Protein AF-M5RJX6-F1 (afdb_monomer_lite)

Sequence (1045 aa):
MLFFSKRRKKQLRNRLITKRSRRRLLSTEPLEDRRLLTANLNLLGSGLMIYGGSGVNNDLNISFDGVEYTFADPAEPINAIGGLAGLDTNPDPNIVTFDPSAIVGPFTQIVVNHNAGDDVTTIDSFRDGLAGGEGLDIRDDAGEGNDTVDINGDIGSALNPVNNTVLIRGEEINLGADIYTNNLDVVFANDVDLTADVFVDAGNGTAEFDADIDGTFALEIDAESIQIAGDVGGTTPLTSVDLNAGDQIQISGSTSATGNIVLTAATETLLGGDVLAGSGGAGSVELNGPTVTFNNPGAVQVSSSGAPTDSVSFGGIISSGVGTDLTIAAGLGTASSGGAAGLGNFNITSADTVDLNGVIGAEDIEINATTSLNAQGFQASAGDVDISTPATIFDGPTSTLVRATGTIDFSGTITGNLDDLLFRNATSLSIAGVVTDVELFDARRGGGLRFTDISVNSVDASDIIIEADNSTILLFGDLISAGDVTLIGRVEVFADIVIASGGAIGDNINIFGSVHDPANGARTLIIDAGAGAAQNLPLPPDVGIGVGGMQFLNVQVTGGIVSVSDIVVANDIIIEGGATNLHGPLSGSGDMIFRPRVVGGTLNIFNGATAPSVPDMTLTGDDLAFVVPGFANVVFGGPTAGAVFLFPDNNPNPITGAFNTIANTRFEAPLVVINEVINQGADPVLFVVDQLDLNMGGTFVGTADVNIEDFGAIGTITVNGALNQPVASLAAGTINVNVNAPASTVMFTGSIGHRVNDLVVDVALATFPAPTAIDVTGNVTATGDVAINGGIFSSTGSVNVDGNLDLLGNTTLRIPAGQDFAVGGDVIGNGNNLVIRGRGGAINLVDVLGDVIGVGQFKVDSSGANTATTIALENVMADDILLRGNDILIEGILNATAGNLHLIGAVSIFGNTDLLNTSGVATNFVRVDGTIDDASIGGADLNIDSGSGVTVLTGAVGSLSPVNNMSVASEQINFLTTSVTVLNDFSWIVGTLGNGINDRLFVVGGGSITAGNDILLEADQLVGDNVGVNLLAPTITLIERGIGD

Structure (mmCIF, N/CA/C/O backbone):
data_AF-M5RJX6-F1
#
_entry.id   AF-M5RJX6-F1
#
loop_
_atom_site.group_PDB
_atom_site.id
_atom_site.type_symbol
_atom_site.label_atom_id
_atom_site.label_alt_id
_atom_site.label_comp_id
_atom_site.label_asym_id
_atom_site.label_entity_id
_atom_site.label_seq_id
_atom_site.pdbx_PDB_ins_code
_atom_site.Cartn_x
_atom_site.Cartn_y
_atom_site.Cartn_z
_atom_site.occupancy
_atom_site.B_iso_or_equiv
_atom_site.auth_seq_id
_atom_site.auth_comp_id
_atom_site.auth_asym_id
_atom_site.auth_atom_id
_atom_site.pdbx_PDB_model_num
ATOM 1 N N . MET A 1 1 ? 19.989 -13.710 47.568 1.00 33.44 1 MET A N 1
ATOM 2 C CA . MET A 1 1 ? 21.297 -14.283 47.981 1.00 33.44 1 MET A CA 1
ATOM 3 C C . MET A 1 1 ? 22.218 -13.114 48.335 1.00 33.44 1 MET A C 1
ATOM 5 O O . MET A 1 1 ? 22.217 -12.165 47.570 1.00 33.44 1 MET A O 1
ATOM 9 N N . LEU A 1 2 ? 22.969 -13.158 49.449 1.00 32.84 2 LEU A N 1
ATOM 10 C CA . LEU A 1 2 ? 23.769 -12.032 50.004 1.00 32.84 2 LEU A CA 1
ATOM 11 C C . LEU A 1 2 ? 22.977 -10.729 50.332 1.00 32.84 2 LEU A C 1
ATOM 13 O O . LEU A 1 2 ? 21.774 -10.673 50.115 1.00 32.84 2 LEU A O 1
ATOM 17 N N . PHE A 1 3 ? 23.620 -9.656 50.826 1.00 40.97 3 PHE A N 1
ATOM 18 C CA . PHE A 1 3 ? 24.050 -9.413 52.227 1.00 40.97 3 PHE A CA 1
ATOM 19 C C . PHE A 1 3 ? 24.481 -7.927 52.415 1.00 40.97 3 PHE A C 1
ATOM 21 O O . PHE A 1 3 ? 24.784 -7.264 51.432 1.00 40.97 3 PHE A O 1
ATOM 28 N N . PHE A 1 4 ? 24.658 -7.472 53.673 1.00 41.44 4 PHE A N 1
ATOM 29 C CA . PHE A 1 4 ? 25.220 -6.162 54.117 1.00 41.44 4 PHE A CA 1
ATOM 30 C C . PHE A 1 4 ? 24.287 -4.920 54.042 1.00 41.44 4 PHE A C 1
ATOM 32 O O . PHE A 1 4 ? 23.415 -4.856 53.197 1.00 41.44 4 PHE A O 1
ATOM 39 N N . SER A 1 5 ? 24.395 -3.899 54.919 1.00 35.25 5 SER A N 1
ATOM 40 C CA . SER A 1 5 ? 25.361 -3.645 56.017 1.00 35.25 5 SER A CA 1
ATOM 41 C C . SER A 1 5 ? 24.766 -2.872 57.228 1.00 35.25 5 SER A C 1
ATOM 43 O O . SER A 1 5 ? 23.748 -2.201 57.141 1.00 35.25 5 SER A O 1
ATOM 45 N N . LYS A 1 6 ? 25.445 -2.957 58.386 1.00 41.97 6 LYS A N 1
ATOM 46 C CA . LYS A 1 6 ? 25.091 -2.341 59.689 1.00 41.97 6 LYS A CA 1
ATOM 47 C C . LYS A 1 6 ? 25.753 -0.964 59.883 1.00 41.97 6 LYS A C 1
ATOM 49 O O . LYS A 1 6 ? 26.946 -0.874 59.595 1.00 41.97 6 LYS A O 1
ATOM 54 N N . ARG A 1 7 ? 25.117 -0.030 60.627 1.00 34.88 7 ARG A N 1
ATOM 55 C CA . ARG A 1 7 ? 25.631 0.641 61.875 1.00 34.88 7 ARG A CA 1
ATOM 56 C C . ARG A 1 7 ? 24.816 1.907 62.271 1.00 34.88 7 ARG A C 1
ATOM 58 O O . ARG A 1 7 ? 24.192 2.473 61.396 1.00 34.88 7 ARG A O 1
ATOM 65 N N . ARG A 1 8 ? 24.895 2.516 63.481 1.00 39.66 8 ARG A N 1
ATOM 66 C CA . ARG A 1 8 ? 25.044 2.088 64.915 1.00 39.66 8 ARG A CA 1
ATOM 67 C C . ARG A 1 8 ? 25.223 3.340 65.832 1.00 39.66 8 ARG A C 1
ATOM 69 O O . ARG A 1 8 ? 25.988 4.219 65.451 1.00 39.66 8 ARG A O 1
ATOM 76 N N . LYS A 1 9 ? 24.776 3.288 67.111 1.00 39.59 9 LYS A N 1
ATOM 77 C CA . LYS A 1 9 ? 24.972 4.295 68.222 1.00 39.59 9 LYS A CA 1
ATOM 78 C C . LYS A 1 9 ? 24.035 5.529 68.109 1.00 39.59 9 LYS A C 1
ATOM 80 O O . LYS A 1 9 ? 23.501 5.720 67.033 1.00 39.59 9 LYS A O 1
ATOM 85 N N . LYS A 1 10 ? 23.749 6.385 69.118 1.00 36.38 10 LYS A N 1
ATOM 86 C CA . LYS A 1 10 ? 24.290 6.774 70.468 1.00 36.38 10 LYS A CA 1
ATOM 87 C C . LYS A 1 10 ? 23.106 7.429 71.286 1.00 36.38 10 LYS A C 1
ATOM 89 O O . LYS A 1 10 ? 22.185 7.879 70.630 1.00 36.38 10 LYS A O 1
ATOM 94 N N . GLN A 1 11 ? 23.032 7.643 72.622 1.00 36.06 11 GLN A N 1
ATOM 95 C CA . GLN A 1 11 ? 23.743 7.140 73.823 1.00 36.06 11 GLN A CA 1
ATOM 96 C C . GLN A 1 11 ? 23.045 7.517 75.185 1.00 36.06 11 GLN A C 1
ATOM 98 O O . GLN A 1 11 ? 23.073 8.679 75.555 1.00 36.06 11 GLN A O 1
ATOM 103 N N . LEU A 1 12 ? 22.626 6.528 76.003 1.00 37.00 12 LEU A N 1
ATOM 104 C CA . LEU A 1 12 ? 22.534 6.521 77.501 1.00 37.00 12 LEU A CA 1
ATOM 105 C C . LEU A 1 12 ? 21.678 7.525 78.342 1.00 37.00 12 LEU A C 1
ATOM 107 O O . LEU A 1 12 ? 21.893 8.728 78.296 1.00 37.00 12 LEU A O 1
ATOM 111 N N . ARG A 1 13 ? 21.050 6.943 79.396 1.00 36.44 13 ARG A N 1
ATOM 112 C CA . ARG A 1 13 ? 20.750 7.496 80.758 1.00 36.44 13 ARG A CA 1
ATOM 113 C C . ARG A 1 13 ? 19.577 8.503 80.860 1.00 36.44 13 ARG A C 1
ATOM 115 O O . ARG A 1 13 ? 19.280 9.198 79.910 1.00 36.44 13 ARG A O 1
ATOM 122 N N . ASN A 1 14 ? 18.859 8.604 81.992 1.00 36.78 14 ASN A N 1
ATOM 123 C CA . ASN A 1 14 ? 19.257 8.308 83.383 1.00 36.78 14 ASN A CA 1
ATOM 124 C C . ASN A 1 14 ? 18.159 7.650 84.259 1.00 36.78 14 ASN A C 1
ATOM 126 O O . ASN A 1 14 ? 16.991 7.619 83.896 1.00 36.78 14 ASN A O 1
ATOM 130 N N . ARG A 1 15 ? 18.542 7.148 85.446 1.00 40.38 15 ARG A N 1
ATOM 131 C CA . ARG A 1 15 ? 17.605 6.680 86.494 1.00 40.38 15 ARG A CA 1
ATOM 132 C C . ARG A 1 15 ? 16.900 7.854 87.183 1.00 40.38 15 ARG A C 1
ATOM 134 O O . ARG A 1 15 ? 17.578 8.819 87.528 1.00 40.38 15 ARG A O 1
ATOM 141 N N . LEU A 1 16 ? 15.654 7.654 87.620 1.00 40.69 16 LEU A N 1
ATOM 142 C CA . LEU A 1 16 ? 15.174 8.209 88.893 1.00 40.69 16 LEU A CA 1
ATOM 143 C C . LEU A 1 16 ? 14.062 7.331 89.492 1.00 40.69 16 LEU A C 1
ATOM 145 O O . LEU A 1 16 ? 13.093 7.003 88.821 1.00 40.69 16 LEU A O 1
ATOM 149 N N . ILE A 1 17 ? 14.236 6.911 90.750 1.00 47.12 17 ILE A N 1
ATOM 150 C CA . ILE A 1 17 ? 13.251 6.123 91.505 1.00 47.12 17 ILE A CA 1
ATOM 151 C C . ILE A 1 17 ? 12.596 7.051 92.525 1.00 47.12 17 ILE A C 1
ATOM 153 O O . ILE A 1 17 ? 13.249 7.478 93.476 1.00 47.12 17 ILE A O 1
ATOM 157 N N . THR A 1 18 ? 11.300 7.305 92.374 1.00 42.34 18 THR A N 1
ATOM 158 C CA . THR A 1 18 ? 10.507 8.113 93.311 1.00 42.34 18 THR A CA 1
ATOM 159 C C . THR A 1 18 ? 9.220 7.388 93.690 1.00 42.34 18 THR A C 1
ATOM 161 O O . THR A 1 18 ? 8.169 7.569 93.086 1.00 42.34 18 THR A O 1
ATOM 164 N N . LYS A 1 19 ? 9.287 6.578 94.758 1.00 45.38 19 LYS A N 1
ATOM 165 C CA . LYS A 1 19 ? 8.088 6.064 95.439 1.00 45.38 19 LYS A CA 1
ATOM 166 C C . LYS A 1 19 ? 7.198 7.240 95.859 1.00 45.38 19 LYS A C 1
ATOM 168 O O . LYS A 1 19 ? 7.623 8.023 96.709 1.00 45.38 19 LYS A O 1
ATOM 173 N N . ARG A 1 20 ? 5.948 7.311 95.392 1.00 36.41 20 ARG A N 1
ATOM 174 C CA . ARG A 1 20 ? 4.905 8.096 96.070 1.00 36.41 20 ARG A CA 1
ATOM 175 C C . ARG A 1 20 ? 3.507 7.529 95.849 1.00 36.41 20 ARG A C 1
ATOM 177 O O . ARG A 1 20 ? 3.161 7.144 94.748 1.00 36.41 20 ARG A O 1
ATOM 184 N N . SER A 1 21 ? 2.743 7.533 96.940 1.00 37.34 21 SER A N 1
ATOM 185 C CA . SER A 1 21 ? 1.298 7.306 97.037 1.00 37.34 21 SER A CA 1
ATOM 186 C C . SER A 1 21 ? 0.716 6.084 96.309 1.00 37.34 21 SER A C 1
ATOM 188 O O . SER A 1 21 ? 0.345 6.147 95.141 1.00 37.34 21 SER A O 1
ATOM 190 N N . ARG A 1 22 ? 0.451 5.014 97.072 1.00 44.38 22 ARG A N 1
ATOM 191 C CA . ARG A 1 22 ? -0.735 4.196 96.789 1.00 44.38 22 ARG A CA 1
ATOM 192 C C . ARG A 1 22 ? -1.959 5.095 97.009 1.00 44.38 22 ARG A C 1
ATOM 194 O O . ARG A 1 22 ? -2.386 5.249 98.154 1.00 44.38 22 ARG A O 1
ATOM 201 N N . ARG A 1 23 ? -2.540 5.668 95.946 1.00 39.97 23 ARG A N 1
ATOM 202 C CA . ARG A 1 23 ? -3.986 5.936 95.990 1.00 39.97 23 ARG A CA 1
ATOM 203 C C . ARG A 1 23 ? -4.655 4.591 96.273 1.00 39.97 23 ARG A C 1
ATOM 205 O O . ARG A 1 23 ? -4.207 3.561 95.767 1.00 39.97 23 ARG A O 1
ATOM 212 N N . ARG A 1 24 ? -5.676 4.588 97.129 1.00 39.44 24 ARG A N 1
ATOM 213 C CA . ARG A 1 24 ? -6.563 3.429 97.213 1.00 39.44 24 ARG A CA 1
ATOM 214 C C . ARG A 1 24 ? -7.129 3.217 95.811 1.00 39.44 24 ARG A C 1
ATOM 216 O O . ARG A 1 24 ? -7.632 4.177 95.231 1.00 39.44 24 ARG A O 1
ATOM 223 N N . LEU A 1 25 ? -7.079 1.982 95.322 1.00 43.38 25 LEU A N 1
ATOM 224 C CA . LEU A 1 25 ? -8.201 1.498 94.535 1.00 43.38 25 LEU A CA 1
ATOM 225 C C . LEU A 1 25 ? -9.418 1.711 95.439 1.00 43.38 25 LEU A C 1
ATOM 227 O O . LEU A 1 25 ? -9.506 1.107 96.513 1.00 43.38 25 LEU A O 1
ATOM 231 N N . LEU A 1 26 ? -10.282 2.652 95.066 1.00 41.97 26 LEU A N 1
ATOM 232 C CA . LEU A 1 26 ? -11.687 2.455 95.373 1.00 41.97 26 LEU A CA 1
ATOM 233 C C . LEU A 1 26 ? -12.029 1.115 94.729 1.00 41.97 26 LEU A C 1
ATOM 235 O O . LEU A 1 26 ? -11.642 0.880 93.583 1.00 41.97 26 LEU A O 1
ATOM 239 N N . SER A 1 27 ? -12.691 0.236 95.477 1.00 42.50 27 SER A N 1
ATOM 240 C CA . SER A 1 27 ? -13.485 -0.768 94.786 1.00 42.50 27 SER A CA 1
ATOM 241 C C . SER A 1 27 ? -14.441 0.038 93.924 1.00 42.50 27 SER A C 1
ATOM 243 O O . SER A 1 27 ? -15.154 0.888 94.458 1.00 42.50 27 SER A O 1
ATOM 245 N N . THR A 1 28 ? -14.426 -0.187 92.616 1.00 45.94 28 THR A N 1
ATOM 246 C CA . THR A 1 28 ? -15.674 -0.061 91.880 1.00 45.94 28 THR A CA 1
ATOM 247 C C . THR A 1 28 ? -16.657 -0.958 92.621 1.00 45.94 28 THR A C 1
ATOM 249 O O . THR A 1 28 ? -16.376 -2.137 92.865 1.00 45.94 28 THR A O 1
ATOM 252 N N . GLU A 1 29 ? -17.735 -0.365 93.118 1.00 41.75 29 GLU A N 1
ATOM 253 C CA . GLU A 1 29 ? -18.915 -1.142 93.479 1.00 41.75 29 GLU A CA 1
ATOM 254 C C . GLU A 1 29 ? -19.388 -1.825 92.181 1.00 41.75 29 GLU A C 1
ATOM 256 O O . GLU A 1 29 ? -19.115 -1.297 91.094 1.00 41.75 29 GLU A O 1
ATOM 261 N N . PRO A 1 30 ? -19.919 -3.056 92.250 1.00 46.09 30 PRO A N 1
ATOM 262 C CA . PRO A 1 30 ? -20.074 -3.883 91.062 1.00 46.09 30 PRO A CA 1
ATOM 263 C C . PRO A 1 30 ? -20.947 -3.186 90.015 1.00 46.09 30 PRO A C 1
ATOM 265 O O . PRO A 1 30 ? -22.073 -2.790 90.298 1.00 46.09 30 PRO A O 1
ATOM 268 N N . LEU A 1 31 ? -20.435 -3.096 88.783 1.00 49.12 31 LEU A N 1
ATOM 269 C CA . LEU A 1 31 ? -21.185 -2.619 87.610 1.00 49.12 31 LEU A CA 1
ATOM 270 C C . LEU A 1 31 ? -22.317 -3.586 87.202 1.00 49.12 31 LEU A C 1
ATOM 272 O O . LEU A 1 31 ? -23.056 -3.309 86.265 1.00 49.12 31 LEU A O 1
ATOM 276 N N . GLU A 1 32 ? -22.469 -4.693 87.934 1.00 48.09 32 GLU A N 1
ATOM 277 C CA . GLU A 1 32 ? -23.504 -5.721 87.791 1.00 48.09 32 GLU A CA 1
ATOM 278 C C . GLU A 1 32 ? -24.933 -5.142 87.871 1.00 48.09 32 GLU A C 1
ATOM 280 O O . GLU A 1 32 ? -25.836 -5.708 87.267 1.00 48.09 32 GLU A O 1
ATOM 285 N N . ASP A 1 33 ? -25.132 -3.993 88.531 1.00 47.97 33 ASP A N 1
ATOM 286 C CA . ASP A 1 33 ? -26.436 -3.309 88.648 1.00 47.97 33 ASP A CA 1
ATOM 287 C C . ASP A 1 33 ? -26.792 -2.436 87.418 1.00 47.97 33 ASP A C 1
ATOM 289 O O . ASP A 1 33 ? -27.876 -1.863 87.363 1.00 47.97 33 ASP A O 1
ATOM 293 N N . ARG A 1 34 ? -25.917 -2.337 86.395 1.00 50.06 34 ARG A N 1
ATOM 294 C CA . ARG A 1 34 ? -26.306 -1.777 85.078 1.00 50.06 34 ARG A CA 1
ATOM 295 C C . ARG A 1 34 ? -27.164 -2.744 84.253 1.00 50.06 34 ARG A C 1
ATOM 297 O O . ARG A 1 34 ? -27.872 -2.281 83.374 1.00 50.06 34 ARG A O 1
ATOM 304 N N . ARG A 1 35 ? -27.171 -4.043 84.584 1.00 52.69 35 ARG A N 1
ATOM 305 C CA . ARG A 1 35 ? -27.986 -5.100 83.940 1.00 52.69 35 ARG A CA 1
ATOM 306 C C . ARG A 1 35 ? -29.461 -5.121 84.377 1.00 52.69 35 ARG A C 1
ATOM 308 O O . ARG A 1 35 ? -30.130 -6.141 84.266 1.00 52.69 35 ARG A O 1
ATOM 315 N N . LEU A 1 36 ? -29.930 -4.028 84.972 1.00 57.84 36 LEU A N 1
ATOM 316 C CA . LEU A 1 36 ? -31.327 -3.788 85.353 1.00 57.84 36 LEU A CA 1
ATOM 317 C C . LEU A 1 36 ? -31.783 -2.393 84.898 1.00 57.84 36 LEU A C 1
ATOM 319 O O . LEU A 1 36 ? -32.736 -1.828 85.439 1.00 57.84 36 LEU A O 1
ATOM 323 N N . LEU A 1 37 ? -31.073 -1.828 83.918 1.00 72.75 37 LEU A N 1
ATOM 324 C CA . LEU A 1 37 ? -31.616 -0.773 83.077 1.00 72.75 37 LEU A CA 1
ATOM 325 C C . LEU A 1 37 ? -32.635 -1.413 82.116 1.00 72.75 37 LEU A C 1
ATOM 327 O O . LEU A 1 37 ? -32.943 -2.603 82.220 1.00 72.75 37 LEU A O 1
ATOM 331 N N . THR A 1 38 ? -33.347 -0.582 81.369 1.00 79.56 38 THR A N 1
ATOM 332 C CA . THR A 1 38 ? -34.556 -1.015 80.668 1.00 79.56 38 THR A CA 1
ATOM 333 C C . THR A 1 38 ? -34.644 -0.251 79.363 1.00 79.56 38 THR A C 1
ATOM 335 O O . THR A 1 38 ? -34.832 0.975 79.377 1.00 79.56 38 THR A O 1
ATOM 338 N N . ALA A 1 39 ? -34.503 -0.968 78.255 1.00 87.38 39 ALA A N 1
ATOM 339 C CA . ALA A 1 39 ? -34.722 -0.456 76.920 1.00 87.38 39 ALA A CA 1
ATOM 340 C C . ALA A 1 39 ? -36.155 0.071 76.786 1.00 87.38 39 ALA A C 1
ATOM 342 O O . ALA A 1 39 ? -37.075 -0.366 77.482 1.00 87.38 39 ALA A O 1
ATOM 343 N N . ASN A 1 40 ? -36.361 1.065 75.926 1.00 89.75 40 ASN A N 1
ATOM 344 C CA . ASN A 1 40 ? -37.660 1.707 75.765 1.00 89.75 40 ASN A CA 1
ATOM 345 C C . ASN A 1 40 ? -38.109 1.562 74.319 1.00 89.75 40 ASN A C 1
ATOM 347 O O . ASN A 1 40 ? -37.455 2.080 73.418 1.00 89.75 40 ASN A O 1
ATOM 351 N N . LEU A 1 41 ? -39.257 0.914 74.116 1.00 90.56 41 LEU A N 1
ATOM 352 C CA . LEU A 1 41 ? -39.945 0.900 72.831 1.00 90.56 41 LEU A CA 1
ATOM 353 C C . LEU A 1 41 ? -41.003 2.006 72.858 1.00 90.56 41 LEU A C 1
ATOM 355 O O . LEU A 1 41 ? -42.045 1.876 73.501 1.00 90.56 41 LEU A O 1
ATOM 359 N N . ASN A 1 42 ? -40.695 3.136 72.226 1.00 89.62 42 ASN A N 1
ATOM 360 C CA . ASN A 1 42 ? -41.470 4.369 72.307 1.00 89.62 42 ASN A CA 1
ATOM 361 C C . ASN A 1 42 ? -42.194 4.657 70.987 1.00 89.62 42 ASN A C 1
ATOM 363 O O . ASN A 1 42 ? -41.574 5.075 70.009 1.00 89.62 42 ASN A O 1
ATOM 367 N N . LEU A 1 43 ? -43.514 4.467 70.968 1.00 86.50 43 LEU A N 1
ATOM 368 C CA . LEU A 1 43 ? -44.363 4.748 69.812 1.00 86.50 43 LEU A CA 1
ATOM 369 C C . LEU A 1 43 ? -44.882 6.191 69.862 1.00 86.50 43 LEU A C 1
ATOM 371 O O . LEU A 1 43 ? -45.774 6.538 70.642 1.00 86.50 43 LEU A O 1
ATOM 375 N N . LEU A 1 44 ? -44.328 7.043 69.000 1.00 86.25 44 LEU A N 1
ATOM 376 C CA . LEU A 1 44 ? -44.730 8.438 68.863 1.00 86.25 44 LEU A CA 1
ATOM 377 C C . LEU A 1 44 ? -46.018 8.572 68.042 1.00 86.25 44 LEU A C 1
ATOM 379 O O . LEU A 1 44 ? -46.238 7.874 67.054 1.00 86.25 44 LEU A O 1
ATOM 383 N N . GLY A 1 45 ? -46.830 9.581 68.373 1.00 79.12 45 GLY A N 1
ATOM 384 C CA . GLY A 1 45 ? -48.068 9.917 67.651 1.00 79.12 45 GLY A CA 1
ATOM 385 C C . GLY A 1 45 ? -47.890 10.412 66.204 1.00 79.12 45 GLY A C 1
ATOM 386 O O . GLY A 1 45 ? -48.850 10.908 65.620 1.00 79.12 45 GLY A O 1
ATOM 387 N N . SER A 1 46 ? -46.680 10.322 65.647 1.00 78.88 46 SER A N 1
ATOM 388 C CA . SER A 1 46 ? -46.366 10.519 64.228 1.00 78.88 46 SER A CA 1
ATOM 389 C C . SER A 1 46 ? -46.366 9.221 63.410 1.00 78.88 46 SER A C 1
ATOM 391 O O . SER A 1 46 ? -46.272 9.315 62.193 1.00 78.88 46 SER A O 1
ATOM 393 N N . GLY A 1 47 ? -46.442 8.048 64.055 1.00 80.75 47 GLY A N 1
ATOM 394 C CA . GLY A 1 47 ? -46.226 6.741 63.413 1.00 80.75 47 GLY A CA 1
ATOM 395 C C . GLY A 1 47 ? -44.799 6.201 63.545 1.00 80.75 47 GLY A C 1
ATOM 396 O O . GLY A 1 47 ? -44.514 5.107 63.065 1.00 80.75 47 GLY A O 1
ATOM 397 N N . LEU A 1 48 ? -43.917 6.953 64.208 1.00 87.81 48 LEU A N 1
ATOM 398 C CA . LEU A 1 48 ? -42.519 6.601 64.442 1.00 87.81 48 LEU A CA 1
ATOM 399 C C . LEU A 1 48 ? -42.398 5.775 65.728 1.00 87.81 48 LEU A C 1
ATOM 401 O O . LEU A 1 48 ? -42.690 6.289 66.810 1.00 87.81 48 LEU A O 1
ATOM 405 N N . MET A 1 49 ? -41.961 4.523 65.621 1.00 89.44 49 MET A N 1
ATOM 406 C CA . MET A 1 49 ? -41.576 3.696 66.763 1.00 89.44 49 MET A CA 1
ATOM 407 C C . MET A 1 49 ? -40.062 3.753 66.931 1.00 89.44 49 MET A C 1
ATOM 409 O O . MET A 1 49 ? -39.332 3.621 65.956 1.00 89.44 49 MET A O 1
ATOM 413 N N . ILE A 1 50 ? -39.596 3.985 68.155 1.00 91.44 50 ILE A N 1
ATOM 414 C CA . ILE A 1 50 ? -38.172 4.124 68.465 1.00 91.44 50 ILE A CA 1
ATOM 415 C C . ILE A 1 50 ? -37.803 3.117 69.552 1.00 91.44 50 ILE A C 1
ATOM 417 O O . ILE A 1 50 ? -38.349 3.203 70.653 1.00 91.44 50 ILE A O 1
ATOM 421 N N . TYR A 1 51 ? -36.874 2.210 69.256 1.00 91.62 51 TYR A N 1
ATOM 422 C CA . TYR A 1 51 ? -36.150 1.424 70.250 1.00 91.62 51 TYR A CA 1
ATOM 423 C C . TYR A 1 51 ? -34.877 2.153 70.689 1.00 91.62 51 TYR A C 1
ATOM 425 O O . TYR A 1 51 ? -34.207 2.805 69.882 1.00 91.62 51 TYR A O 1
ATOM 433 N N . GLY A 1 52 ? -34.543 2.052 71.971 1.00 85.81 52 GLY A N 1
ATOM 434 C CA . GLY A 1 52 ? -33.294 2.569 72.520 1.00 85.81 52 GLY A CA 1
ATOM 435 C C . GLY A 1 52 ? -33.272 2.533 74.045 1.00 85.81 52 GLY A C 1
ATOM 436 O O . GLY A 1 52 ? -34.302 2.694 74.715 1.00 85.81 52 GLY A O 1
ATOM 437 N N . GLY A 1 53 ? -32.088 2.319 74.609 1.00 75.75 53 GLY A N 1
ATOM 438 C CA . GLY A 1 53 ? -31.891 2.105 76.036 1.00 75.75 53 GLY A CA 1
ATOM 439 C C . GLY A 1 53 ? -30.736 2.917 76.609 1.00 75.75 53 GLY A C 1
ATOM 440 O O . GLY A 1 53 ? -29.977 3.580 75.912 1.00 75.75 53 GLY A O 1
ATOM 441 N N . SER A 1 54 ? -30.592 2.849 77.931 1.00 69.00 54 SER A N 1
ATOM 442 C CA . SER A 1 54 ? -29.311 3.142 78.591 1.00 69.00 54 SER A CA 1
ATOM 443 C C . SER A 1 54 ? -28.632 1.854 79.066 1.00 69.00 54 SER A C 1
ATOM 445 O O . SER A 1 54 ? -27.859 1.891 80.035 1.00 69.00 54 SER A O 1
ATOM 447 N N . GLY A 1 55 ? -29.001 0.736 78.433 1.00 64.88 55 GLY A N 1
ATOM 448 C CA . GLY A 1 55 ? -28.511 -0.607 78.684 1.00 64.88 55 GLY A CA 1
ATOM 449 C C . GLY A 1 55 ? -27.018 -0.753 78.415 1.00 64.88 55 GLY A C 1
ATOM 450 O O . GLY A 1 55 ? -26.255 0.220 78.419 1.00 64.88 55 GLY A O 1
ATOM 451 N N . VAL A 1 56 ? -26.589 -2.000 78.277 1.00 68.94 56 VAL A N 1
ATOM 452 C CA . VAL A 1 56 ? -25.201 -2.374 77.936 1.00 68.94 56 VAL A CA 1
ATOM 453 C C . VAL A 1 56 ? -25.132 -3.563 76.963 1.00 68.94 56 VAL A C 1
ATOM 455 O O . VAL A 1 56 ? -24.052 -4.114 76.781 1.00 68.94 56 VAL A O 1
ATOM 458 N N . ASN A 1 57 ? -26.299 -3.980 76.470 1.00 75.31 57 ASN A N 1
ATOM 459 C CA . ASN A 1 57 ? -26.601 -5.105 75.586 1.00 75.31 57 ASN A CA 1
ATOM 460 C C . ASN A 1 57 ? -28.054 -4.875 75.124 1.00 75.31 57 ASN A C 1
ATOM 462 O O . ASN A 1 57 ? -28.979 -5.367 75.768 1.00 75.31 57 ASN A O 1
ATOM 466 N N . ASN A 1 58 ? -28.274 -4.006 74.138 1.00 81.62 58 ASN A N 1
ATOM 467 C CA . ASN A 1 58 ? -29.599 -3.674 73.594 1.00 81.62 58 ASN A CA 1
ATOM 468 C C . ASN A 1 58 ? -29.971 -4.673 72.472 1.00 81.62 58 ASN A C 1
ATOM 470 O O . ASN A 1 58 ? -30.250 -4.264 71.344 1.00 81.62 58 ASN A O 1
ATOM 474 N N . ASP A 1 59 ? -29.915 -5.972 72.788 1.00 89.19 59 ASP A N 1
ATOM 475 C CA . ASP A 1 59 ? -29.849 -7.107 71.851 1.00 89.19 59 ASP A CA 1
ATOM 476 C C . ASP A 1 59 ? -31.212 -7.412 71.163 1.00 89.19 59 ASP A C 1
ATOM 478 O O . ASP A 1 59 ? -31.829 -8.458 71.375 1.00 89.19 59 ASP A O 1
ATOM 482 N N . LEU A 1 60 ? -31.753 -6.476 70.380 1.00 94.00 60 LEU A N 1
ATOM 483 C CA . LEU A 1 60 ? -33.117 -6.527 69.846 1.00 94.00 60 LEU A CA 1
ATOM 484 C C . LEU A 1 60 ? -33.317 -7.519 68.685 1.00 94.00 60 LEU A C 1
ATOM 486 O O . LEU A 1 60 ? -32.853 -7.291 67.574 1.00 94.00 60 LEU A O 1
ATOM 490 N N . ASN A 1 61 ? -34.193 -8.507 68.863 1.00 95.50 61 ASN A N 1
ATOM 491 C CA . ASN A 1 61 ? -34.838 -9.232 67.763 1.00 95.50 61 ASN A CA 1
ATOM 492 C C . ASN A 1 61 ? -36.187 -8.582 67.379 1.00 95.50 61 ASN A C 1
ATOM 494 O O . ASN A 1 61 ? -37.019 -8.291 68.248 1.00 95.50 61 ASN A O 1
ATOM 498 N N . ILE A 1 62 ? -36.407 -8.387 66.075 1.00 95.12 62 ILE A N 1
ATOM 499 C CA . ILE A 1 62 ? -37.663 -7.972 65.443 1.00 95.12 62 ILE A CA 1
ATOM 500 C C . ILE A 1 62 ? -38.156 -9.085 64.504 1.00 95.12 62 ILE A C 1
ATOM 502 O O . ILE A 1 62 ? -37.455 -9.492 63.581 1.00 95.12 62 ILE A O 1
ATOM 506 N N . SER A 1 63 ? -39.404 -9.517 64.684 1.00 94.00 63 SER A N 1
ATOM 507 C CA . SER A 1 63 ? -40.105 -10.438 63.772 1.00 94.00 63 SER A CA 1
ATOM 508 C C . SER A 1 63 ? -41.541 -9.983 63.499 1.00 94.00 63 SER A C 1
ATOM 510 O O . SER A 1 63 ? -42.111 -9.222 64.286 1.00 94.00 63 SER A O 1
ATOM 512 N N . PHE A 1 64 ? -42.148 -10.456 62.406 1.00 90.88 64 PHE A N 1
ATOM 513 C CA . PHE A 1 64 ? -43.532 -10.148 62.025 1.00 90.88 64 PHE A CA 1
ATOM 514 C C . PHE A 1 64 ? -44.269 -11.402 61.525 1.00 90.88 64 PHE A C 1
ATOM 516 O O . PHE A 1 64 ? -43.871 -12.012 60.537 1.00 90.88 64 PHE A O 1
ATOM 523 N N . ASP A 1 65 ? -45.375 -11.787 62.175 1.00 88.62 65 ASP A N 1
ATOM 524 C CA . ASP A 1 65 ? -46.060 -13.070 61.903 1.00 88.62 65 ASP A CA 1
ATOM 525 C C . ASP A 1 65 ? -47.109 -13.029 60.768 1.00 88.62 65 ASP A C 1
ATOM 527 O O . ASP A 1 65 ? -47.803 -14.016 60.508 1.00 88.62 65 ASP A O 1
ATOM 531 N N . GLY A 1 66 ? -47.245 -11.878 60.102 1.00 83.50 66 GLY A N 1
ATOM 532 C CA . GLY A 1 66 ? -48.334 -11.564 59.172 1.00 83.50 66 GLY A CA 1
ATOM 533 C C . GLY A 1 66 ? -49.422 -10.664 59.777 1.00 83.50 66 GLY A C 1
ATOM 534 O O . GLY A 1 66 ? -50.219 -10.087 59.033 1.00 83.50 66 GLY A O 1
ATOM 535 N N . VAL A 1 67 ? -49.462 -10.505 61.105 1.00 85.31 67 VAL A N 1
ATOM 536 C CA . VAL A 1 67 ? -50.427 -9.659 61.827 1.00 85.31 67 VAL A CA 1
ATOM 537 C C . VAL A 1 67 ? -49.728 -8.744 62.833 1.00 85.31 67 VAL A C 1
ATOM 539 O O . VAL A 1 67 ? -49.920 -7.528 62.770 1.00 85.31 67 VAL A O 1
ATOM 542 N N . GLU A 1 68 ? -48.921 -9.310 63.730 1.00 89.50 68 GLU A N 1
ATOM 543 C CA . GLU A 1 68 ? -48.260 -8.608 64.834 1.00 89.50 68 GLU A CA 1
ATOM 544 C C . GLU A 1 68 ? -46.734 -8.599 64.658 1.00 89.50 68 GLU A C 1
ATOM 546 O O . GLU A 1 68 ? -46.124 -9.593 64.259 1.00 89.50 68 GLU A O 1
ATOM 551 N N . TYR A 1 69 ? -46.104 -7.473 65.000 1.00 90.94 69 TYR A N 1
ATOM 552 C CA . TYR A 1 69 ? -44.668 -7.420 65.260 1.00 90.94 69 TYR A CA 1
ATOM 553 C C . TYR A 1 69 ? -44.376 -7.953 66.664 1.00 90.94 69 TYR A C 1
ATOM 555 O O . TYR A 1 69 ? -45.083 -7.616 67.618 1.00 90.94 69 TYR A O 1
ATOM 563 N N . THR A 1 70 ? -43.287 -8.704 66.809 1.00 93.81 70 THR A N 1
ATOM 564 C CA . THR A 1 70 ? -42.697 -9.068 68.100 1.00 93.81 70 THR A CA 1
ATOM 565 C C . THR A 1 70 ? -41.327 -8.415 68.226 1.00 93.81 70 THR A C 1
ATOM 567 O O . THR A 1 70 ? -40.455 -8.649 67.396 1.00 93.81 70 THR A O 1
ATOM 570 N N . PHE A 1 71 ? -41.148 -7.624 69.282 1.00 94.25 71 PHE A N 1
ATOM 571 C CA . PHE A 1 71 ? -39.870 -7.059 69.711 1.00 94.25 71 PHE A CA 1
ATOM 572 C C . PHE A 1 71 ? -39.407 -7.831 70.946 1.00 94.25 71 PHE A C 1
ATOM 574 O O . PHE A 1 71 ? -40.154 -7.909 71.927 1.00 94.25 71 PHE A O 1
ATOM 581 N N . ALA A 1 72 ? -38.214 -8.417 70.908 1.00 93.94 72 ALA A N 1
ATOM 582 C CA . ALA A 1 72 ? -37.690 -9.248 71.987 1.00 93.94 72 ALA A CA 1
ATOM 583 C C . ALA A 1 72 ? -36.204 -8.972 72.231 1.00 93.94 72 ALA A C 1
ATOM 585 O O . ALA A 1 72 ? -35.404 -9.104 71.316 1.00 93.94 72 ALA A O 1
ATOM 586 N N . ASP A 1 73 ? -35.835 -8.649 73.468 1.00 91.88 73 ASP A N 1
ATOM 587 C CA . ASP A 1 73 ? -34.445 -8.428 73.884 1.00 91.88 73 ASP A CA 1
ATOM 588 C C . ASP A 1 73 ? -34.079 -9.508 74.920 1.00 91.88 73 ASP A C 1
ATOM 590 O O . ASP A 1 73 ? -34.699 -9.569 75.982 1.00 91.88 73 ASP A O 1
ATOM 594 N N . PRO A 1 74 ? -33.142 -10.432 74.654 1.00 87.69 74 PRO A N 1
ATOM 595 C CA . PRO A 1 74 ? -32.807 -11.524 75.562 1.00 87.69 74 PRO A CA 1
ATOM 596 C C . PRO A 1 74 ? -31.932 -11.081 76.749 1.00 87.69 74 PRO A C 1
ATOM 598 O O . PRO A 1 74 ? -31.704 -11.890 77.658 1.00 87.69 74 PRO A O 1
ATOM 601 N N . ALA A 1 75 ? -31.432 -9.841 76.756 1.00 83.19 75 ALA A N 1
ATOM 602 C CA . ALA A 1 75 ? -30.500 -9.315 77.744 1.00 83.19 75 ALA A CA 1
ATOM 603 C C . ALA A 1 75 ? -31.186 -8.428 78.797 1.00 83.19 75 ALA A C 1
ATOM 605 O O . ALA A 1 75 ? -30.935 -8.625 79.995 1.00 83.19 75 ALA A O 1
ATOM 606 N N . GLU A 1 76 ? -32.078 -7.511 78.404 1.00 86.06 76 GLU A N 1
ATOM 607 C CA . GLU A 1 76 ? -32.814 -6.636 79.326 1.00 86.06 76 GLU A CA 1
ATOM 608 C C . GLU A 1 76 ? -34.318 -6.449 79.008 1.00 86.06 76 GLU A C 1
ATOM 610 O O . GLU A 1 76 ? -34.770 -6.687 77.892 1.00 86.06 76 GLU A O 1
ATOM 615 N N . PRO A 1 77 ? -35.157 -6.083 80.004 1.00 88.12 77 PRO A N 1
ATOM 616 C CA . PRO A 1 77 ? -36.594 -5.917 79.787 1.00 88.12 77 PRO A CA 1
ATOM 617 C C . PRO A 1 77 ? -36.938 -4.719 78.892 1.00 88.12 77 PRO A C 1
ATOM 619 O O . PRO A 1 77 ? -36.299 -3.669 78.985 1.00 88.12 77 PRO A O 1
ATOM 622 N N . ILE A 1 78 ? -38.030 -4.820 78.125 1.00 89.62 78 ILE A N 1
ATOM 623 C CA . ILE A 1 78 ? -38.499 -3.750 77.232 1.00 89.62 78 ILE A CA 1
ATOM 624 C C . ILE A 1 78 ? -39.661 -2.981 77.878 1.00 89.62 78 ILE A C 1
ATOM 626 O O . ILE A 1 78 ? -40.765 -3.492 78.077 1.00 89.62 78 ILE A O 1
ATOM 630 N N . ASN A 1 79 ? -39.446 -1.698 78.165 1.00 89.25 79 ASN A N 1
ATOM 631 C CA . ASN A 1 79 ? -40.472 -0.780 78.657 1.00 89.25 79 ASN A CA 1
ATOM 632 C C . ASN A 1 79 ? -41.228 -0.117 77.494 1.00 89.25 79 ASN A C 1
ATOM 634 O O . ASN A 1 79 ? -40.745 0.830 76.868 1.00 89.25 79 ASN A O 1
ATOM 638 N N . ALA A 1 80 ? -42.448 -0.584 77.234 1.00 86.25 80 ALA A N 1
ATOM 639 C CA . ALA A 1 80 ? -43.336 -0.001 76.235 1.00 86.25 80 ALA A CA 1
ATOM 640 C C . ALA A 1 80 ? -43.866 1.389 76.649 1.00 86.25 80 ALA A C 1
ATOM 642 O O . ALA A 1 80 ? -44.591 1.536 77.638 1.00 86.25 80 ALA A O 1
ATOM 643 N N . ILE A 1 81 ? -43.570 2.416 75.848 1.00 81.44 81 ILE A N 1
ATOM 644 C CA . ILE A 1 81 ? -44.047 3.793 76.030 1.00 81.44 81 ILE A CA 1
ATOM 645 C C . ILE A 1 81 ? -44.933 4.189 74.839 1.00 81.44 81 ILE A C 1
ATOM 647 O O . ILE A 1 81 ? -44.550 4.063 73.682 1.00 81.44 81 ILE A O 1
ATOM 651 N N . GLY A 1 82 ? -46.134 4.703 75.122 1.00 71.00 82 GLY A N 1
ATOM 652 C CA . GLY A 1 82 ? -47.046 5.242 74.101 1.00 71.00 82 GLY A CA 1
ATOM 653 C C . GLY A 1 82 ? -48.517 5.224 74.523 1.00 71.00 82 GLY A C 1
ATOM 654 O O . GLY A 1 82 ? -49.249 6.179 74.277 1.00 71.00 82 GLY A O 1
ATOM 655 N N . GLY A 1 83 ? -48.944 4.179 75.243 1.00 64.56 83 GLY A N 1
ATOM 656 C CA . GLY A 1 83 ? -50.297 4.085 75.819 1.00 64.56 83 GLY A CA 1
ATOM 657 C C . GLY A 1 83 ? -51.430 3.919 74.795 1.00 64.56 83 GLY A C 1
ATOM 658 O O . GLY A 1 83 ? -52.569 4.293 75.080 1.00 64.56 83 GLY A O 1
ATOM 659 N N . LEU A 1 84 ? -51.114 3.394 73.609 1.00 58.25 84 LEU A N 1
ATOM 660 C CA . LEU A 1 84 ? -52.066 3.081 72.541 1.00 58.25 84 LEU A CA 1
ATOM 661 C C . LEU A 1 84 ? -52.649 1.664 72.700 1.00 58.25 84 LEU A C 1
ATOM 663 O O . LEU A 1 84 ? -52.160 0.860 73.490 1.00 58.25 84 LEU A O 1
ATOM 667 N N . ALA A 1 85 ? -53.731 1.377 71.975 1.00 62.81 85 ALA A N 1
ATOM 668 C CA . ALA A 1 85 ? -54.314 0.037 71.909 1.00 62.81 85 ALA A CA 1
ATOM 669 C C . ALA A 1 85 ? -53.584 -0.821 70.860 1.00 62.81 85 ALA A C 1
ATOM 671 O O . ALA A 1 85 ? -53.108 -0.279 69.867 1.00 62.81 85 ALA A O 1
ATOM 672 N N . GLY A 1 86 ? -53.539 -2.140 71.079 1.00 65.56 86 GLY A N 1
ATOM 673 C CA . GLY A 1 86 ? -52.861 -3.096 70.191 1.00 65.56 86 GLY A CA 1
ATOM 674 C C . GLY A 1 86 ? -51.381 -3.324 70.489 1.00 65.56 86 GLY A C 1
ATOM 675 O O . GLY A 1 86 ? -50.710 -3.975 69.707 1.00 65.56 86 GLY A O 1
ATOM 676 N N . LEU A 1 87 ? -50.865 -2.803 71.602 1.00 74.75 87 LEU A N 1
ATOM 677 C CA . LEU A 1 87 ? -49.518 -3.097 72.083 1.00 74.75 87 LEU A CA 1
ATOM 678 C C . LEU A 1 87 ? -49.662 -3.882 73.393 1.00 74.75 87 LEU A C 1
ATOM 680 O O . LEU A 1 87 ? -50.145 -3.325 74.384 1.00 74.75 87 LEU A O 1
ATOM 684 N N . ASP A 1 88 ? -49.327 -5.174 73.369 1.00 76.06 88 ASP A N 1
ATOM 685 C CA . ASP A 1 88 ? -49.458 -6.081 74.513 1.00 76.06 88 ASP A CA 1
ATOM 686 C C . ASP A 1 88 ? -48.080 -6.390 75.113 1.00 76.06 88 ASP A C 1
ATOM 688 O O . ASP A 1 88 ? -47.105 -6.691 74.422 1.00 76.06 88 ASP A O 1
ATOM 692 N N . THR A 1 89 ? -47.990 -6.283 76.435 1.00 66.69 89 THR A N 1
ATOM 693 C CA . THR A 1 89 ? -46.777 -6.639 77.173 1.00 66.69 89 THR A CA 1
ATOM 694 C C . THR A 1 89 ? -46.880 -8.106 77.542 1.00 66.69 89 THR A C 1
ATOM 696 O O . THR A 1 89 ? -47.716 -8.477 78.375 1.00 66.69 89 THR A O 1
ATOM 699 N N . ASN A 1 90 ? -46.032 -8.930 76.932 1.00 72.06 90 ASN A N 1
ATOM 700 C CA . ASN A 1 90 ? -45.986 -10.364 77.174 1.00 72.06 90 ASN A CA 1
ATOM 701 C C . ASN A 1 90 ? -45.788 -10.642 78.687 1.00 72.06 90 ASN A C 1
ATOM 703 O O . ASN A 1 90 ? -45.176 -9.837 79.396 1.00 72.06 90 ASN A O 1
ATOM 707 N N . PRO A 1 91 ? -46.287 -11.766 79.243 1.00 76.12 91 PRO A N 1
ATOM 708 C CA . PRO A 1 91 ? -45.896 -12.200 80.587 1.00 76.12 91 PRO A CA 1
ATOM 709 C C . PRO A 1 91 ? -44.375 -12.362 80.778 1.00 76.12 91 PRO A C 1
ATOM 711 O O . PRO A 1 91 ? -43.927 -12.380 81.927 1.00 76.12 91 PRO A O 1
ATOM 714 N N . ASP A 1 92 ? -43.602 -12.479 79.694 1.00 86.50 92 ASP A N 1
ATOM 715 C CA . ASP A 1 92 ? -42.157 -12.259 79.688 1.00 86.50 92 ASP A CA 1
ATOM 716 C C . ASP A 1 92 ? -41.837 -10.754 79.502 1.00 86.50 92 ASP A C 1
ATOM 718 O O . ASP A 1 92 ? -42.149 -10.200 78.448 1.00 86.50 92 ASP A O 1
ATOM 722 N N . PRO A 1 93 ? -41.238 -10.056 80.490 1.00 86.00 93 PRO A N 1
ATOM 723 C CA . PRO A 1 93 ? -41.014 -8.606 80.421 1.00 86.00 93 PRO A CA 1
ATOM 724 C C . PRO A 1 93 ? -39.943 -8.190 79.395 1.00 86.00 93 PRO A C 1
ATOM 726 O O . PRO A 1 93 ? -39.742 -6.998 79.170 1.00 86.00 93 PRO A O 1
ATOM 729 N N . ASN A 1 94 ? -39.260 -9.160 78.791 1.00 89.19 94 ASN A N 1
ATOM 730 C CA . ASN A 1 94 ? -38.288 -8.983 77.721 1.00 89.19 94 ASN A CA 1
ATOM 731 C C . ASN A 1 94 ? -38.934 -8.979 76.318 1.00 89.19 94 ASN A C 1
ATOM 733 O O . ASN A 1 94 ? -38.231 -8.785 75.331 1.00 89.19 94 ASN A O 1
ATOM 737 N N . ILE A 1 95 ? -40.258 -9.184 76.212 1.00 91.50 95 ILE A N 1
ATOM 738 C CA . ILE A 1 95 ? -40.979 -9.288 74.935 1.00 91.50 95 ILE A CA 1
ATOM 739 C C . ILE A 1 95 ? -42.181 -8.331 74.894 1.00 91.50 95 ILE A C 1
ATOM 741 O O . ILE A 1 95 ? -43.040 -8.327 75.780 1.00 91.50 95 ILE A O 1
ATOM 745 N N . VAL A 1 96 ? -42.291 -7.564 73.810 1.00 91.12 96 VAL A N 1
ATOM 746 C CA . VAL A 1 96 ? -43.428 -6.684 73.505 1.00 91.12 96 VAL A CA 1
ATOM 747 C C . VAL A 1 96 ? -44.001 -7.056 72.141 1.00 91.12 96 VAL A C 1
ATOM 749 O O . VAL A 1 96 ? -43.275 -7.047 71.148 1.00 91.12 96 VAL A O 1
ATOM 752 N N . THR A 1 97 ? -45.302 -7.354 72.078 1.00 90.44 97 THR A N 1
ATOM 753 C CA . THR A 1 97 ? -46.009 -7.574 70.806 1.00 90.44 97 THR A CA 1
ATOM 754 C C . THR A 1 97 ? -46.870 -6.372 70.434 1.00 90.44 97 THR A C 1
ATOM 756 O O . THR A 1 97 ? -47.326 -5.603 71.289 1.00 90.44 97 THR A O 1
ATOM 759 N N . PHE A 1 98 ? -47.046 -6.163 69.133 1.00 85.88 98 PHE A N 1
ATOM 760 C CA . PHE A 1 98 ? -47.644 -4.956 68.582 1.00 85.88 98 PHE A CA 1
ATOM 761 C C . PHE A 1 98 ? -48.411 -5.249 67.285 1.00 85.88 98 PHE A C 1
ATOM 763 O O . PHE A 1 98 ? -47.818 -5.640 66.285 1.00 85.88 98 PHE A O 1
ATOM 770 N N . ASP A 1 99 ? -49.721 -4.996 67.288 1.00 87.19 99 ASP A N 1
ATOM 771 C CA . ASP A 1 99 ? -50.606 -5.003 66.119 1.00 87.19 99 ASP A CA 1
ATOM 772 C C . ASP A 1 99 ? -50.608 -3.617 65.429 1.00 87.19 99 ASP A C 1
ATOM 774 O O . ASP A 1 99 ? -51.327 -2.706 65.865 1.00 87.19 99 ASP A O 1
ATOM 778 N N . PRO A 1 100 ? -49.860 -3.418 64.325 1.00 80.81 100 PRO A N 1
ATOM 779 C CA . PRO A 1 100 ? -49.907 -2.183 63.541 1.00 80.81 100 PRO A CA 1
ATOM 780 C C . PRO A 1 100 ? -51.284 -1.854 62.942 1.00 80.81 100 PRO A C 1
ATOM 782 O O . PRO A 1 100 ? -51.529 -0.692 62.616 1.00 80.81 100 PRO A O 1
ATOM 785 N N . SER A 1 101 ? -52.213 -2.811 62.820 1.00 79.50 101 SER A N 1
ATOM 786 C CA . SER A 1 101 ? -53.586 -2.535 62.363 1.00 79.50 101 SER A CA 1
ATOM 787 C C . SER A 1 101 ? -54.469 -1.870 63.432 1.00 79.50 101 SER A C 1
ATOM 789 O O . SER A 1 101 ? -55.504 -1.282 63.102 1.00 79.50 101 SER A O 1
ATOM 791 N N . ALA A 1 102 ? -54.047 -1.890 64.702 1.00 79.56 102 ALA A N 1
ATOM 792 C CA . ALA A 1 102 ? -54.757 -1.261 65.814 1.00 79.56 102 ALA A CA 1
ATOM 793 C C . ALA A 1 102 ? -54.471 0.249 65.978 1.00 79.56 102 ALA A C 1
ATOM 795 O O . ALA A 1 102 ? -55.206 0.936 66.702 1.00 79.56 102 ALA A O 1
ATOM 796 N N . ILE A 1 103 ? -53.440 0.798 65.318 1.00 72.25 103 ILE A N 1
ATOM 797 C CA . ILE A 1 103 ? -53.132 2.236 65.374 1.00 72.25 103 ILE A CA 1
ATOM 798 C C . ILE A 1 103 ? -54.185 3.047 64.604 1.00 72.25 103 ILE A C 1
ATOM 800 O O . ILE A 1 103 ? -54.483 2.805 63.438 1.00 72.25 103 ILE A O 1
ATOM 804 N N . VAL A 1 104 ? -54.699 4.110 65.233 1.00 65.56 104 VAL A N 1
ATOM 805 C CA . VAL A 1 104 ? -55.546 5.117 64.566 1.00 65.56 104 VAL A CA 1
ATOM 806 C C . VAL A 1 104 ? -54.666 6.223 63.964 1.00 65.56 104 VAL A C 1
ATOM 808 O O . VAL A 1 104 ? -54.622 7.349 64.459 1.00 65.56 104 VAL A O 1
ATOM 811 N N . GLY A 1 105 ? -53.936 5.878 62.904 1.00 68.75 105 GLY A N 1
ATOM 812 C CA . GLY A 1 105 ? -52.948 6.727 62.230 1.00 68.75 105 GLY A CA 1
ATOM 813 C C . GLY A 1 105 ? -52.007 5.891 61.352 1.00 68.75 105 GLY A C 1
ATOM 814 O O . GLY A 1 105 ? -52.043 4.667 61.448 1.00 68.75 105 GLY A O 1
ATOM 815 N N . PRO A 1 106 ? -51.183 6.510 60.488 1.00 70.75 106 PRO A N 1
ATOM 816 C CA . PRO A 1 106 ? -50.158 5.774 59.759 1.00 70.75 106 PRO A CA 1
ATOM 817 C C . PRO A 1 106 ? -49.086 5.273 60.735 1.00 70.75 106 PRO A C 1
ATOM 819 O O . PRO A 1 106 ? -48.638 6.025 61.601 1.00 70.75 106 PRO A O 1
ATOM 822 N N . PHE A 1 107 ? -48.662 4.024 60.573 1.00 79.69 107 PHE A N 1
ATOM 823 C CA . PHE A 1 107 ? -47.367 3.552 61.055 1.00 79.69 107 PHE A CA 1
ATOM 824 C C . PHE A 1 107 ? -46.335 3.861 59.958 1.00 79.69 107 PHE A C 1
ATOM 826 O O . PHE A 1 107 ? -46.662 3.709 58.778 1.00 79.69 107 PHE A O 1
ATOM 833 N N . THR A 1 108 ? -45.166 4.409 60.315 1.00 84.38 108 THR A N 1
ATOM 834 C CA . THR A 1 108 ? -44.269 5.059 59.334 1.00 84.38 108 THR A CA 1
ATOM 835 C C . THR A 1 108 ? -42.814 4.615 59.383 1.00 84.38 108 THR A C 1
ATOM 837 O O . THR A 1 108 ? -42.128 4.687 58.374 1.00 84.38 108 THR A O 1
ATOM 840 N N . GLN A 1 109 ? -42.282 4.223 60.539 1.00 89.75 109 GLN A N 1
ATOM 841 C CA . GLN A 1 109 ? -40.890 3.774 60.621 1.00 89.75 109 GLN A CA 1
ATOM 842 C C . GLN A 1 109 ? -40.626 3.090 61.960 1.00 89.75 109 GLN A C 1
ATOM 844 O O . GLN A 1 109 ? -41.134 3.540 62.994 1.00 89.75 109 GLN A O 1
ATOM 849 N N . ILE A 1 110 ? -39.791 2.056 61.933 1.00 92.12 110 ILE A N 1
ATOM 850 C CA . ILE A 1 110 ? -39.106 1.527 63.109 1.00 92.12 110 ILE A CA 1
ATOM 851 C C . ILE A 1 110 ? -37.687 2.093 63.092 1.00 92.12 110 ILE A C 1
ATOM 853 O O . ILE A 1 110 ? -36.940 1.885 62.140 1.00 92.12 110 ILE A O 1
ATOM 857 N N . VAL A 1 111 ? -37.333 2.827 64.142 1.00 93.31 111 VAL A N 1
ATOM 858 C CA . VAL A 1 111 ? -35.965 3.270 64.414 1.00 93.31 111 VAL A CA 1
ATOM 859 C C . VAL A 1 111 ? -35.393 2.402 65.520 1.00 93.31 111 VAL A C 1
ATOM 861 O O . VAL A 1 111 ? -36.013 2.279 66.578 1.00 93.31 111 VAL A O 1
ATOM 864 N N . VAL A 1 112 ? -34.188 1.889 65.317 1.00 93.50 112 VAL A N 1
ATOM 865 C CA . VAL A 1 112 ? -33.377 1.269 66.369 1.00 93.50 112 VAL A CA 1
ATOM 866 C C . VAL A 1 112 ? -32.171 2.171 66.597 1.00 93.50 112 VAL A C 1
ATOM 868 O O . VAL A 1 112 ? -31.536 2.585 65.636 1.00 93.50 112 VAL A O 1
ATOM 871 N N . ASN A 1 113 ? -31.869 2.519 67.847 1.00 91.12 113 ASN A N 1
ATOM 872 C CA . ASN A 1 113 ? -30.615 3.193 68.192 1.00 91.12 113 ASN A CA 1
ATOM 873 C C . ASN A 1 113 ? -29.895 2.293 69.201 1.00 91.12 113 ASN A C 1
ATOM 875 O O . ASN A 1 113 ? -30.473 2.034 70.262 1.00 91.12 113 ASN A O 1
ATOM 879 N N . HIS A 1 114 ? -28.680 1.840 68.891 1.00 87.56 114 HIS A N 1
ATOM 880 C CA . HIS A 1 114 ? -27.869 0.982 69.769 1.00 87.56 114 HIS A CA 1
ATOM 881 C C . HIS A 1 114 ? -27.273 1.782 70.949 1.00 87.56 114 HIS A C 1
ATOM 883 O O . HIS A 1 114 ? -27.373 1.406 72.119 1.00 87.56 114 HIS A O 1
ATOM 889 N N . ASN A 1 115 ? -26.878 3.034 70.697 1.00 83.69 115 ASN A N 1
ATOM 890 C CA . ASN A 1 115 ? -26.347 4.005 71.668 1.00 83.69 115 ASN A CA 1
ATOM 891 C C . ASN A 1 115 ? -24.911 3.702 72.148 1.00 83.69 115 ASN A C 1
ATOM 893 O O . ASN A 1 115 ? -24.013 4.494 71.874 1.00 83.69 115 ASN A O 1
ATOM 897 N N . ALA A 1 116 ? -24.701 2.661 72.970 1.00 78.38 116 ALA A N 1
ATOM 898 C CA . ALA A 1 116 ? -23.399 2.385 73.601 1.00 78.38 116 ALA A CA 1
ATOM 899 C C . ALA A 1 116 ? -23.338 1.011 74.306 1.00 78.38 116 ALA A C 1
ATOM 901 O O . ALA A 1 116 ? -23.477 0.929 75.538 1.00 78.38 116 ALA A O 1
ATOM 902 N N . GLY A 1 117 ? -23.048 -0.032 73.536 1.00 81.50 117 GLY A N 1
ATOM 903 C CA . GLY A 1 117 ? -22.750 -1.390 73.990 1.00 81.50 117 GLY A CA 1
ATOM 904 C C . GLY A 1 117 ? -21.798 -2.081 73.011 1.00 81.50 117 GLY A C 1
ATOM 905 O O . GLY A 1 117 ? -21.098 -1.399 72.273 1.00 81.50 117 GLY A O 1
ATOM 906 N N . ASP A 1 118 ? -21.777 -3.412 73.042 1.00 87.19 118 ASP A N 1
ATOM 907 C CA . ASP A 1 118 ? -21.601 -4.201 71.821 1.00 87.19 118 ASP A CA 1
ATOM 908 C C . ASP A 1 118 ? -22.996 -4.838 71.631 1.00 87.19 118 ASP A C 1
ATOM 910 O O . ASP A 1 118 ? -23.330 -5.779 72.362 1.00 87.19 118 ASP A O 1
ATOM 914 N N . ASP A 1 119 ? -23.856 -4.238 70.804 1.00 89.31 119 ASP A N 1
ATOM 915 C CA . ASP A 1 119 ? -25.292 -4.552 70.718 1.00 89.31 119 ASP A CA 1
ATOM 916 C C . ASP A 1 119 ? -25.646 -5.278 69.405 1.00 89.31 119 ASP A C 1
ATOM 918 O O . ASP A 1 119 ? -25.123 -4.947 68.343 1.00 89.31 119 ASP A O 1
ATOM 922 N N . VAL A 1 120 ? -26.571 -6.246 69.450 1.00 92.50 120 VAL A N 1
ATOM 923 C CA . VAL A 1 120 ? -27.018 -6.990 68.250 1.00 92.50 120 VAL A CA 1
ATOM 924 C C . VAL A 1 120 ? -28.472 -6.669 67.896 1.00 92.50 120 VAL A C 1
ATOM 926 O O . VAL A 1 120 ? -29.351 -6.833 68.736 1.00 92.50 120 VAL A O 1
ATOM 929 N N . THR A 1 121 ? -28.760 -6.303 66.644 1.00 94.88 121 THR A N 1
ATOM 930 C CA . THR A 1 121 ? -30.135 -6.195 66.125 1.00 94.88 121 THR A CA 1
ATOM 931 C C . THR A 1 121 ? -30.422 -7.283 65.093 1.00 94.88 121 THR A C 1
ATOM 933 O O . THR A 1 121 ? -29.896 -7.247 63.986 1.00 94.88 121 THR A O 1
ATOM 936 N N . THR A 1 122 ? -31.308 -8.222 65.420 1.00 96.31 122 THR A N 1
ATOM 937 C CA . THR A 1 122 ? -31.753 -9.290 64.513 1.00 96.31 122 THR A CA 1
ATOM 938 C C . THR A 1 122 ? -33.107 -8.954 63.880 1.00 96.31 122 THR A C 1
ATOM 940 O O . THR A 1 122 ? -34.061 -8.630 64.585 1.00 96.31 122 THR A O 1
ATOM 943 N N . ILE A 1 123 ? -33.237 -9.099 62.562 1.00 96.25 123 ILE A N 1
ATOM 944 C CA . ILE A 1 123 ? -34.494 -9.029 61.811 1.00 96.25 123 ILE A CA 1
ATOM 945 C C . ILE A 1 123 ? -34.838 -10.440 61.317 1.00 96.25 123 ILE A C 1
ATOM 947 O O . ILE A 1 123 ? -34.354 -10.883 60.280 1.00 96.25 123 ILE A O 1
ATOM 951 N N . ASP A 1 124 ? -35.679 -11.159 62.060 1.00 94.38 124 ASP A N 1
ATOM 952 C CA . ASP A 1 124 ? -36.181 -12.488 61.674 1.00 94.38 124 ASP A CA 1
ATOM 953 C C . ASP A 1 124 ? -37.386 -12.401 60.709 1.00 94.38 124 ASP A C 1
ATOM 955 O O . ASP A 1 124 ? -37.843 -13.419 60.189 1.00 94.38 124 ASP A O 1
ATOM 959 N N . SER A 1 125 ? -37.984 -11.213 60.536 1.00 89.00 125 SER A N 1
ATOM 960 C CA . SER A 1 125 ? -38.997 -10.883 59.507 1.00 89.00 125 SER A CA 1
ATOM 961 C C . SER A 1 125 ? -39.494 -9.438 59.644 1.00 89.00 125 SER A C 1
ATOM 963 O O . SER A 1 125 ? -39.749 -8.968 60.757 1.00 89.00 125 SER A O 1
ATOM 965 N N . PHE A 1 126 ? -39.739 -8.752 58.523 1.00 87.75 126 PHE A N 1
ATOM 966 C CA . PHE A 1 126 ? -40.430 -7.455 58.496 1.00 87.75 126 PHE A CA 1
ATOM 967 C C . PHE A 1 126 ? -41.777 -7.532 57.747 1.00 87.75 126 PHE A C 1
ATOM 969 O O . PHE A 1 126 ? -42.177 -8.568 57.221 1.00 87.75 126 PHE A O 1
ATOM 976 N N . ARG A 1 127 ? -42.546 -6.437 57.753 1.00 79.81 127 ARG A N 1
ATOM 977 C CA . ARG A 1 127 ? -43.961 -6.445 57.349 1.00 79.81 127 ARG A CA 1
ATOM 978 C C . ARG A 1 127 ? -44.198 -6.539 55.838 1.00 79.81 127 ARG A C 1
ATOM 980 O O . ARG A 1 127 ? -44.141 -5.535 55.134 1.00 79.81 127 ARG A O 1
ATOM 987 N N . ASP A 1 128 ? -44.678 -7.701 55.402 1.00 68.00 128 ASP A N 1
ATOM 988 C CA . ASP A 1 128 ? -45.360 -7.895 54.118 1.00 68.00 128 ASP A CA 1
ATOM 989 C C . ASP A 1 128 ? -46.802 -7.321 54.146 1.00 68.00 128 ASP A C 1
ATOM 991 O O . ASP A 1 128 ? -47.771 -7.989 54.508 1.00 68.00 128 ASP A O 1
ATOM 995 N N . GLY A 1 129 ? -46.957 -6.046 53.771 1.00 57.72 129 GLY A N 1
ATOM 996 C CA . GLY A 1 129 ? -48.127 -5.614 52.990 1.00 57.72 129 GLY A CA 1
ATOM 997 C C . GLY A 1 129 ? -49.469 -5.262 53.629 1.00 57.72 129 GLY A C 1
ATOM 998 O O . GLY A 1 129 ? -50.490 -5.857 53.283 1.00 57.72 129 GLY A O 1
ATOM 999 N N . LEU A 1 130 ? -49.548 -4.189 54.428 1.00 54.47 130 LEU A N 1
ATOM 1000 C CA . LEU A 1 130 ? -50.848 -3.648 54.877 1.00 54.47 130 LEU A CA 1
ATOM 1001 C C . LEU A 1 130 ? -50.965 -2.110 54.854 1.00 54.47 130 LEU A C 1
ATOM 1003 O O . LEU A 1 130 ? -51.462 -1.499 55.800 1.00 54.47 130 LEU A O 1
ATOM 1007 N N . ALA A 1 131 ? -50.582 -1.495 53.728 1.00 55.00 131 ALA A N 1
ATOM 1008 C CA . ALA A 1 131 ? -50.883 -0.097 53.361 1.00 55.00 131 ALA A CA 1
ATOM 1009 C C . ALA A 1 131 ? -50.492 0.993 54.390 1.00 55.00 131 ALA A C 1
ATOM 1011 O O . ALA A 1 131 ? -51.009 2.115 54.337 1.00 55.00 131 ALA A O 1
ATOM 1012 N N . GLY A 1 132 ? -49.595 0.668 55.322 1.00 55.62 132 GLY A N 1
ATOM 1013 C CA . GLY A 1 132 ? -48.868 1.649 56.111 1.00 55.62 132 GLY A CA 1
ATOM 1014 C C . GLY A 1 132 ? -47.726 2.248 55.294 1.00 55.62 132 GLY A C 1
ATOM 1015 O O . GLY A 1 132 ? -47.491 1.882 54.143 1.00 55.62 132 GLY A O 1
ATOM 1016 N N . GLY A 1 133 ? -47.059 3.230 55.888 1.00 60.62 133 GLY A N 1
ATOM 1017 C CA . GLY A 1 133 ? -45.889 3.875 55.308 1.00 60.62 133 GLY A CA 1
ATOM 1018 C C . GLY A 1 133 ? -44.608 3.387 55.967 1.00 60.62 133 GLY A C 1
ATOM 1019 O O . GLY A 1 133 ? -43.757 4.225 56.215 1.00 60.62 133 GLY A O 1
ATOM 1020 N N . GLU A 1 134 ? -44.527 2.121 56.391 1.00 77.31 134 GLU A N 1
ATOM 1021 C CA . GLU A 1 134 ? -43.410 1.599 57.187 1.00 77.31 134 GLU A CA 1
ATOM 1022 C C . GLU A 1 134 ? -42.065 1.656 56.456 1.00 77.31 134 GLU A C 1
ATOM 1024 O O . GLU A 1 134 ? -42.019 1.541 55.235 1.00 77.31 134 GLU A O 1
ATOM 1029 N N . GLY A 1 135 ? -40.989 1.771 57.240 1.00 87.00 135 GLY A N 1
ATOM 1030 C CA . GLY A 1 135 ? -39.577 1.701 56.852 1.00 87.00 135 GLY A CA 1
ATOM 1031 C C . GLY A 1 135 ? -38.713 1.360 58.071 1.00 87.00 135 GLY A C 1
ATOM 1032 O O . GLY A 1 135 ? -39.241 1.245 59.186 1.00 87.00 135 GLY A O 1
ATOM 1033 N N . LEU A 1 136 ? -37.402 1.232 57.879 1.00 92.81 136 LEU A N 1
ATOM 1034 C CA . LEU A 1 136 ? -36.442 0.809 58.906 1.00 92.81 136 LEU A CA 1
ATOM 1035 C C . LEU A 1 136 ? -35.252 1.781 58.952 1.00 92.81 136 LEU A C 1
ATOM 1037 O O . LEU A 1 136 ? -34.797 2.239 57.911 1.00 92.81 136 LEU A O 1
ATOM 1041 N N . ASP A 1 137 ? -34.782 2.138 60.148 1.00 94.62 137 ASP A N 1
ATOM 1042 C CA . ASP A 1 137 ? -33.668 3.077 60.368 1.00 94.62 137 ASP A CA 1
ATOM 1043 C C . ASP A 1 137 ? -32.888 2.655 61.621 1.00 94.62 137 ASP A C 1
ATOM 1045 O O . ASP A 1 137 ? -33.206 3.056 62.744 1.00 94.62 137 ASP A O 1
ATOM 1049 N N . ILE A 1 138 ? -31.918 1.760 61.424 1.00 93.94 138 ILE A N 1
ATOM 1050 C CA . ILE A 1 138 ? -31.015 1.253 62.465 1.00 93.94 138 ILE A CA 1
ATOM 1051 C C . ILE A 1 138 ? -29.802 2.185 62.563 1.00 93.94 138 ILE A C 1
ATOM 1053 O O . ILE A 1 138 ? -29.240 2.596 61.544 1.00 93.94 138 ILE A O 1
ATOM 1057 N N . ARG A 1 139 ? -29.417 2.544 63.793 1.00 91.44 139 ARG A N 1
ATOM 1058 C CA . ARG A 1 139 ? -28.419 3.577 64.085 1.00 91.44 139 ARG A CA 1
ATOM 1059 C C . ARG A 1 139 ? -27.446 3.185 65.202 1.00 91.44 139 ARG A C 1
ATOM 1061 O O . ARG A 1 139 ? -27.810 3.205 66.381 1.00 91.44 139 ARG A O 1
ATOM 1068 N N . ASP A 1 140 ? -26.188 2.983 64.833 1.00 84.44 140 ASP A N 1
ATOM 1069 C CA . ASP A 1 140 ? -25.038 3.409 65.637 1.00 84.44 140 ASP A CA 1
ATOM 1070 C C . ASP A 1 140 ? -25.153 4.915 65.986 1.00 84.44 140 ASP A C 1
ATOM 1072 O O . ASP A 1 140 ? -25.729 5.719 65.244 1.00 84.44 140 ASP A O 1
ATOM 1076 N N . ASP A 1 141 ? -24.616 5.277 67.152 1.00 72.62 141 ASP A N 1
ATOM 1077 C CA . ASP A 1 141 ? -24.597 6.624 67.741 1.00 72.62 141 ASP A CA 1
ATOM 1078 C C . ASP A 1 141 ? -23.142 7.157 67.891 1.00 72.62 141 ASP A C 1
ATOM 1080 O O . ASP A 1 141 ? -22.866 8.049 68.701 1.00 72.62 141 ASP A O 1
ATOM 1084 N N . ALA A 1 142 ? -22.207 6.616 67.093 1.00 59.34 142 ALA A N 1
ATOM 1085 C CA . ALA A 1 142 ? -20.759 6.844 67.083 1.00 59.34 142 ALA A CA 1
ATOM 1086 C C . ALA A 1 142 ? -20.070 6.526 68.430 1.00 59.34 142 ALA A C 1
ATOM 1088 O O . ALA A 1 142 ? -19.337 7.356 68.992 1.00 59.34 142 ALA A O 1
ATOM 1089 N N . GLY A 1 143 ? -20.360 5.335 68.965 1.00 62.56 143 GLY A N 1
ATOM 1090 C CA . GLY A 1 143 ? -19.995 4.888 70.314 1.00 62.56 143 GLY A CA 1
ATOM 1091 C C . GLY A 1 143 ? -18.544 4.411 70.525 1.00 62.56 143 GLY A C 1
ATOM 1092 O O . GLY A 1 143 ? -17.649 4.607 69.708 1.00 62.56 143 GLY A O 1
ATOM 1093 N N . GLU A 1 144 ? -18.301 3.776 71.681 1.00 66.81 144 GLU A N 1
ATOM 1094 C CA . GLU A 1 144 ? -17.113 2.929 71.931 1.00 66.81 144 GLU A CA 1
ATOM 1095 C C . GLU A 1 144 ? -17.521 1.437 71.843 1.00 66.81 144 GLU A C 1
ATOM 1097 O O . GLU A 1 144 ? -17.221 0.678 72.767 1.00 66.81 144 GLU A O 1
ATOM 1102 N N . GLY A 1 145 ? -18.263 1.068 70.789 1.00 73.00 145 GLY A N 1
ATOM 1103 C CA . GLY A 1 145 ? -18.887 -0.249 70.585 1.00 73.00 145 GLY A CA 1
ATOM 1104 C C . GLY A 1 145 ? -18.390 -1.012 69.352 1.00 73.00 145 GLY A C 1
ATOM 1105 O O . GLY A 1 145 ? -17.302 -0.727 68.839 1.00 73.00 145 GLY A O 1
ATOM 1106 N N . ASN A 1 146 ? -19.182 -2.006 68.944 1.00 86.25 146 ASN A N 1
ATOM 1107 C CA . ASN A 1 146 ? -19.083 -2.773 67.697 1.00 86.25 146 ASN A CA 1
ATOM 1108 C C . ASN A 1 146 ? -20.449 -3.452 67.482 1.00 86.25 146 ASN A C 1
ATOM 1110 O O . ASN A 1 146 ? -20.620 -4.616 67.856 1.00 86.25 146 ASN A O 1
ATOM 1114 N N . ASP A 1 147 ? -21.429 -2.720 66.959 1.00 90.38 147 ASP A N 1
ATOM 1115 C CA . ASP A 1 147 ? -22.817 -3.178 66.905 1.00 90.38 147 ASP A CA 1
ATOM 1116 C C . ASP A 1 147 ? -23.093 -3.993 65.625 1.00 90.38 147 ASP A C 1
ATOM 1118 O O . ASP A 1 147 ? -22.672 -3.626 64.524 1.00 90.38 147 ASP A O 1
ATOM 1122 N N . THR A 1 148 ? -23.814 -5.108 65.759 1.00 93.38 148 THR A N 1
ATOM 1123 C CA . THR A 1 148 ? -24.080 -6.064 64.667 1.00 93.38 148 THR A CA 1
ATOM 1124 C C . THR A 1 148 ? -25.544 -6.005 64.231 1.00 93.38 148 THR A C 1
ATOM 1126 O O . THR A 1 148 ? -26.444 -5.950 65.069 1.00 93.38 148 THR A O 1
ATOM 1129 N N . VAL A 1 149 ? -25.814 -6.071 62.925 1.00 96.25 149 VAL A N 1
ATOM 1130 C CA . VAL A 1 149 ? -27.173 -6.203 62.376 1.00 96.25 149 VAL A CA 1
ATOM 1131 C C . VAL A 1 149 ? -27.298 -7.503 61.586 1.00 96.25 149 VAL A C 1
ATOM 1133 O O . VAL A 1 149 ? -26.692 -7.633 60.530 1.00 96.25 149 VAL A O 1
ATOM 1136 N N . ASP A 1 150 ? -28.124 -8.434 62.064 1.00 96.56 150 ASP A N 1
ATOM 1137 C CA . ASP A 1 150 ? -28.411 -9.711 61.398 1.00 96.56 150 ASP A CA 1
ATOM 1138 C C . ASP A 1 150 ? -29.778 -9.652 60.701 1.00 96.56 150 ASP A C 1
ATOM 1140 O O . ASP A 1 150 ? -30.794 -9.434 61.358 1.00 96.56 150 ASP A O 1
ATOM 1144 N N . ILE A 1 151 ? -29.855 -9.892 59.393 1.00 96.75 151 ILE A N 1
ATOM 1145 C CA . ILE A 1 151 ? -31.117 -9.894 58.634 1.00 96.75 151 ILE A CA 1
ATOM 1146 C C . ILE A 1 151 ? -31.393 -11.317 58.143 1.00 96.75 151 ILE A C 1
ATOM 1148 O O . ILE A 1 151 ? -30.910 -11.732 57.095 1.00 96.75 151 ILE A O 1
ATOM 1152 N N . ASN A 1 152 ? -32.163 -12.067 58.934 1.00 95.25 152 ASN A N 1
ATOM 1153 C CA . ASN A 1 152 ? -32.469 -13.489 58.737 1.00 95.25 152 ASN A CA 1
ATOM 1154 C C . ASN A 1 152 ? -33.781 -13.747 57.970 1.00 95.25 152 ASN A C 1
ATOM 1156 O O . ASN A 1 152 ? -34.083 -14.900 57.655 1.00 95.25 152 ASN A O 1
ATOM 1160 N N . GLY A 1 153 ? -34.605 -12.718 57.749 1.00 93.50 153 GLY A N 1
ATOM 1161 C CA . GLY A 1 153 ? -35.899 -12.843 57.079 1.00 93.50 153 GLY A CA 1
ATOM 1162 C C . GLY A 1 153 ? -36.370 -11.538 56.439 1.00 93.50 153 GLY A C 1
ATOM 1163 O O . GLY A 1 153 ? -36.087 -10.452 56.945 1.00 93.50 153 GLY A O 1
ATOM 1164 N N . ASP A 1 154 ? -37.097 -11.682 55.331 1.00 92.25 154 ASP A N 1
ATOM 1165 C CA . ASP A 1 154 ? -37.323 -10.647 54.318 1.00 92.25 154 ASP A CA 1
ATOM 1166 C C . ASP A 1 154 ? -37.839 -9.303 54.865 1.00 92.25 154 ASP A C 1
ATOM 1168 O O . ASP A 1 154 ? -38.738 -9.227 55.720 1.00 92.25 154 ASP A O 1
ATOM 1172 N N . ILE A 1 155 ? -37.313 -8.215 54.299 1.00 93.31 155 ILE A N 1
ATOM 1173 C CA . ILE A 1 155 ? -37.759 -6.846 54.551 1.00 93.31 155 ILE A CA 1
ATOM 1174 C C . ILE A 1 155 ? -38.789 -6.447 53.483 1.00 93.31 155 ILE A C 1
ATOM 1176 O O . ILE A 1 155 ? -38.494 -5.742 52.520 1.00 93.31 155 ILE A O 1
ATOM 1180 N N . GLY A 1 156 ? -40.028 -6.919 53.670 1.00 90.38 156 GLY A N 1
ATOM 1181 C CA . GLY A 1 156 ? -41.143 -6.748 52.725 1.00 90.38 156 GLY A CA 1
ATOM 1182 C C . GLY A 1 156 ? -41.287 -7.932 51.761 1.00 90.38 156 GLY A C 1
ATOM 1183 O O . GLY A 1 156 ? -40.792 -9.018 52.036 1.00 90.38 156 GLY A O 1
ATOM 1184 N N . SER A 1 157 ? -41.984 -7.745 50.635 1.00 89.75 157 SER A N 1
ATOM 1185 C CA . SER A 1 157 ? -41.975 -8.708 49.520 1.00 89.75 157 SER A CA 1
ATOM 1186 C C . SER A 1 157 ? -42.241 -8.032 48.173 1.00 89.75 157 SER A C 1
ATOM 1188 O O . SER A 1 157 ? -42.872 -6.975 48.127 1.00 89.75 157 SER A O 1
ATOM 1190 N N . ALA A 1 158 ? -41.898 -8.701 47.066 1.00 86.69 158 ALA A N 1
ATOM 1191 C CA . ALA A 1 158 ? -42.225 -8.270 45.699 1.00 86.69 158 ALA A CA 1
ATOM 1192 C C . ALA A 1 158 ? -43.731 -8.016 45.441 1.00 86.69 158 ALA A C 1
ATOM 1194 O O . ALA A 1 158 ? -44.098 -7.345 44.476 1.00 86.69 158 ALA A O 1
ATOM 1195 N N . LEU A 1 159 ? -44.636 -8.570 46.263 1.00 87.00 159 LEU A N 1
ATOM 1196 C CA . LEU A 1 159 ? -46.076 -8.295 46.163 1.00 87.00 159 LEU A CA 1
ATOM 1197 C C . LEU A 1 159 ? -46.520 -7.120 47.033 1.00 87.00 159 LEU A C 1
ATOM 1199 O O . LEU A 1 159 ? -47.509 -6.465 46.692 1.00 87.00 159 LEU A O 1
ATOM 1203 N N . ASN A 1 160 ? -45.829 -6.860 48.143 1.00 85.62 160 ASN A N 1
ATOM 1204 C CA . ASN A 1 160 ? -46.146 -5.758 49.038 1.00 85.62 160 ASN A CA 1
ATOM 1205 C C . ASN A 1 160 ? -44.868 -5.157 49.676 1.00 85.62 160 ASN A C 1
ATOM 1207 O O . ASN A 1 160 ? -44.565 -5.420 50.845 1.00 85.62 160 ASN A O 1
ATOM 1211 N N . PRO A 1 161 ? -44.125 -4.324 48.930 1.00 88.44 161 PRO A N 1
ATOM 1212 C CA . PRO A 1 161 ? -42.882 -3.741 49.416 1.00 88.44 161 PRO A CA 1
ATOM 1213 C C . PRO A 1 161 ? -43.085 -2.713 50.542 1.00 88.44 161 PRO A C 1
ATOM 1215 O O . PRO A 1 161 ? -44.174 -2.157 50.739 1.00 88.44 161 PRO A O 1
ATOM 1218 N N . VAL A 1 162 ? -41.995 -2.435 51.257 1.00 89.00 162 VAL A N 1
ATOM 1219 C CA . VAL A 1 162 ? -41.860 -1.432 52.322 1.00 89.00 162 VAL A CA 1
ATOM 1220 C C . VAL A 1 162 ? -42.052 -0.017 51.751 1.00 89.00 162 VAL A C 1
ATOM 1222 O O . VAL A 1 162 ? -41.567 0.306 50.672 1.00 89.00 162 VAL A O 1
ATOM 1225 N N . ASN A 1 163 ? -42.813 0.843 52.435 1.00 86.12 163 ASN A N 1
ATOM 1226 C CA . ASN A 1 163 ? -43.352 2.095 51.868 1.00 86.12 163 ASN A CA 1
ATOM 1227 C C . ASN A 1 163 ? -42.621 3.367 52.348 1.00 86.12 163 ASN A C 1
ATOM 1229 O O . ASN A 1 163 ? -43.164 4.472 52.264 1.00 86.12 163 ASN A O 1
ATOM 1233 N N . ASN A 1 164 ? -41.405 3.204 52.864 1.00 88.00 164 ASN A N 1
ATOM 1234 C CA . ASN A 1 164 ? -40.486 4.241 53.328 1.00 88.00 164 ASN A CA 1
ATOM 1235 C C . ASN A 1 164 ? -39.044 3.689 53.236 1.00 88.00 164 ASN A C 1
ATOM 1237 O O . ASN A 1 164 ? -38.863 2.482 53.087 1.00 88.00 164 ASN A O 1
ATOM 1241 N N . THR A 1 165 ? -38.034 4.556 53.318 1.00 89.69 165 THR A N 1
ATOM 1242 C CA . THR A 1 165 ? -36.603 4.202 53.236 1.00 89.69 165 THR A CA 1
ATOM 1243 C C . THR A 1 165 ? -36.210 3.075 54.203 1.00 89.69 165 THR A C 1
ATOM 1245 O O . THR A 1 165 ? -36.680 3.035 55.349 1.00 89.69 165 THR A O 1
ATOM 1248 N N . VAL A 1 166 ? -35.302 2.203 53.753 1.00 94.69 166 VAL A N 1
ATOM 1249 C CA . VAL A 1 166 ? -34.568 1.243 54.592 1.00 94.69 166 VAL A CA 1
ATOM 1250 C C . VAL A 1 166 ? -33.145 1.764 54.781 1.00 94.69 166 VAL A C 1
ATOM 1252 O O . VAL A 1 166 ? -32.469 2.117 53.822 1.00 94.69 166 VAL A O 1
ATOM 1255 N N . LEU A 1 167 ? -32.700 1.867 56.027 1.00 95.06 167 LEU A N 1
ATOM 1256 C CA . LEU A 1 167 ? -31.445 2.509 56.400 1.00 95.06 167 LEU A CA 1
ATOM 1257 C C . LEU A 1 167 ? -30.809 1.745 57.560 1.00 95.06 167 LEU A C 1
ATOM 1259 O O . LEU A 1 167 ? -31.437 1.567 58.604 1.00 95.06 167 LEU A O 1
ATOM 1263 N N . ILE A 1 168 ? -29.577 1.276 57.377 1.00 95.19 168 ILE A N 1
ATOM 1264 C CA . ILE A 1 168 ? -28.935 0.334 58.293 1.00 95.19 168 ILE A CA 1
ATOM 1265 C C . ILE A 1 168 ? -27.511 0.793 58.608 1.00 95.19 168 ILE A C 1
ATOM 1267 O O . ILE A 1 168 ? -26.655 0.903 57.731 1.00 95.19 168 ILE A O 1
ATOM 1271 N N . ARG A 1 169 ? -27.273 1.080 59.893 1.00 90.25 169 ARG A N 1
ATOM 1272 C CA . ARG A 1 169 ? -25.966 1.445 60.452 1.00 90.25 169 ARG A CA 1
ATOM 1273 C C . ARG A 1 169 ? -25.676 0.611 61.706 1.00 90.25 169 ARG A C 1
ATOM 1275 O O . ARG A 1 169 ? -26.035 1.020 62.807 1.00 90.25 169 ARG A O 1
ATOM 1282 N N . GLY A 1 170 ? -25.057 -0.547 61.527 1.00 87.00 170 GLY A N 1
ATOM 1283 C CA . GLY A 1 170 ? -24.200 -1.192 62.532 1.00 87.00 170 GLY A CA 1
ATOM 1284 C C . GLY A 1 170 ? -22.798 -1.324 61.938 1.00 87.00 170 GLY A C 1
ATOM 1285 O O . GLY A 1 170 ? -22.663 -1.190 60.721 1.00 87.00 170 GLY A O 1
ATOM 1286 N N . GLU A 1 171 ? -21.762 -1.517 62.748 1.00 89.44 171 GLU A N 1
ATOM 1287 C CA . GLU A 1 171 ? -20.391 -1.727 62.263 1.00 89.44 171 GLU A CA 1
ATOM 1288 C C . GLU A 1 171 ? -20.194 -3.072 61.540 1.00 89.44 171 GLU A C 1
ATOM 1290 O O . GLU A 1 171 ? -19.286 -3.176 60.721 1.00 89.44 171 GLU A O 1
ATOM 1295 N N . GLU A 1 172 ? -21.044 -4.069 61.803 1.00 91.44 172 GLU A N 1
ATOM 1296 C CA . GLU A 1 172 ? -21.072 -5.371 61.118 1.00 91.44 172 GLU A CA 1
ATOM 1297 C C . GLU A 1 172 ? -22.506 -5.659 60.636 1.00 91.44 172 GLU A C 1
ATOM 1299 O O . GLU A 1 172 ? -23.437 -5.638 61.445 1.00 91.44 172 GLU A O 1
ATOM 1304 N N . ILE A 1 173 ? -22.722 -5.900 59.336 1.00 95.75 173 ILE A N 1
ATOM 1305 C CA . ILE A 1 173 ? -24.065 -6.129 58.773 1.00 95.75 173 ILE A CA 1
ATOM 1306 C C . ILE A 1 173 ? -24.123 -7.497 58.076 1.00 95.75 173 ILE A C 1
ATOM 1308 O O . ILE A 1 173 ? -23.667 -7.652 56.948 1.00 95.75 173 ILE A O 1
ATOM 1312 N N . ASN A 1 174 ? -24.735 -8.485 58.730 1.00 96.56 174 ASN A N 1
ATOM 1313 C CA . ASN A 1 174 ? -24.977 -9.820 58.184 1.00 96.56 174 ASN A CA 1
ATOM 1314 C C . ASN A 1 174 ? -26.307 -9.838 57.408 1.00 96.56 174 ASN A C 1
ATOM 1316 O O . ASN A 1 174 ? -27.388 -9.847 58.002 1.00 96.56 174 ASN A O 1
ATOM 1320 N N . LEU A 1 175 ? -26.251 -9.872 56.076 1.00 97.00 175 LEU A N 1
ATOM 1321 C CA . LEU A 1 175 ? -27.427 -9.834 55.199 1.00 97.00 175 LEU A CA 1
ATOM 1322 C C . LEU A 1 175 ? -27.738 -11.246 54.668 1.00 97.00 175 LEU A C 1
ATOM 1324 O O . LEU A 1 175 ? -26.950 -11.840 53.936 1.00 97.00 175 LEU A O 1
ATOM 1328 N N . GLY A 1 176 ? -28.864 -11.825 55.090 1.00 96.62 176 GLY A N 1
ATOM 1329 C CA . GLY A 1 176 ? -29.244 -13.222 54.820 1.00 96.62 176 GLY A CA 1
ATOM 1330 C C . GLY A 1 176 ? -30.676 -13.413 54.316 1.00 96.62 176 GLY A C 1
ATOM 1331 O O . GLY A 1 176 ? -31.187 -14.534 54.361 1.00 96.62 176 GLY A O 1
ATOM 1332 N N . ALA A 1 177 ? -31.326 -12.336 53.875 1.00 96.12 177 ALA A N 1
ATOM 1333 C CA . ALA A 1 177 ? -32.673 -12.327 53.313 1.00 96.12 177 ALA A CA 1
ATOM 1334 C C . ALA A 1 177 ? -32.894 -11.088 52.425 1.00 96.12 177 ALA A C 1
ATOM 1336 O O . ALA A 1 177 ? -32.113 -10.135 52.474 1.00 96.12 177 ALA A O 1
ATOM 1337 N N . ASP A 1 178 ? -33.972 -11.105 51.641 1.00 96.38 178 ASP A N 1
ATOM 1338 C CA . ASP A 1 178 ? -34.278 -10.071 50.648 1.00 96.38 178 ASP A CA 1
ATOM 1339 C C . ASP A 1 178 ? -34.755 -8.742 51.268 1.00 96.38 178 ASP A C 1
ATOM 1341 O O . ASP A 1 178 ? -35.300 -8.698 52.377 1.00 96.38 178 ASP A O 1
ATOM 1345 N N . ILE A 1 179 ? -34.654 -7.651 50.503 1.00 95.69 179 ILE A N 1
ATOM 1346 C CA . ILE A 1 179 ? -35.230 -6.337 50.828 1.00 95.69 179 ILE A CA 1
ATOM 1347 C C . ILE A 1 179 ? -36.059 -5.832 49.643 1.00 95.69 179 ILE A C 1
ATOM 1349 O O . ILE A 1 179 ? -35.566 -5.789 48.523 1.00 95.69 179 ILE A O 1
ATOM 1353 N N . TYR A 1 180 ? -37.297 -5.394 49.893 1.00 94.06 180 TYR A N 1
ATOM 1354 C CA . TYR A 1 180 ? -38.206 -4.874 48.865 1.00 94.06 180 TYR A CA 1
ATOM 1355 C C . TYR A 1 180 ? -38.810 -3.527 49.288 1.00 94.06 180 TYR A C 1
ATOM 1357 O O . TYR A 1 180 ? -39.576 -3.469 50.256 1.00 94.06 180 TYR A O 1
ATOM 1365 N N . THR A 1 181 ? -38.545 -2.444 48.550 1.00 92.56 181 THR A N 1
ATOM 1366 C CA . THR A 1 181 ? -39.101 -1.100 48.801 1.00 92.56 181 THR A CA 1
ATOM 1367 C C . THR A 1 181 ? -39.982 -0.598 47.655 1.00 92.56 181 THR A C 1
ATOM 1369 O O . THR A 1 181 ? -39.897 -1.013 46.504 1.00 92.56 181 THR A O 1
ATOM 1372 N N . ASN A 1 182 ? -40.908 0.307 47.971 1.00 88.62 182 ASN A N 1
ATOM 1373 C CA . ASN A 1 182 ? -41.855 0.850 47.006 1.00 88.62 182 ASN A CA 1
ATOM 1374 C C . ASN A 1 182 ? -41.256 2.052 46.262 1.00 88.62 182 ASN A C 1
ATOM 1376 O O . ASN A 1 182 ? -41.833 3.143 46.295 1.00 88.62 182 ASN A O 1
ATOM 1380 N N . ASN A 1 183 ? -40.145 1.837 45.549 1.00 88.19 183 ASN A N 1
ATOM 1381 C CA . ASN A 1 183 ? -39.419 2.860 44.783 1.00 88.19 183 ASN A CA 1
ATOM 1382 C C . ASN A 1 183 ? -38.721 3.898 45.680 1.00 88.19 183 ASN A C 1
ATOM 1384 O O . ASN A 1 183 ? -38.962 5.101 45.544 1.00 88.19 183 ASN A O 1
ATOM 1388 N N . LEU A 1 184 ? -37.952 3.422 46.663 1.00 92.62 184 LEU A N 1
ATOM 1389 C CA . LEU A 1 184 ? -37.378 4.209 47.757 1.00 92.62 184 LEU A CA 1
ATOM 1390 C C . LEU A 1 184 ? -36.011 3.669 48.189 1.00 92.62 184 LEU A C 1
ATOM 1392 O O . LEU A 1 184 ? -35.719 2.487 48.033 1.00 92.62 184 LEU A O 1
ATOM 1396 N N . ASP A 1 185 ? -35.190 4.538 48.771 1.00 94.44 185 ASP A N 1
ATOM 1397 C CA . ASP A 1 185 ? -33.781 4.224 49.009 1.00 94.44 185 ASP A CA 1
ATOM 1398 C C . ASP A 1 185 ? -33.561 3.078 50.023 1.00 94.44 185 ASP A C 1
ATOM 1400 O O . ASP A 1 185 ? -34.288 2.950 51.019 1.00 94.44 185 ASP A O 1
ATOM 1404 N N . VAL A 1 186 ? -32.518 2.283 49.770 1.00 97.12 186 VAL A N 1
ATOM 1405 C CA . VAL A 1 186 ? -31.947 1.260 50.657 1.00 97.12 186 VAL A CA 1
ATOM 1406 C C . VAL A 1 186 ? -30.487 1.634 50.906 1.00 97.12 186 VAL A C 1
ATOM 1408 O O . VAL A 1 186 ? -29.719 1.744 49.955 1.00 97.12 186 VAL A O 1
ATOM 1411 N N . VAL A 1 187 ? -30.106 1.859 52.166 1.00 96.81 187 VAL A N 1
ATOM 1412 C CA . VAL A 1 187 ? -28.791 2.423 52.524 1.00 96.81 187 VAL A CA 1
ATOM 1413 C C . VAL A 1 187 ? -28.101 1.598 53.612 1.00 96.81 187 VAL A C 1
ATOM 1415 O O . VAL A 1 187 ? -28.640 1.456 54.714 1.00 96.81 187 VAL A O 1
ATOM 1418 N N . PHE A 1 188 ? -26.885 1.130 53.334 1.00 96.81 188 PHE A N 1
ATOM 1419 C CA . PHE A 1 188 ? -25.996 0.412 54.252 1.00 96.81 188 PHE A CA 1
ATOM 1420 C C . PHE A 1 188 ? -24.729 1.239 54.515 1.00 96.81 188 PHE A C 1
ATOM 1422 O O . PHE A 1 188 ? -24.017 1.597 53.581 1.00 96.81 188 PHE A O 1
ATOM 1429 N N . ALA A 1 189 ? -24.449 1.562 55.782 1.00 91.88 189 ALA A N 1
ATOM 1430 C CA . ALA A 1 189 ? -23.408 2.540 56.137 1.00 91.88 189 ALA A CA 1
ATOM 1431 C C . ALA A 1 189 ? -22.011 1.961 56.466 1.00 91.88 189 ALA A C 1
ATOM 1433 O O . ALA A 1 189 ? -21.092 2.734 56.724 1.00 91.88 189 ALA A O 1
ATOM 1434 N N . ASN A 1 190 ? -21.860 0.634 56.510 1.00 92.62 190 ASN A N 1
ATOM 1435 C CA . ASN A 1 190 ? -20.607 -0.091 56.778 1.00 92.62 190 ASN A CA 1
ATOM 1436 C C . ASN A 1 190 ? -20.618 -1.431 56.008 1.00 92.62 190 ASN A C 1
ATOM 1438 O O . ASN A 1 190 ? -21.533 -1.668 55.217 1.00 92.62 190 ASN A O 1
ATOM 1442 N N . ASP A 1 191 ? -19.609 -2.277 56.238 1.00 92.56 191 ASP A N 1
ATOM 1443 C CA . ASP A 1 191 ? -19.386 -3.540 55.522 1.00 92.56 191 ASP A CA 1
ATOM 1444 C C . ASP A 1 191 ? -20.581 -4.511 55.639 1.00 92.56 191 ASP A C 1
ATOM 1446 O O . ASP A 1 191 ? -21.172 -4.673 56.714 1.00 92.56 191 ASP A O 1
ATOM 1450 N N . VAL A 1 192 ? -20.921 -5.172 54.525 1.00 96.94 192 VAL A N 1
ATOM 1451 C CA . VAL A 1 192 ? -22.049 -6.112 54.414 1.00 96.94 192 VAL A CA 1
ATOM 1452 C C . VAL A 1 192 ? -21.555 -7.523 54.079 1.00 96.94 192 VAL A C 1
ATOM 1454 O O . VAL A 1 192 ? -21.126 -7.791 52.957 1.00 96.94 192 VAL A O 1
ATOM 1457 N N . ASP A 1 193 ? -21.674 -8.445 55.034 1.00 96.38 193 ASP A N 1
ATOM 1458 C CA . ASP A 1 193 ? -21.381 -9.872 54.861 1.00 96.38 193 ASP A CA 1
ATOM 1459 C C . ASP A 1 193 ? -22.662 -10.624 54.445 1.00 96.38 193 ASP A C 1
ATOM 1461 O O . ASP A 1 193 ? -23.643 -10.705 55.193 1.00 96.38 193 ASP A O 1
ATOM 1465 N N . LEU A 1 194 ? -22.673 -11.207 53.244 1.00 97.62 194 LEU A N 1
ATOM 1466 C CA . LEU A 1 194 ? -23.782 -12.028 52.761 1.00 97.62 194 LEU A CA 1
ATOM 1467 C C . LEU A 1 194 ? -23.755 -13.415 53.417 1.00 97.62 194 LEU A C 1
ATOM 1469 O O . LEU A 1 194 ? -22.765 -14.151 53.343 1.00 97.62 194 LEU A O 1
ATOM 1473 N N . THR A 1 195 ? -24.881 -13.806 54.014 1.00 96.56 195 THR A N 1
ATOM 1474 C CA . THR A 1 195 ? -25.063 -15.096 54.713 1.00 96.56 195 THR A CA 1
ATOM 1475 C C . THR A 1 195 ? -26.076 -16.031 54.037 1.00 96.56 195 THR A C 1
ATOM 1477 O O . THR A 1 195 ? -26.182 -17.205 54.410 1.00 96.56 195 THR A O 1
ATOM 1480 N N . ALA A 1 196 ? -26.763 -15.536 53.006 1.00 97.38 196 ALA A N 1
ATOM 1481 C CA . ALA A 1 196 ? -27.593 -16.274 52.057 1.00 97.38 196 ALA A CA 1
ATOM 1482 C C . ALA A 1 196 ? -27.512 -15.602 50.671 1.00 97.38 196 ALA A C 1
ATOM 1484 O O . ALA A 1 196 ? -26.884 -14.553 50.534 1.00 97.38 196 ALA A O 1
ATOM 1485 N N . ASP A 1 197 ? -28.141 -16.198 49.653 1.00 97.62 197 ASP A N 1
ATOM 1486 C CA . ASP A 1 197 ? -28.406 -15.503 48.384 1.00 97.62 197 ASP A CA 1
ATOM 1487 C C . ASP A 1 197 ? -29.450 -14.397 48.640 1.00 97.62 197 ASP A C 1
ATOM 1489 O O . ASP A 1 197 ? -30.419 -14.651 49.359 1.00 97.62 197 ASP A O 1
ATOM 1493 N N . VAL A 1 198 ? -29.240 -13.187 48.106 1.00 97.88 198 VAL A N 1
ATOM 1494 C CA . VAL A 1 198 ? -29.983 -11.969 48.495 1.00 97.88 198 VAL A CA 1
ATOM 1495 C C . VAL A 1 198 ? -30.398 -11.135 47.281 1.00 97.88 198 VAL A C 1
ATOM 1497 O O . VAL A 1 198 ? -29.557 -10.813 46.438 1.00 97.88 198 VAL A O 1
ATOM 1500 N N . PHE A 1 199 ? -31.664 -10.705 47.259 1.00 97.75 199 PHE A N 1
ATOM 1501 C CA . PHE A 1 199 ? -32.185 -9.682 46.347 1.00 97.75 199 PHE A CA 1
ATOM 1502 C C . PHE A 1 199 ? -32.521 -8.363 47.072 1.00 97.75 199 PHE A C 1
ATOM 1504 O O . PHE A 1 199 ? -33.149 -8.364 48.133 1.00 97.75 199 PHE A O 1
ATOM 1511 N N . VAL A 1 200 ? -32.135 -7.224 46.486 1.00 97.69 200 VAL A N 1
ATOM 1512 C CA . VAL A 1 200 ? -32.499 -5.873 46.954 1.00 97.69 200 VAL A CA 1
ATOM 1513 C C . VAL A 1 200 ? -33.248 -5.118 45.851 1.00 97.69 200 VAL A C 1
ATOM 1515 O O . VAL A 1 200 ? -32.639 -4.593 44.924 1.00 97.69 200 VAL A O 1
ATOM 1518 N N . ASP A 1 201 ? -34.571 -5.023 45.978 1.00 96.12 201 ASP A N 1
ATOM 1519 C CA . ASP A 1 201 ? -35.448 -4.201 45.135 1.00 96.12 201 ASP A CA 1
ATOM 1520 C C . ASP A 1 201 ? -35.666 -2.833 45.797 1.00 96.12 201 ASP A C 1
ATOM 1522 O O . ASP A 1 201 ? -36.394 -2.705 46.786 1.00 96.12 201 ASP A O 1
ATOM 1526 N N . ALA A 1 202 ? -35.029 -1.799 45.251 1.00 95.12 202 ALA A N 1
ATOM 1527 C CA . ALA A 1 202 ? -35.248 -0.402 45.614 1.00 95.12 202 ALA A CA 1
ATOM 1528 C C . ALA A 1 202 ? -36.260 0.305 44.686 1.00 95.12 202 ALA A C 1
ATOM 1530 O O . ALA A 1 202 ? -36.561 1.484 44.897 1.00 95.12 202 ALA A O 1
ATOM 1531 N N . GLY A 1 203 ? -36.788 -0.363 43.650 1.00 90.00 203 GLY A N 1
ATOM 1532 C CA . GLY A 1 203 ? -37.587 0.230 42.571 1.00 90.00 203 GLY A CA 1
ATOM 1533 C C . GLY A 1 203 ? -36.912 1.463 41.951 1.00 90.00 203 GLY A C 1
ATOM 1534 O O . GLY A 1 203 ? -35.701 1.490 41.780 1.00 90.00 203 GLY A O 1
ATOM 1535 N N . ASN A 1 204 ? -37.660 2.545 41.684 1.00 92.38 204 ASN A N 1
ATOM 1536 C CA . ASN A 1 204 ? -37.055 3.830 41.260 1.00 92.38 204 ASN A CA 1
ATOM 1537 C C . ASN A 1 204 ? -36.295 4.589 42.397 1.00 92.38 204 ASN A C 1
ATOM 1539 O O . ASN A 1 204 ? -36.303 5.822 42.422 1.00 92.38 204 ASN A O 1
ATOM 1543 N N . GLY A 1 205 ? -35.738 3.886 43.389 1.00 95.19 205 GLY A N 1
ATOM 1544 C CA . GLY A 1 205 ? -34.942 4.432 44.496 1.00 95.19 205 GLY A CA 1
ATOM 1545 C C . GLY A 1 205 ? -33.435 4.211 44.314 1.00 95.19 205 GLY A C 1
ATOM 1546 O O . GLY A 1 205 ? -32.992 3.670 43.302 1.00 95.19 205 GLY A O 1
ATOM 1547 N N . THR A 1 206 ? -32.642 4.621 45.305 1.00 97.19 206 THR A N 1
ATOM 1548 C CA . THR A 1 206 ? -31.185 4.400 45.338 1.00 97.19 206 THR A CA 1
ATOM 1549 C C . THR A 1 206 ? -30.833 3.185 46.195 1.00 97.19 206 THR A C 1
ATOM 1551 O O . THR A 1 206 ? -31.286 3.103 47.334 1.00 97.19 206 THR A O 1
ATOM 1554 N N . ALA A 1 207 ? -29.974 2.291 45.709 1.00 97.88 207 ALA A N 1
ATOM 1555 C CA . ALA A 1 207 ? -29.271 1.323 46.553 1.00 97.88 207 ALA A CA 1
ATOM 1556 C C . ALA A 1 207 ? -27.860 1.860 46.857 1.00 97.88 207 ALA A C 1
ATOM 1558 O O . ALA A 1 207 ? -27.071 2.069 45.935 1.00 97.88 207 ALA A O 1
ATOM 1559 N N . GLU A 1 208 ? -27.551 2.138 48.124 1.00 97.69 208 GLU A N 1
ATOM 1560 C CA . GLU A 1 208 ? -26.316 2.806 48.566 1.00 97.69 208 GLU A CA 1
ATOM 1561 C C . GLU A 1 208 ? -25.579 1.955 49.614 1.00 97.69 208 GLU A C 1
ATOM 1563 O O . GLU A 1 208 ? -26.157 1.569 50.630 1.00 97.69 208 GLU A O 1
ATOM 1568 N N . PHE A 1 209 ? -24.303 1.662 49.362 1.00 97.62 209 PHE A N 1
ATOM 1569 C CA . PHE A 1 209 ? -23.416 0.888 50.234 1.00 97.62 209 PHE A CA 1
ATOM 1570 C C . PHE A 1 209 ? -22.121 1.688 50.459 1.00 97.62 209 PHE A C 1
ATOM 1572 O O . PHE A 1 209 ? -21.301 1.831 49.549 1.00 97.62 209 PHE A O 1
ATOM 1579 N N . ASP A 1 210 ? -21.933 2.224 51.667 1.00 95.06 210 ASP A N 1
ATOM 1580 C CA . ASP A 1 210 ? -20.804 3.104 52.028 1.00 95.06 210 ASP A CA 1
ATOM 1581 C C . ASP A 1 210 ? -19.453 2.364 52.194 1.00 95.06 210 ASP A C 1
ATOM 1583 O O . ASP A 1 210 ? -18.422 3.016 52.394 1.00 95.06 210 ASP A O 1
ATOM 1587 N N . ALA A 1 211 ? -19.428 1.029 52.105 1.00 94.62 211 ALA A N 1
ATOM 1588 C CA . ALA A 1 211 ? -18.235 0.203 52.319 1.00 94.62 211 ALA A CA 1
ATOM 1589 C C . ALA A 1 211 ? -18.253 -1.103 51.483 1.00 94.62 211 ALA A C 1
ATOM 1591 O O . ALA A 1 211 ? -18.855 -1.115 50.404 1.00 94.62 211 ALA A O 1
ATOM 1592 N N . ASP A 1 212 ? -17.543 -2.152 51.920 1.00 95.62 212 ASP A N 1
ATOM 1593 C CA . ASP A 1 212 ? -17.363 -3.401 51.162 1.00 95.62 212 ASP A CA 1
ATOM 1594 C C . ASP A 1 212 ? -18.607 -4.321 51.252 1.00 95.62 212 ASP A C 1
ATOM 1596 O O . ASP A 1 212 ? -19.354 -4.299 52.234 1.00 95.62 212 ASP A O 1
ATOM 1600 N N . ILE A 1 213 ? -18.831 -5.162 50.234 1.00 97.50 213 ILE A N 1
ATOM 1601 C CA . ILE A 1 213 ? -19.845 -6.236 50.242 1.00 97.50 213 ILE A CA 1
ATOM 1602 C C . ILE A 1 213 ? -19.142 -7.566 49.961 1.00 97.50 213 ILE A C 1
ATOM 1604 O O . ILE A 1 213 ? -18.532 -7.711 48.905 1.00 97.50 213 ILE A O 1
ATOM 1608 N N . ASP A 1 214 ? -19.239 -8.557 50.843 1.00 95.19 214 ASP A N 1
ATOM 1609 C CA . ASP A 1 214 ? -18.513 -9.832 50.730 1.00 95.19 214 ASP A CA 1
ATOM 1610 C C . ASP A 1 214 ? -19.406 -11.051 51.023 1.00 95.19 214 ASP A C 1
ATOM 1612 O O . ASP A 1 214 ? -20.537 -10.917 51.479 1.00 95.19 214 ASP A O 1
ATOM 1616 N N . GLY A 1 215 ? -18.933 -12.266 50.721 1.00 92.06 215 GLY A N 1
ATOM 1617 C CA . GLY A 1 215 ? -19.614 -13.507 51.120 1.00 92.06 215 GLY A CA 1
ATOM 1618 C C . GLY A 1 215 ? -19.460 -14.666 50.132 1.00 92.06 215 GLY A C 1
ATOM 1619 O O . GLY A 1 215 ? -18.717 -14.600 49.161 1.00 92.06 215 GLY A O 1
ATOM 1620 N N . THR A 1 216 ? -20.171 -15.775 50.360 1.00 93.56 216 THR A N 1
ATOM 1621 C CA . THR A 1 216 ? -20.145 -16.954 49.461 1.00 93.56 216 THR A CA 1
ATOM 1622 C C . THR A 1 216 ? -21.496 -17.231 48.802 1.00 93.56 216 THR A C 1
ATOM 1624 O O . THR A 1 216 ? -21.891 -18.392 48.674 1.00 93.56 216 THR A O 1
ATOM 1627 N N . PHE A 1 217 ? -22.212 -16.173 48.418 1.00 96.44 217 PHE A N 1
ATOM 1628 C CA . PHE A 1 217 ? -23.605 -16.217 47.956 1.00 96.44 217 PHE A CA 1
ATOM 1629 C C . PHE A 1 217 ? -23.848 -15.278 46.771 1.00 96.44 217 PHE A C 1
ATOM 1631 O O . PHE A 1 217 ? -22.923 -14.597 46.329 1.00 96.44 217 PHE A O 1
ATOM 1638 N N . ALA A 1 218 ? -25.037 -15.322 46.174 1.00 96.75 218 ALA A N 1
ATOM 1639 C CA . ALA A 1 218 ? -25.435 -14.433 45.083 1.00 96.75 218 ALA A CA 1
ATOM 1640 C C . ALA A 1 218 ? -25.959 -13.083 45.600 1.00 96.75 218 ALA A C 1
ATOM 1642 O O . ALA A 1 218 ? -26.641 -13.032 46.624 1.00 96.75 218 ALA A O 1
ATOM 1643 N N . LEU A 1 219 ? -25.671 -12.018 44.849 1.00 98.00 219 LEU A N 1
ATOM 1644 C CA . LEU A 1 219 ? -26.206 -10.673 45.052 1.00 98.00 219 LEU A CA 1
ATOM 1645 C C . LEU A 1 219 ? -26.964 -10.225 43.798 1.00 98.00 219 LEU A C 1
ATOM 1647 O O . LEU A 1 219 ? -26.370 -10.161 42.720 1.00 98.00 219 LEU A O 1
ATOM 1651 N N . GLU A 1 220 ? -28.241 -9.890 43.954 1.00 98.25 220 GLU A N 1
ATOM 1652 C CA . GLU A 1 220 ? -29.101 -9.303 42.920 1.00 98.25 220 GLU A CA 1
ATOM 1653 C C . GLU A 1 220 ? -29.621 -7.939 43.425 1.00 98.25 220 GLU A C 1
ATOM 1655 O O . GLU A 1 220 ? -30.052 -7.837 44.576 1.00 98.25 220 GLU A O 1
ATOM 1660 N N . ILE A 1 221 ? -29.555 -6.869 42.621 1.00 98.38 221 ILE A N 1
ATOM 1661 C CA . ILE A 1 221 ? -30.044 -5.527 43.009 1.00 98.38 221 ILE A CA 1
ATOM 1662 C C . ILE A 1 221 ? -30.776 -4.848 41.843 1.00 98.38 221 ILE A C 1
ATOM 1664 O O . ILE A 1 221 ? -30.164 -4.584 40.809 1.00 98.38 221 ILE A O 1
ATOM 1668 N N . ASP A 1 222 ? -32.043 -4.482 42.059 1.00 97.75 222 ASP A N 1
ATOM 1669 C CA . ASP A 1 222 ? -32.869 -3.646 41.170 1.00 97.75 222 ASP A CA 1
ATOM 1670 C C . ASP A 1 222 ? -33.014 -2.231 41.775 1.00 97.75 222 ASP A C 1
ATOM 1672 O O . ASP A 1 222 ? -33.493 -2.082 42.901 1.00 97.75 222 ASP A O 1
ATOM 1676 N N . ALA A 1 223 ? -32.632 -1.172 41.049 1.00 97.69 223 ALA A N 1
ATOM 1677 C CA . ALA A 1 223 ? -32.748 0.223 41.515 1.00 97.69 223 ALA A CA 1
ATOM 1678 C C . ALA A 1 223 ? -32.887 1.246 40.358 1.00 97.69 223 ALA A C 1
ATOM 1680 O O . ALA A 1 223 ? -32.751 0.893 39.189 1.00 97.69 223 ALA A O 1
ATOM 1681 N N . GLU A 1 224 ? -33.074 2.542 40.651 1.00 97.25 224 GLU A N 1
ATOM 1682 C CA . GLU A 1 224 ? -32.788 3.626 39.684 1.00 97.25 224 GLU A CA 1
ATOM 1683 C C . GLU A 1 224 ? -31.272 3.873 39.627 1.00 97.25 224 GLU A C 1
ATOM 1685 O O . GLU A 1 224 ? -30.676 3.899 38.552 1.00 97.25 224 GLU A O 1
ATOM 1690 N N . SER A 1 225 ? -30.633 3.980 40.795 1.00 97.88 225 SER A N 1
ATOM 1691 C CA . SER A 1 225 ? -29.185 4.165 40.926 1.00 97.88 225 SER A CA 1
ATOM 1692 C C . SER A 1 225 ? -28.600 3.196 41.947 1.00 97.88 225 SER A C 1
ATOM 1694 O O . SER A 1 225 ? -29.154 3.032 43.033 1.00 97.88 225 SER A O 1
ATOM 1696 N N . ILE A 1 226 ? -27.447 2.608 41.630 1.00 98.56 226 ILE A N 1
ATOM 1697 C CA . ILE A 1 226 ? -26.694 1.732 42.538 1.00 98.56 226 ILE A CA 1
ATOM 1698 C C . ILE A 1 226 ? -25.335 2.378 42.807 1.00 98.56 226 ILE A C 1
ATOM 1700 O O . ILE A 1 226 ? -24.593 2.670 41.871 1.00 98.56 226 ILE A O 1
ATOM 1704 N N . GLN A 1 227 ? -25.011 2.619 44.076 1.00 97.81 227 GLN A N 1
ATOM 1705 C CA . GLN A 1 227 ? -23.771 3.254 44.520 1.00 97.81 227 GLN A CA 1
ATOM 1706 C C . GLN A 1 227 ? -23.080 2.375 45.564 1.00 97.81 227 GLN A C 1
ATOM 1708 O O . GLN A 1 227 ? -23.637 2.120 46.628 1.00 97.81 227 GLN A O 1
ATOM 1713 N N . ILE A 1 228 ? -21.859 1.936 45.268 1.00 97.94 228 ILE A N 1
ATOM 1714 C CA . ILE A 1 228 ? -21.028 1.117 46.156 1.00 97.94 228 ILE A CA 1
ATOM 1715 C C . ILE A 1 228 ? -19.662 1.798 46.302 1.00 97.94 228 ILE A C 1
ATOM 1717 O O . ILE A 1 228 ? -18.987 2.115 45.312 1.00 97.94 228 ILE A O 1
ATOM 1721 N N . ALA A 1 229 ? -19.260 2.079 47.539 1.00 95.94 229 ALA A N 1
ATOM 1722 C CA . ALA A 1 229 ? -18.014 2.779 47.846 1.00 95.94 229 ALA A CA 1
ATOM 1723 C C . ALA A 1 229 ? -16.822 1.835 48.099 1.00 95.94 229 ALA A C 1
ATOM 1725 O O . ALA A 1 229 ? -15.679 2.262 47.917 1.00 95.94 229 ALA A O 1
ATOM 1726 N N . GLY A 1 230 ? -17.080 0.578 48.471 1.00 95.00 230 GLY A N 1
ATOM 1727 C CA . GLY A 1 230 ? -16.072 -0.466 48.658 1.00 95.00 230 GLY A CA 1
ATOM 1728 C C . GLY A 1 230 ? -15.875 -1.406 47.462 1.00 95.00 230 GLY A C 1
ATOM 1729 O O . GLY A 1 230 ? -16.321 -1.132 46.340 1.00 95.00 230 GLY A O 1
ATOM 1730 N N . ASP A 1 231 ? -15.185 -2.516 47.725 1.00 95.75 231 ASP A N 1
ATOM 1731 C CA . ASP A 1 231 ? -15.103 -3.703 46.867 1.00 95.75 231 ASP A CA 1
ATOM 1732 C C . ASP A 1 231 ? -16.388 -4.560 46.986 1.00 95.75 231 ASP A C 1
ATOM 1734 O O . ASP A 1 231 ? -17.082 -4.554 48.001 1.00 95.75 231 ASP A O 1
ATOM 1738 N N . VAL A 1 232 ? -16.686 -5.355 45.955 1.00 97.25 232 VAL A N 1
ATOM 1739 C CA . VAL A 1 232 ? -17.779 -6.343 45.915 1.00 97.25 232 VAL A CA 1
ATOM 1740 C C . VAL A 1 232 ? -17.176 -7.729 45.678 1.00 97.25 232 VAL A C 1
ATOM 1742 O O . VAL A 1 232 ? -16.631 -7.991 44.607 1.00 97.25 232 VAL A O 1
ATOM 1745 N N . GLY A 1 233 ? -17.243 -8.621 46.665 1.00 93.94 233 GLY A N 1
ATOM 1746 C CA . GLY A 1 233 ? -16.553 -9.915 46.682 1.00 93.94 233 GLY A CA 1
ATOM 1747 C C . GLY A 1 233 ? -15.028 -9.798 46.827 1.00 93.94 233 GLY A C 1
ATOM 1748 O O . GLY A 1 233 ? -14.288 -10.634 46.290 1.00 93.94 233 GLY A O 1
ATOM 1749 N N . GLY A 1 234 ? -14.555 -8.720 47.463 1.00 86.75 234 GLY A N 1
ATOM 1750 C CA . GLY A 1 234 ? -13.146 -8.338 47.565 1.00 86.75 234 GLY A CA 1
ATOM 1751 C C . GLY A 1 234 ? -12.310 -9.267 48.448 1.00 86.75 234 GLY A C 1
ATOM 1752 O O . GLY A 1 234 ? -11.241 -9.722 48.025 1.00 86.75 234 GLY A O 1
ATOM 1753 N N . THR A 1 235 ? -12.777 -9.602 49.658 1.00 88.50 235 THR A N 1
ATOM 1754 C CA . THR A 1 235 ? -12.094 -10.587 50.516 1.00 88.50 235 THR A CA 1
ATOM 1755 C C . THR A 1 235 ? -12.584 -12.011 50.260 1.00 88.50 235 THR A C 1
ATOM 1757 O O . THR A 1 235 ? -11.793 -12.959 50.352 1.00 88.50 235 THR A O 1
ATOM 1760 N N . THR A 1 236 ? -13.860 -12.162 49.898 1.00 91.19 236 THR A N 1
ATOM 1761 C CA . THR A 1 236 ? -14.550 -13.433 49.678 1.00 91.19 236 THR A CA 1
ATOM 1762 C C . THR A 1 236 ? -15.427 -13.325 48.420 1.00 91.19 236 THR A C 1
ATOM 1764 O O . THR A 1 236 ? -16.525 -12.780 48.486 1.00 91.19 236 THR A O 1
ATOM 1767 N N . PRO A 1 237 ? -14.969 -13.848 47.263 1.00 91.88 237 PRO A N 1
ATOM 1768 C CA . PRO A 1 237 ? -15.686 -13.711 45.997 1.00 91.88 237 PRO A CA 1
ATOM 1769 C C . PRO A 1 237 ? -17.088 -14.333 46.020 1.00 91.88 237 PRO A C 1
ATOM 1771 O O . PRO A 1 237 ? -17.243 -15.525 46.313 1.00 91.88 237 PRO A O 1
ATOM 1774 N N . LEU A 1 238 ? -18.081 -13.535 45.618 1.00 95.56 238 LEU A N 1
ATOM 1775 C CA . LEU A 1 238 ? -19.500 -13.902 45.575 1.00 95.56 238 LEU A CA 1
ATOM 1776 C C . LEU A 1 238 ? -19.769 -15.057 44.588 1.00 95.56 238 LEU A C 1
ATOM 1778 O O . LEU A 1 238 ? -18.914 -15.422 43.776 1.00 95.56 238 LEU A O 1
ATOM 1782 N N . THR A 1 239 ? -20.951 -15.680 44.618 1.00 94.81 239 THR A N 1
ATOM 1783 C CA . THR A 1 239 ? -21.293 -16.714 43.614 1.00 94.81 239 THR A CA 1
ATOM 1784 C C . THR A 1 239 ? -21.680 -16.098 42.276 1.00 94.81 239 THR A C 1
ATOM 1786 O O . THR A 1 239 ? -21.195 -16.543 41.235 1.00 94.81 239 THR A O 1
ATOM 1789 N N . SER A 1 240 ? -22.462 -15.023 42.308 1.00 95.69 240 SER A N 1
ATOM 1790 C CA . SER A 1 240 ? -22.751 -14.155 41.170 1.00 95.69 240 SER A CA 1
ATOM 1791 C C . SER A 1 240 ? -23.134 -12.759 41.646 1.00 95.69 240 SER A C 1
ATOM 1793 O O . SER A 1 240 ? -23.582 -12.590 42.780 1.00 95.69 240 SER A O 1
ATOM 1795 N N . VAL A 1 241 ? -22.971 -11.782 40.759 1.00 97.81 241 VAL A N 1
ATOM 1796 C CA . VAL A 1 241 ? -23.402 -10.393 40.944 1.00 97.81 241 VAL A CA 1
ATOM 1797 C C . VAL A 1 241 ? -24.287 -10.021 39.761 1.00 97.81 241 VAL A C 1
ATOM 1799 O O . VAL A 1 241 ? -23.830 -10.142 38.625 1.00 97.81 241 VAL A O 1
ATOM 1802 N N . ASP A 1 242 ? -25.516 -9.578 40.013 1.00 98.00 242 ASP A N 1
ATOM 1803 C CA . ASP A 1 242 ? -26.423 -9.027 39.000 1.00 98.00 242 ASP A CA 1
ATOM 1804 C C . ASP A 1 242 ? -26.976 -7.683 39.505 1.00 98.00 242 ASP A C 1
ATOM 1806 O O . ASP A 1 242 ? -27.756 -7.630 40.453 1.00 98.00 242 ASP A O 1
ATOM 1810 N N . LEU A 1 243 ? -26.485 -6.576 38.947 1.00 98.31 243 LEU A N 1
ATOM 1811 C CA . LEU A 1 243 ? -26.876 -5.218 39.332 1.00 98.31 243 LEU A CA 1
ATOM 1812 C C . LEU A 1 243 ? -27.597 -4.563 38.152 1.00 98.31 243 LEU A C 1
ATOM 1814 O O . LEU A 1 243 ? -27.036 -4.484 37.059 1.00 98.31 243 LEU A O 1
ATOM 1818 N N . ASN A 1 244 ? -28.805 -4.051 38.371 1.00 97.62 244 ASN A N 1
ATOM 1819 C CA . ASN A 1 244 ? -29.668 -3.496 37.334 1.00 97.62 244 ASN A CA 1
ATOM 1820 C C . ASN A 1 244 ? -30.204 -2.112 37.746 1.00 97.62 244 ASN A C 1
ATOM 1822 O O . ASN A 1 244 ? -30.999 -1.979 38.675 1.00 97.62 244 ASN A O 1
ATOM 1826 N N . ALA A 1 245 ? -29.747 -1.067 37.050 1.00 97.88 245 ALA A N 1
ATOM 1827 C CA . ALA A 1 245 ? -30.026 0.332 37.364 1.00 97.88 245 ALA A CA 1
ATOM 1828 C C . ALA A 1 245 ? -30.800 1.060 36.248 1.00 97.88 245 ALA A C 1
ATOM 1830 O O . ALA A 1 245 ? -30.380 1.097 35.084 1.00 97.88 245 ALA A O 1
ATOM 1831 N N . GLY A 1 246 ? -31.894 1.725 36.627 1.00 96.00 246 GLY A N 1
ATOM 1832 C CA . GLY A 1 246 ? -32.707 2.594 35.768 1.00 96.00 246 GLY A CA 1
ATOM 1833 C C . GLY A 1 246 ? -31.983 3.830 35.212 1.00 96.00 246 GLY A C 1
ATOM 1834 O O . GLY A 1 246 ? -32.431 4.381 34.207 1.00 96.00 246 GLY A O 1
ATOM 1835 N N . ASP A 1 247 ? -30.846 4.220 35.801 1.00 95.75 247 ASP A N 1
ATOM 1836 C CA . ASP A 1 247 ? -29.949 5.290 35.349 1.00 95.75 247 ASP A CA 1
ATOM 1837 C C . ASP A 1 247 ? -28.463 4.874 35.426 1.00 95.75 247 ASP A C 1
ATOM 1839 O O . ASP A 1 247 ? -27.833 4.648 34.387 1.00 95.75 247 ASP A O 1
ATOM 1843 N N . GLN A 1 248 ? -27.887 4.735 36.629 1.00 96.25 248 GLN A N 1
ATOM 1844 C CA . GLN A 1 248 ? -26.430 4.601 36.816 1.00 96.25 248 GLN A CA 1
ATOM 1845 C C . GLN A 1 248 ? -26.025 3.529 37.842 1.00 96.25 248 GLN A C 1
ATOM 1847 O O . GLN A 1 248 ? -26.591 3.443 38.931 1.00 96.25 248 GLN A O 1
ATOM 1852 N N . ILE A 1 249 ? -24.964 2.780 37.523 1.00 98.00 249 ILE A N 1
ATOM 1853 C CA . ILE A 1 249 ? -24.195 1.974 38.487 1.00 98.00 249 ILE A CA 1
ATOM 1854 C C . ILE A 1 249 ? -22.865 2.685 38.748 1.00 98.00 249 ILE A C 1
ATOM 1856 O O . ILE A 1 249 ? -22.151 3.006 37.799 1.00 98.00 249 ILE A O 1
ATOM 1860 N N . GLN A 1 250 ? -22.495 2.873 40.013 1.00 97.06 250 GLN A N 1
ATOM 1861 C CA . GLN A 1 250 ? -21.161 3.297 40.439 1.00 97.06 250 GLN A CA 1
ATOM 1862 C C . GLN A 1 250 ? -20.593 2.307 41.461 1.00 97.06 250 GLN A C 1
ATOM 1864 O O . GLN A 1 250 ? -21.150 2.155 42.544 1.00 97.06 250 GLN A O 1
ATOM 1869 N N . ILE A 1 251 ? -19.443 1.701 41.155 1.00 97.00 251 ILE A N 1
ATOM 1870 C CA . ILE A 1 251 ? -18.654 0.887 42.093 1.00 97.00 251 ILE A CA 1
ATOM 1871 C C . ILE A 1 251 ? -17.269 1.519 42.209 1.00 97.00 251 ILE A C 1
ATOM 1873 O O . ILE A 1 251 ? -16.576 1.705 41.207 1.00 97.00 251 ILE A O 1
ATOM 1877 N N . SER A 1 252 ? -16.871 1.892 43.423 1.00 94.69 252 SER A N 1
ATOM 1878 C CA . SER A 1 252 ? -15.629 2.643 43.663 1.00 94.69 252 SER A CA 1
ATOM 1879 C C . SER A 1 252 ? -14.427 1.735 43.956 1.00 94.69 252 SER A C 1
ATOM 1881 O O . SER A 1 252 ? -13.293 2.149 43.708 1.00 94.69 252 SER A O 1
ATOM 1883 N N . GLY A 1 253 ? -14.670 0.507 44.421 1.00 94.00 253 GLY A N 1
ATOM 1884 C CA . GLY A 1 253 ? -13.705 -0.589 44.451 1.00 94.00 253 GLY A CA 1
ATOM 1885 C C . GLY A 1 253 ? -13.800 -1.512 43.227 1.00 94.00 253 GLY A C 1
ATOM 1886 O O . GLY A 1 253 ? -14.203 -1.106 42.134 1.00 94.00 253 GLY A O 1
ATOM 1887 N N . SER A 1 254 ? -13.392 -2.759 43.429 1.00 95.44 254 SER A N 1
ATOM 1888 C CA . SER A 1 254 ? -13.359 -3.869 42.468 1.00 95.44 254 SER A CA 1
ATOM 1889 C C . SER A 1 254 ? -14.598 -4.765 42.608 1.00 95.44 254 SER A C 1
ATOM 1891 O O . SER A 1 254 ? -15.265 -4.750 43.635 1.00 95.44 254 SER A O 1
ATOM 1893 N N . THR A 1 255 ? -14.906 -5.592 41.610 1.00 96.62 255 THR A N 1
ATOM 1894 C CA . THR A 1 255 ? -16.016 -6.564 41.635 1.00 96.62 255 THR A CA 1
ATOM 1895 C C . THR A 1 255 ? -15.496 -7.967 41.331 1.00 96.62 255 THR A C 1
ATOM 1897 O O . THR A 1 255 ? -14.748 -8.164 40.378 1.00 96.62 255 THR A O 1
ATOM 1900 N N . SER A 1 256 ? -15.866 -8.961 42.134 1.00 95.62 256 SER A N 1
ATOM 1901 C CA . SER A 1 256 ? -15.209 -10.268 42.165 1.00 95.62 256 SER A CA 1
ATOM 1902 C C . SER A 1 256 ? -16.205 -11.388 42.486 1.00 95.62 256 SER A C 1
ATOM 1904 O O . SER A 1 256 ? -16.896 -11.370 43.504 1.00 95.62 256 SER A O 1
ATOM 1906 N N . ALA A 1 257 ? -16.283 -12.384 41.600 1.00 95.19 257 ALA A N 1
ATOM 1907 C CA . ALA A 1 257 ? -17.209 -13.507 41.715 1.00 95.19 257 ALA A CA 1
ATOM 1908 C C . ALA A 1 257 ? -16.575 -14.838 41.276 1.00 95.19 257 ALA A C 1
ATOM 1910 O O . ALA A 1 257 ? -15.586 -14.899 40.539 1.00 95.19 257 ALA A O 1
ATOM 1911 N N . THR A 1 258 ? -17.154 -15.945 41.733 1.00 93.62 258 THR A N 1
ATOM 1912 C CA . THR A 1 258 ? -16.801 -17.314 41.324 1.00 93.62 258 THR A CA 1
ATOM 1913 C C . THR A 1 258 ? -17.583 -17.788 40.098 1.00 93.62 258 THR A C 1
ATOM 1915 O O . THR A 1 258 ? -17.093 -18.679 39.403 1.00 93.62 258 THR A O 1
ATOM 1918 N N . GLY A 1 259 ? -18.745 -17.182 39.829 1.00 93.19 259 GLY A N 1
ATOM 1919 C CA . GLY A 1 259 ? -19.558 -17.306 38.618 1.00 93.19 259 GLY A CA 1
ATOM 1920 C C . GLY A 1 259 ? -19.627 -15.984 37.842 1.00 93.19 259 GLY A C 1
ATOM 1921 O O . GLY A 1 259 ? -18.589 -15.362 37.615 1.00 93.19 259 GLY A O 1
ATOM 1922 N N . ASN A 1 260 ? -20.828 -15.583 37.409 1.00 94.56 260 ASN A N 1
ATOM 1923 C CA . ASN A 1 260 ? -21.059 -14.420 36.537 1.00 94.56 260 ASN A CA 1
ATOM 1924 C C . ASN A 1 260 ? -21.066 -13.069 37.278 1.00 94.56 260 ASN A C 1
ATOM 1926 O O . ASN A 1 260 ? -21.467 -12.991 38.438 1.00 94.56 260 ASN A O 1
ATOM 1930 N N . ILE A 1 261 ? -20.718 -12.005 36.549 1.00 97.38 261 ILE A N 1
ATOM 1931 C CA . ILE A 1 261 ? -20.938 -10.599 36.919 1.00 97.38 261 ILE A CA 1
ATOM 1932 C C . ILE A 1 261 ? -21.721 -9.926 35.782 1.00 97.38 261 ILE A C 1
ATOM 1934 O O . ILE A 1 261 ? -21.229 -9.872 34.654 1.00 97.38 261 ILE A O 1
ATOM 1938 N N . VAL A 1 262 ? -22.911 -9.404 36.073 1.00 97.62 262 VAL A N 1
ATOM 1939 C CA . VAL A 1 262 ? -23.781 -8.670 35.144 1.00 97.62 262 VAL A CA 1
ATOM 1940 C C . VAL A 1 262 ? -24.069 -7.296 35.745 1.00 97.62 262 VAL A C 1
ATOM 1942 O O . VAL A 1 262 ? -24.641 -7.205 36.823 1.00 97.62 262 VAL A O 1
ATOM 1945 N N . LEU A 1 263 ? -23.646 -6.218 35.080 1.00 98.12 263 LEU A N 1
ATOM 1946 C CA . LEU A 1 263 ? -23.903 -4.837 35.505 1.00 98.12 263 LEU A CA 1
ATOM 1947 C C . LEU A 1 263 ? -24.667 -4.107 34.389 1.00 98.12 263 LEU A C 1
ATOM 1949 O O . LEU A 1 263 ? -24.074 -3.746 33.373 1.00 98.12 263 LEU A O 1
ATOM 1953 N N . THR A 1 264 ? -25.969 -3.890 34.559 1.00 97.69 264 THR A N 1
ATOM 1954 C CA . THR A 1 264 ? -26.855 -3.233 33.583 1.00 97.69 264 THR A CA 1
ATOM 1955 C C . THR A 1 264 ? -27.230 -1.828 34.050 1.00 97.69 264 THR A C 1
ATOM 1957 O O . THR A 1 264 ? -27.739 -1.660 35.151 1.00 97.69 264 THR A O 1
ATOM 1960 N N . ALA A 1 265 ? -27.007 -0.804 33.222 1.00 96.75 265 ALA A N 1
ATOM 1961 C CA . ALA A 1 265 ? -27.333 0.587 33.548 1.00 96.75 265 ALA A CA 1
ATOM 1962 C C . ALA A 1 265 ? -27.866 1.340 32.321 1.00 96.75 265 ALA A C 1
ATOM 1964 O O . ALA A 1 265 ? -27.283 1.263 31.239 1.00 96.75 265 ALA A O 1
ATOM 1965 N N . ALA A 1 266 ? -28.950 2.105 32.466 1.00 93.75 266 ALA A N 1
ATOM 1966 C CA . ALA A 1 266 ? -29.558 2.795 31.322 1.00 93.75 266 ALA A CA 1
ATOM 1967 C C . ALA A 1 266 ? -28.719 3.962 30.755 1.00 93.75 266 ALA A C 1
ATOM 1969 O O . ALA A 1 266 ? -28.893 4.310 29.584 1.00 93.75 266 ALA A O 1
ATOM 1970 N N . THR A 1 267 ? -27.820 4.547 31.556 1.00 94.56 267 THR A N 1
ATOM 1971 C CA . THR A 1 267 ? -26.983 5.705 31.195 1.00 94.56 267 THR A CA 1
ATOM 1972 C C . THR A 1 267 ? -25.486 5.386 31.259 1.00 94.56 267 THR A C 1
ATOM 1974 O O . THR A 1 267 ? -24.792 5.539 30.249 1.00 94.56 267 THR A O 1
ATOM 1977 N N . GLU A 1 268 ? -24.969 4.951 32.415 1.00 93.94 268 GLU A N 1
ATOM 1978 C CA . GLU A 1 268 ? -23.527 4.735 32.632 1.00 93.94 268 GLU A CA 1
ATOM 1979 C C . GLU A 1 268 ? -23.228 3.668 33.701 1.00 93.94 268 GLU A C 1
ATOM 1981 O O . GLU A 1 268 ? -23.900 3.589 34.730 1.00 93.94 268 GLU A O 1
ATOM 1986 N N . THR A 1 269 ? -22.160 2.895 33.485 1.00 96.31 269 THR A N 1
ATOM 1987 C CA . THR A 1 269 ? -21.524 2.044 34.504 1.00 96.31 269 THR A CA 1
ATOM 1988 C C . THR A 1 269 ? -20.144 2.620 34.839 1.00 96.31 269 THR A C 1
ATOM 1990 O O . THR A 1 269 ? -19.255 2.624 33.989 1.00 96.31 269 THR A O 1
ATOM 1993 N N . LEU A 1 270 ? -19.958 3.126 36.059 1.00 94.88 270 LEU A N 1
ATOM 1994 C CA . LEU A 1 270 ? -18.739 3.787 36.536 1.00 94.88 270 LEU A CA 1
ATOM 1995 C C . LEU A 1 270 ? -17.969 2.867 37.498 1.00 94.88 270 LEU A C 1
ATOM 1997 O O . LEU A 1 270 ? -18.505 2.474 38.531 1.00 94.88 270 LEU A O 1
ATOM 2001 N N . LEU A 1 271 ? -16.718 2.532 37.168 1.00 95.50 271 LEU A N 1
ATOM 2002 C CA . LEU A 1 271 ? -15.930 1.503 37.861 1.00 95.50 271 LEU A CA 1
ATOM 2003 C C . LEU A 1 271 ? -14.566 2.026 38.347 1.00 95.50 271 LEU A C 1
ATOM 2005 O O . LEU A 1 271 ? -13.824 2.679 37.603 1.00 95.50 271 LEU A O 1
ATOM 2009 N N . GLY A 1 272 ? -14.231 1.731 39.606 1.00 92.94 272 GLY A N 1
ATOM 2010 C CA . GLY A 1 272 ? -12.991 2.148 40.270 1.00 92.94 272 GLY A CA 1
ATOM 2011 C C . GLY A 1 272 ? -11.899 1.076 40.379 1.00 92.94 272 GLY A C 1
ATOM 2012 O O . GLY A 1 272 ? -10.735 1.432 40.569 1.00 92.94 272 GLY A O 1
ATOM 2013 N N . GLY A 1 273 ? -12.226 -0.207 40.217 1.00 93.25 273 GLY A N 1
ATOM 2014 C CA . GLY A 1 273 ? -11.299 -1.336 40.370 1.00 93.25 273 GLY A CA 1
ATOM 2015 C C . GLY A 1 273 ? -11.431 -2.412 39.288 1.00 93.25 273 GLY A C 1
ATOM 2016 O O . GLY A 1 273 ? -12.005 -2.174 38.224 1.00 93.25 273 GLY A O 1
ATOM 2017 N N . ASP A 1 274 ? -10.867 -3.588 39.568 1.00 95.50 274 ASP A N 1
ATOM 2018 C CA . ASP A 1 274 ? -10.891 -4.758 38.677 1.00 95.50 274 ASP A CA 1
ATOM 2019 C C . ASP A 1 274 ? -12.290 -5.400 38.619 1.00 95.50 274 ASP A C 1
ATOM 2021 O O . ASP A 1 274 ? -13.072 -5.269 39.556 1.00 95.50 274 ASP A O 1
ATOM 2025 N N . VAL A 1 275 ? -12.605 -6.145 37.552 1.00 96.06 275 VAL A N 1
ATOM 2026 C CA . VAL A 1 275 ? -13.847 -6.936 37.435 1.00 96.06 275 VAL A CA 1
ATOM 2027 C C . VAL A 1 275 ? -13.513 -8.388 37.083 1.00 96.06 275 VAL A C 1
ATOM 2029 O O . VAL A 1 275 ? -13.096 -8.700 35.967 1.00 96.06 275 VAL A O 1
ATOM 2032 N N . LEU A 1 276 ? -13.663 -9.288 38.055 1.00 94.75 276 LEU A N 1
ATOM 2033 C CA . LEU A 1 276 ? -13.070 -10.626 38.065 1.00 94.75 276 LEU A CA 1
ATOM 2034 C C . LEU A 1 276 ? -14.141 -11.717 38.247 1.00 94.75 276 LEU A C 1
ATOM 2036 O O . LEU A 1 276 ? -14.441 -12.134 39.366 1.00 94.75 276 LEU A O 1
ATOM 2040 N N . ALA A 1 277 ? -14.707 -12.204 37.144 1.00 92.88 277 ALA A N 1
ATOM 2041 C CA . ALA A 1 277 ? -15.621 -13.347 37.137 1.00 92.88 277 ALA A CA 1
ATOM 2042 C C . ALA A 1 277 ? -14.864 -14.688 37.083 1.00 92.88 277 ALA A C 1
ATOM 2044 O O . ALA A 1 277 ? -13.714 -14.770 36.642 1.00 92.88 277 ALA A O 1
ATOM 2045 N N . GLY A 1 278 ? -15.529 -15.772 37.490 1.00 86.12 278 GLY A N 1
ATOM 2046 C CA . GLY A 1 278 ? -15.008 -17.129 37.310 1.00 86.12 278 GLY A CA 1
ATOM 2047 C C . GLY A 1 278 ? -13.845 -17.540 38.231 1.00 86.12 278 GLY A C 1
ATOM 2048 O O . GLY A 1 278 ? -13.118 -18.489 37.933 1.00 86.12 278 GLY A O 1
ATOM 2049 N N . SER A 1 279 ? -13.646 -16.873 39.374 1.00 71.06 279 SER A N 1
ATOM 2050 C CA . SER A 1 279 ? -12.518 -17.136 40.295 1.00 71.06 279 SER A CA 1
ATOM 2051 C C . SER A 1 279 ? -12.477 -18.551 40.921 1.00 71.06 279 SER A C 1
ATOM 2053 O O . SER A 1 279 ? -11.479 -18.925 41.543 1.00 71.06 279 SER A O 1
ATOM 2055 N N . GLY A 1 280 ? -13.518 -19.374 40.721 1.00 64.12 280 GLY A N 1
ATOM 2056 C CA . GLY A 1 280 ? -13.577 -20.779 41.154 1.00 64.12 280 GLY A CA 1
ATOM 2057 C C . GLY A 1 280 ? -14.302 -21.751 40.206 1.00 64.12 280 GLY A C 1
ATOM 2058 O O . GLY A 1 280 ? -14.408 -22.938 40.524 1.00 64.12 280 GLY A O 1
ATOM 2059 N N . GLY A 1 281 ? -14.795 -21.285 39.057 1.00 72.00 281 GLY A N 1
ATOM 2060 C CA . GLY A 1 281 ? -15.651 -22.029 38.125 1.00 72.00 281 GLY A CA 1
ATOM 2061 C C . GLY A 1 281 ? -15.907 -21.219 36.851 1.00 72.00 281 GLY A C 1
ATOM 2062 O O . GLY A 1 281 ? -15.331 -20.154 36.706 1.00 72.00 281 GLY A O 1
ATOM 2063 N N . ALA A 1 282 ? -16.743 -21.706 35.930 1.00 82.31 282 ALA A N 1
ATOM 2064 C CA . ALA A 1 282 ? -17.108 -20.933 34.734 1.00 82.31 282 ALA A CA 1
ATOM 2065 C C . ALA A 1 282 ? -17.879 -19.657 35.122 1.00 82.31 282 ALA A C 1
ATOM 2067 O O . ALA A 1 282 ? -18.731 -19.713 36.013 1.00 82.31 282 ALA A O 1
ATOM 2068 N N . GLY A 1 283 ? -17.594 -18.536 34.459 1.00 89.69 283 GLY A N 1
ATOM 2069 C CA . GLY A 1 283 ? -18.169 -17.238 34.811 1.00 89.69 283 GLY A CA 1
ATOM 2070 C C . GLY A 1 283 ? -17.802 -16.122 33.835 1.00 89.69 283 GLY A C 1
ATOM 2071 O O . GLY A 1 283 ? -16.617 -15.868 33.606 1.00 89.69 283 GLY A O 1
ATOM 2072 N N . SER A 1 284 ? -18.822 -15.453 33.294 1.00 94.44 284 SER A N 1
ATOM 2073 C CA . SER A 1 284 ? -18.714 -14.318 32.362 1.00 94.44 284 SER A CA 1
ATOM 2074 C C . SER A 1 284 ? -18.797 -12.958 33.060 1.00 94.44 284 SER A C 1
ATOM 2076 O O . SER A 1 284 ? -19.367 -12.841 34.143 1.00 94.44 284 SER A O 1
ATOM 2078 N N . VAL A 1 285 ? -18.301 -11.919 32.384 1.00 96.88 285 VAL A N 1
ATOM 2079 C CA . VAL A 1 285 ? -18.541 -10.505 32.705 1.00 96.88 285 VAL A CA 1
ATOM 2080 C C . VAL A 1 285 ? -19.400 -9.872 31.605 1.00 96.88 285 VAL A C 1
ATOM 2082 O O . VAL A 1 285 ? -19.062 -9.978 30.424 1.00 96.88 285 VAL A O 1
ATOM 2085 N N . GLU A 1 286 ? -20.477 -9.185 31.980 1.00 96.62 286 GLU A N 1
ATOM 2086 C CA . GLU A 1 286 ? -21.366 -8.458 31.067 1.00 96.62 286 GLU A CA 1
ATOM 2087 C C . GLU A 1 286 ? -21.675 -7.055 31.621 1.00 96.62 286 GLU A C 1
ATOM 2089 O O . GLU A 1 286 ? -22.337 -6.906 32.643 1.00 96.62 286 GLU A O 1
ATOM 2094 N N . LEU A 1 287 ? -21.151 -6.014 30.966 1.00 96.81 287 LEU A N 1
ATOM 2095 C CA . LEU A 1 287 ? -21.237 -4.611 31.389 1.00 96.81 287 LEU A CA 1
ATOM 2096 C C . LEU A 1 287 ? -22.150 -3.841 30.425 1.00 96.81 287 LEU A C 1
ATOM 2098 O O . LEU A 1 287 ? -21.705 -3.233 29.448 1.00 96.81 287 LEU A O 1
ATOM 2102 N N . ASN A 1 288 ? -23.451 -3.919 30.685 1.00 93.50 288 ASN A N 1
ATOM 2103 C CA . ASN A 1 288 ? -24.542 -3.421 29.853 1.00 93.50 288 ASN A CA 1
ATOM 2104 C C . ASN A 1 288 ? -24.900 -1.960 30.173 1.00 93.50 288 ASN A C 1
ATOM 2106 O O . ASN A 1 288 ? -26.012 -1.657 30.603 1.00 93.50 288 ASN A O 1
ATOM 2110 N N . GLY A 1 289 ? -23.959 -1.049 29.917 1.00 90.25 289 GLY A N 1
ATOM 2111 C CA . GLY A 1 289 ? -24.190 0.399 29.903 1.00 90.25 289 GLY A CA 1
ATOM 2112 C C . GLY A 1 289 ? -23.888 1.013 28.527 1.00 90.25 289 GLY A C 1
ATOM 2113 O O . GLY A 1 289 ? -22.956 0.554 27.862 1.00 90.25 289 GLY A O 1
ATOM 2114 N N . PRO A 1 290 ? -24.597 2.073 28.078 1.00 92.31 290 PRO A N 1
ATOM 2115 C CA . PRO A 1 290 ? -24.234 2.819 26.865 1.00 92.31 290 PRO A CA 1
ATOM 2116 C C . PRO A 1 290 ? -22.805 3.378 26.905 1.00 92.31 290 PRO A C 1
ATOM 2118 O O . PRO A 1 290 ? -22.148 3.489 25.867 1.00 92.31 290 PRO A O 1
ATOM 2121 N N . THR A 1 291 ? -22.332 3.713 28.109 1.00 94.19 291 THR A N 1
ATOM 2122 C CA . THR A 1 291 ? -20.930 4.013 28.412 1.00 94.19 291 THR A CA 1
ATOM 2123 C C . THR A 1 291 ? -20.497 3.203 29.634 1.00 94.19 291 THR A C 1
ATOM 2125 O O . THR A 1 291 ? -21.221 3.160 30.629 1.00 94.19 291 THR A O 1
ATOM 2128 N N . VAL A 1 292 ? -19.313 2.594 29.571 1.00 95.62 292 VAL A N 1
ATOM 2129 C CA . VAL A 1 292 ? -18.648 1.958 30.718 1.00 95.62 292 VAL A CA 1
ATOM 2130 C C . VAL A 1 292 ? -17.368 2.739 30.997 1.00 95.62 292 VAL A C 1
ATOM 2132 O O . VAL A 1 292 ? -16.431 2.703 30.200 1.00 95.62 292 VAL A O 1
ATOM 2135 N N . THR A 1 293 ? -17.341 3.486 32.097 1.00 95.00 293 THR A N 1
ATOM 2136 C CA . THR A 1 293 ? -16.271 4.432 32.430 1.00 95.00 293 THR A CA 1
ATOM 2137 C C . THR A 1 293 ? -15.396 3.882 33.549 1.00 95.00 293 THR A C 1
ATOM 2139 O O . THR A 1 293 ? -15.861 3.677 34.668 1.00 95.00 293 THR A O 1
ATOM 2142 N N . PHE A 1 294 ? -14.101 3.724 33.283 1.00 94.19 294 PHE A N 1
ATOM 2143 C CA . PHE A 1 294 ? -13.110 3.432 34.316 1.00 94.19 294 PHE A CA 1
ATOM 2144 C C . PHE A 1 294 ? -12.518 4.730 34.881 1.00 94.19 294 PHE A C 1
ATOM 2146 O O . PHE A 1 294 ? -12.117 5.634 34.143 1.00 94.19 294 PHE A O 1
ATOM 2153 N N . ASN A 1 295 ? -12.468 4.838 36.210 1.00 88.50 295 ASN A N 1
ATOM 2154 C CA . ASN A 1 295 ? -12.000 6.034 36.925 1.00 88.50 295 ASN A CA 1
ATOM 2155 C C . ASN A 1 295 ? -10.733 5.774 37.764 1.00 88.50 295 ASN A C 1
ATOM 2157 O O . ASN A 1 295 ? -10.403 6.528 38.682 1.00 88.50 295 ASN A O 1
ATOM 2161 N N . ASN A 1 296 ? -10.008 4.699 37.449 1.00 85.75 296 ASN A N 1
ATOM 2162 C CA . ASN A 1 296 ? -8.757 4.332 38.102 1.00 85.75 296 ASN A CA 1
ATOM 2163 C C . ASN A 1 296 ? -7.555 4.859 37.290 1.00 85.75 296 ASN A C 1
ATOM 2165 O O . ASN A 1 296 ? -7.432 4.514 36.116 1.00 85.75 296 ASN A O 1
ATOM 2169 N N . PRO A 1 297 ? -6.643 5.666 37.866 1.00 74.50 297 PRO A N 1
ATOM 2170 C CA . PRO A 1 297 ? -5.444 6.157 37.175 1.00 74.50 297 PRO A CA 1
ATOM 2171 C C . PRO A 1 297 ? -4.297 5.124 37.109 1.00 74.50 297 PRO A C 1
ATOM 2173 O O . PRO A 1 297 ? -3.145 5.496 36.876 1.00 74.50 297 PRO A O 1
ATOM 2176 N N . GLY A 1 298 ? -4.576 3.852 37.403 1.00 83.06 298 GLY A N 1
ATOM 2177 C CA . GLY A 1 298 ? -3.674 2.716 37.234 1.00 83.06 298 GLY A CA 1
ATOM 2178 C C . GLY A 1 298 ? -4.128 1.769 36.121 1.00 83.06 298 GLY A C 1
ATOM 2179 O O . GLY A 1 298 ? -4.866 2.154 35.214 1.00 83.06 298 GLY A O 1
ATOM 2180 N N . ALA A 1 299 ? -3.677 0.518 36.213 1.00 90.50 299 ALA A N 1
ATOM 2181 C CA . ALA A 1 299 ? -4.175 -0.567 35.378 1.00 90.50 299 ALA A CA 1
ATOM 2182 C C . ALA A 1 299 ? -5.395 -1.233 36.022 1.00 90.50 299 ALA A C 1
ATOM 2184 O O . ALA A 1 299 ? -5.412 -1.415 37.239 1.00 90.50 299 ALA A O 1
ATOM 2185 N N . VAL A 1 300 ? -6.369 -1.597 35.190 1.00 94.38 300 VAL A N 1
ATOM 2186 C CA . VAL A 1 300 ? -7.600 -2.307 35.548 1.00 94.38 300 VAL A CA 1
ATOM 2187 C C . VAL A 1 300 ? -7.692 -3.588 34.724 1.00 94.38 300 VAL A C 1
ATOM 2189 O O . VAL A 1 300 ? -7.526 -3.559 33.502 1.00 94.38 300 VAL A O 1
ATOM 2192 N N . GLN A 1 301 ? -7.981 -4.709 35.377 1.00 94.69 301 GLN A N 1
ATOM 2193 C CA . GLN A 1 301 ? -8.250 -5.991 34.739 1.00 94.69 301 GLN A CA 1
ATOM 2194 C C . GLN A 1 301 ? -9.755 -6.283 34.701 1.00 94.69 301 GLN A C 1
ATOM 2196 O O . GLN A 1 301 ? -10.428 -6.253 35.726 1.00 94.69 301 GLN A O 1
ATOM 2201 N N . VAL A 1 302 ? -10.267 -6.663 33.529 1.00 95.94 302 VAL A N 1
ATOM 2202 C CA . VAL A 1 302 ? -11.601 -7.260 33.365 1.00 95.94 302 VAL A CA 1
ATOM 2203 C C . VAL A 1 302 ? -11.437 -8.675 32.817 1.00 95.94 302 VAL A C 1
ATOM 2205 O O . VAL A 1 302 ? -10.919 -8.867 31.714 1.00 95.94 302 VAL A O 1
ATOM 2208 N N . SER A 1 303 ? -11.842 -9.692 33.577 1.00 94.56 303 SER A N 1
ATOM 2209 C CA . SER A 1 303 ? -11.583 -11.089 33.211 1.00 94.56 303 SER A CA 1
ATOM 2210 C C . SER A 1 303 ? -12.681 -12.070 33.604 1.00 94.56 303 SER A C 1
ATOM 2212 O O . SER A 1 303 ? -13.334 -11.914 34.631 1.00 94.56 303 SER A O 1
ATOM 2214 N N . SER A 1 304 ? -12.799 -13.120 32.793 1.00 93.50 304 SER A N 1
ATOM 2215 C CA . SER A 1 304 ? -13.662 -14.294 32.991 1.00 93.50 304 SER A CA 1
ATOM 2216 C C . SER A 1 304 ? -12.846 -15.525 33.418 1.00 93.50 304 SER A C 1
ATOM 2218 O O . SER A 1 304 ? -11.612 -15.486 33.422 1.00 93.50 304 SER A O 1
ATOM 2220 N N . SER A 1 305 ? -13.503 -16.664 33.675 1.00 82.31 305 SER A N 1
ATOM 2221 C CA . SER A 1 305 ? -12.799 -17.936 33.941 1.00 82.31 305 SER A CA 1
ATOM 2222 C C . SER A 1 305 ? -11.985 -18.466 32.755 1.00 82.31 305 SER A C 1
ATOM 2224 O O . SER A 1 305 ? -11.165 -19.376 32.934 1.00 82.31 305 SER A O 1
ATOM 2226 N N . GLY A 1 306 ? -12.231 -17.975 31.540 1.00 75.00 306 GLY A N 1
ATOM 2227 C CA . GLY A 1 306 ? -11.575 -18.468 30.337 1.00 75.00 306 GLY A CA 1
ATOM 2228 C C . GLY A 1 306 ? -12.053 -19.836 29.848 1.00 75.00 306 GLY A C 1
ATOM 2229 O O . GLY A 1 306 ? -11.335 -20.468 29.068 1.00 75.00 306 GLY A O 1
ATOM 2230 N N . ALA A 1 307 ? -13.226 -20.317 30.275 1.00 82.69 307 ALA A N 1
ATOM 2231 C CA . ALA A 1 307 ? -13.857 -21.474 29.643 1.00 82.69 307 ALA A CA 1
ATOM 2232 C C . ALA A 1 307 ? -14.479 -21.090 28.275 1.00 82.69 307 ALA A C 1
ATOM 2234 O O . ALA A 1 307 ? -14.821 -19.929 28.067 1.00 82.69 307 ALA A O 1
ATOM 2235 N N . PRO A 1 308 ? -14.668 -22.033 27.324 1.00 79.12 308 PRO A N 1
ATOM 2236 C CA . PRO A 1 308 ? -15.127 -21.711 25.958 1.00 79.12 308 PRO A CA 1
ATOM 2237 C C . PRO A 1 308 ? -16.583 -21.230 25.829 1.00 79.12 308 PRO A C 1
ATOM 2239 O O . PRO A 1 308 ? -17.079 -21.049 24.720 1.00 79.12 308 PRO A O 1
ATOM 2242 N N . THR A 1 309 ? -17.302 -21.131 26.945 1.00 82.81 309 THR A N 1
ATOM 2243 C CA . THR A 1 309 ? -18.668 -20.597 27.051 1.00 82.81 309 THR A CA 1
ATOM 2244 C C . THR A 1 309 ? -18.707 -19.177 27.591 1.00 82.81 309 THR A C 1
ATOM 2246 O O . THR A 1 309 ? -19.773 -18.567 27.593 1.00 82.81 309 THR A O 1
ATOM 2249 N N . ASP A 1 310 ? -17.576 -18.693 28.093 1.00 88.62 310 ASP A N 1
ATOM 2250 C CA . ASP A 1 310 ? -17.518 -17.508 28.925 1.00 88.62 310 ASP A CA 1
ATOM 2251 C C . ASP A 1 310 ? -17.201 -16.288 28.050 1.00 88.62 310 ASP A C 1
ATOM 2253 O O . ASP A 1 310 ? -16.748 -16.405 26.907 1.00 88.62 310 ASP A O 1
ATOM 2257 N N . SER A 1 311 ? -17.462 -15.095 28.568 1.00 93.06 311 SER A N 1
ATOM 2258 C CA . SER A 1 311 ? -17.282 -13.859 27.814 1.00 93.06 311 SER A CA 1
ATOM 2259 C C . SER A 1 311 ? -16.886 -12.691 28.702 1.00 93.06 311 SER A C 1
ATOM 2261 O O . SER A 1 311 ? -17.153 -12.684 29.903 1.00 93.06 311 SER A O 1
ATOM 2263 N N . VAL A 1 312 ? -16.286 -11.678 28.083 1.00 96.62 312 VAL A N 1
ATOM 2264 C CA . VAL A 1 312 ? -16.185 -10.322 28.626 1.00 96.62 312 VAL A CA 1
ATOM 2265 C C . VAL A 1 312 ? -16.849 -9.387 27.620 1.00 96.62 312 VAL A C 1
ATOM 2267 O O . VAL A 1 312 ? -16.278 -9.109 26.567 1.00 96.62 312 VAL A O 1
ATOM 2270 N N . SER A 1 313 ? -18.066 -8.939 27.921 1.00 95.81 313 SER A N 1
ATOM 2271 C CA . SER A 1 313 ? -18.865 -8.092 27.033 1.00 95.81 313 SER A CA 1
ATOM 2272 C C . SER A 1 313 ? -19.086 -6.705 27.628 1.00 95.81 313 SER A C 1
ATOM 2274 O O . SER A 1 313 ? -19.427 -6.577 28.801 1.00 95.81 313 SER A O 1
ATOM 2276 N N . PHE A 1 314 ? -18.939 -5.674 26.801 1.00 96.12 314 PHE A N 1
ATOM 2277 C CA . PHE A 1 314 ? -19.304 -4.292 27.094 1.00 96.12 314 PHE A CA 1
ATOM 2278 C C . PHE A 1 314 ? -20.414 -3.871 26.119 1.00 96.12 314 PHE A C 1
ATOM 2280 O O . PHE A 1 314 ? -20.183 -3.793 24.911 1.00 96.12 314 PHE A O 1
ATOM 2287 N N . GLY A 1 315 ? -21.613 -3.577 26.625 1.00 89.69 315 GLY A N 1
ATOM 2288 C CA . GLY A 1 315 ? -22.792 -3.243 25.811 1.00 89.69 315 GLY A CA 1
ATOM 2289 C C . GLY A 1 315 ? -22.729 -1.883 25.097 1.00 89.69 315 GLY A C 1
ATOM 2290 O O . GLY A 1 315 ? -23.607 -1.567 24.294 1.00 89.69 315 GLY A O 1
ATOM 2291 N N . GLY A 1 316 ? -21.697 -1.082 25.371 1.00 91.38 316 GLY A N 1
ATOM 2292 C CA . GLY A 1 316 ? -21.511 0.265 24.840 1.00 91.38 316 GLY A CA 1
ATOM 2293 C C . GLY A 1 316 ? -20.039 0.662 24.716 1.00 91.38 316 GLY A C 1
ATOM 2294 O O . GLY A 1 316 ? -19.164 -0.187 24.531 1.00 91.38 316 GLY A O 1
ATOM 2295 N N . ILE A 1 317 ? -19.767 1.967 24.781 1.00 93.62 317 ILE A N 1
ATOM 2296 C CA . ILE A 1 317 ? -18.417 2.522 24.605 1.00 93.62 317 ILE A CA 1
ATOM 2297 C C . ILE A 1 317 ? -17.640 2.454 25.922 1.00 93.62 317 ILE A C 1
ATOM 2299 O O . ILE A 1 317 ? -18.101 2.944 26.953 1.00 93.62 317 ILE A O 1
ATOM 2303 N N . ILE A 1 318 ? -16.424 1.914 25.871 1.00 95.69 318 ILE A N 1
ATOM 2304 C CA . ILE A 1 318 ? -15.473 1.951 26.985 1.00 95.69 318 ILE A CA 1
ATOM 2305 C C . ILE A 1 318 ? -14.837 3.345 27.066 1.00 95.69 318 ILE A C 1
ATOM 2307 O O . ILE A 1 318 ? -14.356 3.875 26.063 1.00 95.69 318 ILE A O 1
ATOM 2311 N N . SER A 1 319 ? -14.798 3.938 28.256 1.00 94.00 319 SER A N 1
ATOM 2312 C CA . SER A 1 319 ? -14.274 5.285 28.503 1.00 94.00 319 SER A CA 1
ATOM 2313 C C . SER A 1 319 ? -13.316 5.312 29.701 1.00 94.00 319 SER A C 1
ATOM 2315 O O . SER A 1 319 ? -13.382 4.451 30.580 1.00 94.00 319 SER A O 1
ATOM 2317 N N . SER A 1 320 ? -12.435 6.316 29.769 1.00 90.44 320 SER A N 1
ATOM 2318 C CA . SER A 1 320 ? -11.801 6.693 31.038 1.00 90.44 320 SER A CA 1
ATOM 2319 C C . SER A 1 320 ? -11.692 8.205 31.211 1.00 90.44 320 SER A C 1
ATOM 2321 O O . SER A 1 320 ? -11.474 8.951 30.254 1.00 90.44 320 SER A O 1
ATOM 2323 N N . GLY A 1 321 ? -11.805 8.660 32.460 1.00 75.38 321 GLY A N 1
ATOM 2324 C CA . GLY A 1 321 ? -11.615 10.068 32.822 1.00 75.38 321 GLY A CA 1
ATOM 2325 C C . GLY A 1 321 ? -10.156 10.469 33.079 1.00 75.38 321 GLY A C 1
ATOM 2326 O O . GLY A 1 321 ? -9.879 11.655 33.271 1.00 75.38 321 GLY A O 1
ATOM 2327 N N . VAL A 1 322 ? -9.234 9.499 33.138 1.00 81.25 322 VAL A N 1
ATOM 2328 C CA . VAL A 1 322 ? -7.903 9.668 33.759 1.00 81.25 322 VAL A CA 1
ATOM 2329 C C . VAL A 1 322 ? -6.732 9.032 32.999 1.00 81.25 322 VAL A C 1
ATOM 2331 O O . VAL A 1 322 ? -5.591 9.237 33.410 1.00 81.25 322 VAL A O 1
ATOM 2334 N N . GLY A 1 323 ? -6.982 8.320 31.895 1.00 80.81 323 GLY A N 1
ATOM 2335 C CA . GLY A 1 323 ? -5.960 7.577 31.147 1.00 80.81 323 GLY A CA 1
ATOM 2336 C C . GLY A 1 323 ? -5.706 6.179 31.718 1.00 80.81 323 GLY A C 1
ATOM 2337 O O . GLY A 1 323 ? -4.557 5.798 31.908 1.00 80.81 323 GLY A O 1
ATOM 2338 N N . THR A 1 324 ? -6.772 5.445 32.048 1.00 91.19 324 THR A N 1
ATOM 2339 C CA . THR A 1 324 ? -6.703 4.076 32.592 1.00 91.19 324 THR A CA 1
ATOM 2340 C C . THR A 1 324 ? -6.075 3.099 31.598 1.00 91.19 324 THR A C 1
ATOM 2342 O O . THR A 1 324 ? -6.435 3.113 30.420 1.00 91.19 324 THR A O 1
ATOM 2345 N N . ASP A 1 325 ? -5.214 2.206 32.085 1.00 93.88 325 ASP A N 1
ATOM 2346 C CA . ASP A 1 325 ? -4.734 1.042 31.332 1.00 93.88 325 ASP A CA 1
ATOM 2347 C C . ASP A 1 325 ? -5.733 -0.113 31.494 1.00 93.88 325 ASP A C 1
ATOM 2349 O O . ASP A 1 325 ? -5.808 -0.720 32.561 1.00 93.88 325 ASP A O 1
ATOM 2353 N N . LEU A 1 326 ? -6.509 -0.439 30.460 1.00 95.94 326 LEU A N 1
ATOM 2354 C CA . LEU A 1 326 ? -7.486 -1.530 30.514 1.00 95.94 326 LEU A CA 1
ATOM 2355 C C . LEU A 1 326 ? -6.896 -2.828 29.952 1.00 95.94 326 LEU A C 1
ATOM 2357 O O . LEU A 1 326 ? -6.456 -2.877 28.806 1.00 95.94 326 LEU A O 1
ATOM 2361 N N . THR A 1 327 ? -6.950 -3.898 30.744 1.00 96.12 327 THR A N 1
ATOM 2362 C CA . THR A 1 327 ? -6.571 -5.258 30.343 1.00 96.12 327 THR A CA 1
ATOM 2363 C C . THR A 1 327 ? -7.775 -6.196 30.382 1.00 96.12 327 THR A C 1
ATOM 2365 O O . THR A 1 327 ? -8.352 -6.434 31.439 1.00 96.12 327 THR A O 1
ATOM 2368 N N . ILE A 1 328 ? -8.128 -6.782 29.241 1.00 96.12 328 ILE A N 1
ATOM 2369 C CA . ILE A 1 328 ? -9.211 -7.758 29.096 1.00 96.12 328 ILE A CA 1
ATOM 2370 C C . ILE A 1 328 ? -8.634 -9.178 28.972 1.00 96.12 328 ILE A C 1
ATOM 2372 O O . ILE A 1 328 ? -7.645 -9.408 28.264 1.00 96.12 328 ILE A O 1
ATOM 2376 N N . ALA A 1 329 ? -9.273 -10.146 29.639 1.00 93.88 329 ALA A N 1
ATOM 2377 C CA . ALA A 1 329 ? -8.986 -11.574 29.497 1.00 93.88 329 ALA A CA 1
ATOM 2378 C C . ALA A 1 329 ? -10.275 -12.425 29.451 1.00 93.88 329 ALA A C 1
ATOM 2380 O O . ALA A 1 329 ? -10.868 -12.773 30.476 1.00 93.88 329 ALA A O 1
ATOM 2381 N N . ALA A 1 330 ? -10.684 -12.802 28.239 1.00 91.50 330 ALA A N 1
ATOM 2382 C CA . ALA A 1 330 ? -11.745 -13.777 27.987 1.00 91.50 330 ALA A CA 1
ATOM 2383 C C . ALA A 1 330 ? -11.225 -15.230 27.902 1.00 91.50 330 ALA A C 1
ATOM 2385 O O . ALA A 1 330 ? -12.017 -16.164 27.856 1.00 91.50 330 ALA A O 1
ATOM 2386 N N . GLY A 1 331 ? -9.905 -15.458 27.882 1.00 85.62 331 GLY A N 1
ATOM 2387 C CA . GLY A 1 331 ? -9.304 -16.797 27.859 1.00 85.62 331 GLY A CA 1
ATOM 2388 C C . GLY A 1 331 ? -9.619 -17.564 26.570 1.00 85.62 331 GLY A C 1
ATOM 2389 O O . GLY A 1 331 ? -9.093 -17.214 25.520 1.00 85.62 331 GLY A O 1
ATOM 2390 N N . LEU A 1 332 ? -10.451 -18.612 26.651 1.00 86.31 332 LEU A N 1
ATOM 2391 C CA . LEU A 1 332 ? -11.002 -19.331 25.484 1.00 86.31 332 LEU A CA 1
ATOM 2392 C C . LEU A 1 332 ? -12.393 -18.820 25.053 1.00 86.31 332 LEU A C 1
ATOM 2394 O O . LEU A 1 332 ? -13.040 -19.441 24.214 1.00 86.31 332 LEU A O 1
ATOM 2398 N N . GLY A 1 333 ? -12.873 -17.744 25.674 1.00 89.69 333 GLY A N 1
ATOM 2399 C CA . GLY A 1 333 ? -14.165 -17.113 25.431 1.00 89.69 333 GLY A CA 1
ATOM 2400 C C . GLY A 1 333 ? -14.121 -15.958 24.427 1.00 89.69 333 GLY A C 1
ATOM 2401 O O . GLY A 1 333 ? -13.118 -15.743 23.739 1.00 89.69 333 GLY A O 1
ATOM 2402 N N . THR A 1 334 ? -15.204 -15.182 24.375 1.00 93.19 334 THR A N 1
ATOM 2403 C CA . THR A 1 334 ? -15.320 -13.982 23.522 1.00 93.19 334 THR A CA 1
ATOM 2404 C C . THR A 1 334 ? -15.074 -12.696 24.315 1.00 93.19 334 THR A C 1
ATOM 2406 O O . THR A 1 334 ? -15.602 -12.541 25.415 1.00 93.19 334 THR A O 1
ATOM 2409 N N . ALA A 1 335 ? -14.323 -11.748 23.749 1.00 95.81 335 ALA A N 1
ATOM 2410 C CA . ALA A 1 335 ? -14.248 -10.368 24.243 1.00 95.81 335 ALA A CA 1
ATOM 2411 C C . ALA A 1 335 ? -14.953 -9.410 23.265 1.00 95.81 335 ALA A C 1
ATOM 2413 O O . ALA A 1 335 ? -14.610 -9.397 22.085 1.00 95.81 335 ALA A O 1
ATOM 2414 N N . SER A 1 336 ? -15.911 -8.600 23.719 1.00 95.44 336 SER A N 1
ATOM 2415 C CA . SER A 1 336 ? -16.711 -7.737 22.830 1.00 95.44 336 SER A CA 1
ATOM 2416 C C . SER A 1 336 ? -16.973 -6.344 23.398 1.00 95.44 336 SER A C 1
ATOM 2418 O O . SER A 1 336 ? -17.219 -6.204 24.593 1.00 95.44 336 SER A O 1
ATOM 2420 N N . SER A 1 337 ? -16.954 -5.305 22.555 1.00 94.50 337 SER A N 1
ATOM 2421 C CA . SER A 1 337 ? -17.315 -3.934 22.960 1.00 94.50 337 SER A CA 1
ATOM 2422 C C . SER A 1 337 ? -17.940 -3.102 21.835 1.00 94.50 337 SER A C 1
ATOM 2424 O O . SER A 1 337 ? -17.781 -3.404 20.651 1.00 94.50 337 SER A O 1
ATOM 2426 N N . GLY A 1 338 ? -18.613 -2.006 22.202 1.00 91.00 338 GLY A N 1
ATOM 2427 C CA . GLY A 1 338 ? -19.108 -0.978 21.277 1.00 91.00 338 GLY A CA 1
ATOM 2428 C C . GLY A 1 338 ? -18.060 0.066 20.858 1.00 91.00 338 GLY A C 1
ATOM 2429 O O . GLY A 1 338 ? -18.427 1.131 20.364 1.00 91.00 338 GLY A O 1
ATOM 2430 N N . GLY A 1 339 ? -16.768 -0.199 21.082 1.00 93.31 339 GLY A N 1
ATOM 2431 C CA . GLY A 1 339 ? -15.664 0.749 20.887 1.00 93.31 339 GLY A CA 1
ATOM 2432 C C . GLY A 1 339 ? -15.032 1.223 22.202 1.00 93.31 339 GLY A C 1
ATOM 2433 O O . GLY A 1 339 ? -15.481 0.864 23.292 1.00 93.31 339 GLY A O 1
ATOM 2434 N N . ALA A 1 340 ? -13.974 2.033 22.109 1.00 94.62 340 ALA A N 1
ATOM 2435 C CA . ALA A 1 340 ? -13.251 2.559 23.271 1.00 94.62 340 ALA A CA 1
ATOM 2436 C C . ALA A 1 340 ? -12.654 3.951 23.008 1.00 94.62 340 ALA A C 1
ATOM 2438 O O . ALA A 1 340 ? -12.239 4.240 21.885 1.00 94.62 340 ALA A O 1
ATOM 2439 N N . ALA A 1 341 ? -12.564 4.804 24.033 1.00 93.62 341 ALA A N 1
ATOM 2440 C CA . ALA A 1 341 ? -11.958 6.131 23.927 1.00 93.62 341 ALA A CA 1
ATOM 2441 C C . ALA A 1 341 ? -11.330 6.623 25.245 1.00 93.62 341 ALA A C 1
ATOM 2443 O O . ALA A 1 341 ? -11.921 6.504 26.315 1.00 93.62 341 ALA A O 1
ATOM 2444 N N . GLY A 1 342 ? -10.168 7.278 25.159 1.00 89.56 342 GLY A N 1
ATOM 2445 C CA . GLY A 1 342 ? -9.555 7.974 26.302 1.00 89.56 342 GLY A CA 1
ATOM 2446 C C . GLY A 1 342 ? -8.874 7.056 27.320 1.00 89.56 342 GLY A C 1
ATOM 2447 O O . GLY A 1 342 ? -8.711 7.441 28.477 1.00 89.56 342 GLY A O 1
ATOM 2448 N N . LEU A 1 343 ? -8.493 5.850 26.904 1.00 93.81 343 LEU A N 1
ATOM 2449 C CA . LEU A 1 343 ? -7.635 4.943 27.668 1.00 93.81 343 LEU A CA 1
ATOM 2450 C C . LEU A 1 343 ? -6.154 5.318 27.502 1.00 93.81 343 LEU A C 1
ATOM 2452 O O . LEU A 1 343 ? -5.785 5.950 26.510 1.00 93.81 343 LEU A O 1
ATOM 2456 N N . GLY A 1 344 ? -5.327 4.891 28.458 1.00 92.50 344 GLY A N 1
ATOM 2457 C CA . GLY A 1 344 ? -3.882 4.762 28.280 1.00 92.50 344 GLY A CA 1
ATOM 2458 C C . GLY A 1 344 ? -3.621 3.575 27.357 1.00 92.50 344 GLY A C 1
ATOM 2459 O O . GLY A 1 344 ? -3.695 3.706 26.141 1.00 92.50 344 GLY A O 1
ATOM 2460 N N . ASN A 1 345 ? -3.424 2.394 27.923 1.00 93.62 345 ASN A N 1
ATOM 2461 C CA . ASN A 1 345 ? -3.304 1.151 27.162 1.00 93.62 345 ASN A CA 1
ATOM 2462 C C . ASN A 1 345 ? -4.673 0.455 26.994 1.00 93.62 345 ASN A C 1
ATOM 2464 O O . ASN A 1 345 ? -5.458 0.395 27.944 1.00 93.62 345 ASN A O 1
ATOM 2468 N N . PHE A 1 346 ? -4.967 -0.098 25.811 1.00 96.44 346 PHE A N 1
ATOM 2469 C CA . PHE A 1 346 ? -6.083 -1.037 25.599 1.00 96.44 346 PHE A CA 1
ATOM 2470 C C . PHE A 1 346 ? -5.540 -2.405 25.182 1.00 96.44 346 PHE A C 1
ATOM 2472 O O . PHE A 1 346 ? -5.135 -2.599 24.034 1.00 96.44 346 PHE A O 1
ATOM 2479 N N . ASN A 1 347 ? -5.560 -3.351 26.121 1.00 96.38 347 ASN A N 1
ATOM 2480 C CA . ASN A 1 347 ? -4.908 -4.647 25.982 1.00 96.38 347 ASN A CA 1
ATOM 2481 C C . ASN A 1 347 ? -5.936 -5.784 26.052 1.00 96.38 347 ASN A C 1
ATOM 2483 O O . ASN A 1 347 ? -6.630 -5.932 27.056 1.00 96.38 347 ASN A O 1
ATOM 2487 N N . ILE A 1 348 ? -5.994 -6.655 25.046 1.00 96.25 348 ILE A N 1
ATOM 2488 C CA . ILE A 1 348 ? -6.727 -7.929 25.106 1.00 96.25 348 ILE A CA 1
ATOM 2489 C C . ILE A 1 348 ? -5.690 -9.048 25.133 1.00 96.25 348 ILE A C 1
ATOM 2491 O O . ILE A 1 348 ? -5.126 -9.414 24.108 1.00 96.25 348 ILE A O 1
ATOM 2495 N N . THR A 1 349 ? -5.408 -9.580 26.322 1.00 92.06 349 THR A N 1
ATOM 2496 C CA . THR A 1 349 ? -4.269 -10.497 26.538 1.00 92.06 349 THR A CA 1
ATOM 2497 C C . THR A 1 349 ? -4.571 -11.944 26.166 1.00 92.06 349 THR A C 1
ATOM 2499 O O . THR A 1 349 ? -3.661 -12.706 25.833 1.00 92.06 349 THR A O 1
ATOM 2502 N N . SER A 1 350 ? -5.842 -12.341 26.244 1.00 85.88 350 SER A N 1
ATOM 2503 C CA . SER A 1 350 ? -6.331 -13.633 25.767 1.00 85.88 350 SER A CA 1
ATOM 2504 C C . SER A 1 350 ? -7.839 -13.598 25.540 1.00 85.88 350 SER A C 1
ATOM 2506 O O . SER A 1 350 ? -8.606 -13.239 26.434 1.00 85.88 350 SER A O 1
ATOM 2508 N N . ALA A 1 351 ? -8.249 -14.016 24.353 1.00 92.88 351 ALA A N 1
ATOM 2509 C CA . ALA A 1 351 ? -9.603 -14.403 23.982 1.00 92.88 351 ALA A CA 1
ATOM 2510 C C . ALA A 1 351 ? -9.490 -15.461 22.873 1.00 92.88 351 ALA A C 1
ATOM 2512 O O . ALA A 1 351 ? -8.443 -15.548 22.222 1.00 92.88 351 ALA A O 1
ATOM 2513 N N . ASP A 1 352 ? -10.546 -16.227 22.599 1.00 93.44 352 ASP A N 1
ATOM 2514 C CA . ASP A 1 352 ? -10.598 -16.976 21.341 1.00 93.44 352 ASP A CA 1
ATOM 2515 C C . ASP A 1 352 ? -11.042 -16.056 20.202 1.00 93.44 352 ASP A C 1
ATOM 2517 O O . ASP A 1 352 ? -10.326 -15.872 19.215 1.00 93.44 352 ASP A O 1
ATOM 2521 N N . THR A 1 353 ? -12.179 -15.392 20.408 1.00 94.06 353 THR A N 1
ATOM 2522 C CA . THR A 1 353 ? -12.761 -14.422 19.475 1.00 94.06 353 THR A CA 1
ATOM 2523 C C . THR A 1 353 ? -12.849 -13.033 20.098 1.00 94.06 353 THR A C 1
ATOM 2525 O O . THR A 1 353 ? -13.101 -12.890 21.295 1.00 94.06 353 THR A O 1
ATOM 2528 N N . VAL A 1 354 ? -12.657 -12.000 19.281 1.00 96.56 354 VAL A N 1
ATOM 2529 C CA . VAL A 1 354 ? -12.787 -10.596 19.690 1.00 96.56 354 VAL A CA 1
ATOM 2530 C C . VAL A 1 354 ? -13.719 -9.867 18.720 1.00 96.56 354 VAL A C 1
ATOM 2532 O O . VAL A 1 354 ? -13.559 -10.026 17.513 1.00 96.56 354 VAL A O 1
ATOM 2535 N N . ASP A 1 355 ? -14.675 -9.083 19.222 1.00 95.25 355 ASP A N 1
ATOM 2536 C CA . ASP A 1 355 ? -15.695 -8.400 18.407 1.00 95.25 355 ASP A CA 1
ATOM 2537 C C . ASP A 1 355 ? -15.913 -6.935 18.833 1.00 95.25 355 ASP A C 1
ATOM 2539 O O . ASP A 1 355 ? -16.563 -6.634 19.837 1.00 95.25 355 ASP A O 1
ATOM 2543 N N . LEU A 1 356 ? -15.324 -6.007 18.078 1.00 94.62 356 LEU A N 1
ATOM 2544 C CA . LEU A 1 356 ? -15.234 -4.584 18.412 1.00 94.62 356 LEU A CA 1
ATOM 2545 C C . LEU A 1 356 ? -16.105 -3.779 17.441 1.00 94.62 356 LEU A C 1
ATOM 2547 O O . LEU A 1 356 ? -15.650 -3.284 16.407 1.00 94.62 356 LEU A O 1
ATOM 2551 N N . ASN A 1 357 ? -17.377 -3.627 17.807 1.00 90.06 357 ASN A N 1
ATOM 2552 C CA . ASN A 1 357 ? -18.447 -3.009 17.012 1.00 90.06 357 ASN A CA 1
ATOM 2553 C C . ASN A 1 357 ? -18.349 -1.467 16.932 1.00 90.06 357 ASN A C 1
ATOM 2555 O O . ASN A 1 357 ? -19.338 -0.771 16.703 1.00 90.06 357 ASN A O 1
ATOM 2559 N N . GLY A 1 358 ? -17.148 -0.930 17.138 1.00 90.69 358 GLY A N 1
ATOM 2560 C CA . GLY A 1 358 ? -16.816 0.486 17.117 1.00 90.69 358 GLY A CA 1
ATOM 2561 C C . GLY A 1 358 ? -15.301 0.689 17.099 1.00 90.69 358 GLY A C 1
ATOM 2562 O O . GLY A 1 358 ? -14.519 -0.251 17.233 1.00 90.69 358 GLY A O 1
ATOM 2563 N N . VAL A 1 359 ? -14.869 1.935 16.914 1.00 92.94 359 VAL A N 1
ATOM 2564 C CA . VAL A 1 359 ? -13.442 2.289 16.869 1.00 92.94 359 VAL A CA 1
ATOM 2565 C C . VAL A 1 359 ? -12.819 2.224 18.268 1.00 92.94 359 VAL A C 1
ATOM 2567 O O . VAL A 1 359 ? -13.416 2.689 19.240 1.00 92.94 359 VAL A O 1
ATOM 2570 N N . ILE A 1 360 ? -11.594 1.701 18.358 1.00 95.62 360 ILE A N 1
ATOM 2571 C CA . ILE A 1 360 ? -10.770 1.709 19.576 1.00 95.62 360 ILE A CA 1
ATOM 2572 C C . ILE A 1 360 ? -9.783 2.881 19.529 1.00 95.62 360 ILE A C 1
ATOM 2574 O O . ILE A 1 360 ? -8.987 2.982 18.593 1.00 95.62 360 ILE A O 1
ATOM 2578 N N . GLY A 1 361 ? -9.815 3.758 20.534 1.00 94.62 361 GLY A N 1
ATOM 2579 C CA . GLY A 1 361 ? -8.900 4.889 20.696 1.00 94.62 361 GLY A CA 1
ATOM 2580 C C . GLY A 1 361 ? -8.235 4.923 22.075 1.00 94.62 361 GLY A C 1
ATOM 2581 O O . GLY A 1 361 ? -8.914 5.055 23.096 1.00 94.62 361 GLY A O 1
ATOM 2582 N N . ALA A 1 362 ? -6.906 4.853 22.086 1.00 95.25 362 ALA A N 1
ATOM 2583 C CA . ALA A 1 362 ? -6.060 4.736 23.277 1.00 95.25 362 ALA A CA 1
ATOM 2584 C C . ALA A 1 362 ? -4.716 5.475 23.064 1.00 95.25 362 ALA A C 1
ATOM 2586 O O . ALA A 1 362 ? -4.499 6.077 22.005 1.00 95.25 362 ALA A O 1
ATOM 2587 N N . GLU A 1 363 ? -3.803 5.463 24.031 1.00 94.31 363 GLU A N 1
ATOM 2588 C CA . GLU A 1 363 ? -2.389 5.808 23.814 1.00 94.31 363 GLU A CA 1
ATOM 2589 C C . GLU A 1 363 ? -1.663 4.684 23.046 1.00 94.31 363 GLU A C 1
ATOM 2591 O O . GLU A 1 363 ? -1.097 4.995 21.990 1.00 94.31 363 GLU A O 1
ATOM 2596 N N . ASP A 1 364 ? -1.810 3.423 23.487 1.00 94.88 364 ASP A N 1
ATOM 2597 C CA . ASP A 1 364 ? -1.325 2.173 22.854 1.00 94.88 364 ASP A CA 1
ATOM 2598 C C . ASP A 1 364 ? -2.435 1.092 22.772 1.00 94.88 364 ASP A C 1
ATOM 2600 O O . ASP A 1 364 ? -3.375 1.090 23.575 1.00 94.88 364 ASP A O 1
ATOM 2604 N N . ILE A 1 365 ? -2.344 0.165 21.804 1.00 97.44 365 ILE A N 1
ATOM 2605 C CA . ILE A 1 365 ? -3.326 -0.918 21.566 1.00 97.44 365 ILE A CA 1
ATOM 2606 C C . ILE A 1 365 ? -2.615 -2.272 21.339 1.00 97.44 365 ILE A C 1
ATOM 2608 O O . ILE A 1 365 ? -1.874 -2.413 20.368 1.00 97.44 365 ILE A O 1
ATOM 2612 N N . GLU A 1 366 ? -2.902 -3.287 22.165 1.00 97.06 366 GLU A N 1
ATOM 2613 C CA . GLU A 1 366 ? -2.404 -4.674 22.023 1.00 97.06 366 GLU A CA 1
ATOM 2614 C C . GLU A 1 366 ? -3.583 -5.670 22.004 1.00 97.06 366 GLU A C 1
ATOM 2616 O O . GLU A 1 366 ? -4.385 -5.704 22.938 1.00 97.06 366 GLU A O 1
ATOM 2621 N N . ILE A 1 367 ? -3.725 -6.510 20.970 1.00 97.25 367 ILE A N 1
ATOM 2622 C CA . ILE A 1 367 ? -4.824 -7.497 20.881 1.00 97.25 367 ILE A CA 1
ATOM 2623 C C . ILE A 1 367 ? -4.305 -8.888 20.504 1.00 97.25 367 ILE A C 1
ATOM 2625 O O . ILE A 1 367 ? -3.768 -9.090 19.419 1.00 97.25 367 ILE A O 1
ATOM 2629 N N . ASN A 1 368 ? -4.553 -9.871 21.373 1.00 95.56 368 ASN A N 1
ATOM 2630 C CA . ASN A 1 368 ? -4.195 -11.278 21.205 1.00 95.56 368 ASN A CA 1
ATOM 2631 C C . ASN A 1 368 ? -5.452 -12.174 21.238 1.00 95.56 368 ASN A C 1
ATOM 2633 O O . ASN A 1 368 ? -6.091 -12.323 22.285 1.00 95.56 368 ASN A O 1
ATOM 2637 N N . ALA A 1 369 ? -5.795 -12.788 20.099 1.00 95.31 369 ALA A N 1
ATOM 2638 C CA . ALA A 1 369 ? -6.995 -13.619 19.926 1.00 95.31 369 ALA A CA 1
ATOM 2639 C C . ALA A 1 369 ? -6.663 -14.938 19.209 1.00 95.31 369 ALA A C 1
ATOM 2641 O O . ALA A 1 369 ? -5.965 -14.916 18.196 1.00 95.31 369 ALA A O 1
ATOM 2642 N N . THR A 1 370 ? -7.148 -16.090 19.692 1.00 93.62 370 THR A N 1
ATOM 2643 C CA . THR A 1 370 ? -6.696 -17.399 19.172 1.00 93.62 370 THR A CA 1
ATOM 2644 C C . THR A 1 370 ? -7.380 -17.893 17.898 1.00 93.62 370 THR A C 1
ATOM 2646 O O . THR A 1 370 ? -6.841 -18.804 17.263 1.00 93.62 370 THR A O 1
ATOM 2649 N N . THR A 1 371 ? -8.492 -17.289 17.468 1.00 93.75 371 THR A N 1
ATOM 2650 C CA . THR A 1 371 ? -9.117 -17.566 16.160 1.00 93.75 371 THR A CA 1
ATOM 2651 C C . THR A 1 371 ? -9.331 -16.317 15.312 1.00 93.75 371 THR A C 1
ATOM 2653 O O . THR A 1 371 ? -8.814 -16.282 14.194 1.00 93.75 371 THR A O 1
ATOM 2656 N N . SER A 1 372 ? -10.055 -15.301 15.794 1.00 94.75 372 SER A N 1
ATOM 2657 C CA . SER A 1 372 ? -10.362 -14.113 14.978 1.00 94.75 372 SER A CA 1
ATOM 2658 C C . SER A 1 372 ? -10.690 -12.846 15.767 1.00 94.75 372 SER A C 1
ATOM 2660 O O . SER A 1 372 ? -11.285 -12.904 16.842 1.00 94.75 372 SER A O 1
ATOM 2662 N N . LEU A 1 373 ? -10.394 -11.702 15.154 1.00 96.19 373 LEU A N 1
ATOM 2663 C CA . LEU A 1 373 ? -10.802 -10.363 15.574 1.00 96.19 373 LEU A CA 1
ATOM 2664 C C . LEU A 1 373 ? -11.733 -9.749 14.520 1.00 96.19 373 LEU A C 1
ATOM 2666 O O . LEU A 1 373 ? -11.412 -9.792 13.339 1.00 96.19 373 LEU A O 1
ATOM 2670 N N . ASN A 1 374 ? -12.845 -9.155 14.941 1.00 95.12 374 ASN A N 1
ATOM 2671 C CA . ASN A 1 374 ? -13.673 -8.252 14.144 1.00 95.12 374 ASN A CA 1
ATOM 2672 C C . ASN A 1 374 ? -13.546 -6.827 14.706 1.00 95.12 374 ASN A C 1
ATOM 2674 O O . ASN A 1 374 ? -13.563 -6.653 15.927 1.00 95.12 374 ASN A O 1
ATOM 2678 N N . ALA A 1 375 ? -13.388 -5.816 13.852 1.00 94.25 375 ALA A N 1
ATOM 2679 C CA . ALA A 1 375 ? -13.204 -4.428 14.283 1.00 94.25 375 ALA A CA 1
ATOM 2680 C C . ALA A 1 375 ? -13.663 -3.399 13.237 1.00 94.25 375 ALA A C 1
ATOM 2682 O O . ALA A 1 375 ? -13.715 -3.686 12.047 1.00 94.25 375 ALA A O 1
ATOM 2683 N N . GLN A 1 376 ? -13.910 -2.155 13.667 1.00 92.62 376 GLN A N 1
ATOM 2684 C CA . GLN A 1 376 ? -14.189 -1.028 12.755 1.00 92.62 376 GLN A CA 1
ATOM 2685 C C . GLN A 1 376 ? -13.001 -0.066 12.557 1.00 92.62 376 GLN A C 1
ATOM 2687 O O . GLN A 1 376 ? -13.015 0.760 11.642 1.00 92.62 376 GLN A O 1
ATOM 2692 N N . GLY A 1 377 ? -11.960 -0.158 13.393 1.00 93.62 377 GLY A N 1
ATOM 2693 C CA . GLY A 1 377 ? -10.721 0.612 13.246 1.00 93.62 377 GLY A CA 1
ATOM 2694 C C . GLY A 1 377 ? -9.990 0.883 14.562 1.00 93.62 377 GLY A C 1
ATOM 2695 O O . GLY A 1 377 ? -10.553 0.746 15.650 1.00 93.62 377 GLY A O 1
ATOM 2696 N N . PHE A 1 378 ? -8.733 1.315 14.446 1.00 95.69 378 PHE A N 1
ATOM 2697 C CA . PHE A 1 378 ? -7.811 1.521 15.568 1.00 95.69 378 PHE A CA 1
ATOM 2698 C C . PHE A 1 378 ? -7.167 2.906 15.491 1.00 95.69 378 PHE A C 1
ATOM 2700 O O . PHE A 1 378 ? -6.732 3.335 14.421 1.00 95.69 378 PHE A O 1
ATOM 2707 N N . GLN A 1 379 ? -7.098 3.616 16.617 1.00 94.88 379 GLN A N 1
ATOM 2708 C CA . GLN A 1 379 ? -6.489 4.941 16.724 1.00 94.88 379 GLN A CA 1
ATOM 2709 C C . GLN A 1 379 ? -5.637 5.050 17.996 1.00 94.88 379 GLN A C 1
ATOM 2711 O O . GLN A 1 379 ? -6.033 5.703 18.963 1.00 94.88 379 GLN A O 1
ATOM 2716 N N . ALA A 1 380 ? -4.450 4.440 17.973 1.00 94.00 380 ALA A N 1
ATOM 2717 C CA . ALA A 1 380 ? -3.414 4.719 18.962 1.00 94.00 380 ALA A CA 1
ATOM 2718 C C . ALA A 1 380 ? -2.900 6.159 18.777 1.00 94.00 380 ALA A C 1
ATOM 2720 O O . ALA A 1 380 ? -2.695 6.642 17.653 1.00 94.00 380 ALA A O 1
ATOM 2721 N N . SER A 1 381 ? -2.762 6.876 19.891 1.00 90.31 381 SER A N 1
ATOM 2722 C CA . SER A 1 381 ? -2.537 8.325 19.913 1.00 90.31 381 SER A CA 1
ATOM 2723 C C . SER A 1 381 ? -1.154 8.748 20.413 1.00 90.31 381 SER A C 1
ATOM 2725 O O . SER A 1 381 ? -0.767 9.894 20.154 1.00 90.31 381 SER A O 1
ATOM 2727 N N . ALA A 1 382 ? -0.409 7.841 21.058 1.00 87.38 382 ALA A N 1
ATOM 2728 C CA . ALA A 1 382 ? 0.950 8.082 21.546 1.00 87.38 382 ALA A CA 1
ATOM 2729 C C . ALA A 1 382 ? 1.974 7.041 21.051 1.00 87.38 382 ALA A C 1
ATOM 2731 O O . ALA A 1 382 ? 3.086 7.445 20.686 1.00 87.38 382 ALA A O 1
ATOM 2732 N N . GLY A 1 383 ? 1.603 5.763 20.915 1.00 90.38 383 GLY A N 1
ATOM 2733 C CA . GLY A 1 383 ? 2.479 4.718 20.378 1.00 90.38 383 GLY A CA 1
ATOM 2734 C C . GLY A 1 383 ? 1.784 3.764 19.403 1.00 90.38 383 GLY A C 1
ATOM 2735 O O . GLY A 1 383 ? 1.459 4.188 18.289 1.00 90.38 383 GLY A O 1
ATOM 2736 N N . ASP A 1 384 ? 1.679 2.492 19.772 1.00 95.06 384 ASP A N 1
ATOM 2737 C CA . ASP A 1 384 ? 1.642 1.311 18.897 1.00 95.06 384 ASP A CA 1
ATOM 2738 C C . ASP A 1 384 ? 0.236 0.696 18.698 1.00 95.06 384 ASP A C 1
ATOM 2740 O O . ASP A 1 384 ? -0.685 0.907 19.489 1.00 95.06 384 ASP A O 1
ATOM 2744 N N . VAL A 1 385 ? 0.084 -0.092 17.625 1.00 97.44 385 VAL A N 1
ATOM 2745 C CA . VAL A 1 385 ? -1.051 -1.006 17.384 1.00 97.44 385 VAL A CA 1
ATOM 2746 C C . VAL A 1 385 ? -0.491 -2.388 17.023 1.00 97.44 385 VAL A C 1
ATOM 2748 O O . VAL A 1 385 ? -0.055 -2.575 15.888 1.00 97.44 385 VAL A O 1
ATOM 2751 N N . ASP A 1 386 ? -0.500 -3.339 17.961 1.00 97.12 386 ASP A N 1
ATOM 2752 C CA . ASP A 1 386 ? -0.047 -4.730 17.758 1.00 97.12 386 ASP A CA 1
ATOM 2753 C C . ASP A 1 386 ? -1.239 -5.703 17.802 1.00 97.12 386 ASP A C 1
ATOM 2755 O O . ASP A 1 386 ? -1.953 -5.811 18.804 1.00 97.12 386 ASP A O 1
ATOM 2759 N N . ILE A 1 387 ? -1.482 -6.391 16.684 1.00 97.31 387 ILE A N 1
ATOM 2760 C CA . ILE A 1 387 ? -2.623 -7.280 16.459 1.00 97.31 387 ILE A CA 1
ATOM 2761 C C . ILE A 1 387 ? -2.122 -8.711 16.201 1.00 97.31 387 ILE A C 1
ATOM 2763 O O . ILE A 1 387 ? -1.893 -9.162 15.068 1.00 97.31 387 ILE A O 1
ATOM 2767 N N . SER A 1 388 ? -1.991 -9.463 17.290 1.00 96.12 388 SER A N 1
ATOM 2768 C CA . SER A 1 388 ? -1.575 -10.864 17.322 1.00 96.12 388 SER A CA 1
ATOM 2769 C C . SER A 1 388 ? -2.782 -11.806 17.186 1.00 96.12 388 SER A C 1
ATOM 2771 O O . SER A 1 388 ? -3.231 -12.444 18.139 1.00 96.12 388 SER A O 1
ATOM 2773 N N . THR A 1 389 ? -3.356 -11.870 15.982 1.00 94.81 389 THR A N 1
ATOM 2774 C CA . THR A 1 389 ? -4.521 -12.718 15.661 1.00 94.81 389 THR A CA 1
ATOM 2775 C C . THR A 1 389 ? -4.288 -13.507 14.361 1.00 94.81 389 THR A C 1
ATOM 2777 O O . THR A 1 389 ? -3.590 -13.009 13.477 1.00 94.81 389 THR A O 1
ATOM 2780 N N . PRO A 1 390 ? -4.847 -14.725 14.179 1.00 95.38 390 PRO A N 1
ATOM 2781 C CA . PRO A 1 390 ? -4.748 -15.457 12.908 1.00 95.38 390 PRO A CA 1
ATOM 2782 C C . PRO A 1 390 ? -5.480 -14.771 11.744 1.00 95.38 390 PRO A C 1
ATOM 2784 O O . PRO A 1 390 ? -5.046 -14.860 10.589 1.00 95.38 390 PRO A O 1
ATOM 2787 N N . ALA A 1 391 ? -6.589 -14.097 12.051 1.00 95.38 391 ALA A N 1
ATOM 2788 C CA . ALA A 1 391 ? -7.397 -13.335 11.112 1.00 95.38 391 ALA A CA 1
ATOM 2789 C C . ALA A 1 391 ? -8.003 -12.102 11.797 1.00 95.38 391 ALA A C 1
ATOM 2791 O O . ALA A 1 391 ? -8.595 -12.213 12.875 1.00 95.38 391 ALA A O 1
ATOM 2792 N N . THR A 1 392 ? -7.903 -10.954 11.134 1.00 96.12 392 THR A N 1
ATOM 2793 C CA . THR A 1 392 ? -8.634 -9.731 11.468 1.00 96.12 392 THR A CA 1
ATOM 2794 C C . THR A 1 392 ? -9.595 -9.400 10.336 1.00 96.12 392 THR A C 1
ATOM 2796 O O . THR A 1 392 ? -9.188 -9.264 9.186 1.00 96.12 392 THR A O 1
ATOM 2799 N N . ILE A 1 393 ? -10.868 -9.259 10.670 1.00 95.00 393 ILE A N 1
ATOM 2800 C CA . ILE A 1 393 ? -11.928 -8.797 9.784 1.00 95.00 393 ILE A CA 1
ATOM 2801 C C . ILE A 1 393 ? -12.177 -7.328 10.121 1.00 95.00 393 ILE A C 1
ATOM 2803 O O . ILE A 1 393 ? -12.325 -6.972 11.294 1.00 95.00 393 ILE A O 1
ATOM 2807 N N . PHE A 1 394 ? -12.214 -6.484 9.098 1.00 93.62 394 PHE A N 1
ATOM 2808 C CA . PHE A 1 394 ? -12.736 -5.133 9.207 1.00 93.62 394 PHE A CA 1
ATOM 2809 C C . PHE A 1 394 ? -14.142 -5.099 8.605 1.00 93.62 394 PHE A C 1
ATOM 2811 O O . PHE A 1 394 ? -14.316 -5.400 7.429 1.00 93.62 394 PHE A O 1
ATOM 2818 N N . ASP A 1 395 ? -15.137 -4.783 9.436 1.00 82.00 395 ASP A N 1
ATOM 2819 C CA . ASP A 1 395 ? -16.561 -4.719 9.067 1.00 82.00 395 ASP A CA 1
ATOM 2820 C C . ASP A 1 395 ? -17.084 -3.305 9.368 1.00 82.00 395 ASP A C 1
ATOM 2822 O O . ASP A 1 395 ? -17.829 -3.055 10.323 1.00 82.00 395 ASP A O 1
ATOM 2826 N N . GLY A 1 396 ? -16.541 -2.335 8.631 1.00 69.56 396 GLY A N 1
ATOM 2827 C CA . GLY A 1 396 ? -16.687 -0.912 8.893 1.00 69.56 396 GLY A CA 1
ATOM 2828 C C . GLY A 1 396 ? -17.777 -0.221 8.064 1.00 69.56 396 GLY A C 1
ATOM 2829 O O . GLY A 1 396 ? -18.538 -0.828 7.309 1.00 69.56 396 GLY A O 1
ATOM 2830 N N . PRO A 1 397 ? -17.910 1.106 8.231 1.00 65.38 397 PRO A N 1
ATOM 2831 C CA . PRO A 1 397 ? -18.788 1.922 7.409 1.00 65.38 397 PRO A CA 1
ATOM 2832 C C . PRO A 1 397 ? -18.033 2.474 6.185 1.00 65.38 397 PRO A C 1
ATOM 2834 O O . PRO A 1 397 ? -17.667 3.651 6.171 1.00 65.38 397 PRO A O 1
ATOM 2837 N N . THR A 1 398 ? -17.831 1.665 5.138 1.00 74.62 398 THR A N 1
ATOM 2838 C CA . THR A 1 398 ? -17.193 2.009 3.835 1.00 74.62 398 THR A CA 1
ATOM 2839 C C . THR A 1 398 ? -15.707 2.381 3.870 1.00 74.62 398 THR A C 1
ATOM 2841 O O . THR A 1 398 ? -15.053 2.386 2.831 1.00 74.62 398 THR A O 1
ATOM 2844 N N . SER A 1 399 ? -15.147 2.704 5.036 1.00 85.44 399 SER A N 1
ATOM 2845 C CA . SER A 1 399 ? -13.723 2.999 5.186 1.00 85.44 399 SER A CA 1
ATOM 2846 C C . SER A 1 399 ? -13.253 2.780 6.622 1.00 85.44 399 SER A C 1
ATOM 2848 O O . SER A 1 399 ? -13.718 3.462 7.543 1.00 85.44 399 SER A O 1
ATOM 2850 N N . THR A 1 400 ? -12.274 1.902 6.802 1.00 91.81 400 THR A N 1
ATOM 2851 C CA . THR A 1 400 ? -11.579 1.657 8.065 1.00 91.81 400 THR A CA 1
ATOM 2852 C C . THR A 1 400 ? -10.303 2.488 8.147 1.00 91.81 400 THR A C 1
ATOM 2854 O O . THR A 1 400 ? -9.456 2.481 7.253 1.00 91.81 400 THR A O 1
ATOM 2857 N N . LEU A 1 401 ? -10.120 3.172 9.279 1.00 92.69 401 LEU A N 1
ATOM 2858 C CA . LEU A 1 401 ? -8.880 3.866 9.617 1.00 92.69 401 LEU A CA 1
ATOM 2859 C C . LEU A 1 401 ? -8.086 3.054 10.645 1.00 92.69 401 LEU A C 1
ATOM 2861 O O . LEU A 1 401 ? -8.563 2.823 11.758 1.00 92.69 401 LEU A O 1
ATOM 2865 N N . VAL A 1 402 ? -6.847 2.704 10.296 1.00 94.56 402 VAL A N 1
ATOM 2866 C CA . VAL A 1 402 ? -5.843 2.190 11.234 1.00 94.56 402 VAL A CA 1
ATOM 2867 C C . VAL A 1 402 ? -4.754 3.246 11.396 1.00 94.56 402 VAL A C 1
ATOM 2869 O O . VAL A 1 402 ? -4.059 3.627 10.448 1.00 94.56 402 VAL A O 1
ATOM 2872 N N . ARG A 1 403 ? -4.623 3.766 12.614 1.00 93.38 403 ARG A N 1
ATOM 2873 C CA . ARG A 1 403 ? -3.711 4.851 12.958 1.00 93.38 403 ARG A CA 1
ATOM 2874 C C . ARG A 1 403 ? -2.937 4.526 14.229 1.00 93.38 403 ARG A C 1
ATOM 2876 O O . ARG A 1 403 ? -3.530 4.167 15.239 1.00 93.38 403 ARG A O 1
ATOM 2883 N N . ALA A 1 404 ? -1.640 4.795 14.169 1.00 93.50 404 ALA A N 1
ATOM 2884 C CA . ALA A 1 404 ? -0.735 4.814 15.309 1.00 93.50 404 ALA A CA 1
ATOM 2885 C C . ALA A 1 404 ? 0.223 6.014 15.197 1.00 93.50 404 ALA A C 1
ATOM 2887 O O . ALA A 1 404 ? 0.166 6.772 14.219 1.00 93.50 404 ALA A O 1
ATOM 2888 N N . THR A 1 405 ? 1.120 6.184 16.165 1.00 91.12 405 THR A N 1
ATOM 2889 C CA . THR A 1 405 ? 2.275 7.102 16.063 1.00 91.12 405 THR A CA 1
ATOM 2890 C C . THR A 1 405 ? 3.622 6.409 16.271 1.00 91.12 405 THR A C 1
ATOM 2892 O O . THR A 1 405 ? 4.643 6.971 15.876 1.00 91.12 405 THR A O 1
ATOM 2895 N N . GLY A 1 406 ? 3.621 5.194 16.822 1.00 92.31 406 GLY A N 1
ATOM 2896 C CA . GLY A 1 406 ? 4.724 4.237 16.841 1.00 92.31 406 GLY A CA 1
ATOM 2897 C C . GLY A 1 406 ? 4.646 3.289 15.642 1.00 92.31 406 GLY A C 1
ATOM 2898 O O . GLY A 1 406 ? 4.920 3.709 14.519 1.00 92.31 406 GLY A O 1
ATOM 2899 N N . THR A 1 407 ? 4.290 2.032 15.853 1.00 93.88 407 THR A N 1
ATOM 2900 C CA . THR A 1 407 ? 4.216 0.936 14.872 1.00 93.88 407 THR A CA 1
ATOM 2901 C C . THR A 1 407 ? 2.766 0.508 14.608 1.00 93.88 407 THR A C 1
ATOM 2903 O O . THR A 1 407 ? 1.854 0.875 15.351 1.00 93.88 407 THR A O 1
ATOM 2906 N N . ILE A 1 408 ? 2.538 -0.227 13.516 1.00 96.50 408 ILE A N 1
ATOM 2907 C CA . ILE A 1 408 ? 1.273 -0.914 13.222 1.00 96.50 408 ILE A CA 1
ATOM 2908 C C . ILE A 1 408 ? 1.634 -2.316 12.734 1.00 96.50 408 ILE A C 1
ATOM 2910 O O . ILE A 1 408 ? 2.072 -2.454 11.592 1.00 96.50 408 ILE A O 1
ATOM 2914 N N . ASP A 1 409 ? 1.433 -3.336 13.561 1.00 96.62 409 ASP A N 1
ATOM 2915 C CA . ASP A 1 409 ? 1.852 -4.708 13.277 1.00 96.62 409 ASP A CA 1
ATOM 2916 C C . ASP A 1 409 ? 0.652 -5.679 13.348 1.00 96.62 409 ASP A C 1
ATOM 2918 O O . ASP A 1 409 ? -0.155 -5.647 14.274 1.00 96.62 409 ASP A O 1
ATOM 2922 N N . PHE A 1 410 ? 0.515 -6.546 12.340 1.00 97.50 410 PHE A N 1
ATOM 2923 C CA . PHE A 1 410 ? -0.536 -7.563 12.209 1.00 97.50 410 PHE A CA 1
ATOM 2924 C C . PHE A 1 410 ? 0.096 -8.932 11.929 1.00 97.50 410 PHE A C 1
ATOM 2926 O O . PHE A 1 410 ? 0.752 -9.128 10.900 1.00 97.50 410 PHE A O 1
ATOM 2933 N N . SER A 1 411 ? -0.114 -9.904 12.823 1.00 94.75 411 SER A N 1
ATOM 2934 C CA . SER A 1 411 ? 0.550 -11.218 12.725 1.00 94.75 411 SER A CA 1
ATOM 2935 C C . SER A 1 411 ? -0.117 -12.207 11.753 1.00 94.75 411 SER A C 1
ATOM 2937 O O . SER A 1 411 ? 0.537 -13.143 11.283 1.00 94.75 411 SER A O 1
ATOM 2939 N N . GLY A 1 412 ? -1.399 -12.003 11.438 1.00 93.88 412 GLY A N 1
ATOM 2940 C CA . GLY A 1 412 ? -2.208 -12.886 10.597 1.00 93.88 412 GLY A CA 1
ATOM 2941 C C . GLY A 1 412 ? -2.819 -12.200 9.380 1.00 93.88 412 GLY A C 1
ATOM 2942 O O . GLY A 1 412 ? -2.339 -11.169 8.911 1.00 93.88 412 GLY A O 1
ATOM 2943 N N . THR A 1 413 ? -3.849 -12.836 8.822 1.00 95.12 413 THR A N 1
ATOM 2944 C CA . THR A 1 413 ? -4.571 -12.349 7.631 1.00 95.12 413 THR A CA 1
ATOM 2945 C C . THR A 1 413 ? -5.472 -11.159 7.950 1.00 95.12 413 THR A C 1
ATOM 2947 O O . THR A 1 413 ? -5.958 -11.039 9.074 1.00 95.12 413 THR A O 1
ATOM 2950 N N . ILE A 1 414 ? -5.713 -10.295 6.964 1.00 96.31 414 ILE A N 1
ATOM 2951 C CA . ILE A 1 414 ? -6.679 -9.195 7.059 1.00 96.31 414 ILE A CA 1
ATOM 2952 C C . ILE A 1 414 ? -7.735 -9.371 5.965 1.00 96.31 414 ILE A C 1
ATOM 2954 O O . ILE A 1 414 ? -7.383 -9.580 4.809 1.00 96.31 414 ILE A O 1
ATOM 2958 N N . THR A 1 415 ? -9.012 -9.242 6.311 1.00 95.12 415 THR A N 1
ATOM 2959 C CA . THR A 1 415 ? -10.130 -9.240 5.358 1.00 95.12 415 THR A CA 1
ATOM 2960 C C . THR A 1 415 ? -10.897 -7.929 5.497 1.00 95.12 415 THR A C 1
ATOM 2962 O O . THR A 1 415 ? -11.310 -7.582 6.602 1.00 95.12 415 THR A O 1
ATOM 2965 N N . GLY A 1 416 ? -11.046 -7.177 4.403 1.00 87.00 416 GLY A N 1
ATOM 2966 C CA . GLY A 1 416 ? -11.602 -5.816 4.423 1.00 87.00 416 GLY A CA 1
ATOM 2967 C C . GLY A 1 416 ? -13.104 -5.686 4.156 1.00 87.00 416 GLY A C 1
ATOM 2968 O O . GLY A 1 416 ? -13.591 -4.565 4.122 1.00 87.00 416 GLY A O 1
ATOM 2969 N N . ASN A 1 417 ? -13.825 -6.783 3.896 1.00 86.75 417 ASN A N 1
ATOM 2970 C CA . ASN A 1 417 ? -15.255 -6.807 3.532 1.00 86.75 417 ASN A CA 1
ATOM 2971 C C . ASN A 1 417 ? -15.684 -5.851 2.386 1.00 86.75 417 ASN A C 1
ATOM 2973 O O . ASN A 1 417 ? -16.876 -5.590 2.217 1.00 86.75 417 ASN A O 1
ATOM 2977 N N . LEU A 1 418 ? -14.738 -5.429 1.536 1.00 80.94 418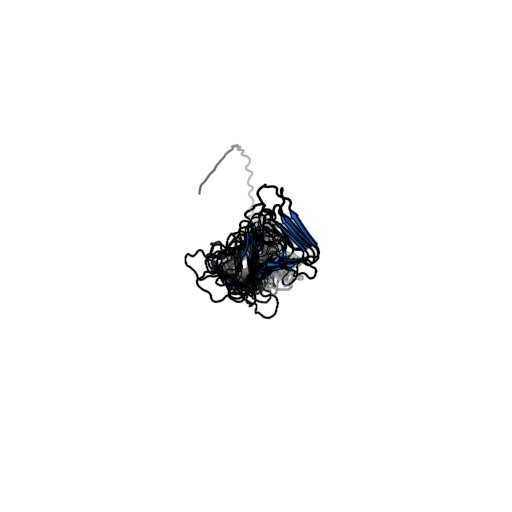 LEU A N 1
ATOM 2978 C CA . LEU A 1 418 ? -14.849 -4.405 0.485 1.00 80.94 418 LEU A CA 1
ATOM 2979 C C . LEU A 1 418 ? -14.938 -2.943 0.982 1.00 80.94 418 LEU A C 1
ATOM 2981 O O . LEU A 1 418 ? -15.446 -2.095 0.257 1.00 80.94 418 LEU A O 1
ATOM 2985 N N . ASP A 1 419 ? -14.411 -2.630 2.170 1.00 85.56 419 ASP A N 1
ATOM 2986 C CA . ASP A 1 419 ? -14.136 -1.254 2.620 1.00 85.56 419 ASP A CA 1
ATOM 2987 C C . ASP A 1 419 ? -12.774 -0.730 2.101 1.00 85.56 419 ASP A C 1
ATOM 2989 O O . ASP A 1 419 ? -11.870 -1.501 1.759 1.00 85.56 419 ASP A O 1
ATOM 2993 N N . ASP A 1 420 ? -12.581 0.597 2.129 1.00 92.12 420 ASP A N 1
ATOM 2994 C CA . ASP A 1 420 ? -11.251 1.229 2.091 1.00 92.12 420 ASP A CA 1
ATOM 2995 C C . ASP A 1 420 ? -10.459 0.903 3.376 1.00 92.12 420 ASP A C 1
ATOM 2997 O O . ASP A 1 420 ? -10.908 1.225 4.479 1.00 92.12 420 ASP A O 1
ATOM 3001 N N . LEU A 1 421 ? -9.234 0.377 3.268 1.00 94.00 421 LEU A N 1
ATOM 3002 C CA . LEU A 1 421 ? -8.349 0.111 4.408 1.00 94.00 421 LEU A CA 1
ATOM 3003 C C . LEU A 1 421 ? -7.180 1.110 4.457 1.00 94.00 421 LEU A C 1
ATOM 3005 O O . LEU A 1 421 ? -6.181 0.993 3.740 1.00 94.00 421 LEU A O 1
ATOM 3009 N N . LEU A 1 422 ? -7.306 2.111 5.334 1.00 93.81 422 LEU A N 1
ATOM 3010 C CA . LEU A 1 422 ? -6.427 3.281 5.390 1.00 93.81 422 LEU A CA 1
ATOM 3011 C C . LEU A 1 422 ? -5.425 3.193 6.555 1.00 93.81 422 LEU A C 1
ATOM 3013 O O . LEU A 1 422 ? -5.762 3.510 7.698 1.00 93.81 422 LEU A O 1
ATOM 3017 N N . PHE A 1 423 ? -4.162 2.867 6.270 1.00 94.12 423 PHE A N 1
ATOM 3018 C CA . PHE A 1 423 ? -3.073 2.900 7.257 1.00 94.12 423 PHE A CA 1
ATOM 3019 C C . PHE A 1 423 ? -2.416 4.284 7.302 1.00 94.12 423 PHE A C 1
ATOM 3021 O O . PHE A 1 423 ? -2.078 4.852 6.258 1.00 94.12 423 PHE A O 1
ATOM 3028 N N . ARG A 1 424 ? -2.254 4.872 8.499 1.00 92.19 424 ARG A N 1
ATOM 3029 C CA . ARG A 1 424 ? -1.843 6.285 8.653 1.00 92.19 424 ARG A CA 1
ATOM 3030 C C . ARG A 1 424 ? -0.968 6.578 9.879 1.00 92.19 424 ARG A C 1
ATOM 3032 O O . ARG A 1 424 ? -1.182 6.051 10.962 1.00 92.19 424 ARG A O 1
ATOM 3039 N N . ASN A 1 425 ? -0.111 7.595 9.736 1.00 88.38 425 ASN A N 1
ATOM 3040 C CA . ASN A 1 425 ? 0.694 8.266 10.781 1.00 88.38 425 ASN A CA 1
ATOM 3041 C C . ASN A 1 425 ? 1.786 7.439 11.497 1.00 88.38 425 ASN A C 1
ATOM 3043 O O . ASN A 1 425 ? 2.577 8.046 12.211 1.00 88.38 425 ASN A O 1
ATOM 3047 N N . ALA A 1 426 ? 1.888 6.126 11.310 1.00 89.75 426 ALA A N 1
ATOM 3048 C CA . ALA A 1 426 ? 2.908 5.328 11.991 1.00 89.75 426 ALA A CA 1
ATOM 3049 C C . ALA A 1 426 ? 4.325 5.485 11.398 1.00 89.75 426 ALA A C 1
ATOM 3051 O O . ALA A 1 426 ? 4.526 6.016 10.300 1.00 89.75 426 ALA A O 1
ATOM 3052 N N . THR A 1 427 ? 5.313 5.010 12.154 1.00 90.06 427 THR A N 1
ATOM 3053 C CA . THR A 1 427 ? 6.734 4.913 11.784 1.00 90.06 427 THR A CA 1
ATOM 3054 C C . THR A 1 427 ? 7.073 3.624 11.037 1.00 90.06 427 THR A C 1
ATOM 3056 O O . THR A 1 427 ? 8.041 3.623 10.278 1.00 90.06 427 THR A O 1
ATOM 3059 N N . SER A 1 428 ? 6.269 2.569 11.176 1.00 91.50 428 SER A N 1
ATOM 3060 C CA . SER A 1 428 ? 6.319 1.341 10.374 1.00 91.50 428 SER A CA 1
ATOM 3061 C C . SER A 1 428 ? 4.919 0.751 10.193 1.00 91.50 428 SER A C 1
ATOM 3063 O O . SER A 1 428 ? 3.987 1.116 10.911 1.00 91.50 428 SER A O 1
ATOM 3065 N N . LEU A 1 429 ? 4.786 -0.142 9.214 1.00 94.88 429 LEU A N 1
ATOM 3066 C CA . LEU A 1 429 ? 3.631 -1.021 9.029 1.00 94.88 429 LEU A CA 1
ATOM 3067 C C . LEU A 1 429 ? 4.158 -2.434 8.768 1.00 94.88 429 LEU A C 1
ATOM 3069 O O . LEU A 1 429 ? 5.031 -2.588 7.915 1.00 94.88 429 LEU A O 1
ATOM 3073 N N . SER A 1 430 ? 3.637 -3.447 9.453 1.00 95.50 430 SER A N 1
ATOM 3074 C CA . SER A 1 430 ? 3.954 -4.853 9.204 1.00 95.50 430 SER A CA 1
ATOM 3075 C C . SER A 1 430 ? 2.680 -5.686 9.116 1.00 95.50 430 SER A C 1
ATOM 3077 O O . SER A 1 430 ? 1.886 -5.714 10.049 1.00 95.50 430 SER A O 1
ATOM 3079 N N . ILE A 1 431 ? 2.476 -6.386 8.002 1.00 96.19 431 ILE A N 1
ATOM 3080 C CA . ILE A 1 431 ? 1.359 -7.316 7.811 1.00 96.19 431 ILE A CA 1
ATOM 3081 C C . ILE A 1 431 ? 1.941 -8.659 7.369 1.00 96.19 431 ILE A C 1
ATOM 3083 O O . ILE A 1 431 ? 2.406 -8.811 6.237 1.00 96.19 431 ILE A O 1
ATOM 3087 N N . ALA A 1 432 ? 1.964 -9.623 8.291 1.00 93.19 432 ALA A N 1
ATOM 3088 C CA . ALA A 1 432 ? 2.604 -10.921 8.085 1.00 93.19 432 ALA A CA 1
ATOM 3089 C C . ALA A 1 432 ? 1.700 -11.948 7.375 1.00 93.19 432 ALA A C 1
ATOM 3091 O O . ALA A 1 432 ? 2.211 -12.881 6.750 1.00 93.19 432 ALA A O 1
ATOM 3092 N N . GLY A 1 433 ? 0.375 -11.789 7.436 1.00 92.31 433 GLY A N 1
ATOM 3093 C CA . GLY A 1 433 ? -0.573 -12.560 6.628 1.00 92.31 433 GLY A CA 1
ATOM 3094 C C . GLY A 1 433 ? -0.964 -11.870 5.320 1.00 92.31 433 GLY A C 1
ATOM 3095 O O . GLY A 1 433 ? -0.468 -10.802 4.974 1.00 92.31 433 GLY A O 1
ATOM 3096 N N . VAL A 1 434 ? -1.857 -12.519 4.576 1.00 94.50 434 VAL A N 1
ATOM 3097 C CA . VAL A 1 434 ? -2.439 -11.985 3.336 1.00 94.50 434 VAL A CA 1
ATOM 3098 C C . VAL A 1 434 ? -3.555 -10.993 3.673 1.00 94.50 434 VAL A C 1
ATOM 3100 O O . VAL A 1 434 ? -4.335 -11.248 4.592 1.00 94.50 434 VAL A O 1
ATOM 3103 N N . VAL A 1 435 ? -3.640 -9.899 2.920 1.00 96.19 435 VAL A N 1
ATOM 3104 C CA . VAL A 1 435 ? -4.775 -8.968 2.912 1.00 96.19 435 VAL A CA 1
ATOM 3105 C C . VAL A 1 435 ? -5.700 -9.331 1.747 1.00 96.19 435 VAL A C 1
ATOM 3107 O O . VAL A 1 435 ? -5.211 -9.443 0.626 1.00 96.19 435 VAL A O 1
ATOM 3110 N N . THR A 1 436 ? -7.000 -9.515 1.986 1.00 94.88 436 THR A N 1
ATOM 3111 C CA . THR A 1 436 ? -8.002 -9.834 0.948 1.00 94.88 436 THR A CA 1
ATOM 3112 C C . THR A 1 436 ? -9.266 -8.987 1.075 1.00 94.88 436 THR A C 1
ATOM 3114 O O . THR A 1 436 ? -9.550 -8.424 2.135 1.00 94.88 436 THR A O 1
ATOM 3117 N N . ASP A 1 437 ? -10.055 -8.943 -0.002 1.00 90.69 437 ASP A N 1
ATOM 3118 C CA . ASP A 1 437 ? -11.396 -8.348 -0.032 1.00 90.69 437 ASP A CA 1
ATOM 3119 C C . ASP A 1 437 ? -11.404 -6.884 0.450 1.00 90.69 437 ASP A C 1
ATOM 3121 O O . ASP A 1 437 ? -12.177 -6.508 1.327 1.00 90.69 437 ASP A O 1
ATOM 3125 N N . VAL A 1 438 ? -10.519 -6.054 -0.106 1.00 92.19 438 VAL A N 1
ATOM 3126 C CA . VAL A 1 438 ? -10.425 -4.605 0.164 1.00 92.19 438 VAL A CA 1
ATOM 3127 C C . VAL A 1 438 ? -10.852 -3.825 -1.088 1.00 92.19 438 VAL A C 1
ATOM 3129 O O . VAL A 1 438 ? -10.521 -4.240 -2.203 1.00 92.19 438 VAL A O 1
ATOM 3132 N N . GLU A 1 439 ? -11.549 -2.689 -0.943 1.00 92.50 439 GLU A N 1
ATOM 3133 C CA . GLU A 1 439 ? -11.714 -1.746 -2.064 1.00 92.50 439 GLU A CA 1
ATOM 3134 C C . GLU A 1 439 ? -10.364 -1.043 -2.303 1.00 92.50 439 GLU A C 1
ATOM 3136 O O . GLU A 1 439 ? -9.593 -1.483 -3.155 1.00 92.50 439 GLU A O 1
ATOM 3141 N N . LEU A 1 440 ? -9.988 -0.060 -1.481 1.00 94.00 440 LEU A N 1
ATOM 3142 C CA . LEU A 1 440 ? -8.669 0.584 -1.539 1.00 94.00 440 LEU A CA 1
ATOM 3143 C C . LEU A 1 440 ? -7.736 0.142 -0.394 1.00 94.00 440 LEU A C 1
ATOM 3145 O O . LEU A 1 440 ? -7.972 0.479 0.765 1.00 94.00 440 LEU A O 1
ATOM 3149 N N . PHE A 1 441 ? -6.612 -0.518 -0.700 1.00 95.88 441 PHE A N 1
ATOM 3150 C CA . PHE A 1 441 ? -5.509 -0.695 0.256 1.00 95.88 441 PHE A CA 1
ATOM 3151 C C . PHE A 1 441 ? -4.571 0.516 0.202 1.00 95.88 441 PHE A C 1
ATOM 3153 O O . PHE A 1 441 ? -3.886 0.733 -0.799 1.00 95.88 441 PHE A O 1
ATOM 3160 N N . ASP A 1 442 ? -4.505 1.309 1.275 1.00 94.69 442 ASP A N 1
ATOM 3161 C CA . ASP A 1 442 ? -3.793 2.591 1.262 1.00 94.69 442 ASP A CA 1
ATOM 3162 C C . ASP A 1 442 ? -2.870 2.774 2.477 1.00 94.69 442 ASP A C 1
ATOM 3164 O O . ASP A 1 442 ? -3.259 3.278 3.534 1.00 94.69 442 ASP A O 1
ATOM 3168 N N . ALA A 1 443 ? -1.595 2.440 2.278 1.00 93.56 443 ALA A N 1
ATOM 3169 C CA . ALA A 1 443 ? -0.495 2.660 3.211 1.00 93.56 443 ALA A CA 1
ATOM 3170 C C . ALA A 1 443 ? 0.296 3.936 2.859 1.00 93.56 443 ALA A C 1
ATOM 3172 O O . ALA A 1 443 ? 1.474 3.893 2.488 1.00 93.56 443 ALA A O 1
ATOM 3173 N N . ARG A 1 444 ? -0.370 5.094 2.974 1.00 87.19 444 ARG A N 1
ATOM 3174 C CA . ARG A 1 444 ? 0.199 6.435 2.737 1.00 87.19 444 ARG A CA 1
ATOM 3175 C C . ARG A 1 444 ? 0.333 7.306 3.982 1.00 87.19 444 ARG A C 1
ATOM 3177 O O . ARG A 1 444 ? -0.170 7.044 5.074 1.00 87.19 444 ARG A O 1
ATOM 3184 N N . ARG A 1 445 ? 1.033 8.418 3.786 1.00 75.62 445 ARG A N 1
ATOM 3185 C CA . ARG A 1 445 ? 1.389 9.405 4.808 1.00 75.62 445 ARG A CA 1
ATOM 3186 C C . ARG A 1 445 ? 0.165 10.054 5.446 1.00 75.62 445 ARG A C 1
ATOM 3188 O O . ARG A 1 445 ? -0.711 10.586 4.768 1.00 75.62 445 ARG A O 1
ATOM 3195 N N . GLY A 1 446 ? 0.177 10.126 6.775 1.00 63.94 446 GLY A N 1
ATOM 3196 C CA . GLY A 1 446 ? -0.775 10.901 7.572 1.00 63.94 446 GLY A CA 1
ATOM 3197 C C . GLY A 1 446 ? -0.059 11.916 8.462 1.00 63.94 446 GLY A C 1
ATOM 3198 O O . GLY A 1 446 ? 1.049 11.656 8.926 1.00 63.94 446 GLY A O 1
ATOM 3199 N N . GLY A 1 447 ? -0.683 13.079 8.686 1.00 59.19 447 GLY A N 1
ATOM 3200 C CA . GLY A 1 447 ? -0.392 14.007 9.798 1.00 59.19 447 GLY A CA 1
ATOM 3201 C C . GLY A 1 447 ? 1.005 14.642 9.896 1.00 59.19 447 GLY A C 1
ATOM 3202 O O . GLY A 1 447 ? 1.202 15.509 10.743 1.00 59.19 447 GLY A O 1
ATOM 3203 N N . GLY A 1 448 ? 1.959 14.267 9.041 1.00 60.84 448 GLY A N 1
ATOM 3204 C CA . GLY A 1 448 ? 3.353 14.728 9.068 1.00 60.84 448 GLY A CA 1
ATOM 3205 C C . GLY A 1 448 ? 4.368 13.657 9.484 1.00 60.84 448 GLY A C 1
ATOM 3206 O O . GLY A 1 448 ? 5.565 13.861 9.273 1.00 60.84 448 GLY A O 1
ATOM 3207 N N . LEU A 1 449 ? 3.907 12.514 10.002 1.00 61.72 449 LEU A N 1
ATOM 3208 C CA . LEU A 1 449 ? 4.734 11.324 10.207 1.00 61.72 449 LEU A CA 1
ATOM 3209 C C . LEU A 1 449 ? 4.888 10.531 8.895 1.00 61.72 449 LEU A C 1
ATOM 3211 O O . LEU A 1 449 ? 4.274 10.848 7.869 1.00 61.72 449 LEU A O 1
ATOM 3215 N N . ARG A 1 450 ? 5.817 9.574 8.895 1.00 71.12 450 ARG A N 1
ATOM 3216 C CA . ARG A 1 450 ? 6.317 8.884 7.700 1.00 71.12 450 ARG A CA 1
ATOM 3217 C C . ARG A 1 450 ? 6.607 7.430 8.047 1.00 71.12 450 ARG A C 1
ATOM 3219 O O . ARG A 1 450 ? 7.347 7.192 8.999 1.00 71.12 450 ARG A O 1
ATOM 3226 N N . PHE A 1 451 ? 6.124 6.503 7.224 1.00 83.00 451 PHE A N 1
ATOM 3227 C CA . PHE A 1 451 ? 6.590 5.125 7.276 1.00 83.00 451 PHE A CA 1
ATOM 3228 C C . PHE A 1 451 ? 8.085 5.070 6.922 1.00 83.00 451 PHE A C 1
ATOM 3230 O O . PHE A 1 451 ? 8.528 5.638 5.918 1.00 83.00 451 PHE A O 1
ATOM 3237 N N . THR A 1 452 ? 8.853 4.410 7.783 1.00 81.75 452 THR A N 1
ATOM 3238 C CA . THR A 1 452 ? 10.283 4.125 7.623 1.00 81.75 452 THR A CA 1
ATOM 3239 C C . THR A 1 452 ? 10.450 2.795 6.910 1.00 81.75 452 THR A C 1
ATOM 3241 O O . THR A 1 452 ? 11.165 2.726 5.923 1.00 81.75 452 THR A O 1
ATOM 3244 N N . ASP A 1 453 ? 9.711 1.767 7.311 1.00 85.62 453 ASP A N 1
ATOM 3245 C CA . ASP A 1 453 ? 9.621 0.532 6.542 1.00 85.62 453 ASP A CA 1
ATOM 3246 C C . ASP A 1 453 ? 8.161 0.058 6.519 1.00 85.62 453 ASP A C 1
ATOM 3248 O O . ASP A 1 453 ? 7.439 0.179 7.513 1.00 85.62 453 ASP A O 1
ATOM 3252 N N . ILE A 1 454 ? 7.717 -0.430 5.359 1.00 92.81 454 ILE A N 1
ATOM 3253 C CA . ILE A 1 454 ? 6.403 -1.052 5.160 1.00 92.81 454 ILE A CA 1
ATOM 3254 C C . ILE A 1 454 ? 6.649 -2.496 4.743 1.00 92.81 454 ILE A C 1
ATOM 3256 O O . ILE A 1 454 ? 7.188 -2.736 3.670 1.00 92.81 454 ILE A O 1
ATOM 3260 N N . SER A 1 455 ? 6.268 -3.447 5.582 1.00 94.00 455 SER A N 1
ATOM 3261 C CA . SER A 1 455 ? 6.373 -4.882 5.343 1.00 94.00 455 SER A CA 1
ATOM 3262 C C . SER A 1 455 ? 4.987 -5.445 5.061 1.00 94.00 455 SER A C 1
ATOM 3264 O O . SER A 1 455 ? 4.120 -5.393 5.928 1.00 94.00 455 SER A O 1
ATOM 3266 N N . VAL A 1 456 ? 4.770 -5.999 3.870 1.00 93.81 456 VAL A N 1
ATOM 3267 C CA . VAL A 1 456 ? 3.527 -6.709 3.536 1.00 93.81 456 VAL A CA 1
ATOM 3268 C C . VAL A 1 456 ? 3.846 -8.073 2.941 1.00 93.81 456 VAL A C 1
ATOM 3270 O O . VAL A 1 456 ? 4.771 -8.222 2.138 1.00 93.81 456 VAL A O 1
ATOM 3273 N N . ASN A 1 457 ? 3.084 -9.086 3.351 1.00 93.31 457 ASN A N 1
ATOM 3274 C CA . ASN A 1 457 ? 3.182 -10.406 2.752 1.00 93.31 457 ASN A CA 1
ATOM 3275 C C . ASN A 1 457 ? 2.517 -10.412 1.374 1.00 93.31 457 ASN A C 1
ATOM 3277 O O . ASN A 1 457 ? 3.221 -10.385 0.376 1.00 93.31 457 ASN A O 1
ATOM 3281 N N . SER A 1 458 ? 1.189 -10.359 1.301 1.00 93.88 458 SER A N 1
ATOM 3282 C CA . SER A 1 458 ? 0.467 -10.283 0.027 1.00 93.88 458 SER A CA 1
ATOM 3283 C C . SER A 1 458 ? -0.807 -9.455 0.184 1.00 93.88 458 SER A C 1
ATOM 3285 O O . SER A 1 458 ? -1.365 -9.403 1.281 1.00 93.88 458 SER A O 1
ATOM 3287 N N . VAL A 1 459 ? -1.235 -8.786 -0.888 1.00 95.44 459 VAL A N 1
ATOM 3288 C CA . VAL A 1 459 ? -2.421 -7.915 -0.914 1.00 95.44 459 VAL A CA 1
ATOM 3289 C C . VAL A 1 459 ? -3.246 -8.222 -2.161 1.00 95.44 459 VAL A C 1
ATOM 3291 O O . VAL A 1 459 ? -2.708 -8.173 -3.265 1.00 95.44 459 VAL A O 1
ATOM 3294 N N . ASP A 1 460 ? -4.532 -8.506 -1.967 1.00 93.88 460 ASP A N 1
ATOM 3295 C CA . ASP A 1 460 ? -5.568 -8.670 -2.993 1.00 93.88 460 ASP A CA 1
ATOM 3296 C C . ASP A 1 460 ? -6.668 -7.619 -2.737 1.00 93.88 460 ASP A C 1
ATOM 3298 O O . ASP A 1 460 ? -7.368 -7.672 -1.719 1.00 93.88 460 ASP A O 1
ATOM 3302 N N . ALA A 1 461 ? -6.745 -6.600 -3.598 1.00 93.44 461 ALA A N 1
ATOM 3303 C CA . ALA A 1 461 ? -7.581 -5.406 -3.412 1.00 93.44 461 ALA A CA 1
ATOM 3304 C C . ALA A 1 461 ? -8.107 -4.850 -4.750 1.00 93.44 461 ALA A C 1
ATOM 3306 O O . ALA A 1 461 ? -7.688 -5.283 -5.824 1.00 93.44 461 ALA A O 1
ATOM 3307 N N . SER A 1 462 ? -9.006 -3.862 -4.712 1.00 91.62 462 SER A N 1
ATOM 3308 C CA . SER A 1 462 ? -9.469 -3.182 -5.934 1.00 91.62 462 SER A CA 1
ATOM 3309 C C . SER A 1 462 ? -8.515 -2.078 -6.401 1.00 91.62 462 SER A C 1
ATOM 3311 O O . SER A 1 462 ? -8.333 -1.938 -7.602 1.00 91.62 462 SER A O 1
ATOM 3313 N N . ASP A 1 463 ? -7.857 -1.370 -5.481 1.00 91.94 463 ASP A N 1
ATOM 3314 C CA . ASP A 1 463 ? -6.728 -0.462 -5.732 1.00 91.94 463 ASP A CA 1
ATOM 3315 C C . ASP A 1 463 ? -5.645 -0.656 -4.647 1.00 91.94 463 ASP A C 1
ATOM 3317 O O . ASP A 1 463 ? -5.963 -0.857 -3.472 1.00 91.94 463 ASP A O 1
ATOM 3321 N N . ILE A 1 464 ? -4.356 -0.555 -5.004 1.00 94.81 464 ILE A N 1
ATOM 3322 C CA . ILE A 1 464 ? -3.221 -0.680 -4.062 1.00 94.81 464 ILE A CA 1
ATOM 3323 C C . ILE A 1 464 ? -2.335 0.568 -4.104 1.00 94.81 464 ILE A C 1
ATOM 3325 O O . ILE A 1 464 ? -1.772 0.907 -5.146 1.00 94.81 464 ILE A O 1
ATOM 3329 N N . ILE A 1 465 ? -2.122 1.222 -2.956 1.00 94.12 465 ILE A N 1
ATOM 3330 C CA . ILE A 1 465 ? -1.243 2.394 -2.831 1.00 94.12 465 ILE A CA 1
A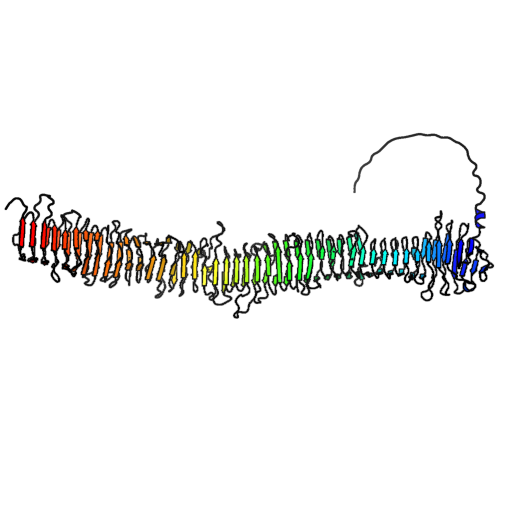TOM 3331 C C . ILE A 1 465 ? -0.344 2.294 -1.586 1.00 94.12 465 ILE A C 1
ATOM 3333 O O . ILE A 1 465 ? -0.829 2.232 -0.459 1.00 94.12 465 ILE A O 1
ATOM 3337 N N . ILE A 1 466 ? 0.982 2.333 -1.775 1.00 93.75 466 ILE A N 1
ATOM 3338 C CA . ILE A 1 466 ? 1.990 2.188 -0.706 1.00 93.75 466 ILE A CA 1
ATOM 3339 C C . ILE A 1 466 ? 3.078 3.270 -0.839 1.00 93.75 466 ILE A C 1
ATOM 3341 O O . ILE A 1 466 ? 3.678 3.418 -1.903 1.00 93.75 466 ILE A O 1
ATOM 3345 N N . GLU A 1 467 ? 3.363 4.024 0.233 1.00 91.12 467 GLU A N 1
ATOM 3346 C CA . GLU A 1 467 ? 4.297 5.170 0.219 1.00 91.12 467 GLU A CA 1
ATOM 3347 C C . GLU A 1 467 ? 5.292 5.161 1.406 1.00 91.12 467 GLU A C 1
ATOM 3349 O O . GLU A 1 467 ? 5.014 5.686 2.488 1.00 91.12 467 GLU A O 1
ATOM 3354 N N . ALA A 1 468 ? 6.495 4.618 1.175 1.00 85.75 468 ALA A N 1
ATOM 3355 C CA . ALA A 1 468 ? 7.638 4.623 2.097 1.00 85.75 468 ALA A CA 1
ATOM 3356 C C . ALA A 1 468 ? 8.657 5.717 1.700 1.00 85.75 468 ALA A C 1
ATOM 3358 O O . ALA A 1 468 ? 9.498 5.558 0.811 1.00 85.75 468 ALA A O 1
ATOM 3359 N N . ASP A 1 469 ? 8.576 6.881 2.348 1.00 72.69 469 ASP A N 1
ATOM 3360 C CA . ASP A 1 469 ? 9.123 8.131 1.800 1.00 72.69 469 ASP A CA 1
ATOM 3361 C C . ASP A 1 469 ? 10.652 8.301 1.947 1.00 72.69 469 ASP A C 1
ATOM 3363 O O . ASP A 1 469 ? 11.140 8.881 2.921 1.00 72.69 469 ASP A O 1
ATOM 3367 N N . ASN A 1 470 ? 11.385 7.907 0.896 1.00 66.19 470 ASN A N 1
ATOM 3368 C CA . ASN A 1 470 ? 12.847 7.694 0.845 1.00 66.19 470 ASN A CA 1
ATOM 3369 C C . ASN A 1 470 ? 13.328 6.460 1.628 1.00 66.19 470 ASN A C 1
ATOM 3371 O O . ASN A 1 470 ? 14.496 6.396 2.022 1.00 66.19 470 ASN A O 1
ATOM 3375 N N . SER A 1 471 ? 12.443 5.485 1.831 1.00 79.25 471 SER A N 1
ATOM 3376 C CA . SER A 1 471 ? 12.690 4.327 2.694 1.00 79.25 471 SER A CA 1
ATOM 3377 C C . SER A 1 471 ? 12.185 3.027 2.039 1.00 79.25 471 SER A C 1
ATOM 3379 O O . SER A 1 471 ? 12.053 3.005 0.811 1.00 79.25 471 SER A O 1
ATOM 3381 N N . THR A 1 472 ? 11.987 1.927 2.784 1.00 87.56 472 THR A N 1
ATOM 3382 C CA . THR A 1 472 ? 11.801 0.588 2.181 1.00 87.56 472 THR A CA 1
ATOM 3383 C C . THR A 1 472 ? 10.361 0.062 2.213 1.00 87.56 472 THR A C 1
ATOM 3385 O O . THR A 1 472 ? 9.679 0.133 3.231 1.00 87.56 472 THR A O 1
ATOM 3388 N N . ILE A 1 473 ? 9.928 -0.543 1.107 1.00 92.31 473 ILE A N 1
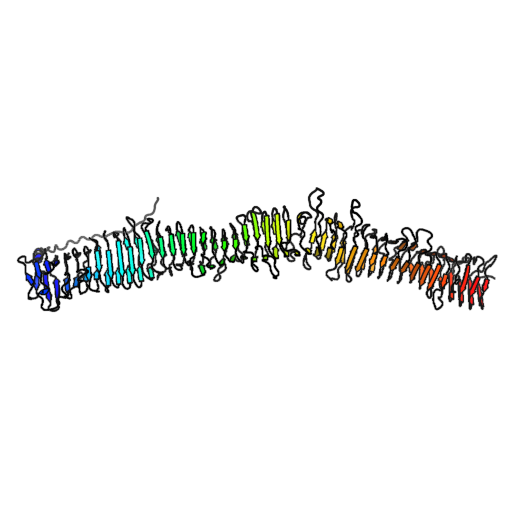ATOM 3389 C CA . ILE A 1 473 ? 8.755 -1.418 1.005 1.00 92.31 473 ILE A CA 1
ATOM 3390 C C . ILE A 1 473 ? 9.283 -2.853 0.879 1.00 92.31 473 ILE A C 1
ATOM 3392 O O . ILE A 1 473 ? 9.962 -3.166 -0.095 1.00 92.31 473 ILE A O 1
ATOM 3396 N N . LEU A 1 474 ? 9.008 -3.713 1.856 1.00 92.81 474 LEU A N 1
ATOM 3397 C CA . LEU A 1 474 ? 9.422 -5.115 1.901 1.00 92.81 474 LEU A CA 1
ATOM 3398 C C . LEU A 1 474 ? 8.242 -5.994 1.457 1.00 92.81 474 LEU A C 1
ATOM 3400 O O . LEU A 1 474 ? 7.207 -6.010 2.124 1.00 92.81 474 LEU A O 1
ATOM 3404 N N . LEU A 1 475 ? 8.393 -6.716 0.343 1.00 93.19 475 LEU A N 1
ATOM 3405 C CA . LEU A 1 475 ? 7.356 -7.587 -0.228 1.00 93.19 475 LEU A CA 1
ATOM 3406 C C . LEU A 1 475 ? 7.733 -9.062 -0.052 1.00 93.19 475 LEU A C 1
ATOM 3408 O O . LEU A 1 475 ? 8.765 -9.496 -0.572 1.00 93.19 475 LEU A O 1
ATOM 3412 N N . PHE A 1 476 ? 6.910 -9.844 0.651 1.00 91.81 476 PHE A N 1
ATOM 3413 C CA . PHE A 1 476 ? 7.160 -11.281 0.883 1.00 91.81 476 PHE A CA 1
ATOM 3414 C C . PHE A 1 476 ? 6.311 -12.216 -0.000 1.00 91.81 476 PHE A C 1
ATOM 3416 O O . PHE A 1 476 ? 6.557 -13.422 -0.005 1.00 91.81 476 PHE A O 1
ATOM 3423 N N . GLY A 1 477 ? 5.386 -11.658 -0.781 1.00 92.69 477 GLY A N 1
ATOM 3424 C CA . GLY A 1 477 ? 4.447 -12.325 -1.682 1.00 92.69 477 GLY A CA 1
ATOM 3425 C C . GLY A 1 477 ? 3.740 -11.313 -2.601 1.00 92.69 477 GLY A C 1
ATOM 3426 O O . GLY A 1 477 ? 4.160 -10.159 -2.713 1.00 92.69 477 GLY A O 1
ATOM 3427 N N . ASP A 1 478 ? 2.692 -11.761 -3.291 1.00 94.12 478 ASP A N 1
ATOM 3428 C CA . ASP A 1 478 ? 2.131 -11.061 -4.455 1.00 94.12 478 ASP A CA 1
ATOM 3429 C C . ASP A 1 478 ? 1.284 -9.820 -4.107 1.00 94.12 478 ASP A C 1
ATOM 3431 O O . ASP A 1 478 ? 0.574 -9.792 -3.098 1.00 94.12 478 ASP A O 1
ATOM 3435 N N . LEU A 1 479 ? 1.309 -8.817 -4.989 1.00 94.25 479 LEU A N 1
ATOM 3436 C CA . LEU A 1 479 ? 0.417 -7.654 -4.977 1.00 94.25 479 LEU A CA 1
ATOM 3437 C C . LEU A 1 479 ? -0.528 -7.732 -6.181 1.00 94.25 479 LEU A C 1
ATOM 3439 O O . LEU A 1 479 ? -0.110 -7.508 -7.318 1.00 94.25 479 LEU A O 1
ATOM 3443 N N . ILE A 1 480 ? -1.796 -8.045 -5.935 1.00 92.88 480 ILE A N 1
ATOM 3444 C CA . ILE A 1 480 ? -2.829 -8.219 -6.954 1.00 92.88 480 ILE A CA 1
ATOM 3445 C C . ILE A 1 480 ? -3.879 -7.120 -6.777 1.00 92.88 480 ILE A C 1
ATOM 3447 O O . ILE A 1 480 ? -4.529 -7.029 -5.740 1.00 92.88 480 ILE A O 1
ATOM 3451 N N . SER A 1 481 ? -4.035 -6.275 -7.791 1.00 90.62 481 SER A N 1
ATOM 3452 C CA . SER A 1 481 ? -5.066 -5.238 -7.837 1.00 90.62 481 SER A CA 1
ATOM 3453 C C . SER A 1 481 ? -6.087 -5.544 -8.931 1.00 90.62 481 SER A C 1
ATOM 3455 O O . SER A 1 481 ? -5.721 -6.026 -10.005 1.00 90.62 481 SER A O 1
ATOM 3457 N N . ALA A 1 482 ? -7.362 -5.228 -8.701 1.00 86.38 482 ALA A N 1
ATOM 3458 C CA . ALA A 1 482 ? -8.379 -5.189 -9.755 1.00 86.38 482 ALA A CA 1
ATOM 3459 C C . ALA A 1 482 ? -8.392 -3.855 -10.540 1.00 86.38 482 ALA A C 1
ATOM 3461 O O . ALA A 1 482 ? -9.155 -3.730 -11.499 1.00 86.38 482 ALA A O 1
ATOM 3462 N N . GLY A 1 483 ? -7.540 -2.903 -10.147 1.00 87.88 483 GLY A N 1
ATOM 3463 C CA . GLY A 1 483 ? -7.397 -1.542 -10.665 1.00 87.88 483 GLY A CA 1
ATOM 3464 C C . GLY A 1 483 ? -5.933 -1.088 -10.597 1.00 87.88 483 GLY A C 1
ATOM 3465 O O . GLY A 1 483 ? -5.042 -1.826 -11.013 1.00 87.88 483 GLY A O 1
ATOM 3466 N N . ASP A 1 484 ? -5.644 0.111 -10.091 1.00 87.69 484 ASP A N 1
ATOM 3467 C CA . ASP A 1 484 ? -4.280 0.657 -10.040 1.00 87.69 484 ASP A CA 1
ATOM 3468 C C . ASP A 1 484 ? -3.389 -0.043 -8.988 1.00 87.69 484 ASP A C 1
ATOM 3470 O O . ASP A 1 484 ? -3.839 -0.498 -7.930 1.00 87.69 484 ASP A O 1
ATOM 3474 N N . VAL A 1 485 ? -2.075 -0.056 -9.248 1.00 91.69 485 VAL A N 1
ATOM 3475 C CA . VAL A 1 485 ? -1.019 -0.302 -8.252 1.00 91.69 485 VAL A CA 1
ATOM 3476 C C . VAL A 1 485 ? -0.048 0.878 -8.258 1.00 91.69 485 VAL A C 1
ATOM 3478 O O . VAL A 1 485 ? 0.547 1.204 -9.285 1.00 91.69 485 VAL A O 1
ATOM 3481 N N . THR A 1 486 ? 0.164 1.510 -7.104 1.00 91.94 486 THR A N 1
ATOM 3482 C CA . THR A 1 486 ? 1.125 2.608 -6.930 1.00 91.94 486 THR A CA 1
ATOM 3483 C C . THR A 1 486 ? 2.057 2.349 -5.748 1.00 91.94 486 THR A C 1
ATOM 3485 O O . THR A 1 486 ? 1.633 2.359 -4.594 1.00 91.94 486 THR A O 1
ATOM 3488 N N . LEU A 1 487 ? 3.351 2.184 -6.030 1.00 91.00 487 LEU A N 1
ATOM 3489 C CA . LEU A 1 487 ? 4.421 2.036 -5.041 1.00 91.00 487 LEU A CA 1
ATOM 3490 C C . LEU A 1 487 ? 5.354 3.254 -5.092 1.00 91.00 487 LEU A C 1
ATOM 3492 O O . LEU A 1 487 ? 5.844 3.626 -6.158 1.00 91.00 487 LEU A O 1
ATOM 3496 N N . ILE A 1 488 ? 5.628 3.874 -3.945 1.00 88.62 488 ILE A N 1
ATOM 3497 C CA . ILE A 1 488 ? 6.531 5.028 -3.813 1.00 88.62 488 ILE A CA 1
ATOM 3498 C C . ILE A 1 488 ? 7.561 4.713 -2.723 1.00 88.62 488 ILE A C 1
ATOM 3500 O O . ILE A 1 488 ? 7.204 4.615 -1.551 1.00 88.62 488 ILE A O 1
ATOM 3504 N N . GLY A 1 489 ? 8.835 4.560 -3.095 1.00 85.50 489 GLY A N 1
ATOM 3505 C CA . GLY A 1 489 ? 9.915 4.136 -2.193 1.00 85.50 489 GLY A CA 1
ATOM 3506 C C . GLY A 1 489 ? 10.854 3.105 -2.830 1.00 85.50 489 GLY A C 1
ATOM 3507 O O . GLY A 1 489 ? 10.681 2.729 -3.987 1.00 85.50 489 GLY A O 1
ATOM 3508 N N . ARG A 1 490 ? 11.858 2.629 -2.080 1.00 87.38 490 ARG A N 1
ATOM 3509 C CA . ARG A 1 490 ? 12.682 1.478 -2.495 1.00 87.38 490 ARG A CA 1
ATOM 3510 C C . ARG A 1 490 ? 11.905 0.196 -2.218 1.00 87.38 490 ARG A C 1
ATOM 3512 O O . ARG A 1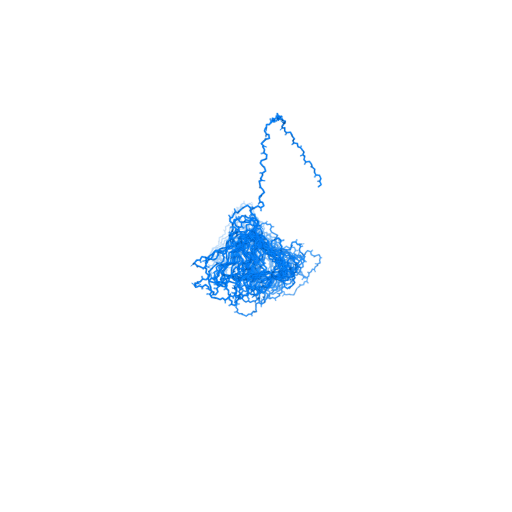 490 ? 11.615 -0.085 -1.062 1.00 87.38 490 ARG A O 1
ATOM 3519 N N . VAL A 1 491 ? 11.622 -0.596 -3.240 1.00 90.06 491 VAL A N 1
ATOM 3520 C CA . VAL A 1 491 ? 10.988 -1.911 -3.099 1.00 90.06 491 VAL A CA 1
ATOM 3521 C C . VAL A 1 491 ? 12.072 -2.982 -2.940 1.00 90.06 491 VAL A C 1
ATOM 3523 O O . VAL A 1 491 ? 13.006 -3.046 -3.738 1.00 90.06 491 VAL A O 1
ATOM 3526 N N . GLU A 1 492 ? 11.956 -3.840 -1.929 1.00 90.38 492 GLU A N 1
ATOM 3527 C CA . GLU A 1 492 ? 12.796 -5.027 -1.742 1.00 90.38 492 GLU A CA 1
ATOM 3528 C C . GLU A 1 492 ? 11.947 -6.295 -1.676 1.00 90.38 492 GLU A C 1
ATOM 3530 O O . GLU A 1 492 ? 10.973 -6.370 -0.927 1.00 90.38 492 GLU A O 1
ATOM 3535 N N . VAL A 1 493 ? 12.327 -7.306 -2.459 1.00 89.69 493 VAL A N 1
ATOM 3536 C CA . VAL A 1 493 ? 11.584 -8.570 -2.553 1.00 89.69 493 VAL A CA 1
ATOM 3537 C C . VAL A 1 493 ? 12.161 -9.657 -1.651 1.00 89.69 493 VAL A C 1
ATOM 3539 O O . VAL A 1 493 ? 13.378 -9.785 -1.480 1.00 89.69 493 VAL A O 1
ATOM 3542 N N . PHE A 1 494 ? 11.289 -10.506 -1.109 1.00 88.44 494 PHE A N 1
ATOM 3543 C CA . PHE A 1 494 ? 11.674 -11.601 -0.219 1.00 88.44 494 PHE A CA 1
ATOM 3544 C C . PHE A 1 494 ? 11.254 -13.004 -0.700 1.00 88.44 494 PHE A C 1
ATOM 3546 O O . PHE A 1 494 ? 11.818 -13.993 -0.216 1.00 88.44 494 PHE A O 1
ATOM 3553 N N . ALA A 1 495 ? 10.428 -13.095 -1.744 1.00 88.81 495 ALA A N 1
ATOM 3554 C CA . ALA A 1 495 ? 10.099 -14.317 -2.488 1.00 88.81 495 ALA A CA 1
ATOM 3555 C C . ALA A 1 495 ? 10.239 -14.095 -4.012 1.00 88.81 495 ALA A C 1
ATOM 3557 O O . ALA A 1 495 ? 10.755 -13.061 -4.436 1.00 88.81 495 ALA A O 1
ATOM 3558 N N . ASP A 1 496 ? 9.808 -15.058 -4.831 1.00 90.12 496 ASP A N 1
ATOM 3559 C CA . ASP A 1 496 ? 9.353 -14.738 -6.191 1.00 90.12 496 ASP A CA 1
ATOM 3560 C C . ASP A 1 496 ? 8.039 -13.941 -6.059 1.00 90.12 496 ASP A C 1
ATOM 3562 O O . ASP A 1 496 ? 7.216 -14.307 -5.222 1.00 90.12 496 ASP A O 1
ATOM 3566 N N . ILE A 1 497 ? 7.863 -12.851 -6.817 1.00 91.81 497 ILE A N 1
ATOM 3567 C CA . ILE A 1 497 ? 6.758 -11.887 -6.622 1.00 91.81 497 ILE A CA 1
ATOM 3568 C C . ILE A 1 497 ? 6.049 -11.584 -7.945 1.00 91.81 497 ILE A C 1
ATOM 3570 O O . ILE A 1 497 ? 6.701 -11.286 -8.951 1.00 91.81 497 ILE A O 1
ATOM 3574 N N . VAL A 1 498 ? 4.717 -11.569 -7.915 1.00 92.50 498 VAL A N 1
ATOM 3575 C CA . VAL A 1 498 ? 3.843 -10.980 -8.935 1.00 92.50 498 VAL A CA 1
ATOM 3576 C C . VAL A 1 498 ? 3.310 -9.629 -8.448 1.00 92.50 498 VAL A C 1
ATOM 3578 O O . VAL A 1 498 ? 2.818 -9.511 -7.329 1.00 92.50 498 VAL A O 1
ATOM 3581 N N . ILE A 1 499 ? 3.376 -8.610 -9.305 1.00 91.75 499 ILE A N 1
ATOM 3582 C CA . ILE A 1 499 ? 2.668 -7.334 -9.157 1.00 91.75 499 ILE A CA 1
ATOM 3583 C C . ILE A 1 499 ? 1.725 -7.205 -10.359 1.00 91.75 499 ILE A C 1
ATOM 3585 O O . ILE A 1 499 ? 2.193 -7.169 -11.499 1.00 91.75 499 ILE A O 1
ATOM 3589 N N . ALA A 1 500 ? 0.412 -7.165 -10.133 1.00 90.69 500 ALA A N 1
ATOM 3590 C CA . ALA A 1 500 ? -0.585 -7.191 -11.205 1.00 90.69 500 ALA A CA 1
ATOM 3591 C C . ALA A 1 500 ? -1.719 -6.175 -11.013 1.00 90.69 500 ALA A C 1
ATOM 3593 O O . ALA A 1 500 ? -2.086 -5.859 -9.882 1.00 90.69 500 ALA A O 1
ATOM 3594 N N . SER A 1 501 ? -2.294 -5.716 -12.129 1.00 87.19 501 SER A N 1
ATOM 3595 C CA . SER A 1 501 ? -3.545 -4.942 -12.178 1.00 87.19 501 SER A CA 1
ATOM 3596 C C . SER A 1 501 ? -4.649 -5.680 -12.949 1.00 87.19 501 SER A C 1
ATOM 3598 O O . SER A 1 501 ? -4.389 -6.652 -13.669 1.00 87.19 501 SER A O 1
ATOM 3600 N N . GLY A 1 502 ? -5.896 -5.208 -12.827 1.00 74.94 502 GLY A N 1
ATOM 3601 C CA . GLY A 1 502 ? -7.085 -5.865 -13.385 1.00 74.94 502 GLY A CA 1
ATOM 3602 C C . GLY A 1 502 ? -7.122 -5.941 -14.917 1.00 74.94 502 GLY A C 1
ATOM 3603 O O . GLY A 1 502 ? -7.823 -6.784 -15.488 1.00 74.94 502 GLY A O 1
ATOM 3604 N N . GLY A 1 503 ? -6.349 -5.096 -15.602 1.00 67.38 503 GLY A N 1
ATOM 3605 C CA . GLY A 1 503 ? -6.261 -5.045 -17.060 1.00 67.38 503 GLY A CA 1
ATOM 3606 C C . GLY A 1 503 ? -7.472 -4.410 -17.744 1.00 67.38 503 GLY A C 1
ATOM 3607 O O . GLY A 1 503 ? -7.660 -4.602 -18.952 1.00 67.38 503 GLY A O 1
ATOM 3608 N N . ALA A 1 504 ? -8.303 -3.674 -17.006 1.00 72.38 504 ALA A N 1
ATOM 3609 C CA . ALA A 1 504 ? -9.308 -2.792 -17.574 1.00 72.38 504 ALA A CA 1
ATOM 3610 C C . ALA A 1 504 ? -8.653 -1.536 -18.189 1.00 72.38 504 ALA A C 1
ATOM 3612 O O . ALA A 1 504 ? -7.457 -1.280 -18.072 1.00 72.38 504 ALA A O 1
ATOM 3613 N N . ILE A 1 505 ? -9.426 -0.783 -18.978 1.00 65.25 505 ILE A N 1
ATOM 3614 C CA . ILE A 1 505 ? -8.895 0.359 -19.737 1.00 65.25 505 ILE A CA 1
ATOM 3615 C C . ILE A 1 505 ? -8.735 1.555 -18.797 1.00 65.25 505 ILE A C 1
ATOM 3617 O O . ILE A 1 505 ? -9.687 2.310 -18.589 1.00 65.25 505 ILE A O 1
ATOM 3621 N N . GLY A 1 506 ? -7.518 1.734 -18.290 1.00 65.88 506 GLY A N 1
ATOM 3622 C CA . GLY A 1 506 ? -7.138 2.846 -17.424 1.00 65.88 506 GLY A CA 1
ATOM 3623 C C . GLY A 1 506 ? -6.240 2.441 -16.260 1.00 65.88 506 GLY A C 1
ATOM 3624 O O . GLY A 1 506 ? -5.620 3.334 -15.700 1.00 65.88 506 GLY A O 1
ATOM 3625 N N . ASP A 1 507 ? -6.163 1.148 -15.938 1.00 77.94 507 ASP A N 1
ATOM 3626 C CA . ASP A 1 507 ? -5.385 0.579 -14.831 1.00 77.94 507 ASP A CA 1
ATOM 3627 C C . ASP A 1 507 ? -3.872 0.646 -15.108 1.00 77.94 507 ASP A C 1
ATOM 3629 O O . ASP A 1 507 ? -3.429 0.409 -16.233 1.00 77.94 507 ASP A O 1
ATOM 3633 N N . ASN A 1 508 ? -3.051 0.910 -14.092 1.00 83.62 508 ASN A N 1
ATOM 3634 C CA . ASN A 1 508 ? -1.607 1.100 -14.245 1.00 83.62 508 ASN A CA 1
ATOM 3635 C C . ASN A 1 508 ? -0.814 0.473 -13.095 1.00 83.62 508 ASN A C 1
ATOM 3637 O O . ASN A 1 508 ? -1.290 0.378 -11.966 1.00 83.62 508 ASN A O 1
ATOM 3641 N N . ILE A 1 509 ? 0.454 0.150 -13.359 1.00 87.44 509 ILE A N 1
ATOM 3642 C CA . ILE A 1 509 ? 1.433 -0.209 -12.326 1.00 87.44 509 ILE A CA 1
ATOM 3643 C C . ILE A 1 509 ? 2.539 0.850 -12.308 1.00 87.44 509 ILE A C 1
ATOM 3645 O O . ILE A 1 509 ? 3.416 0.883 -13.174 1.00 87.44 509 ILE A O 1
ATOM 3649 N N . ASN A 1 510 ? 2.497 1.723 -11.303 1.00 87.69 510 ASN A N 1
ATOM 3650 C CA . ASN A 1 510 ? 3.434 2.826 -11.117 1.00 87.69 510 ASN A CA 1
ATOM 3651 C C . ASN A 1 510 ? 4.382 2.539 -9.944 1.00 87.69 510 ASN A C 1
ATOM 3653 O O . ASN A 1 510 ? 3.941 2.399 -8.805 1.00 87.69 510 ASN A O 1
ATOM 3657 N N . ILE A 1 511 ? 5.689 2.495 -10.204 1.00 87.69 511 ILE A N 1
ATOM 3658 C CA . ILE A 1 511 ? 6.734 2.270 -9.199 1.00 87.69 511 ILE A CA 1
ATOM 3659 C C . ILE A 1 511 ? 7.732 3.433 -9.241 1.00 87.69 511 ILE A C 1
ATOM 3661 O O . ILE A 1 511 ? 8.491 3.608 -10.196 1.00 87.69 511 ILE A O 1
ATOM 3665 N N . PHE A 1 512 ? 7.737 4.238 -8.180 1.00 83.56 512 PHE A N 1
ATOM 3666 C CA . PHE A 1 512 ? 8.585 5.417 -8.025 1.00 83.56 512 PHE A CA 1
ATOM 3667 C C . PHE A 1 512 ? 9.748 5.119 -7.064 1.00 83.56 512 PHE A C 1
ATOM 3669 O O . PHE A 1 512 ? 9.699 5.470 -5.881 1.00 83.56 512 PHE A O 1
ATOM 3676 N N . GLY A 1 513 ? 10.791 4.466 -7.585 1.00 78.69 513 GLY A N 1
ATOM 3677 C CA . GLY A 1 513 ? 12.015 4.108 -6.865 1.00 78.69 513 GLY A CA 1
ATOM 3678 C C . GLY A 1 513 ? 12.706 2.857 -7.424 1.00 78.69 513 GLY A C 1
ATOM 3679 O O . GLY A 1 513 ? 12.306 2.309 -8.452 1.00 78.69 513 GLY A O 1
ATOM 3680 N N . SER A 1 514 ? 13.761 2.397 -6.743 1.00 81.12 514 SER A N 1
ATOM 3681 C CA . SER A 1 514 ? 14.473 1.156 -7.087 1.00 81.12 514 SER A CA 1
ATOM 3682 C C . SER A 1 514 ? 13.718 -0.098 -6.641 1.00 81.12 514 SER A C 1
ATOM 3684 O O . SER A 1 514 ? 13.017 -0.074 -5.630 1.00 81.12 514 SER A O 1
ATOM 3686 N N . VAL A 1 515 ? 13.915 -1.210 -7.357 1.00 85.94 515 VAL A N 1
ATOM 3687 C CA . VAL A 1 515 ? 13.332 -2.525 -7.042 1.00 85.94 515 VAL A CA 1
ATOM 3688 C C . VAL A 1 515 ? 14.455 -3.565 -6.943 1.00 85.94 515 VAL A C 1
ATOM 3690 O O . VAL A 1 515 ? 15.178 -3.800 -7.906 1.00 85.94 515 VAL A O 1
ATOM 3693 N N . HIS A 1 516 ? 14.652 -4.187 -5.782 1.00 84.38 516 HIS A N 1
ATOM 3694 C CA . HIS A 1 516 ? 15.878 -4.941 -5.492 1.00 84.38 516 HIS A CA 1
ATOM 3695 C C . HIS A 1 516 ? 15.614 -6.314 -4.858 1.00 84.38 516 HIS A C 1
ATOM 3697 O O . HIS A 1 516 ? 14.813 -6.445 -3.935 1.00 84.38 516 HIS A O 1
ATOM 3703 N N . ASP A 1 517 ? 16.341 -7.338 -5.307 1.00 84.69 517 ASP A N 1
ATOM 3704 C CA . ASP A 1 517 ? 16.539 -8.581 -4.564 1.00 84.69 517 ASP A CA 1
ATOM 3705 C C . ASP A 1 517 ? 17.753 -8.447 -3.616 1.00 84.69 517 ASP A C 1
ATOM 3707 O O . ASP A 1 517 ? 18.892 -8.595 -4.073 1.00 84.69 517 ASP A O 1
ATOM 3711 N N . PRO A 1 518 ? 17.565 -8.242 -2.294 1.00 81.69 518 PRO A N 1
ATOM 3712 C CA . PRO A 1 518 ? 18.669 -8.167 -1.333 1.00 81.69 518 PRO A CA 1
ATOM 3713 C C . PRO A 1 518 ? 19.469 -9.478 -1.191 1.00 81.69 518 PRO A C 1
ATOM 3715 O O . PRO A 1 518 ? 20.576 -9.466 -0.646 1.00 81.69 518 PRO A O 1
ATOM 3718 N N . ALA A 1 519 ? 18.977 -10.609 -1.715 1.00 74.56 519 ALA A N 1
ATOM 3719 C CA . ALA A 1 519 ? 19.757 -11.846 -1.841 1.00 74.56 519 ALA A CA 1
ATOM 3720 C C . ALA A 1 519 ? 20.718 -11.845 -3.051 1.00 74.56 519 ALA A C 1
ATOM 3722 O O . ALA A 1 519 ? 21.549 -12.746 -3.155 1.00 74.56 519 ALA A O 1
ATOM 3723 N N . ASN A 1 520 ? 20.665 -10.808 -3.897 1.00 62.06 520 ASN A N 1
ATOM 3724 C CA . ASN A 1 520 ? 21.473 -10.592 -5.101 1.00 62.06 520 ASN A CA 1
ATOM 3725 C C . ASN A 1 520 ? 21.259 -11.648 -6.205 1.00 62.06 520 ASN A C 1
ATOM 3727 O O . ASN A 1 520 ? 22.183 -12.374 -6.576 1.00 62.06 520 ASN A O 1
ATOM 3731 N N . GLY A 1 521 ? 20.055 -11.674 -6.785 1.00 61.56 521 GLY A N 1
ATOM 3732 C CA . GLY A 1 521 ? 19.798 -12.306 -8.085 1.00 61.56 521 GLY A CA 1
ATOM 3733 C C . GLY A 1 521 ? 19.364 -13.770 -8.019 1.00 61.56 521 GLY A C 1
ATOM 3734 O O . GLY A 1 521 ? 19.784 -14.571 -8.851 1.00 61.56 521 GLY A O 1
ATOM 3735 N N . ALA A 1 522 ? 18.537 -14.126 -7.034 1.00 74.31 522 ALA A N 1
ATOM 3736 C CA . ALA A 1 522 ? 17.995 -15.474 -6.848 1.00 74.31 522 ALA A CA 1
ATOM 3737 C C . ALA A 1 522 ? 16.476 -15.582 -7.096 1.00 74.31 522 ALA A C 1
ATOM 3739 O O . ALA A 1 522 ? 15.964 -16.698 -7.161 1.00 74.31 522 ALA A O 1
ATOM 3740 N N . ARG A 1 523 ? 15.768 -14.450 -7.220 1.00 84.75 523 ARG A N 1
ATOM 3741 C CA . ARG A 1 523 ? 14.294 -14.362 -7.297 1.00 84.75 523 ARG A CA 1
ATOM 3742 C C . ARG A 1 523 ? 13.789 -13.877 -8.655 1.00 84.75 523 ARG A C 1
ATOM 3744 O O . ARG A 1 523 ? 14.472 -13.121 -9.343 1.00 84.75 523 ARG A O 1
ATOM 3751 N N . THR A 1 524 ? 12.577 -14.272 -9.011 1.00 87.75 524 THR A N 1
ATOM 3752 C CA . THR A 1 524 ? 11.841 -13.827 -10.199 1.00 87.75 524 THR A CA 1
ATOM 3753 C C . THR A 1 524 ? 10.857 -12.716 -9.837 1.00 87.75 524 THR A C 1
ATOM 3755 O O . THR A 1 524 ? 10.134 -12.829 -8.848 1.00 87.75 524 THR A O 1
ATOM 3758 N N . LEU A 1 525 ? 10.802 -11.665 -10.657 1.00 89.81 525 LEU A N 1
ATOM 3759 C CA . LEU A 1 525 ? 9.766 -10.631 -10.594 1.00 89.81 525 LEU A CA 1
ATOM 3760 C C . LEU A 1 525 ? 8.889 -10.692 -11.841 1.00 89.81 525 LEU A C 1
ATOM 3762 O O . LEU A 1 525 ? 9.402 -10.694 -12.961 1.00 89.81 525 LEU A O 1
ATOM 3766 N N . ILE A 1 526 ? 7.576 -10.688 -11.640 1.00 90.25 526 ILE A N 1
ATOM 3767 C CA . ILE A 1 526 ? 6.581 -10.526 -12.698 1.00 90.25 526 ILE A CA 1
ATOM 3768 C C . ILE A 1 526 ? 5.809 -9.237 -12.426 1.00 90.25 526 ILE A C 1
ATOM 3770 O O . ILE A 1 526 ? 5.260 -9.059 -11.345 1.00 90.25 526 ILE A O 1
ATOM 3774 N N . ILE A 1 527 ? 5.750 -8.351 -13.414 1.00 88.44 527 ILE A N 1
ATOM 3775 C CA . ILE A 1 527 ? 4.867 -7.185 -13.434 1.00 88.44 527 ILE A CA 1
ATOM 3776 C C . ILE A 1 527 ? 3.933 -7.356 -14.637 1.00 88.44 527 ILE A C 1
ATOM 3778 O O . ILE A 1 527 ? 4.418 -7.377 -15.767 1.00 88.44 527 ILE A O 1
ATOM 3782 N N . ASP A 1 528 ? 2.621 -7.492 -14.433 1.00 88.19 528 ASP A N 1
ATOM 3783 C CA . ASP A 1 528 ? 1.636 -7.581 -15.528 1.00 88.19 528 ASP A CA 1
ATOM 3784 C C . ASP A 1 528 ? 0.486 -6.599 -15.310 1.00 88.19 528 ASP A C 1
ATOM 3786 O O . ASP A 1 528 ? -0.383 -6.820 -14.470 1.00 88.19 528 ASP A O 1
ATOM 3790 N N . ALA A 1 529 ? 0.443 -5.536 -16.116 1.00 80.69 529 ALA A N 1
ATOM 3791 C CA . ALA A 1 529 ? -0.648 -4.561 -16.090 1.00 80.69 529 ALA A CA 1
ATOM 3792 C C . ALA A 1 529 ? -1.969 -5.089 -16.706 1.00 80.69 529 ALA A C 1
ATOM 3794 O O . ALA A 1 529 ? -2.854 -4.323 -17.082 1.00 80.69 529 ALA A O 1
ATOM 3795 N N . GLY A 1 530 ? -2.094 -6.405 -16.890 1.00 68.44 530 GLY A N 1
ATOM 3796 C CA . GLY A 1 530 ? -3.297 -7.068 -17.371 1.00 68.44 530 GLY A CA 1
ATOM 3797 C C . GLY A 1 530 ? -3.561 -6.866 -18.868 1.00 68.44 530 GLY A C 1
ATOM 3798 O O . GLY A 1 530 ? -2.973 -6.026 -19.556 1.00 68.44 530 GLY A O 1
ATOM 3799 N N . ALA A 1 531 ? -4.420 -7.713 -19.433 1.00 55.28 531 ALA A N 1
ATOM 3800 C CA . ALA A 1 531 ? -4.601 -7.837 -20.881 1.00 55.28 531 ALA A CA 1
ATOM 3801 C C . ALA A 1 531 ? -5.726 -6.940 -21.433 1.00 55.28 531 ALA A C 1
ATOM 3803 O O . ALA A 1 531 ? -6.746 -7.443 -21.913 1.00 55.28 531 ALA A O 1
ATOM 3804 N N . GLY A 1 532 ? -5.510 -5.619 -21.424 1.00 51.56 532 GLY A N 1
ATOM 3805 C CA . GLY A 1 532 ? -6.417 -4.629 -22.022 1.00 51.56 532 GLY A CA 1
ATOM 3806 C C . GLY A 1 532 ? -6.793 -4.972 -23.471 1.00 51.56 532 GLY A C 1
ATOM 3807 O O . GLY A 1 532 ? -6.000 -4.805 -24.400 1.00 51.56 532 GLY A O 1
ATOM 3808 N N . ALA A 1 533 ? -8.007 -5.493 -23.670 1.00 39.91 533 ALA A N 1
ATOM 3809 C CA . ALA A 1 533 ? -8.396 -6.144 -24.918 1.00 39.91 533 ALA A CA 1
ATOM 3810 C C . ALA A 1 533 ? -8.490 -5.149 -26.092 1.00 39.91 533 ALA A C 1
ATOM 3812 O O . ALA A 1 533 ? -9.349 -4.268 -26.123 1.00 39.91 533 ALA A O 1
ATOM 3813 N N . ALA A 1 534 ? -7.620 -5.323 -27.091 1.00 41.81 534 ALA A N 1
ATOM 3814 C CA . ALA A 1 534 ? -7.369 -4.345 -28.148 1.00 41.81 534 ALA A CA 1
ATOM 3815 C C . ALA A 1 534 ? -8.582 -4.040 -29.061 1.00 41.81 534 ALA A C 1
ATOM 3817 O O . ALA A 1 534 ? -8.756 -4.668 -30.108 1.00 41.81 534 ALA A O 1
ATOM 3818 N N . GLN A 1 535 ? -9.384 -3.021 -28.715 1.00 36.19 535 GLN A N 1
ATOM 3819 C CA . GLN A 1 535 ? -10.361 -2.390 -29.618 1.00 3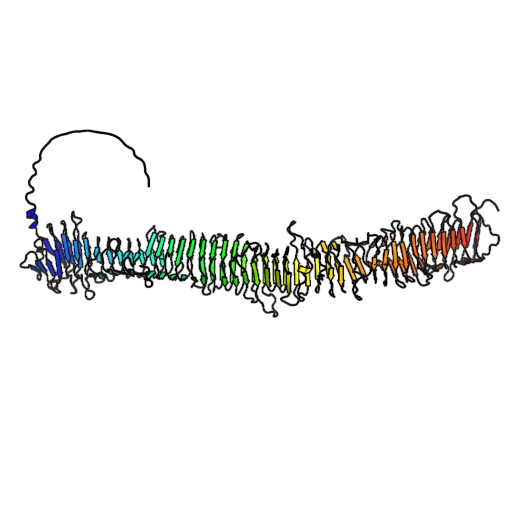6.19 535 GLN A CA 1
ATOM 3820 C C . GLN A 1 535 ? -10.486 -0.862 -29.430 1.00 36.19 535 GLN A C 1
ATOM 3822 O O . GLN A 1 535 ? -11.259 -0.378 -28.610 1.00 36.19 535 GLN A O 1
ATOM 3827 N N . ASN A 1 536 ? -9.835 -0.109 -30.325 1.00 39.00 536 ASN A N 1
ATOM 3828 C CA . ASN A 1 536 ? -10.239 1.233 -30.788 1.00 39.00 536 ASN A CA 1
ATOM 3829 C C . ASN A 1 536 ? -10.394 2.381 -29.757 1.00 39.00 536 ASN A C 1
ATOM 3831 O O . ASN A 1 536 ? -11.060 3.370 -30.069 1.00 39.00 536 ASN A O 1
ATOM 3835 N N . LEU A 1 537 ? -9.762 2.314 -28.581 1.00 35.53 537 LEU A N 1
ATOM 3836 C CA . LEU A 1 537 ? -9.643 3.440 -27.638 1.00 35.53 537 LEU A CA 1
ATOM 3837 C C . LEU A 1 537 ? -8.167 3.698 -27.256 1.00 35.53 537 LEU A C 1
ATOM 3839 O O . LEU A 1 537 ? -7.339 2.817 -27.482 1.00 35.53 537 LEU A O 1
ATOM 3843 N N . PRO A 1 538 ? -7.798 4.916 -26.797 1.00 43.88 538 PRO A N 1
ATOM 3844 C CA . PRO A 1 538 ? -6.458 5.455 -27.076 1.00 43.88 538 PRO A CA 1
ATOM 3845 C C . PRO A 1 538 ? -5.322 5.034 -26.138 1.00 43.88 538 PRO A C 1
ATOM 3847 O O . PRO A 1 538 ? -4.171 5.261 -26.496 1.00 43.88 538 PRO A O 1
ATOM 3850 N N . LEU A 1 539 ? -5.629 4.500 -24.954 1.00 48.34 539 LEU A N 1
ATOM 3851 C CA . LEU A 1 539 ? -4.653 4.189 -23.906 1.00 48.34 539 LEU A CA 1
ATOM 3852 C C . LEU A 1 539 ? -4.909 2.764 -23.380 1.00 48.34 539 LEU A C 1
ATOM 3854 O O . LEU A 1 539 ? -6.019 2.504 -22.912 1.00 48.34 539 LEU A O 1
ATOM 3858 N N . PRO A 1 540 ? -3.955 1.828 -23.523 1.00 50.47 540 PRO A N 1
ATOM 3859 C CA . PRO A 1 540 ? -3.971 0.537 -22.832 1.00 50.47 540 PRO A CA 1
ATOM 3860 C C . PRO A 1 540 ? -3.502 0.684 -21.360 1.00 50.47 540 PRO A C 1
ATOM 3862 O O . PRO A 1 540 ? -3.180 1.796 -20.954 1.00 50.47 540 PRO A O 1
ATOM 3865 N N . PRO A 1 541 ? -3.470 -0.405 -20.565 1.00 57.44 541 PRO A N 1
ATOM 3866 C CA . PRO A 1 541 ? -2.897 -0.396 -19.213 1.00 57.44 541 PRO A CA 1
ATOM 3867 C C . PRO A 1 541 ? -1.376 -0.206 -19.228 1.00 57.44 541 PRO A C 1
ATOM 3869 O O . PRO A 1 541 ? -0.699 -0.919 -19.972 1.00 57.44 541 PRO A O 1
ATOM 3872 N N . ASP A 1 542 ? -0.818 0.680 -18.403 1.00 60.59 542 ASP A N 1
ATOM 3873 C CA . ASP A 1 542 ? 0.594 1.086 -18.510 1.00 60.59 542 ASP A CA 1
ATOM 3874 C C . ASP A 1 542 ? 1.458 0.691 -17.293 1.00 60.59 542 ASP A C 1
ATOM 3876 O O . ASP A 1 542 ? 0.991 0.603 -16.159 1.00 60.59 542 ASP A O 1
ATOM 3880 N N . VAL A 1 543 ? 2.757 0.459 -17.529 1.00 61.56 543 VAL A N 1
ATOM 3881 C CA . VAL A 1 543 ? 3.771 0.187 -16.491 1.00 61.56 543 VAL A CA 1
ATOM 3882 C C . VAL A 1 543 ? 4.829 1.287 -16.497 1.00 61.56 543 VAL A C 1
ATOM 3884 O O . VAL A 1 543 ? 5.466 1.522 -17.527 1.00 61.56 543 VAL A O 1
ATOM 3887 N N . GLY A 1 544 ? 5.076 1.915 -15.346 1.00 58.06 544 GLY A N 1
ATOM 3888 C CA . GLY A 1 544 ? 6.101 2.948 -15.174 1.00 58.06 544 GLY A CA 1
ATOM 3889 C C . GLY A 1 544 ? 7.020 2.677 -13.984 1.00 58.06 544 GLY A C 1
ATOM 3890 O O . GLY A 1 544 ? 6.592 2.821 -12.845 1.00 58.06 544 GLY A O 1
ATOM 3891 N N . ILE A 1 545 ? 8.292 2.344 -14.235 1.00 66.44 545 ILE A N 1
ATOM 3892 C CA . ILE A 1 545 ? 9.336 2.169 -13.207 1.00 66.44 545 ILE A CA 1
ATOM 3893 C C . ILE A 1 545 ? 10.370 3.295 -13.333 1.00 66.44 545 ILE A C 1
ATOM 3895 O O . ILE A 1 545 ? 11.187 3.320 -14.263 1.00 66.44 545 ILE A O 1
ATOM 3899 N N . GLY A 1 546 ? 10.318 4.246 -12.401 1.00 55.91 546 GLY A N 1
ATOM 3900 C CA . GLY A 1 546 ? 11.141 5.454 -12.408 1.00 55.91 546 GLY A CA 1
ATOM 3901 C C . GLY A 1 546 ? 12.328 5.403 -11.445 1.00 55.91 546 GLY A C 1
ATOM 3902 O O . GLY A 1 546 ? 12.141 5.169 -10.258 1.00 55.91 546 GLY A O 1
ATOM 3903 N N . VAL A 1 547 ? 13.518 5.741 -11.962 1.00 52.66 547 VAL A N 1
ATOM 3904 C CA . VAL A 1 547 ? 14.760 6.080 -11.227 1.00 52.66 547 VAL A CA 1
ATOM 3905 C C . VAL A 1 547 ? 15.152 5.139 -10.077 1.00 52.66 547 VAL A C 1
ATOM 3907 O O . VAL A 1 547 ? 14.871 5.401 -8.908 1.00 52.66 547 VAL A O 1
ATOM 3910 N N . GLY A 1 548 ? 15.934 4.100 -10.388 1.00 57.97 548 GLY A N 1
ATOM 3911 C CA . GLY A 1 548 ? 16.572 3.300 -9.335 1.00 57.97 548 GLY A CA 1
ATOM 3912 C C . GLY A 1 548 ? 17.012 1.889 -9.715 1.00 57.97 548 GLY A C 1
ATOM 3913 O O . GLY A 1 548 ? 17.831 1.309 -9.003 1.00 57.97 548 GLY A O 1
ATOM 3914 N N . GLY A 1 549 ? 16.505 1.357 -10.824 1.00 63.88 549 GLY A N 1
ATOM 3915 C CA . GLY A 1 549 ? 16.922 0.069 -11.364 1.00 63.88 549 GLY A CA 1
ATOM 3916 C C . GLY A 1 549 ? 16.273 -1.162 -10.751 1.00 63.88 549 GLY A C 1
ATOM 3917 O O . GLY A 1 549 ? 15.628 -1.104 -9.702 1.00 63.88 549 GLY A O 1
ATOM 3918 N N . MET A 1 550 ? 16.468 -2.281 -11.449 1.00 68.94 550 MET A N 1
ATOM 3919 C CA . MET A 1 550 ? 16.021 -3.617 -11.050 1.00 68.94 550 MET A CA 1
ATOM 3920 C C . MET A 1 550 ? 17.224 -4.540 -10.822 1.00 68.94 550 MET A C 1
ATOM 3922 O O . MET A 1 550 ? 18.220 -4.399 -11.526 1.00 68.94 550 MET A O 1
ATOM 3926 N N . GLN A 1 551 ? 17.152 -5.462 -9.852 1.00 79.19 551 GLN A N 1
ATOM 3927 C CA . GLN A 1 551 ? 18.180 -6.492 -9.595 1.00 79.19 551 GLN A CA 1
ATOM 3928 C C . GLN A 1 551 ? 17.543 -7.835 -9.215 1.00 79.19 551 GLN A C 1
ATOM 3930 O O . GLN A 1 551 ? 17.078 -7.973 -8.088 1.00 79.19 551 GLN A O 1
ATOM 3935 N N . PHE A 1 552 ? 17.519 -8.806 -10.139 1.00 78.38 552 PHE A N 1
ATOM 3936 C CA . PHE A 1 552 ? 16.754 -10.067 -10.026 1.00 78.38 552 PHE A CA 1
ATOM 3937 C C . PHE A 1 552 ? 17.435 -11.262 -10.719 1.00 78.38 552 PHE A C 1
ATOM 3939 O O . PHE A 1 552 ? 18.423 -11.087 -11.427 1.00 78.38 552 PHE A O 1
ATOM 3946 N N . LEU A 1 553 ? 16.911 -12.482 -10.543 1.00 82.38 553 LEU A N 1
ATOM 3947 C CA . LEU A 1 553 ? 17.278 -13.636 -11.374 1.00 82.38 553 LEU A CA 1
ATOM 3948 C C . LEU A 1 553 ? 16.658 -13.507 -12.768 1.00 82.38 553 LEU A C 1
ATOM 3950 O O . LEU A 1 553 ? 17.392 -13.437 -13.747 1.00 82.38 553 LEU A O 1
ATOM 3954 N N . ASN A 1 554 ? 15.327 -13.426 -12.833 1.00 82.56 554 ASN A N 1
ATOM 3955 C CA . ASN A 1 554 ? 14.569 -13.179 -14.061 1.00 82.56 554 ASN A CA 1
ATOM 3956 C C . ASN A 1 554 ? 13.586 -12.026 -13.830 1.00 82.56 554 ASN A C 1
ATOM 3958 O O . ASN A 1 554 ? 13.052 -11.884 -12.726 1.00 82.56 554 ASN A O 1
ATOM 3962 N N . VAL A 1 555 ? 13.294 -11.253 -14.875 1.00 84.50 555 VAL A N 1
ATOM 3963 C CA . VAL A 1 555 ? 12.247 -10.220 -14.846 1.00 84.50 555 VAL A CA 1
ATOM 3964 C C . VAL A 1 555 ? 11.309 -10.402 -16.030 1.00 84.50 555 VAL A C 1
ATOM 3966 O O . VAL A 1 555 ? 11.760 -10.431 -17.172 1.00 84.50 555 VAL A O 1
ATOM 3969 N N . GLN A 1 556 ? 10.004 -10.455 -15.766 1.00 88.75 556 GLN A N 1
ATOM 3970 C CA . GLN A 1 556 ? 8.966 -10.304 -16.781 1.00 88.75 556 GLN A CA 1
ATOM 3971 C C . GLN A 1 556 ? 8.197 -8.998 -16.546 1.00 88.75 556 GLN A C 1
ATOM 3973 O O . GLN A 1 556 ? 7.647 -8.799 -15.468 1.00 88.75 556 GLN A O 1
ATOM 3978 N N . VAL A 1 557 ? 8.106 -8.134 -17.561 1.00 86.19 557 VAL A N 1
ATOM 3979 C CA . VAL A 1 557 ? 7.232 -6.947 -17.552 1.00 86.19 557 VAL A CA 1
ATOM 3980 C C . VAL A 1 557 ? 6.263 -7.013 -18.726 1.00 86.19 557 VAL A C 1
ATOM 3982 O O . VAL A 1 557 ? 6.669 -7.127 -19.879 1.00 86.19 557 VAL A O 1
ATOM 3985 N N . THR A 1 558 ? 4.970 -6.943 -18.439 1.00 83.31 558 THR A N 1
ATOM 3986 C CA . THR A 1 558 ? 3.884 -7.113 -19.403 1.00 83.31 558 THR A CA 1
ATOM 3987 C C . THR A 1 558 ? 2.934 -5.919 -19.294 1.00 83.31 558 THR A C 1
ATOM 3989 O O . THR A 1 558 ? 2.503 -5.566 -18.200 1.00 83.31 558 THR A O 1
ATOM 3992 N N . GLY A 1 559 ? 2.625 -5.255 -20.411 1.00 76.94 559 GLY A N 1
ATOM 3993 C CA . GLY A 1 559 ? 1.846 -4.014 -20.380 1.00 76.94 559 GLY A CA 1
ATOM 3994 C C . GLY A 1 559 ? 1.409 -3.492 -21.748 1.00 76.94 559 GLY A C 1
ATOM 3995 O O . GLY A 1 559 ? 1.577 -4.138 -22.782 1.00 76.94 559 GLY A O 1
ATOM 3996 N N . GLY A 1 560 ? 0.779 -2.326 -21.745 1.00 72.06 560 GLY A N 1
ATOM 3997 C CA . GLY A 1 560 ? 0.331 -1.575 -22.910 1.00 72.06 560 GLY A CA 1
ATOM 3998 C C . GLY A 1 560 ? 1.416 -0.623 -23.395 1.00 72.06 560 GLY A C 1
ATOM 3999 O O . GLY A 1 560 ? 2.035 -0.871 -24.431 1.00 72.06 560 GLY A O 1
ATOM 4000 N N . ILE A 1 561 ? 1.708 0.416 -22.620 1.00 75.12 561 ILE A N 1
ATOM 4001 C CA . ILE A 1 561 ? 2.998 1.103 -22.631 1.00 75.12 561 ILE A CA 1
ATOM 4002 C C . ILE A 1 561 ? 3.831 0.563 -21.462 1.00 75.12 561 ILE A C 1
ATOM 4004 O O . ILE A 1 561 ? 3.353 0.445 -20.338 1.00 75.12 561 ILE A O 1
ATOM 4008 N N . VAL A 1 562 ? 5.089 0.215 -21.721 1.00 79.06 562 VAL A N 1
ATOM 4009 C CA . VAL A 1 562 ? 6.054 -0.205 -20.696 1.00 79.06 562 VAL A CA 1
ATOM 4010 C C . VAL A 1 562 ? 7.191 0.804 -20.676 1.00 79.06 562 VAL A C 1
ATOM 4012 O O . VAL A 1 562 ? 7.862 0.984 -21.689 1.00 79.06 562 VAL A O 1
ATOM 4015 N N . SER A 1 563 ? 7.417 1.456 -19.540 1.00 80.75 563 SER A N 1
ATOM 4016 C CA . SER A 1 563 ? 8.497 2.418 -19.322 1.00 80.75 563 SER A CA 1
ATOM 4017 C C . SER A 1 563 ? 9.328 1.988 -18.118 1.00 80.75 563 SER A C 1
ATOM 4019 O O . SER A 1 563 ? 8.836 2.003 -16.992 1.00 80.75 563 SER A O 1
ATOM 4021 N N . VAL A 1 564 ? 10.579 1.587 -18.337 1.00 76.62 564 VAL A N 1
ATOM 4022 C CA . VAL A 1 564 ? 11.419 0.942 -17.310 1.00 76.62 564 VAL A CA 1
ATOM 4023 C C . VAL A 1 564 ? 12.855 1.460 -17.336 1.00 76.62 564 VAL A C 1
ATOM 4025 O O . VAL A 1 564 ? 13.377 1.788 -18.401 1.00 76.62 564 VAL A O 1
ATOM 4028 N N . SER A 1 565 ? 13.488 1.533 -16.161 1.00 75.69 565 SER A N 1
ATOM 4029 C CA . SER A 1 565 ? 14.801 2.168 -15.967 1.00 75.69 565 SER A CA 1
ATOM 4030 C C . SER A 1 565 ? 15.825 1.221 -15.326 1.00 75.69 565 SER A C 1
ATOM 4032 O O . SER A 1 565 ? 15.472 0.470 -14.420 1.00 75.69 565 SER A O 1
ATOM 4034 N N . ASP A 1 566 ? 17.085 1.307 -15.762 1.00 71.12 566 ASP A N 1
ATOM 4035 C CA . ASP A 1 566 ? 18.304 0.752 -15.144 1.00 71.12 566 ASP A CA 1
ATOM 4036 C C . ASP A 1 566 ? 18.231 -0.758 -14.773 1.00 71.12 566 ASP A C 1
ATOM 4038 O O . ASP A 1 566 ? 18.465 -1.157 -13.628 1.00 71.12 566 ASP A O 1
ATOM 4042 N N . ILE A 1 567 ? 17.872 -1.626 -15.728 1.00 71.56 567 ILE A N 1
ATOM 4043 C CA . ILE A 1 567 ? 17.631 -3.059 -15.469 1.00 71.56 567 ILE A CA 1
ATOM 4044 C C . ILE A 1 567 ? 18.938 -3.859 -15.380 1.00 71.56 567 ILE A C 1
ATOM 4046 O O . ILE A 1 567 ? 19.719 -3.928 -16.331 1.00 71.56 567 ILE A O 1
ATOM 4050 N N . VAL A 1 568 ? 19.114 -4.575 -14.271 1.00 70.69 568 VAL A N 1
ATOM 4051 C CA . VAL A 1 568 ? 20.144 -5.601 -14.090 1.00 70.69 568 VAL A CA 1
ATOM 4052 C C . VAL A 1 568 ? 19.465 -6.919 -13.704 1.00 70.69 568 VAL A C 1
ATOM 4054 O O . VAL A 1 568 ? 18.669 -6.973 -12.767 1.00 70.69 568 VAL A O 1
ATOM 4057 N N . VAL A 1 569 ? 19.790 -8.010 -14.389 1.00 70.31 569 VAL A N 1
ATOM 4058 C CA . VAL A 1 569 ? 19.382 -9.365 -13.991 1.00 70.31 569 VAL A CA 1
ATOM 4059 C C . VAL A 1 569 ? 20.564 -10.327 -14.039 1.00 70.31 569 VAL A C 1
ATOM 4061 O O . VAL A 1 569 ? 21.581 -10.061 -14.676 1.00 70.31 569 VAL A O 1
ATOM 4064 N N . ALA A 1 570 ? 20.437 -11.468 -13.367 1.00 66.94 570 ALA A N 1
ATOM 4065 C CA . ALA A 1 570 ? 21.401 -12.555 -13.480 1.00 66.94 570 ALA A CA 1
ATOM 4066 C C . ALA A 1 570 ? 21.131 -13.449 -14.704 1.00 66.94 570 ALA A C 1
ATOM 4068 O O . ALA A 1 570 ? 22.083 -13.981 -15.268 1.00 66.94 570 ALA A O 1
ATOM 4069 N N . ASN A 1 571 ? 19.873 -13.610 -15.127 1.00 80.19 571 ASN A N 1
ATOM 4070 C CA . ASN A 1 571 ? 19.461 -14.502 -16.212 1.00 80.19 571 ASN A CA 1
ATOM 4071 C C . ASN A 1 571 ? 18.572 -13.763 -17.239 1.00 80.19 571 ASN A C 1
ATOM 4073 O O . ASN A 1 571 ? 19.115 -12.922 -17.956 1.00 80.19 571 ASN A O 1
ATOM 4077 N N . ASP A 1 572 ? 17.264 -14.043 -17.324 1.00 78.06 572 ASP A N 1
ATOM 4078 C CA . ASP A 1 572 ? 16.413 -13.616 -18.452 1.00 78.06 572 ASP A CA 1
ATOM 4079 C C . ASP A 1 572 ? 15.673 -12.281 -18.207 1.00 78.06 572 ASP A C 1
ATOM 4081 O O . ASP A 1 572 ? 15.195 -12.007 -17.098 1.00 78.06 572 ASP A O 1
ATOM 4085 N N . ILE A 1 573 ? 15.488 -11.484 -19.268 1.00 81.81 573 ILE A N 1
ATOM 4086 C CA . ILE A 1 573 ? 14.589 -10.314 -19.293 1.00 81.81 573 ILE A CA 1
ATOM 4087 C C . ILE A 1 573 ? 13.509 -10.546 -20.352 1.00 81.81 573 ILE A C 1
ATOM 4089 O O . ILE A 1 573 ? 13.816 -10.661 -21.535 1.00 81.81 573 ILE A O 1
ATOM 4093 N N . ILE A 1 574 ? 12.235 -10.545 -19.962 1.00 83.50 574 ILE A N 1
ATOM 4094 C CA . ILE A 1 574 ? 11.093 -10.651 -20.880 1.00 83.50 574 ILE A CA 1
ATOM 4095 C C . ILE A 1 574 ? 10.266 -9.369 -20.785 1.00 83.50 574 ILE A C 1
ATOM 4097 O O . ILE A 1 574 ? 9.730 -9.057 -19.724 1.00 83.50 574 ILE A O 1
ATOM 4101 N N . ILE A 1 575 ? 10.121 -8.632 -21.889 1.00 81.88 575 ILE A N 1
ATOM 4102 C CA . ILE A 1 575 ? 9.250 -7.450 -21.946 1.00 81.88 575 ILE A CA 1
ATOM 4103 C C . ILE A 1 575 ? 8.222 -7.599 -23.070 1.00 81.88 575 ILE A C 1
ATOM 4105 O O . ILE A 1 575 ? 8.565 -7.634 -24.254 1.00 81.88 575 ILE A O 1
ATOM 4109 N N . GLU A 1 576 ? 6.946 -7.664 -22.687 1.00 81.38 576 GLU A N 1
ATOM 4110 C CA . GLU A 1 576 ? 5.797 -7.787 -23.587 1.00 81.38 576 GLU A CA 1
ATOM 4111 C C . GLU A 1 576 ? 4.965 -6.492 -23.563 1.00 81.38 576 GLU A C 1
ATOM 4113 O O . GLU A 1 576 ? 4.092 -6.307 -22.714 1.00 81.38 576 GLU A O 1
ATOM 4118 N N . GLY A 1 577 ? 5.247 -5.571 -24.490 1.00 70.81 577 GLY A N 1
ATOM 4119 C CA . GLY A 1 577 ? 4.661 -4.224 -24.521 1.00 70.81 577 GLY A CA 1
ATOM 4120 C C . GLY A 1 577 ? 4.125 -3.826 -25.896 1.00 70.81 577 GLY A C 1
ATOM 4121 O O . GLY A 1 577 ? 4.543 -4.359 -26.921 1.00 70.81 577 GLY A O 1
ATOM 4122 N N . GLY A 1 578 ? 3.176 -2.893 -25.943 1.00 70.81 578 GLY A N 1
ATOM 4123 C CA . GLY A 1 578 ? 2.739 -2.235 -27.178 1.00 70.81 578 GLY A CA 1
ATOM 4124 C C . GLY A 1 578 ? 3.703 -1.120 -27.587 1.00 70.81 578 GLY A C 1
ATOM 4125 O O . GLY A 1 578 ? 4.284 -1.168 -28.667 1.00 70.81 578 GLY A O 1
ATOM 4126 N N . ALA A 1 579 ? 3.923 -0.141 -26.710 1.00 73.94 579 ALA A N 1
ATOM 4127 C CA . ALA A 1 579 ? 5.042 0.794 -26.823 1.00 73.94 579 ALA A CA 1
ATOM 4128 C C . ALA A 1 579 ? 6.009 0.553 -25.660 1.00 73.94 579 ALA A C 1
ATOM 4130 O O . ALA A 1 579 ? 5.597 0.550 -24.504 1.00 73.94 579 ALA A O 1
ATOM 4131 N N . THR A 1 580 ? 7.288 0.339 -25.947 1.00 77.12 580 THR A N 1
ATOM 4132 C CA . THR A 1 580 ? 8.285 -0.007 -24.928 1.00 77.12 580 THR A CA 1
ATOM 4133 C C . THR A 1 580 ? 9.371 1.058 -24.905 1.00 77.12 580 THR A C 1
ATOM 4135 O O . THR A 1 580 ? 10.009 1.299 -25.923 1.00 77.12 580 THR A O 1
ATOM 4138 N N . ASN A 1 581 ? 9.577 1.689 -23.752 1.00 79.06 581 ASN A N 1
ATOM 4139 C CA . ASN A 1 581 ? 10.616 2.678 -23.493 1.00 79.06 581 ASN A CA 1
ATOM 4140 C C . ASN A 1 581 ? 11.563 2.120 -22.427 1.00 79.06 581 ASN A C 1
ATOM 4142 O O . ASN A 1 581 ? 11.175 1.920 -21.275 1.00 79.06 581 ASN A O 1
ATOM 4146 N N . LEU A 1 582 ? 12.804 1.853 -22.816 1.00 77.06 582 LEU A N 1
ATOM 4147 C CA . LEU A 1 582 ? 13.856 1.389 -21.917 1.00 77.06 582 LEU A CA 1
ATOM 4148 C C . LEU A 1 582 ? 14.796 2.563 -21.642 1.00 77.06 582 LEU A C 1
ATOM 4150 O O . LEU A 1 582 ? 15.185 3.259 -22.578 1.00 77.06 582 LEU A O 1
ATOM 4154 N N . HIS A 1 583 ? 15.157 2.795 -20.384 1.00 73.00 583 HIS A N 1
ATOM 4155 C CA . HIS A 1 583 ? 16.020 3.901 -19.972 1.00 73.00 583 HIS A CA 1
ATOM 4156 C C . HIS A 1 583 ? 17.236 3.395 -19.187 1.00 73.00 583 HIS A C 1
ATOM 4158 O O . HIS A 1 583 ? 17.104 2.549 -18.308 1.00 73.00 583 HIS A O 1
ATOM 4164 N N . GLY A 1 584 ? 18.418 3.949 -19.464 1.00 66.06 584 GLY A N 1
ATOM 4165 C CA . GLY A 1 584 ? 19.645 3.590 -18.743 1.00 66.06 584 GLY A CA 1
ATOM 4166 C C . GLY A 1 584 ? 20.245 2.244 -19.185 1.00 66.06 584 GLY A C 1
ATOM 4167 O O . GLY A 1 584 ? 19.960 1.779 -20.292 1.00 66.06 584 GLY A O 1
ATOM 4168 N N . PRO A 1 585 ? 21.133 1.639 -18.375 1.00 62.53 585 PRO A N 1
ATOM 4169 C CA . PRO A 1 585 ? 21.772 0.376 -18.712 1.00 62.53 585 PRO A CA 1
ATOM 4170 C C . PRO A 1 585 ? 20.777 -0.786 -18.628 1.00 62.53 585 PRO A C 1
ATOM 4172 O O . PRO A 1 585 ? 19.918 -0.833 -17.748 1.00 62.53 585 PRO A O 1
ATOM 4175 N N . LEU A 1 586 ? 20.954 -1.749 -19.528 1.00 67.12 586 LEU A N 1
ATOM 4176 C CA . LEU A 1 586 ? 20.334 -3.068 -19.484 1.00 67.12 586 LEU A CA 1
ATOM 4177 C C . LEU A 1 586 ? 21.468 -4.089 -19.373 1.00 67.12 586 LEU A C 1
ATOM 4179 O O . LEU A 1 586 ? 22.493 -3.932 -20.037 1.00 67.12 586 LEU A O 1
ATOM 4183 N N . SER A 1 587 ? 21.319 -5.107 -18.530 1.00 66.00 587 SER A N 1
ATOM 4184 C CA . SER A 1 587 ? 22.295 -6.198 -18.433 1.00 66.00 587 SER A CA 1
ATOM 4185 C C . SER A 1 587 ? 21.655 -7.482 -17.914 1.00 66.00 587 SER A C 1
ATOM 4187 O O . SER A 1 587 ? 20.881 -7.448 -16.958 1.00 66.00 587 SER A O 1
ATOM 4189 N N . GLY A 1 588 ? 22.008 -8.605 -18.537 1.00 62.91 588 GLY A N 1
ATOM 4190 C CA . GLY A 1 588 ? 21.626 -9.960 -18.143 1.00 62.91 588 GLY A CA 1
ATOM 4191 C C . GLY A 1 588 ? 22.765 -10.951 -18.401 1.00 62.91 588 GLY A C 1
ATOM 4192 O O . GLY A 1 588 ? 23.856 -10.558 -18.818 1.00 62.91 588 GLY A O 1
ATOM 4193 N N . SER A 1 589 ? 22.523 -12.241 -18.156 1.00 64.81 589 SER A N 1
ATOM 4194 C CA . SER A 1 589 ? 23.367 -13.315 -18.722 1.00 64.81 589 SER A CA 1
ATOM 4195 C C . SER A 1 589 ? 22.579 -14.512 -19.278 1.00 64.81 589 SER A C 1
ATOM 4197 O O . SER A 1 589 ? 23.175 -15.522 -19.653 1.00 64.81 589 SER A O 1
ATOM 4199 N N . GLY A 1 590 ? 21.251 -14.369 -19.350 1.00 68.62 590 GLY A N 1
ATOM 4200 C CA . GLY A 1 590 ? 20.320 -15.201 -20.114 1.00 68.62 590 GLY A CA 1
ATOM 4201 C C . GLY A 1 590 ? 19.656 -14.391 -21.237 1.00 68.62 590 GLY A C 1
ATOM 4202 O O . GLY A 1 590 ? 20.172 -13.348 -21.638 1.00 68.62 590 GLY A O 1
ATOM 4203 N N . ASP A 1 591 ? 18.518 -14.859 -21.749 1.00 68.50 591 ASP A N 1
ATOM 4204 C CA . ASP A 1 591 ? 17.893 -14.293 -22.952 1.00 68.50 591 ASP A CA 1
ATOM 4205 C C . ASP A 1 591 ? 17.194 -12.945 -22.666 1.00 68.50 591 ASP A C 1
ATOM 4207 O O . ASP A 1 591 ? 16.382 -12.819 -21.742 1.00 68.50 591 ASP A O 1
ATOM 4211 N N . MET A 1 592 ? 17.430 -11.945 -23.523 1.00 73.75 592 MET A N 1
ATOM 4212 C CA . MET A 1 592 ? 16.662 -10.694 -23.564 1.00 73.75 592 MET A CA 1
ATOM 4213 C C . MET A 1 592 ? 15.598 -10.762 -24.675 1.00 73.75 592 MET A C 1
ATOM 4215 O O . MET A 1 592 ? 15.895 -10.792 -25.868 1.00 73.75 592 MET A O 1
ATOM 4219 N N . ILE A 1 593 ? 14.324 -10.821 -24.281 1.00 76.50 593 ILE A N 1
ATOM 4220 C CA . ILE A 1 593 ? 13.186 -11.116 -25.160 1.00 76.50 593 ILE A CA 1
ATOM 4221 C C . ILE A 1 593 ? 12.205 -9.941 -25.179 1.00 76.50 593 ILE A C 1
ATOM 4223 O O . ILE A 1 593 ? 11.464 -9.711 -24.222 1.00 76.50 593 ILE A O 1
ATOM 4227 N N . PHE A 1 594 ? 12.127 -9.251 -26.318 1.00 78.88 594 PHE A N 1
ATOM 4228 C CA . PHE A 1 594 ? 11.190 -8.147 -26.545 1.00 78.88 594 PHE A CA 1
ATOM 4229 C C . PHE A 1 594 ? 10.054 -8.579 -27.474 1.00 78.88 594 PHE A C 1
ATOM 4231 O O . PHE A 1 594 ? 10.288 -9.011 -28.608 1.00 78.88 594 PHE A O 1
ATOM 4238 N N . ARG A 1 595 ? 8.807 -8.454 -27.006 1.00 77.62 595 ARG A N 1
ATOM 4239 C CA . ARG A 1 595 ? 7.610 -8.893 -27.737 1.00 77.62 595 ARG A CA 1
ATOM 4240 C C . ARG A 1 595 ? 6.593 -7.758 -27.901 1.00 77.62 595 ARG A C 1
ATOM 4242 O O . ARG A 1 595 ? 6.182 -7.167 -26.904 1.00 77.62 595 ARG A O 1
ATOM 4249 N N . PRO A 1 596 ? 6.125 -7.492 -29.133 1.00 70.69 596 PRO A N 1
ATOM 4250 C CA . PRO A 1 596 ? 5.071 -6.521 -29.388 1.00 70.69 596 PRO A CA 1
ATOM 4251 C C . PRO A 1 596 ? 3.708 -7.104 -28.986 1.00 70.69 596 PRO A C 1
ATOM 4253 O O . PRO A 1 596 ? 3.158 -7.959 -29.683 1.00 70.69 596 PRO A O 1
ATOM 4256 N N . ARG A 1 597 ? 3.131 -6.623 -27.879 1.00 70.38 597 ARG A N 1
ATOM 4257 C CA . ARG A 1 597 ? 1.783 -7.011 -27.408 1.00 70.38 597 ARG A CA 1
ATOM 4258 C C . ARG A 1 597 ? 0.675 -6.479 -28.331 1.00 70.38 597 ARG A C 1
ATOM 4260 O O . ARG A 1 597 ? -0.420 -7.037 -28.383 1.00 70.38 597 ARG A O 1
ATOM 4267 N N . VAL A 1 598 ? 0.976 -5.424 -29.095 1.00 64.69 598 VAL A N 1
ATOM 4268 C CA . VAL A 1 598 ? 0.123 -4.836 -30.139 1.00 64.69 598 VAL A CA 1
ATOM 4269 C C . VAL A 1 598 ? 0.934 -4.699 -31.431 1.00 64.69 598 VAL A C 1
ATOM 4271 O O . VAL A 1 598 ? 2.040 -4.160 -31.427 1.00 64.69 598 VAL A O 1
ATOM 4274 N N . VAL A 1 599 ? 0.383 -5.175 -32.552 1.00 61.94 599 VAL A N 1
ATOM 4275 C CA . VAL A 1 599 ? 1.029 -5.074 -33.873 1.00 61.94 599 VAL A CA 1
ATOM 4276 C C . VAL A 1 599 ? 1.137 -3.608 -34.292 1.00 61.94 599 VAL A C 1
ATOM 4278 O O . VAL A 1 599 ? 0.137 -2.894 -34.304 1.00 61.94 599 VAL A O 1
ATOM 4281 N N . GLY A 1 600 ? 2.336 -3.180 -34.685 1.00 64.75 600 GLY A N 1
ATOM 4282 C CA . GLY A 1 600 ? 2.619 -1.794 -35.063 1.00 64.75 600 GLY A CA 1
ATOM 4283 C C . GLY A 1 600 ? 3.195 -0.927 -33.940 1.00 64.75 600 GLY A C 1
ATOM 4284 O O . GLY A 1 600 ? 3.297 0.284 -34.112 1.00 64.75 600 GLY A O 1
ATOM 4285 N N . GLY A 1 601 ? 3.565 -1.536 -32.811 1.00 68.69 601 GLY A N 1
ATOM 4286 C CA . GLY A 1 601 ? 4.221 -0.874 -31.685 1.00 68.69 601 GLY A CA 1
ATOM 4287 C C . GLY A 1 601 ? 5.596 -0.266 -31.994 1.00 68.69 601 GLY A C 1
ATOM 4288 O O . GLY A 1 601 ? 6.181 -0.525 -33.046 1.00 68.69 601 GLY A O 1
ATOM 4289 N N . THR A 1 602 ? 6.150 0.477 -31.036 1.00 74.38 602 THR A N 1
ATOM 4290 C CA . THR A 1 602 ? 7.507 1.053 -31.112 1.00 74.38 602 THR A CA 1
ATOM 4291 C C . THR A 1 602 ? 8.337 0.605 -29.911 1.00 74.38 602 THR A C 1
ATOM 4293 O O . THR A 1 602 ? 7.856 0.669 -28.780 1.00 74.38 602 THR A O 1
ATOM 4296 N N . LEU A 1 603 ? 9.585 0.200 -30.155 1.00 80.25 603 LEU A N 1
ATOM 4297 C CA . LEU A 1 603 ? 10.590 -0.075 -29.125 1.00 80.25 603 LEU A CA 1
ATOM 4298 C C . LEU A 1 603 ? 11.643 1.045 -29.133 1.00 80.25 603 LEU A C 1
ATOM 4300 O O . LEU A 1 603 ? 12.395 1.175 -30.095 1.00 80.25 603 LEU A O 1
ATOM 4304 N N . ASN A 1 604 ? 11.695 1.845 -28.071 1.00 75.00 604 ASN A N 1
ATOM 4305 C CA . ASN A 1 604 ? 12.694 2.889 -27.856 1.00 75.00 604 ASN A CA 1
ATOM 4306 C C . ASN A 1 604 ? 13.660 2.470 -26.738 1.00 75.00 604 ASN A C 1
ATOM 4308 O O . ASN A 1 604 ? 13.221 2.028 -25.674 1.00 75.00 604 ASN A O 1
ATOM 4312 N N . ILE A 1 605 ? 14.965 2.648 -26.947 1.00 74.25 605 ILE A N 1
ATOM 4313 C CA . ILE A 1 605 ? 16.013 2.286 -25.984 1.00 74.25 605 ILE A CA 1
ATOM 4314 C C . ILE A 1 605 ? 16.928 3.501 -25.771 1.00 74.25 605 ILE A C 1
ATOM 4316 O O . ILE A 1 605 ? 17.795 3.799 -26.590 1.00 74.25 605 ILE A O 1
ATOM 4320 N N . PHE A 1 606 ? 16.712 4.235 -24.680 1.00 67.81 606 PHE A N 1
ATOM 4321 C CA . PHE A 1 606 ? 17.312 5.539 -24.394 1.00 67.81 606 PHE A CA 1
ATOM 4322 C C . PHE A 1 606 ? 18.464 5.453 -23.379 1.00 67.81 606 PHE A C 1
ATOM 4324 O O . PHE A 1 606 ? 18.288 5.000 -22.248 1.00 67.81 606 PHE A O 1
ATOM 4331 N N . ASN A 1 607 ? 19.633 6.000 -23.723 1.00 58.38 607 ASN A N 1
ATOM 4332 C CA . ASN A 1 607 ? 20.731 6.171 -22.766 1.00 58.38 607 ASN A CA 1
ATOM 4333 C C . ASN A 1 607 ? 20.514 7.436 -21.898 1.00 58.38 607 ASN A C 1
ATOM 4335 O O . ASN A 1 607 ? 20.206 8.510 -22.420 1.00 58.38 607 ASN A O 1
ATOM 4339 N N . GLY A 1 608 ? 20.657 7.317 -20.574 1.00 51.31 608 GLY A N 1
ATOM 4340 C CA . GLY A 1 608 ? 20.356 8.377 -19.604 1.00 51.31 608 GLY A CA 1
ATOM 4341 C C . GLY A 1 608 ? 21.437 9.463 -19.530 1.00 51.31 608 GLY A C 1
ATOM 4342 O O . GLY A 1 608 ? 22.515 9.247 -18.985 1.00 51.31 608 GLY A O 1
ATOM 4343 N N . ALA A 1 609 ? 21.131 10.667 -20.017 1.00 39.16 609 ALA A N 1
ATOM 4344 C CA . ALA A 1 609 ? 22.089 11.758 -20.255 1.00 39.16 609 ALA A CA 1
ATOM 4345 C C . ALA A 1 609 ? 22.765 12.410 -19.016 1.00 39.16 609 ALA A C 1
ATOM 4347 O O . ALA A 1 609 ? 23.411 13.450 -19.146 1.00 39.16 609 ALA A O 1
ATOM 4348 N N . THR A 1 610 ? 22.581 11.885 -17.800 1.00 38.34 610 THR A N 1
ATOM 4349 C CA . THR A 1 610 ? 22.783 12.640 -16.544 1.00 38.34 610 THR A CA 1
ATOM 4350 C C . THR A 1 610 ? 23.917 12.153 -15.633 1.00 38.34 610 THR A C 1
ATOM 4352 O O . THR A 1 610 ? 24.193 12.817 -14.632 1.00 38.34 610 THR A O 1
ATOM 4355 N N . ALA A 1 611 ? 24.610 11.054 -15.954 1.00 33.03 611 ALA A N 1
ATOM 4356 C CA . ALA A 1 611 ? 25.626 10.457 -15.077 1.00 33.03 611 ALA A CA 1
ATOM 4357 C C . ALA A 1 611 ? 26.933 10.081 -15.823 1.00 33.03 611 ALA A C 1
ATOM 4359 O O . ALA A 1 611 ? 26.957 9.068 -16.519 1.00 33.03 611 ALA A O 1
ATOM 4360 N N . PRO A 1 612 ? 28.056 10.815 -15.635 1.00 32.22 612 PRO A N 1
ATOM 4361 C CA . PRO A 1 612 ? 29.355 10.563 -16.299 1.00 32.22 612 PRO A CA 1
ATOM 4362 C C . PRO A 1 612 ? 30.103 9.270 -15.890 1.00 32.22 612 PRO A C 1
ATOM 4364 O O . PRO A 1 612 ? 31.331 9.219 -15.953 1.00 32.22 612 PRO A O 1
ATOM 4367 N N . SER A 1 613 ? 29.390 8.268 -15.376 1.00 35.88 613 SER A N 1
ATOM 4368 C CA . SER A 1 613 ? 29.939 7.052 -14.754 1.00 35.88 613 SER A CA 1
ATOM 4369 C C . SER A 1 613 ? 29.006 5.837 -14.816 1.00 35.88 613 SER A C 1
ATOM 4371 O O . SER A 1 613 ? 29.282 4.833 -14.159 1.00 35.88 613 SER A O 1
ATOM 4373 N N . VAL A 1 614 ? 27.891 5.927 -15.542 1.00 35.03 614 VAL A N 1
ATOM 4374 C CA . VAL A 1 614 ? 27.057 4.763 -15.875 1.00 35.03 614 VAL A CA 1
ATOM 4375 C C . VAL A 1 614 ? 27.705 4.057 -17.075 1.00 35.03 614 VAL A C 1
ATOM 4377 O O . VAL A 1 614 ? 28.253 4.759 -17.927 1.00 35.03 614 VAL A O 1
ATOM 4380 N N . PRO A 1 615 ? 27.720 2.711 -17.148 1.00 41.97 615 PRO A N 1
ATOM 4381 C CA . PRO A 1 615 ? 28.318 2.010 -18.279 1.00 41.97 615 PRO A CA 1
ATOM 4382 C C . PRO A 1 615 ? 27.666 2.395 -19.606 1.00 41.97 615 PRO A C 1
ATOM 4384 O O . PRO A 1 615 ? 26.448 2.567 -19.680 1.00 41.97 615 PRO A O 1
ATOM 4387 N N . ASP A 1 616 ? 28.478 2.477 -20.656 1.00 48.81 616 ASP A N 1
ATOM 4388 C CA . ASP A 1 616 ? 27.993 2.628 -22.022 1.00 48.81 616 ASP A CA 1
ATOM 4389 C C . ASP A 1 616 ? 27.013 1.499 -22.374 1.00 48.81 616 ASP A C 1
ATOM 4391 O O . ASP A 1 616 ? 27.265 0.329 -22.064 1.00 48.81 616 ASP A O 1
ATOM 4395 N N . MET A 1 617 ? 25.906 1.849 -23.040 1.00 48.06 617 MET A N 1
ATOM 4396 C CA . MET A 1 617 ? 24.912 0.881 -23.507 1.00 48.06 617 MET A CA 1
ATOM 4397 C C . MET A 1 617 ? 25.601 -0.140 -24.414 1.00 48.06 617 MET A C 1
ATOM 4399 O O . MET A 1 617 ? 25.969 0.178 -25.542 1.00 48.06 617 MET A O 1
ATOM 4403 N N . THR A 1 618 ? 25.790 -1.342 -23.875 1.00 53.19 618 THR A N 1
ATOM 4404 C CA . THR A 1 618 ? 26.509 -2.455 -24.488 1.00 53.19 618 THR A CA 1
ATOM 4405 C C . THR A 1 618 ? 25.482 -3.528 -24.793 1.00 53.19 618 THR A C 1
ATOM 4407 O O . THR A 1 618 ? 25.110 -4.290 -23.907 1.00 53.19 618 THR A O 1
ATOM 4410 N N . LEU A 1 619 ? 24.995 -3.540 -26.030 1.00 56.56 619 LEU A N 1
ATOM 4411 C CA . LEU A 1 619 ? 24.147 -4.609 -26.551 1.00 56.56 619 LEU A CA 1
ATOM 4412 C C . LEU A 1 619 ? 25.024 -5.537 -27.399 1.00 56.56 619 LEU A C 1
ATOM 4414 O O . LEU A 1 619 ? 25.821 -5.056 -28.215 1.00 56.56 619 LEU A O 1
ATOM 4418 N N . THR A 1 620 ? 24.887 -6.843 -27.187 1.00 53.94 620 THR A N 1
ATOM 4419 C CA . THR A 1 620 ? 25.493 -7.900 -28.007 1.00 53.94 620 THR A CA 1
ATOM 4420 C C . THR A 1 620 ? 24.459 -8.494 -28.967 1.00 53.94 620 THR A C 1
ATOM 4422 O O . THR A 1 620 ? 23.252 -8.347 -28.761 1.00 53.94 620 THR A O 1
ATOM 4425 N N . GLY A 1 621 ? 24.908 -9.176 -30.025 1.00 48.03 621 GLY A N 1
ATOM 4426 C CA . GLY A 1 621 ? 24.012 -9.751 -31.034 1.00 48.03 621 GLY A CA 1
ATOM 4427 C C . GLY A 1 621 ? 22.991 -10.759 -30.491 1.00 48.03 621 GLY A C 1
ATOM 4428 O O . GLY A 1 621 ? 21.879 -10.837 -31.021 1.00 48.03 621 GLY A O 1
ATOM 4429 N N . ASP A 1 622 ? 23.325 -11.480 -29.415 1.00 53.19 622 ASP A N 1
ATOM 4430 C CA . ASP A 1 622 ? 22.417 -12.434 -28.765 1.00 53.19 622 ASP A CA 1
ATOM 4431 C C . ASP A 1 622 ? 21.327 -11.715 -27.931 1.00 53.19 622 ASP A C 1
ATOM 4433 O O . ASP A 1 622 ? 20.168 -12.130 -27.981 1.00 53.19 622 ASP A O 1
ATOM 4437 N N . ASP A 1 623 ? 21.626 -10.566 -27.298 1.00 55.84 623 ASP A N 1
ATOM 4438 C CA . ASP A 1 623 ? 20.656 -9.754 -26.518 1.00 55.84 623 ASP A CA 1
ATOM 4439 C C . ASP A 1 623 ? 19.487 -9.205 -27.366 1.00 55.84 623 ASP A C 1
ATOM 4441 O O . ASP A 1 623 ? 18.466 -8.750 -26.844 1.00 55.84 623 ASP A O 1
ATOM 4445 N N . LEU A 1 624 ? 19.640 -9.202 -28.694 1.00 57.47 624 LEU A N 1
ATOM 4446 C CA . LEU A 1 624 ? 18.644 -8.717 -29.654 1.00 57.47 624 LEU A CA 1
ATOM 4447 C C . LEU A 1 624 ? 18.150 -9.814 -30.613 1.00 57.47 624 LEU A C 1
ATOM 4449 O O . LEU A 1 624 ? 17.260 -9.560 -31.430 1.00 57.47 624 LEU A O 1
ATOM 4453 N N . ALA A 1 625 ? 18.658 -11.047 -30.500 1.00 53.25 625 ALA A N 1
ATOM 4454 C CA . ALA A 1 625 ? 18.283 -12.166 -31.368 1.00 53.25 625 ALA A CA 1
ATOM 4455 C C . ALA A 1 625 ? 16.796 -12.566 -31.251 1.00 53.25 625 ALA A C 1
ATOM 4457 O O . ALA A 1 625 ? 16.246 -13.183 -32.169 1.00 53.25 625 ALA A O 1
ATOM 4458 N N . PHE A 1 626 ? 16.135 -12.187 -30.150 1.00 55.19 626 PHE A N 1
ATOM 4459 C CA . PHE A 1 626 ? 14.745 -12.528 -29.832 1.00 55.19 626 PHE A CA 1
ATOM 4460 C C . PHE A 1 626 ? 13.759 -11.345 -29.867 1.00 55.19 626 PHE A C 1
ATOM 4462 O O . PHE A 1 626 ? 12.659 -11.453 -29.316 1.00 55.19 626 PHE A O 1
ATOM 4469 N N . VAL A 1 627 ? 14.082 -10.244 -30.560 1.00 60.94 627 VAL A N 1
ATOM 4470 C CA . VAL A 1 627 ? 13.077 -9.219 -30.911 1.00 60.94 627 VAL A CA 1
ATOM 4471 C C . VAL A 1 627 ? 12.060 -9.831 -31.885 1.00 60.94 627 VAL A C 1
ATOM 4473 O O . VAL A 1 627 ? 12.343 -10.049 -33.064 1.00 60.94 627 VAL A O 1
ATOM 4476 N N . VAL A 1 628 ? 10.860 -10.149 -31.393 1.00 57.69 628 VAL A N 1
ATOM 4477 C CA . VAL A 1 628 ? 9.845 -10.860 -32.188 1.00 57.69 628 VAL A CA 1
ATOM 4478 C C . VAL A 1 628 ? 9.227 -9.922 -33.243 1.00 57.69 628 VAL A C 1
ATOM 4480 O O . VAL A 1 628 ? 8.794 -8.822 -32.888 1.00 57.69 628 VAL A O 1
ATOM 4483 N N . PRO A 1 629 ? 9.118 -10.331 -34.528 1.00 56.97 629 PRO A N 1
ATOM 4484 C CA . PRO A 1 629 ? 8.551 -9.486 -35.581 1.00 56.97 629 PRO A CA 1
ATOM 4485 C C . PRO A 1 629 ? 7.127 -8.996 -35.268 1.00 56.97 629 PRO A C 1
ATOM 4487 O O . PRO A 1 629 ? 6.201 -9.798 -35.142 1.00 56.97 629 PRO A O 1
ATOM 4490 N N . GLY A 1 630 ? 6.944 -7.673 -35.192 1.00 63.06 630 GLY A N 1
ATOM 4491 C CA . GLY A 1 630 ? 5.634 -7.045 -34.966 1.00 63.06 630 GLY A CA 1
ATOM 4492 C C . GLY A 1 630 ? 5.668 -5.603 -34.440 1.00 63.06 630 GLY A C 1
ATOM 4493 O O . GLY A 1 630 ? 4.666 -4.899 -34.584 1.00 63.06 630 GLY A O 1
ATOM 4494 N N . PHE A 1 631 ? 6.798 -5.132 -33.898 1.00 69.38 631 PHE A N 1
ATOM 4495 C CA . PHE A 1 631 ? 7.072 -3.694 -33.788 1.00 69.38 631 PHE A CA 1
ATOM 4496 C C . PHE A 1 631 ? 7.221 -3.100 -35.204 1.00 69.38 631 PHE A C 1
ATOM 4498 O O . PHE A 1 631 ? 7.734 -3.767 -36.103 1.00 69.38 631 PHE A O 1
ATOM 4505 N N . ALA A 1 632 ? 6.758 -1.866 -35.412 1.00 72.62 632 ALA A N 1
ATOM 4506 C CA . ALA A 1 632 ? 6.867 -1.140 -36.682 1.00 72.62 632 ALA A CA 1
ATOM 4507 C C . ALA A 1 632 ? 8.025 -0.133 -36.726 1.00 72.62 632 ALA A C 1
ATOM 4509 O O . ALA A 1 632 ? 8.321 0.366 -37.808 1.00 72.62 632 ALA A O 1
ATOM 4510 N N . ASN A 1 633 ? 8.640 0.184 -35.582 1.00 74.06 633 ASN A N 1
ATOM 4511 C CA . ASN A 1 633 ? 9.841 1.015 -35.484 1.00 74.06 633 ASN A CA 1
ATOM 4512 C C . ASN A 1 633 ? 10.699 0.543 -34.300 1.00 74.06 633 ASN A C 1
ATOM 4514 O O . ASN A 1 633 ? 10.151 0.156 -33.261 1.00 74.06 633 ASN A O 1
ATOM 4518 N N . VAL A 1 634 ? 12.022 0.662 -34.425 1.00 76.75 634 VAL A N 1
ATOM 4519 C CA . VAL A 1 634 ? 12.966 0.547 -33.299 1.00 76.75 634 VAL A CA 1
ATOM 4520 C C . VAL A 1 634 ? 13.852 1.781 -33.282 1.00 76.75 634 VAL A C 1
ATOM 4522 O O . VAL A 1 634 ? 14.406 2.139 -34.321 1.00 76.75 634 VAL A O 1
ATOM 4525 N N . VAL A 1 635 ? 13.996 2.423 -32.124 1.00 78.81 635 VAL A N 1
ATOM 4526 C CA . VAL A 1 635 ? 14.846 3.605 -31.943 1.00 78.81 635 VAL A CA 1
ATOM 4527 C C . VAL A 1 635 ? 15.880 3.336 -30.855 1.00 78.81 635 VAL A C 1
ATOM 4529 O O . VAL A 1 635 ? 15.531 3.142 -29.692 1.00 78.81 635 VAL A O 1
ATOM 4532 N N . PHE A 1 636 ? 17.158 3.351 -31.226 1.00 77.25 636 PHE A N 1
ATOM 4533 C CA . PHE A 1 636 ? 18.280 3.291 -30.293 1.00 77.25 636 PHE A CA 1
ATOM 4534 C C . PHE A 1 636 ? 18.834 4.703 -30.069 1.00 77.25 636 PHE A C 1
ATOM 4536 O O . PHE A 1 636 ? 19.310 5.338 -31.010 1.00 77.25 636 PHE A O 1
ATOM 4543 N N . GLY A 1 637 ? 18.809 5.178 -28.824 1.00 72.56 637 GLY A N 1
ATOM 4544 C CA . GLY A 1 637 ? 19.275 6.507 -28.433 1.00 72.56 637 GLY A CA 1
ATOM 4545 C C . GLY A 1 637 ? 18.215 7.613 -28.542 1.00 72.56 637 GLY A C 1
ATOM 4546 O O . GLY A 1 637 ? 17.017 7.378 -28.423 1.00 72.56 637 GLY A O 1
ATOM 4547 N N . GLY A 1 638 ? 18.686 8.847 -28.690 1.00 72.19 638 GLY A N 1
ATOM 4548 C CA . GLY A 1 638 ? 17.920 10.080 -28.851 1.00 72.19 638 GLY A CA 1
ATOM 4549 C C . GLY A 1 638 ? 18.862 11.295 -28.942 1.00 72.19 638 GLY A C 1
ATOM 4550 O O . GLY A 1 638 ? 20.049 11.173 -28.631 1.00 72.19 638 GLY A O 1
ATOM 4551 N N . PRO A 1 639 ? 18.363 12.498 -29.285 1.00 61.78 639 PRO A N 1
ATOM 4552 C CA . PRO A 1 639 ? 19.186 13.685 -29.580 1.00 61.78 639 PRO A CA 1
ATOM 4553 C C . PRO A 1 639 ? 19.916 14.286 -28.361 1.00 61.78 639 PRO A C 1
ATOM 4555 O O . PRO A 1 639 ? 20.588 15.309 -28.465 1.00 61.78 639 PRO A O 1
ATOM 4558 N N . THR A 1 640 ? 19.761 13.679 -27.183 1.00 59.31 640 THR A N 1
ATOM 4559 C CA . THR A 1 640 ? 20.456 14.026 -25.935 1.00 59.31 640 THR A CA 1
ATOM 4560 C C . THR A 1 640 ? 21.163 12.828 -25.292 1.00 59.31 640 THR A C 1
ATOM 4562 O O . THR A 1 640 ? 21.728 12.974 -24.209 1.00 59.31 640 THR A O 1
ATOM 4565 N N . ALA A 1 641 ? 21.144 11.648 -25.924 1.00 60.53 641 ALA A N 1
ATOM 4566 C CA . ALA A 1 641 ? 21.892 10.480 -25.467 1.00 60.53 641 ALA A CA 1
ATOM 4567 C C . ALA A 1 641 ? 23.408 10.729 -25.586 1.00 60.53 641 ALA A C 1
ATOM 4569 O O . ALA A 1 641 ? 23.847 11.493 -26.439 1.00 60.53 641 ALA A O 1
ATOM 4570 N N . GLY A 1 642 ? 24.220 10.079 -24.744 1.00 63.16 642 GLY A N 1
ATOM 4571 C CA . GLY A 1 642 ? 25.681 10.230 -24.804 1.00 63.16 642 GLY A CA 1
ATOM 4572 C C . GLY A 1 642 ? 26.296 9.527 -26.017 1.00 63.16 642 GLY A C 1
ATOM 4573 O O . GLY A 1 642 ? 26.944 10.156 -26.849 1.00 63.16 642 GLY A O 1
ATOM 4574 N N . ALA A 1 643 ? 26.078 8.214 -26.104 1.00 67.12 643 ALA A N 1
ATOM 4575 C CA . ALA A 1 643 ? 26.539 7.349 -27.185 1.00 67.12 643 ALA A CA 1
ATOM 4576 C C . ALA A 1 643 ? 25.739 6.030 -27.207 1.00 67.12 643 ALA A C 1
ATOM 4578 O O . ALA A 1 643 ? 25.090 5.676 -26.212 1.00 67.12 643 ALA A O 1
ATOM 4579 N N . VAL A 1 644 ? 25.820 5.305 -28.327 1.00 69.81 644 VAL A N 1
ATOM 4580 C CA . VAL A 1 644 ? 25.286 3.945 -28.527 1.00 69.81 644 VAL A CA 1
ATOM 4581 C C . VAL A 1 644 ? 26.410 3.035 -29.027 1.00 69.81 644 VAL A C 1
ATOM 4583 O O . VAL A 1 644 ? 27.101 3.388 -29.985 1.00 69.81 644 VAL A O 1
ATOM 4586 N N . PHE A 1 645 ? 26.578 1.858 -28.417 1.00 67.81 645 PHE A N 1
ATOM 4587 C CA . PHE A 1 645 ? 27.587 0.879 -28.820 1.00 67.81 645 PHE A CA 1
ATOM 4588 C C . PHE A 1 645 ? 26.965 -0.500 -29.080 1.00 67.81 645 PHE A C 1
ATOM 4590 O O . PHE A 1 645 ? 26.233 -1.044 -28.256 1.00 67.81 645 PHE A O 1
ATOM 4597 N N . LEU A 1 646 ? 27.314 -1.089 -30.221 1.00 68.31 646 LEU A N 1
ATOM 4598 C CA . LEU A 1 646 ? 27.015 -2.472 -30.589 1.00 68.31 646 LEU A CA 1
ATOM 4599 C C . LEU A 1 646 ? 28.337 -3.242 -30.619 1.00 68.31 646 LEU A C 1
ATOM 4601 O O . LEU A 1 646 ? 29.210 -2.955 -31.449 1.00 68.31 646 LEU A O 1
ATOM 4605 N N . PHE A 1 647 ? 28.508 -4.189 -29.698 1.00 62.28 647 PHE A N 1
ATOM 4606 C CA . PHE A 1 647 ? 29.730 -4.985 -29.568 1.00 62.28 647 PHE A CA 1
ATOM 4607 C C . PHE A 1 647 ? 29.480 -6.434 -30.001 1.00 62.28 647 PHE A C 1
ATOM 4609 O O . PHE A 1 647 ? 28.458 -6.996 -29.621 1.00 62.28 647 PHE A O 1
ATOM 4616 N N . PRO A 1 648 ? 30.409 -7.064 -30.749 1.00 53.69 648 PRO A N 1
ATOM 4617 C CA . PRO A 1 648 ? 30.285 -8.469 -31.086 1.00 53.69 648 PRO A CA 1
ATOM 4618 C C . PRO A 1 648 ? 30.345 -9.315 -29.817 1.00 53.69 648 PRO A C 1
ATOM 4620 O O . PRO A 1 648 ? 31.106 -9.002 -28.895 1.00 53.69 648 PRO A O 1
ATOM 4623 N N . ASP A 1 649 ? 29.589 -10.408 -29.811 1.00 52.81 649 ASP A N 1
ATOM 4624 C CA . ASP A 1 649 ? 29.632 -11.411 -28.750 1.00 52.81 649 ASP A CA 1
ATOM 4625 C C . ASP A 1 649 ? 31.083 -11.838 -28.404 1.00 52.81 649 ASP A C 1
ATOM 4627 O O . ASP A 1 649 ? 31.955 -12.036 -29.257 1.00 52.81 649 ASP A O 1
ATOM 4631 N N . ASN A 1 650 ? 31.331 -11.989 -27.102 1.00 47.75 650 ASN A N 1
ATOM 4632 C CA . ASN A 1 650 ? 32.590 -12.431 -26.510 1.00 47.75 650 ASN A CA 1
ATOM 4633 C C . ASN A 1 650 ? 32.892 -13.923 -26.776 1.00 47.75 650 ASN A C 1
ATOM 4635 O O . ASN A 1 650 ? 34.005 -14.394 -26.509 1.00 47.75 650 ASN A O 1
ATOM 4639 N N . ASN A 1 651 ? 31.903 -14.695 -27.231 1.00 45.50 651 ASN A N 1
ATOM 4640 C CA . ASN A 1 651 ? 31.981 -16.138 -27.429 1.00 45.50 651 ASN A CA 1
ATOM 4641 C C . ASN A 1 651 ? 32.936 -16.505 -28.584 1.00 45.50 651 ASN A C 1
ATOM 4643 O O . ASN A 1 651 ? 32.750 -16.081 -29.723 1.00 45.50 651 ASN A O 1
ATOM 4647 N N . PRO A 1 652 ? 33.949 -17.362 -28.362 1.00 41.16 652 PRO A N 1
ATOM 4648 C CA . PRO A 1 652 ? 34.922 -17.726 -29.396 1.00 41.16 652 PRO A CA 1
ATOM 4649 C C . PRO A 1 652 ? 34.383 -18.705 -30.463 1.00 41.16 652 PRO A C 1
ATOM 4651 O O . PRO A 1 652 ? 35.172 -19.261 -31.233 1.00 41.16 652 PRO A O 1
ATOM 4654 N N . ASN A 1 653 ? 33.069 -18.948 -30.517 1.00 42.59 653 ASN A N 1
ATOM 4655 C CA . ASN A 1 653 ? 32.413 -19.664 -31.611 1.00 42.59 653 ASN A CA 1
ATOM 4656 C C . ASN A 1 653 ? 31.855 -18.663 -32.637 1.00 42.59 653 ASN A C 1
ATOM 4658 O O . ASN A 1 653 ? 31.271 -17.663 -32.239 1.00 42.59 653 ASN A O 1
ATOM 4662 N N . PRO A 1 654 ? 31.942 -18.935 -33.951 1.00 36.31 654 PRO A N 1
ATOM 4663 C CA . PRO A 1 654 ? 31.280 -18.113 -34.959 1.00 36.31 654 PRO A CA 1
ATOM 4664 C C . PRO A 1 654 ? 29.762 -18.367 -34.934 1.00 36.31 654 PRO A C 1
ATOM 4666 O O . PRO A 1 654 ? 29.262 -19.240 -35.649 1.00 36.31 654 PRO A O 1
ATOM 4669 N N . ILE A 1 655 ? 29.040 -17.638 -34.080 1.00 39.44 655 ILE A N 1
ATOM 4670 C CA . ILE A 1 655 ? 27.577 -17.696 -33.987 1.00 39.44 655 ILE A CA 1
ATOM 4671 C C . ILE A 1 655 ? 26.945 -17.012 -35.208 1.00 39.44 655 ILE A C 1
ATOM 4673 O O . ILE A 1 655 ? 27.488 -16.082 -35.800 1.00 39.44 655 ILE A O 1
ATOM 4677 N N . THR A 1 656 ? 25.776 -17.503 -35.614 1.00 42.88 656 THR A N 1
ATOM 4678 C CA . THR A 1 656 ? 24.966 -16.979 -36.726 1.00 42.88 656 THR A CA 1
ATOM 4679 C C . THR A 1 656 ? 24.168 -15.711 -36.368 1.00 42.88 656 THR A C 1
ATOM 4681 O O . THR A 1 656 ? 23.176 -15.409 -37.028 1.00 42.88 656 THR A O 1
ATOM 4684 N N . GLY A 1 657 ? 24.578 -14.993 -35.320 1.00 48.47 657 GLY A N 1
ATOM 4685 C CA . GLY A 1 657 ? 23.897 -13.839 -34.729 1.00 48.47 657 GLY A CA 1
ATOM 4686 C C . GLY A 1 657 ? 24.285 -12.525 -35.398 1.00 48.47 657 GLY A C 1
ATOM 4687 O O . GLY A 1 657 ? 24.927 -11.681 -34.792 1.00 48.47 657 GLY A O 1
ATOM 4688 N N . ALA A 1 658 ? 23.923 -12.347 -36.670 1.00 55.66 658 ALA A N 1
ATOM 4689 C CA . ALA A 1 658 ? 23.897 -11.000 -37.238 1.00 55.66 658 ALA A CA 1
ATOM 4690 C C . ALA A 1 658 ? 22.667 -10.259 -36.692 1.00 55.66 658 ALA A C 1
ATOM 4692 O O . ALA A 1 658 ? 21.577 -10.838 -36.685 1.00 55.66 658 ALA A O 1
ATOM 4693 N N . PHE A 1 659 ? 22.813 -8.991 -36.295 1.00 61.72 659 PHE A N 1
ATOM 4694 C CA . PHE A 1 659 ? 21.686 -8.167 -35.854 1.00 61.72 659 PHE A CA 1
ATOM 4695 C C . PHE A 1 659 ? 20.696 -7.997 -37.013 1.00 61.72 659 PHE A C 1
ATOM 4697 O O . PHE A 1 659 ? 20.964 -7.273 -37.975 1.00 61.72 659 PHE A O 1
ATOM 4704 N N . ASN A 1 660 ? 19.576 -8.719 -36.953 1.00 63.50 660 ASN A N 1
ATOM 4705 C CA . ASN A 1 660 ? 18.543 -8.694 -37.982 1.00 63.50 660 ASN A CA 1
ATOM 4706 C C . ASN A 1 660 ? 17.672 -7.455 -37.766 1.00 63.50 660 ASN A C 1
ATOM 4708 O O . ASN A 1 660 ? 16.854 -7.433 -36.848 1.00 63.50 660 ASN A O 1
ATOM 4712 N N . THR A 1 661 ? 17.838 -6.425 -38.595 1.00 60.84 661 THR A N 1
ATOM 4713 C CA . THR A 1 661 ? 17.033 -5.206 -38.460 1.00 60.84 661 THR A CA 1
ATOM 4714 C C . THR A 1 661 ? 15.578 -5.505 -38.787 1.00 60.84 661 THR A C 1
ATOM 4716 O O . THR A 1 661 ? 15.293 -6.198 -39.767 1.00 60.84 661 THR A O 1
ATOM 4719 N N . ILE A 1 662 ? 14.656 -4.924 -38.026 1.00 66.88 662 ILE A N 1
ATOM 4720 C CA . ILE A 1 662 ? 13.240 -4.894 -38.401 1.00 66.88 662 ILE A CA 1
ATOM 4721 C C . ILE A 1 662 ? 12.891 -3.553 -39.056 1.00 66.88 662 ILE A C 1
ATOM 4723 O O . ILE A 1 662 ? 13.706 -2.624 -39.071 1.00 66.88 662 ILE A O 1
ATOM 4727 N N . ALA A 1 663 ? 11.683 -3.462 -39.614 1.00 63.47 663 ALA A N 1
ATOM 4728 C CA . ALA A 1 663 ? 11.210 -2.276 -40.317 1.00 63.47 663 ALA A CA 1
ATOM 4729 C C . ALA A 1 663 ? 11.423 -0.984 -39.506 1.00 63.47 663 ALA A C 1
ATOM 4731 O O . ALA A 1 663 ? 11.127 -0.927 -38.312 1.00 63.47 663 ALA A O 1
ATOM 4732 N N . ASN A 1 664 ? 11.926 0.052 -40.186 1.00 70.81 664 ASN A N 1
ATOM 4733 C CA . ASN A 1 664 ? 12.209 1.378 -39.628 1.00 70.81 664 ASN A CA 1
ATOM 4734 C C . ASN A 1 664 ? 13.115 1.336 -38.377 1.00 70.81 664 ASN A C 1
ATOM 4736 O O . ASN A 1 664 ? 12.780 1.887 -37.325 1.00 70.81 664 ASN A O 1
ATOM 4740 N N . THR A 1 665 ? 14.274 0.679 -38.490 1.00 79.25 665 THR A N 1
ATOM 4741 C CA . THR A 1 665 ? 15.323 0.743 -37.459 1.00 79.25 665 THR A CA 1
ATOM 4742 C C . THR A 1 665 ? 16.082 2.075 -37.561 1.00 79.25 665 THR A C 1
ATOM 4744 O O . THR A 1 665 ? 16.657 2.396 -38.605 1.00 79.25 665 THR A O 1
ATOM 4747 N N . ARG A 1 666 ? 16.096 2.847 -36.469 1.00 82.56 666 ARG A N 1
ATOM 4748 C CA . ARG A 1 666 ? 16.735 4.165 -36.331 1.00 82.56 666 ARG A CA 1
ATOM 4749 C C . ARG A 1 666 ? 17.763 4.146 -35.199 1.00 82.56 666 ARG A C 1
ATOM 4751 O O . ARG A 1 666 ? 17.461 3.721 -34.087 1.00 82.56 666 ARG A O 1
ATOM 4758 N N . PHE A 1 667 ? 18.950 4.667 -35.473 1.00 81.12 667 PHE A N 1
ATOM 4759 C CA . PHE A 1 667 ? 19.984 4.965 -34.484 1.00 81.12 667 PHE A CA 1
ATOM 4760 C C . PHE A 1 667 ? 20.137 6.482 -34.383 1.00 81.12 667 PHE A C 1
ATOM 4762 O O . PHE A 1 667 ? 20.241 7.157 -35.405 1.00 81.12 667 PHE A O 1
ATOM 4769 N N . GLU A 1 668 ? 20.132 7.019 -33.169 1.00 80.81 668 GLU A N 1
ATOM 4770 C CA . GLU A 1 668 ? 20.138 8.459 -32.916 1.00 80.81 668 GLU A CA 1
ATOM 4771 C C . GLU A 1 668 ? 21.035 8.772 -31.714 1.00 80.81 668 GLU A C 1
ATOM 4773 O O . GLU A 1 668 ? 20.615 8.656 -30.568 1.00 80.81 668 GLU A O 1
ATOM 4778 N N . ALA A 1 669 ? 22.296 9.132 -31.947 1.00 74.56 669 ALA A N 1
ATOM 4779 C CA . ALA A 1 669 ? 23.216 9.542 -30.884 1.00 74.56 669 ALA A CA 1
ATOM 4780 C C . ALA A 1 669 ? 24.408 10.323 -31.460 1.00 74.56 669 ALA A C 1
ATOM 4782 O O . ALA A 1 669 ? 24.829 10.015 -32.575 1.00 74.56 669 ALA A O 1
ATOM 4783 N N . PRO A 1 670 ? 25.013 11.267 -30.712 1.00 73.00 670 PRO A N 1
ATOM 4784 C CA . PRO A 1 670 ? 26.222 11.978 -31.139 1.00 73.00 670 PRO A CA 1
ATOM 4785 C C . PRO A 1 670 ? 27.329 11.022 -31.602 1.00 73.00 670 PRO A C 1
ATOM 4787 O O . PRO A 1 670 ? 27.936 11.232 -32.648 1.00 73.00 670 PRO A O 1
ATOM 4790 N N . LEU A 1 671 ? 27.529 9.919 -30.875 1.00 73.94 671 LEU A N 1
ATOM 4791 C CA . LEU A 1 671 ? 28.411 8.821 -31.265 1.00 73.94 671 LEU A CA 1
ATOM 4792 C C . LEU A 1 671 ? 27.629 7.506 -31.374 1.00 73.94 671 LEU A C 1
ATOM 4794 O O . LEU A 1 671 ? 27.009 7.065 -30.403 1.00 73.94 671 LEU A O 1
ATOM 4798 N N . VAL A 1 672 ? 27.741 6.843 -32.525 1.00 74.50 672 VAL A N 1
ATOM 4799 C CA . VAL A 1 672 ? 27.326 5.446 -32.722 1.00 74.50 672 VAL A CA 1
ATOM 4800 C C . VAL A 1 672 ? 28.550 4.609 -33.088 1.00 74.50 672 VAL A C 1
ATOM 4802 O O . VAL A 1 672 ? 29.288 4.946 -34.014 1.00 74.50 672 VAL A O 1
ATOM 4805 N N . VAL A 1 673 ? 28.765 3.503 -32.375 1.00 72.81 673 VAL A N 1
ATOM 4806 C CA . VAL A 1 673 ? 29.867 2.560 -32.621 1.00 72.81 673 VAL A CA 1
ATOM 4807 C C . VAL A 1 673 ? 29.303 1.177 -32.927 1.00 72.81 673 VAL A C 1
ATOM 4809 O O . VAL A 1 673 ? 28.568 0.615 -32.121 1.00 72.81 673 VAL A O 1
ATOM 4812 N N . ILE A 1 674 ? 29.671 0.609 -34.075 1.00 72.50 674 ILE A N 1
ATOM 4813 C CA . ILE A 1 674 ? 29.189 -0.687 -34.559 1.00 72.50 674 ILE A CA 1
ATOM 4814 C C . ILE A 1 674 ? 30.374 -1.603 -34.833 1.00 72.50 674 ILE A C 1
ATOM 4816 O O . ILE A 1 674 ? 31.144 -1.401 -35.773 1.00 72.50 674 ILE A O 1
ATOM 4820 N N . ASN A 1 675 ? 30.499 -2.647 -34.023 1.00 67.81 675 ASN A N 1
ATOM 4821 C CA . ASN A 1 675 ? 31.595 -3.606 -34.112 1.00 67.81 675 ASN A CA 1
ATOM 4822 C C . ASN A 1 675 ? 31.120 -5.001 -34.596 1.00 67.81 675 ASN A C 1
ATOM 4824 O O . ASN A 1 675 ? 31.918 -5.935 -34.665 1.00 67.81 675 ASN A O 1
ATOM 4828 N N . GLU A 1 676 ? 29.836 -5.137 -34.956 1.00 65.19 676 GLU A N 1
ATOM 4829 C CA . GLU A 1 676 ? 29.136 -6.395 -35.276 1.00 65.19 676 GLU A CA 1
ATOM 4830 C C . GLU A 1 676 ? 28.425 -6.361 -36.652 1.00 65.19 676 GLU A C 1
ATOM 4832 O O . GLU A 1 676 ? 28.251 -5.309 -37.269 1.00 65.19 676 GLU A O 1
ATOM 4837 N N . VAL A 1 677 ? 28.040 -7.528 -37.180 1.00 65.81 677 VAL A N 1
ATOM 4838 C CA . VAL A 1 677 ? 27.365 -7.671 -38.483 1.00 65.81 677 VAL A CA 1
ATOM 4839 C C . VAL A 1 677 ? 25.881 -7.309 -38.374 1.00 65.81 677 VAL A C 1
ATOM 4841 O O . VAL A 1 677 ? 25.138 -7.953 -37.639 1.00 65.81 677 VAL A O 1
ATOM 4844 N N . ILE A 1 678 ? 25.429 -6.347 -39.180 1.00 67.31 678 ILE A N 1
ATOM 4845 C CA . ILE A 1 678 ? 24.021 -5.944 -39.289 1.00 67.31 678 ILE A CA 1
ATOM 4846 C C . ILE A 1 678 ? 23.412 -6.596 -40.535 1.00 67.31 678 ILE A C 1
ATOM 4848 O O . ILE A 1 678 ? 23.804 -6.285 -41.662 1.00 67.31 678 ILE A O 1
ATOM 4852 N N . ASN A 1 679 ? 22.439 -7.489 -40.347 1.00 68.50 679 ASN A N 1
ATOM 4853 C CA . ASN A 1 679 ? 21.640 -8.061 -41.429 1.00 68.50 679 ASN A CA 1
ATOM 4854 C C . ASN A 1 679 ? 20.388 -7.203 -41.654 1.00 68.50 679 ASN A C 1
ATOM 4856 O O . ASN A 1 679 ? 19.391 -7.327 -40.948 1.00 68.50 679 ASN A O 1
ATOM 4860 N N . GLN A 1 680 ? 20.454 -6.326 -42.649 1.00 63.62 680 GLN A N 1
ATOM 4861 C CA . GLN A 1 680 ? 19.438 -5.315 -42.924 1.00 63.62 680 GLN A CA 1
ATOM 4862 C C . GLN A 1 680 ? 18.181 -5.872 -43.628 1.00 63.62 680 GLN A C 1
ATOM 4864 O O . GLN A 1 680 ? 17.112 -5.263 -43.627 1.00 63.62 680 GLN A O 1
ATOM 4869 N N . GLY A 1 681 ? 18.289 -7.033 -44.283 1.00 64.69 681 GLY A N 1
ATOM 4870 C CA . GLY A 1 681 ? 17.179 -7.588 -45.057 1.00 64.69 681 GLY A CA 1
ATOM 4871 C C . GLY A 1 681 ? 16.721 -6.649 -46.185 1.00 64.69 681 GLY A C 1
ATOM 4872 O O . GLY A 1 681 ? 17.464 -6.431 -47.151 1.00 64.69 681 GLY A O 1
ATOM 4873 N N . ALA A 1 682 ? 15.487 -6.144 -46.079 1.00 58.16 682 ALA A N 1
ATOM 4874 C CA . ALA A 1 682 ? 14.795 -5.361 -47.109 1.00 58.16 682 ALA A CA 1
ATOM 4875 C C . ALA A 1 682 ? 14.291 -3.977 -46.642 1.00 58.16 682 ALA A C 1
ATOM 4877 O O . ALA A 1 682 ? 13.705 -3.261 -47.452 1.00 58.16 682 ALA A O 1
ATOM 4878 N N . ASP A 1 683 ? 14.525 -3.593 -45.384 1.00 67.19 683 ASP A N 1
ATOM 4879 C CA . ASP A 1 683 ? 14.040 -2.333 -44.805 1.00 67.19 683 ASP A CA 1
ATOM 4880 C C . ASP A 1 683 ? 15.192 -1.319 -44.608 1.00 67.19 683 ASP A C 1
ATOM 4882 O O . ASP A 1 683 ? 16.328 -1.717 -44.332 1.00 67.19 683 ASP A O 1
ATOM 4886 N N . PRO A 1 684 ? 14.956 -0.002 -44.767 1.00 68.06 684 PRO A N 1
ATOM 4887 C CA . PRO A 1 684 ? 15.998 1.011 -44.613 1.00 68.06 684 PRO A CA 1
ATOM 4888 C C . PRO A 1 684 ? 16.437 1.168 -43.151 1.00 68.06 684 PRO A C 1
ATOM 4890 O O . PRO A 1 684 ? 15.625 1.065 -42.229 1.00 68.06 684 PRO A O 1
ATOM 4893 N N . VAL A 1 685 ? 17.719 1.487 -42.957 1.00 74.69 685 VAL A N 1
ATOM 4894 C CA . VAL A 1 685 ? 18.289 1.873 -41.657 1.00 74.69 685 VAL A CA 1
ATOM 4895 C C . VAL A 1 685 ? 18.675 3.345 -41.712 1.00 74.69 685 VAL A C 1
ATOM 4897 O O . VAL A 1 685 ? 19.306 3.789 -42.676 1.00 74.69 685 VAL A O 1
ATOM 4900 N N . LEU A 1 686 ? 18.297 4.091 -40.675 1.00 80.56 686 LEU A N 1
ATOM 4901 C CA . LEU A 1 686 ? 18.621 5.506 -40.520 1.00 80.56 686 LEU A CA 1
ATOM 4902 C C . LEU A 1 686 ? 19.594 5.713 -39.356 1.00 80.56 686 LEU A C 1
ATOM 4904 O O . LEU A 1 686 ? 19.307 5.305 -38.231 1.00 80.56 686 LEU A O 1
ATOM 4908 N N . PHE A 1 687 ? 20.699 6.402 -39.623 1.00 80.25 687 PHE A N 1
ATOM 4909 C CA . PHE A 1 687 ? 21.628 6.914 -38.620 1.00 80.25 687 PHE A CA 1
ATOM 4910 C C . PHE A 1 687 ? 21.504 8.438 -38.542 1.00 80.25 687 PHE A C 1
ATOM 4912 O O . PHE A 1 687 ? 21.724 9.110 -39.545 1.00 80.25 687 PHE A O 1
ATOM 4919 N N . VAL A 1 688 ? 21.182 8.975 -37.365 1.00 79.44 688 VAL A N 1
ATOM 4920 C CA . VAL A 1 688 ? 21.234 10.413 -37.056 1.00 79.44 688 VAL A CA 1
ATOM 4921 C C . VAL A 1 688 ? 22.372 10.621 -36.056 1.00 79.44 688 VAL A C 1
ATOM 4923 O O . VAL A 1 688 ? 22.265 10.179 -34.908 1.00 79.44 688 VAL A O 1
ATOM 4926 N N . VAL A 1 689 ? 23.505 11.162 -36.516 1.00 76.06 689 VAL A N 1
ATOM 4927 C CA . VAL A 1 689 ? 24.802 11.041 -35.817 1.00 76.06 689 VAL A CA 1
ATOM 4928 C C . VAL A 1 689 ? 25.748 12.220 -36.061 1.00 76.06 689 VAL A C 1
ATOM 4930 O O . VAL A 1 689 ? 25.770 12.776 -37.156 1.00 76.06 689 VAL A O 1
ATOM 4933 N N . ASP A 1 690 ? 26.612 12.525 -35.082 1.00 69.50 690 ASP A N 1
ATOM 4934 C CA . ASP A 1 690 ? 27.798 13.374 -35.307 1.00 69.50 690 ASP A CA 1
ATOM 4935 C C . ASP A 1 690 ? 29.023 12.524 -35.721 1.00 69.50 690 ASP A C 1
ATOM 4937 O O . ASP A 1 690 ? 29.884 12.986 -36.469 1.00 69.50 690 ASP A O 1
ATOM 4941 N N . GLN A 1 691 ? 29.118 11.269 -35.256 1.00 71.44 691 GLN A N 1
ATOM 4942 C CA . GLN A 1 691 ? 30.193 10.316 -35.565 1.00 71.44 691 GLN A CA 1
ATOM 4943 C C . GLN A 1 691 ? 29.669 8.870 -35.662 1.00 71.44 691 GLN A C 1
ATOM 4945 O O . GLN A 1 691 ? 28.895 8.421 -34.813 1.00 71.44 691 GLN A O 1
ATOM 4950 N N . LEU A 1 692 ? 30.150 8.121 -36.666 1.00 74.75 692 LEU A N 1
ATOM 4951 C CA . LEU A 1 692 ? 29.819 6.711 -36.900 1.00 74.75 692 LEU A CA 1
ATOM 4952 C C . LEU A 1 692 ? 31.091 5.856 -37.045 1.00 74.75 692 LEU A C 1
ATOM 4954 O O . LEU A 1 692 ? 31.745 5.841 -38.092 1.00 74.75 692 LEU A O 1
ATOM 4958 N N . ASP A 1 693 ? 31.417 5.087 -36.010 1.00 69.88 693 ASP A N 1
ATOM 4959 C CA . ASP A 1 693 ? 32.557 4.166 -36.025 1.00 69.88 693 ASP A CA 1
ATOM 4960 C C . ASP A 1 693 ? 32.104 2.745 -36.394 1.00 69.88 693 ASP A C 1
ATOM 4962 O O . ASP A 1 693 ? 31.187 2.200 -35.788 1.00 69.88 693 ASP A O 1
ATOM 4966 N N . LEU A 1 694 ? 32.768 2.118 -37.369 1.00 68.31 694 LEU A N 1
ATOM 4967 C CA . LEU A 1 694 ? 32.462 0.784 -37.902 1.00 68.31 694 LEU A CA 1
ATOM 4968 C C . LEU A 1 694 ? 33.699 -0.132 -37.770 1.00 68.31 694 LEU A C 1
ATOM 4970 O O . LEU A 1 694 ? 34.384 -0.431 -38.758 1.00 68.31 694 LEU A O 1
ATOM 4974 N N . ASN A 1 695 ? 34.057 -0.542 -36.547 1.00 60.78 695 ASN A N 1
ATOM 4975 C CA . ASN A 1 695 ? 35.338 -1.220 -36.304 1.00 60.78 695 ASN A CA 1
ATOM 4976 C C . ASN A 1 695 ? 35.284 -2.739 -36.540 1.00 60.78 695 ASN A C 1
ATOM 4978 O O . ASN A 1 695 ? 34.275 -3.393 -36.299 1.00 60.78 695 ASN A O 1
ATOM 4982 N N . MET A 1 696 ? 36.434 -3.299 -36.941 1.00 50.28 696 MET A N 1
ATOM 4983 C CA . MET A 1 696 ? 36.896 -4.700 -36.790 1.00 50.28 696 MET A CA 1
ATOM 4984 C C . MET A 1 696 ? 35.966 -5.888 -37.145 1.00 50.28 696 MET A C 1
ATOM 4986 O O . MET A 1 696 ? 36.383 -7.035 -36.996 1.00 50.28 696 MET A O 1
ATOM 4990 N N . GLY A 1 697 ? 34.777 -5.648 -37.684 1.00 51.31 697 GLY A N 1
ATOM 4991 C CA . GLY A 1 697 ? 33.771 -6.666 -38.001 1.00 51.31 697 GLY A CA 1
ATOM 4992 C C . GLY A 1 697 ? 32.467 -6.074 -38.543 1.00 51.31 697 GLY A C 1
ATOM 4993 O O . GLY A 1 697 ? 31.790 -6.742 -39.326 1.00 51.31 697 GLY A O 1
ATOM 4994 N N . GLY A 1 698 ? 32.178 -4.808 -38.203 1.00 54.00 698 GLY A N 1
ATOM 4995 C CA . GLY A 1 698 ? 31.033 -4.025 -38.677 1.00 54.00 698 GLY A CA 1
ATOM 4996 C C . GLY A 1 698 ? 30.752 -4.181 -40.174 1.00 54.00 698 GLY A C 1
ATOM 4997 O O . GLY A 1 698 ? 31.442 -3.595 -41.006 1.00 54.00 698 GLY A O 1
ATOM 4998 N N . THR A 1 699 ? 29.742 -4.982 -40.521 1.00 57.62 699 THR A N 1
ATOM 4999 C CA . THR A 1 699 ? 29.396 -5.320 -41.911 1.00 57.62 699 THR A CA 1
ATOM 5000 C C . THR A 1 699 ? 27.891 -5.211 -42.112 1.00 57.62 699 THR A C 1
ATOM 5002 O O . THR A 1 699 ? 27.138 -5.946 -41.479 1.00 57.62 699 THR A O 1
ATOM 5005 N N . PHE A 1 700 ? 27.452 -4.360 -43.040 1.00 63.12 700 PHE A N 1
ATOM 5006 C CA . PHE A 1 700 ? 26.056 -4.307 -43.480 1.00 63.12 700 PHE A CA 1
ATOM 5007 C C . PHE A 1 700 ? 25.780 -5.377 -44.543 1.00 63.12 700 PHE A C 1
ATOM 5009 O O . PHE A 1 700 ? 26.461 -5.448 -45.573 1.00 63.12 700 PHE A O 1
ATOM 5016 N N . VAL A 1 701 ? 24.769 -6.207 -44.294 1.00 58.75 701 VAL A N 1
ATOM 5017 C CA . VAL A 1 701 ? 24.362 -7.346 -45.122 1.00 58.75 701 VAL A CA 1
ATOM 5018 C C . VAL A 1 701 ? 22.882 -7.197 -45.472 1.00 58.75 701 VAL A C 1
ATOM 5020 O O . VAL A 1 701 ? 22.023 -7.472 -44.649 1.00 58.75 701 VAL A O 1
ATOM 5023 N N . GLY A 1 702 ? 22.550 -6.741 -46.681 1.00 61.84 702 GLY A N 1
ATOM 5024 C CA . GLY A 1 702 ? 21.152 -6.516 -47.061 1.00 61.84 702 GLY A CA 1
ATOM 5025 C C . GLY A 1 702 ? 20.966 -5.995 -48.483 1.00 61.84 702 GLY A C 1
ATOM 5026 O O . GLY A 1 702 ? 21.880 -6.069 -49.305 1.00 61.84 702 GLY A O 1
ATOM 5027 N N . THR A 1 703 ? 19.755 -5.509 -48.762 1.00 57.12 703 THR A N 1
ATOM 5028 C CA . THR A 1 703 ? 19.314 -5.023 -50.087 1.00 57.12 703 THR A CA 1
ATOM 5029 C C . THR A 1 703 ? 18.621 -3.656 -50.058 1.00 57.12 703 THR A C 1
ATOM 5031 O O . THR A 1 703 ? 18.029 -3.253 -51.057 1.00 57.12 703 THR A O 1
ATOM 5034 N N . ALA A 1 704 ? 18.668 -2.969 -48.917 1.00 62.38 704 ALA A N 1
ATOM 5035 C CA . ALA A 1 704 ? 18.028 -1.677 -48.694 1.00 62.38 704 ALA A CA 1
ATOM 5036 C C . ALA A 1 704 ? 19.066 -0.569 -48.463 1.00 62.38 704 ALA A C 1
ATOM 5038 O O . ALA A 1 704 ? 20.265 -0.832 -48.345 1.00 62.38 704 ALA A O 1
ATOM 5039 N N . ASP A 1 705 ? 18.593 0.674 -48.432 1.00 62.91 705 ASP A N 1
ATOM 5040 C CA . ASP A 1 705 ? 19.445 1.855 -48.319 1.00 62.91 705 ASP A CA 1
ATOM 5041 C C . ASP A 1 705 ? 19.956 2.049 -46.885 1.00 62.91 705 ASP A C 1
ATOM 5043 O O . ASP A 1 705 ? 19.225 1.837 -45.910 1.00 62.91 705 ASP A O 1
ATOM 5047 N N . VAL A 1 706 ? 21.207 2.494 -46.761 1.00 68.75 706 VAL A N 1
ATOM 5048 C CA . VAL A 1 706 ? 21.758 3.023 -45.508 1.00 68.75 706 VAL A CA 1
ATOM 5049 C C . VAL A 1 706 ? 21.777 4.543 -45.626 1.00 68.75 706 VAL A C 1
ATOM 5051 O O . VAL A 1 706 ? 22.516 5.094 -46.446 1.00 68.75 706 VAL A O 1
ATOM 5054 N N . ASN A 1 707 ? 20.947 5.205 -44.820 1.00 73.94 707 ASN A N 1
ATOM 5055 C CA . ASN A 1 707 ? 20.821 6.660 -44.801 1.00 73.94 707 ASN A CA 1
ATOM 5056 C C . ASN A 1 707 ? 21.541 7.226 -43.571 1.00 73.94 707 ASN A C 1
ATOM 5058 O O . ASN A 1 707 ? 21.342 6.735 -42.457 1.00 73.94 707 ASN A O 1
ATOM 5062 N N . ILE A 1 708 ? 22.364 8.255 -43.775 1.00 76.12 708 ILE A N 1
ATOM 5063 C CA . ILE A 1 708 ? 23.086 8.961 -42.710 1.00 76.12 708 ILE A CA 1
ATOM 5064 C C . ILE A 1 708 ? 22.711 10.447 -42.761 1.00 76.12 708 ILE A C 1
ATOM 5066 O O . ILE A 1 708 ? 22.898 11.100 -43.789 1.00 76.12 708 ILE A O 1
ATOM 5070 N N . GLU A 1 709 ? 22.193 10.961 -41.648 1.00 75.12 709 GLU A N 1
ATOM 5071 C CA . GLU A 1 709 ? 21.744 12.342 -41.447 1.00 75.12 709 GLU A CA 1
ATOM 5072 C C . GLU A 1 709 ? 22.494 12.989 -40.264 1.00 75.12 709 GLU A C 1
ATOM 5074 O O . GLU A 1 709 ? 22.875 12.320 -39.301 1.00 75.12 709 GLU A O 1
ATOM 5079 N N . ASP A 1 710 ? 22.701 14.304 -40.337 1.00 67.25 710 ASP A N 1
ATOM 5080 C CA . ASP A 1 710 ? 23.283 15.135 -39.269 1.00 67.25 710 ASP A CA 1
ATOM 5081 C C . ASP A 1 710 ? 22.185 15.605 -38.287 1.00 67.25 710 ASP A C 1
ATOM 5083 O O . ASP A 1 710 ? 21.032 15.799 -38.684 1.00 67.25 710 ASP A O 1
ATOM 5087 N N . PHE A 1 711 ? 22.527 15.879 -37.023 1.00 59.38 711 PHE A N 1
ATOM 5088 C CA . PHE A 1 711 ? 21.615 16.535 -36.067 1.00 59.38 711 PHE A CA 1
ATOM 5089 C C . PHE A 1 711 ? 21.270 18.000 -36.416 1.00 59.38 711 PHE A C 1
ATOM 5091 O O . PHE A 1 711 ? 20.440 18.621 -35.747 1.00 59.38 711 PHE A O 1
ATOM 5098 N N . GLY A 1 712 ? 21.882 18.568 -37.457 1.00 49.28 712 GLY A N 1
ATOM 5099 C CA . GLY A 1 712 ? 21.702 19.950 -37.900 1.00 49.28 712 GLY A CA 1
ATOM 5100 C C . GLY A 1 712 ? 22.673 20.930 -37.236 1.00 49.28 712 GLY A C 1
ATOM 5101 O O . GLY A 1 712 ? 22.405 22.135 -37.199 1.00 49.28 712 GLY A O 1
ATOM 5102 N N . ALA A 1 713 ? 23.785 20.426 -36.697 1.00 48.22 713 ALA A N 1
ATOM 5103 C CA . ALA A 1 713 ? 24.893 21.240 -36.212 1.00 48.22 713 ALA A CA 1
ATOM 5104 C C . ALA A 1 713 ? 25.912 21.483 -37.342 1.00 48.22 713 ALA A C 1
ATOM 5106 O O . ALA A 1 713 ? 25.829 20.894 -38.412 1.00 48.22 713 ALA A O 1
ATOM 5107 N N . ILE A 1 714 ? 26.900 22.357 -37.120 1.00 44.34 714 ILE A N 1
ATOM 5108 C CA . ILE A 1 714 ? 28.059 22.453 -38.027 1.00 44.34 714 ILE A CA 1
ATOM 5109 C C . ILE A 1 714 ? 29.041 21.353 -37.604 1.00 44.34 714 ILE A C 1
ATOM 5111 O O . ILE A 1 714 ? 29.948 21.594 -36.803 1.00 44.34 714 ILE A O 1
ATOM 5115 N N . GLY A 1 715 ? 28.766 20.130 -38.061 1.00 50.78 715 GLY A N 1
ATOM 5116 C CA . GLY A 1 715 ? 29.421 18.896 -37.630 1.00 50.78 715 GLY A CA 1
ATOM 5117 C C . GLY A 1 715 ? 30.568 18.426 -38.530 1.00 50.78 715 GLY A C 1
ATOM 5118 O O . GLY A 1 715 ? 30.916 19.034 -39.548 1.00 50.78 715 GLY A O 1
ATOM 5119 N N . THR A 1 716 ? 31.178 17.301 -38.150 1.00 53.53 716 THR A N 1
ATOM 5120 C CA . THR A 1 716 ? 32.095 16.546 -39.017 1.00 53.53 716 THR A CA 1
ATOM 5121 C C . THR A 1 716 ? 31.792 15.057 -38.915 1.00 53.53 716 THR A C 1
ATOM 5123 O O . THR A 1 716 ? 32.398 14.362 -38.096 1.00 53.53 716 THR A O 1
ATOM 5126 N N . ILE A 1 717 ? 30.875 14.571 -39.760 1.00 58.97 717 ILE A N 1
ATOM 5127 C CA . ILE A 1 717 ? 30.490 13.155 -39.785 1.00 58.97 717 ILE A CA 1
ATOM 5128 C C . ILE A 1 717 ? 31.713 12.338 -40.182 1.00 58.97 717 ILE A C 1
ATOM 5130 O O . ILE A 1 717 ? 32.126 12.313 -41.343 1.00 58.97 717 ILE A O 1
ATOM 5134 N N . THR A 1 718 ? 32.312 11.673 -39.202 1.00 60.44 718 THR A N 1
ATOM 5135 C CA . THR A 1 718 ? 33.450 10.788 -39.432 1.00 60.44 718 THR A CA 1
ATOM 5136 C C . THR A 1 718 ? 32.945 9.358 -39.542 1.00 60.44 718 THR A C 1
ATOM 5138 O O . THR A 1 718 ? 32.302 8.867 -38.616 1.00 60.44 718 THR A O 1
ATOM 5141 N N . VAL A 1 719 ? 33.251 8.696 -40.662 1.00 62.62 719 VAL A N 1
ATOM 5142 C CA . VAL A 1 719 ? 32.933 7.281 -40.898 1.00 62.62 719 VAL A CA 1
ATOM 5143 C C . VAL A 1 719 ? 34.221 6.464 -40.794 1.00 62.62 719 VAL A C 1
ATOM 5145 O O . VAL A 1 719 ? 34.996 6.365 -41.752 1.00 62.62 719 VAL A O 1
ATOM 5148 N N . ASN A 1 720 ? 34.471 5.901 -39.608 1.00 52.94 720 ASN A N 1
ATOM 5149 C CA . ASN A 1 720 ? 35.687 5.138 -39.307 1.00 52.94 720 ASN A CA 1
ATOM 5150 C C . ASN A 1 720 ? 35.488 3.637 -39.551 1.00 52.94 720 ASN A C 1
ATOM 5152 O O . ASN A 1 720 ? 35.155 2.895 -38.632 1.00 52.94 720 ASN A O 1
ATOM 5156 N N . GLY A 1 721 ? 35.729 3.158 -40.773 1.00 53.50 721 GLY A N 1
ATOM 5157 C CA . GLY A 1 721 ? 35.718 1.718 -41.049 1.00 53.50 721 GLY A CA 1
ATOM 5158 C C . GLY A 1 721 ? 35.767 1.352 -42.527 1.00 53.50 721 GLY A C 1
ATOM 5159 O O . GLY A 1 721 ? 35.815 2.215 -43.401 1.00 53.50 721 GLY A O 1
ATOM 5160 N N . ALA A 1 722 ? 35.768 0.050 -42.812 1.00 49.97 722 ALA A N 1
ATOM 5161 C CA . ALA A 1 722 ? 35.734 -0.468 -44.176 1.00 49.97 722 ALA A CA 1
ATOM 5162 C C . ALA A 1 722 ? 34.343 -1.030 -44.493 1.00 49.97 722 ALA A C 1
ATOM 5164 O O . ALA A 1 722 ? 34.015 -2.142 -44.083 1.00 49.97 722 ALA A O 1
ATOM 5165 N N . LEU A 1 723 ? 33.551 -0.287 -45.273 1.00 55.16 723 LEU A N 1
ATOM 5166 C CA . LEU A 1 723 ? 32.280 -0.744 -45.850 1.00 55.16 723 LEU A CA 1
ATOM 5167 C C . LEU A 1 723 ? 32.553 -1.853 -46.881 1.00 55.16 723 LEU A C 1
ATOM 5169 O O . LEU A 1 723 ? 32.660 -1.590 -48.079 1.00 55.16 723 LEU A O 1
ATOM 5173 N N . ASN A 1 724 ? 32.767 -3.086 -46.413 1.00 46.66 724 ASN A N 1
ATOM 5174 C CA . ASN A 1 724 ? 33.359 -4.149 -47.222 1.00 46.66 724 ASN A CA 1
ATOM 5175 C C . ASN A 1 724 ? 32.757 -5.529 -46.913 1.00 46.66 724 ASN A C 1
ATOM 5177 O O . ASN A 1 724 ? 33.091 -6.172 -45.920 1.00 46.66 724 ASN A O 1
ATOM 5181 N N . GLN A 1 725 ? 31.882 -6.006 -47.798 1.00 41.38 725 GLN A N 1
ATOM 5182 C CA . GLN A 1 725 ? 31.232 -7.310 -47.660 1.00 41.38 725 GLN A CA 1
ATOM 5183 C C . GLN A 1 725 ? 32.204 -8.493 -47.861 1.00 41.38 725 GLN A C 1
ATOM 5185 O O . GLN A 1 725 ? 32.902 -8.545 -48.881 1.00 41.38 725 GLN A O 1
ATOM 5190 N N . PRO A 1 726 ? 32.204 -9.505 -46.968 1.00 41.12 726 PRO A N 1
ATOM 5191 C CA . PRO A 1 726 ? 32.956 -10.741 -47.156 1.00 41.12 726 PRO A CA 1
ATOM 5192 C C . PRO A 1 726 ? 32.612 -11.447 -48.477 1.00 41.12 726 PRO A C 1
ATOM 5194 O O . PRO A 1 726 ? 31.468 -11.802 -48.750 1.00 41.12 726 PRO A O 1
ATOM 5197 N N . VAL A 1 727 ? 33.637 -11.723 -49.287 1.00 36.88 727 VAL A N 1
ATOM 5198 C CA . VAL A 1 727 ? 33.528 -12.169 -50.697 1.00 36.88 727 VAL A CA 1
ATOM 5199 C C . VAL A 1 727 ? 32.916 -13.580 -50.880 1.00 36.88 727 VAL A C 1
ATOM 5201 O O . VAL A 1 727 ? 32.886 -14.109 -51.989 1.00 36.88 727 VAL A O 1
ATOM 5204 N N . ALA A 1 728 ? 32.460 -14.231 -49.807 1.00 35.25 728 ALA A N 1
ATOM 5205 C CA . ALA A 1 728 ? 32.124 -15.655 -49.785 1.00 35.25 728 ALA A CA 1
ATOM 5206 C C . ALA A 1 728 ? 30.682 -15.988 -50.215 1.00 35.25 728 ALA A C 1
ATOM 5208 O O . ALA A 1 728 ? 30.473 -17.031 -50.837 1.00 35.25 728 ALA A O 1
ATOM 5209 N N . SER A 1 729 ? 29.687 -15.147 -49.899 1.00 35.69 729 SER A N 1
ATOM 5210 C CA . SER A 1 729 ? 28.278 -15.480 -50.165 1.00 35.69 729 SER A CA 1
ATOM 5211 C C . SER A 1 729 ? 27.329 -14.279 -50.153 1.00 35.69 729 SER A C 1
ATOM 5213 O O . SER A 1 729 ? 26.948 -13.819 -49.084 1.00 35.69 729 SER A O 1
ATOM 5215 N N . LEU A 1 730 ? 26.861 -13.860 -51.335 1.00 34.34 730 LEU A N 1
ATOM 5216 C CA . LEU A 1 730 ? 25.502 -13.333 -51.544 1.00 34.34 730 LEU A CA 1
ATOM 5217 C C . LEU A 1 730 ? 25.190 -13.202 -53.043 1.00 34.34 730 LEU A C 1
ATOM 5219 O O . LEU A 1 730 ? 26.088 -13.014 -53.870 1.00 34.34 730 LEU A O 1
ATOM 5223 N N . ALA A 1 731 ? 23.908 -13.314 -53.392 1.00 36.44 731 ALA A N 1
ATOM 5224 C CA . ALA A 1 731 ? 23.407 -13.114 -54.747 1.00 36.44 731 ALA A CA 1
ATOM 5225 C C . ALA A 1 731 ? 22.891 -11.679 -54.909 1.00 36.44 731 ALA A C 1
ATOM 5227 O O . ALA A 1 731 ? 22.085 -11.252 -54.095 1.00 36.44 731 ALA A O 1
ATOM 5228 N N . ALA A 1 732 ? 23.349 -10.985 -55.961 1.00 33.88 732 ALA A N 1
ATOM 5229 C CA . ALA A 1 732 ? 22.782 -9.763 -56.558 1.00 33.88 732 ALA A CA 1
ATOM 5230 C C . ALA A 1 732 ? 21.924 -8.851 -55.643 1.00 33.88 732 ALA A C 1
ATOM 5232 O O . ALA A 1 732 ? 20.794 -8.517 -55.991 1.00 33.88 732 ALA A O 1
ATOM 5233 N N . GLY A 1 733 ? 22.478 -8.446 -54.498 1.00 43.50 733 GLY A N 1
ATOM 5234 C CA . GLY A 1 733 ? 21.921 -7.421 -53.619 1.00 43.50 733 GLY A CA 1
ATOM 5235 C C . GLY A 1 733 ? 22.712 -6.125 -53.762 1.00 43.50 733 GLY A C 1
ATOM 5236 O O . GLY A 1 733 ? 23.944 -6.156 -53.734 1.00 43.50 733 GLY A O 1
ATOM 5237 N N . THR A 1 734 ? 22.009 -5.014 -53.953 1.00 52.81 734 THR A N 1
ATOM 5238 C CA . THR A 1 734 ? 22.564 -3.660 -54.070 1.00 52.81 734 THR A CA 1
ATOM 5239 C C . THR A 1 734 ? 22.352 -2.898 -52.769 1.00 52.81 734 THR A C 1
ATOM 5241 O O . THR A 1 734 ? 21.258 -2.948 -52.217 1.00 52.81 734 THR A O 1
ATOM 5244 N N . ILE A 1 735 ? 23.374 -2.172 -52.315 1.00 51.91 735 ILE A N 1
ATOM 5245 C CA . ILE A 1 735 ? 23.281 -1.212 -51.207 1.00 51.91 735 ILE A CA 1
ATOM 5246 C C . ILE A 1 735 ? 23.603 0.161 -51.791 1.00 51.91 735 ILE A C 1
ATOM 5248 O O . ILE A 1 735 ? 24.681 0.327 -52.370 1.00 51.91 735 ILE A O 1
ATOM 5252 N N . ASN A 1 736 ? 22.697 1.125 -51.645 1.00 56.72 736 ASN A N 1
ATOM 5253 C CA . ASN A 1 736 ? 23.005 2.534 -51.883 1.00 56.72 736 ASN A CA 1
ATOM 5254 C C . ASN A 1 736 ? 23.403 3.178 -50.552 1.00 56.72 736 ASN A C 1
ATOM 5256 O O . ASN A 1 736 ? 22.892 2.798 -49.494 1.00 56.72 736 ASN A O 1
ATOM 5260 N N . VAL A 1 737 ? 24.322 4.139 -50.609 1.00 62.72 737 VAL A N 1
ATOM 5261 C CA . VAL A 1 737 ? 24.731 4.923 -49.439 1.00 62.72 737 VAL A CA 1
ATOM 5262 C C . VAL A 1 737 ? 24.385 6.376 -49.717 1.00 62.72 737 VAL A C 1
ATOM 5264 O O . VAL A 1 737 ? 24.991 6.995 -50.594 1.00 62.72 737 VAL A O 1
ATOM 5267 N N . ASN A 1 738 ? 23.411 6.891 -48.967 1.00 63.38 738 ASN A N 1
ATOM 5268 C CA . ASN A 1 738 ? 22.986 8.284 -49.023 1.00 63.38 738 ASN A CA 1
ATOM 5269 C C . ASN A 1 738 ? 23.479 8.985 -47.755 1.00 63.38 738 ASN A C 1
ATOM 5271 O O . ASN A 1 738 ? 23.077 8.620 -46.647 1.00 63.38 738 ASN A O 1
ATOM 5275 N N . VAL A 1 739 ? 24.330 9.996 -47.911 1.00 68.50 739 VAL A N 1
ATOM 5276 C CA . VAL A 1 739 ? 24.721 10.884 -46.809 1.00 68.50 739 VAL A CA 1
ATOM 5277 C C . VAL A 1 739 ? 24.138 12.262 -47.085 1.00 68.50 739 VAL A C 1
ATOM 5279 O O . VAL A 1 739 ? 24.442 12.851 -48.118 1.00 68.50 739 VAL A O 1
ATOM 5282 N N . ASN A 1 740 ? 23.291 12.747 -46.180 1.00 67.38 740 ASN A N 1
ATOM 5283 C CA . ASN A 1 740 ? 22.547 13.998 -46.309 1.00 67.38 740 ASN A CA 1
ATOM 5284 C C . ASN A 1 740 ? 22.904 14.919 -45.133 1.00 67.38 740 ASN A C 1
ATOM 5286 O O . ASN A 1 740 ? 22.325 14.832 -44.049 1.00 67.38 740 ASN A O 1
ATOM 5290 N N . ALA A 1 741 ? 23.907 15.770 -45.344 1.00 59.97 741 ALA A N 1
ATOM 5291 C CA . ALA A 1 741 ? 24.441 16.691 -44.346 1.00 59.97 741 ALA A CA 1
ATOM 5292 C C . ALA A 1 741 ? 24.890 18.022 -45.000 1.00 59.97 741 ALA A C 1
ATOM 5294 O O . ALA A 1 741 ? 26.068 18.389 -44.928 1.00 59.97 741 ALA A O 1
ATOM 5295 N N . PRO A 1 742 ? 23.974 18.780 -45.640 1.00 58.91 742 PRO A N 1
ATOM 5296 C CA . PRO A 1 742 ? 24.296 19.903 -46.537 1.00 58.91 742 PRO A CA 1
ATOM 5297 C C . PRO A 1 742 ? 24.934 21.131 -45.857 1.00 58.91 742 PRO A C 1
ATOM 5299 O O . PRO A 1 742 ? 25.305 22.087 -46.534 1.00 58.91 742 PRO A O 1
ATOM 5302 N N . ALA A 1 743 ? 25.067 21.132 -44.527 1.00 59.56 743 ALA A N 1
ATOM 5303 C CA . ALA A 1 743 ? 25.744 22.176 -43.748 1.00 59.56 743 ALA A CA 1
ATOM 5304 C C . ALA A 1 743 ? 27.086 21.721 -43.131 1.00 59.56 743 ALA A C 1
ATOM 5306 O O . ALA A 1 743 ? 27.757 22.526 -42.479 1.00 59.56 743 ALA A O 1
ATOM 5307 N N . SER A 1 744 ? 27.476 20.459 -43.332 1.00 65.25 744 SER A N 1
ATOM 5308 C CA . SER A 1 744 ? 28.548 19.792 -42.585 1.00 65.25 744 SER A CA 1
ATOM 5309 C C . SER A 1 744 ? 29.640 19.226 -43.493 1.00 65.25 744 SER A C 1
ATOM 5311 O O . SER A 1 744 ? 29.478 19.072 -44.706 1.00 65.25 744 SER A O 1
ATOM 5313 N N . THR A 1 745 ? 30.784 18.913 -42.882 1.00 63.84 745 THR A N 1
ATOM 5314 C CA . THR A 1 745 ? 31.870 18.163 -43.529 1.00 63.84 745 THR A CA 1
ATOM 5315 C C . THR A 1 745 ? 31.690 16.671 -43.256 1.00 63.84 745 THR A C 1
ATOM 5317 O O . THR A 1 745 ? 31.315 16.289 -42.150 1.00 63.84 745 THR A O 1
ATOM 5320 N N . VAL A 1 746 ? 31.991 15.810 -44.225 1.00 65.62 746 VAL A N 1
ATOM 5321 C CA . VAL A 1 746 ? 31.967 14.349 -44.052 1.00 65.62 746 VAL A CA 1
ATOM 5322 C C . VAL A 1 746 ? 33.347 13.786 -44.357 1.00 65.62 746 VAL A C 1
ATOM 5324 O O . VAL A 1 746 ? 33.946 14.136 -45.370 1.00 65.62 746 VAL A O 1
ATOM 5327 N N . MET A 1 747 ? 33.875 12.928 -43.483 1.00 72.44 747 MET A N 1
ATOM 5328 C CA . MET A 1 747 ? 35.226 12.375 -43.587 1.00 72.44 747 MET A CA 1
ATOM 5329 C C . MET A 1 747 ? 35.212 10.842 -43.565 1.00 72.44 747 MET A C 1
ATOM 5331 O O . MET A 1 747 ? 34.948 10.216 -42.537 1.00 72.44 747 MET A O 1
ATOM 5335 N N . PHE A 1 748 ? 35.575 10.232 -44.693 1.00 68.12 748 PHE A N 1
ATOM 5336 C CA . PHE A 1 748 ? 35.687 8.781 -44.848 1.00 68.12 748 PHE A CA 1
ATOM 5337 C C . PHE A 1 748 ? 37.141 8.342 -44.628 1.00 68.12 748 PHE A C 1
ATOM 5339 O O . PHE A 1 748 ? 37.972 8.403 -45.536 1.00 68.12 748 PHE A O 1
ATOM 5346 N N . THR A 1 749 ? 37.479 7.927 -43.406 1.00 61.50 749 THR A N 1
ATOM 5347 C CA . THR A 1 749 ? 38.868 7.589 -43.029 1.00 61.50 749 THR A CA 1
ATOM 5348 C C . THR A 1 749 ? 39.287 6.177 -43.450 1.00 61.50 749 THR A C 1
ATOM 5350 O O . THR A 1 749 ? 40.483 5.884 -43.508 1.00 61.50 749 THR A O 1
ATOM 5353 N N . GLY A 1 750 ? 38.322 5.302 -43.748 1.00 57.62 750 GLY A N 1
ATOM 5354 C CA . GLY A 1 750 ? 38.540 3.942 -44.237 1.00 57.62 750 GLY A CA 1
ATOM 5355 C C . GLY A 1 750 ? 38.162 3.742 -45.708 1.00 57.62 750 GLY A C 1
ATOM 5356 O O . GLY A 1 750 ? 37.611 4.619 -46.370 1.00 57.62 750 GLY A O 1
ATOM 5357 N N . SER A 1 751 ? 38.478 2.561 -46.244 1.00 57.75 751 SER A N 1
ATOM 5358 C CA . SER A 1 751 ? 38.236 2.223 -47.650 1.00 57.75 751 SER A CA 1
ATOM 5359 C C . SER A 1 751 ? 36.788 1.792 -47.908 1.00 57.75 751 SER A C 1
ATOM 5361 O O . SER A 1 751 ? 36.339 0.782 -47.356 1.00 57.75 751 SER A O 1
ATOM 5363 N N . ILE A 1 752 ? 36.100 2.482 -48.819 1.00 59.44 752 ILE A N 1
ATOM 5364 C CA . ILE A 1 752 ? 34.789 2.069 -49.341 1.00 59.44 752 ILE A CA 1
ATOM 5365 C C . ILE A 1 752 ? 34.989 0.894 -50.315 1.00 59.44 752 ILE A C 1
ATOM 5367 O O . ILE A 1 752 ? 35.687 1.020 -51.323 1.00 59.44 752 ILE A O 1
ATOM 5371 N N . GLY A 1 753 ? 34.422 -0.269 -49.984 1.00 53.91 753 GLY A N 1
ATOM 5372 C CA . GLY A 1 753 ? 34.658 -1.532 -50.684 1.00 53.91 753 GLY A CA 1
ATOM 5373 C C . GLY A 1 753 ? 33.898 -1.693 -52.005 1.00 53.91 753 GLY A C 1
ATOM 5374 O O . GLY A 1 753 ? 32.911 -1.013 -52.273 1.00 53.91 753 GLY A O 1
ATOM 5375 N N . HIS A 1 754 ? 34.351 -2.674 -52.794 1.00 46.22 754 HIS A N 1
ATOM 5376 C CA . HIS A 1 754 ? 34.076 -2.920 -54.224 1.00 46.22 754 HIS A CA 1
ATOM 5377 C C . HIS A 1 754 ? 32.608 -3.168 -54.667 1.00 46.22 754 HIS A C 1
ATOM 5379 O O . HIS A 1 754 ? 32.402 -3.805 -55.706 1.00 46.22 754 HIS A O 1
ATOM 5385 N N . ARG A 1 755 ? 31.590 -2.822 -53.863 1.00 54.94 755 ARG A N 1
ATOM 5386 C CA . ARG A 1 755 ? 30.177 -3.214 -54.070 1.00 54.94 755 ARG A CA 1
ATOM 5387 C C . ARG A 1 755 ? 29.104 -2.225 -53.584 1.00 54.94 755 ARG A C 1
ATOM 5389 O O . ARG A 1 755 ? 27.935 -2.604 -53.552 1.00 54.94 755 ARG A O 1
ATOM 5396 N N . VAL A 1 756 ? 29.438 -0.975 -53.254 1.00 57.88 756 VAL A N 1
ATOM 5397 C CA . VAL A 1 756 ? 28.394 0.073 -53.175 1.00 57.88 756 VAL A CA 1
ATOM 5398 C C . VAL A 1 756 ? 27.732 0.188 -54.551 1.00 57.88 756 VAL A C 1
ATOM 5400 O O . VAL A 1 756 ? 28.439 0.104 -55.558 1.00 57.88 756 VAL A O 1
ATOM 5403 N N . ASN A 1 757 ? 26.406 0.314 -54.619 1.00 61.88 757 ASN A N 1
ATOM 5404 C CA . ASN A 1 757 ? 25.701 0.517 -55.881 1.00 61.88 757 ASN A CA 1
ATOM 5405 C C . ASN A 1 757 ? 25.836 1.980 -56.317 1.00 61.88 757 ASN A C 1
ATOM 5407 O O . ASN A 1 757 ? 26.810 2.286 -56.994 1.00 61.88 757 ASN A O 1
ATOM 5411 N N . ASP A 1 758 ? 24.951 2.874 -55.887 1.00 61.75 758 ASP A N 1
ATOM 5412 C CA . ASP A 1 758 ? 25.131 4.316 -56.057 1.00 61.75 758 ASP A CA 1
ATOM 5413 C C . ASP A 1 758 ? 25.644 4.939 -54.743 1.00 61.75 758 ASP A C 1
ATOM 5415 O O . ASP A 1 758 ? 25.255 4.520 -53.646 1.00 61.75 758 ASP A O 1
ATOM 5419 N N . LEU A 1 759 ? 26.551 5.915 -54.857 1.00 73.44 759 LEU A N 1
ATOM 5420 C CA . LEU A 1 759 ? 27.077 6.710 -53.743 1.00 73.44 759 LEU A CA 1
ATOM 5421 C C . LEU A 1 759 ? 26.651 8.168 -53.939 1.00 73.44 759 LEU A C 1
ATOM 5423 O O . LEU A 1 759 ? 27.158 8.838 -54.843 1.00 73.44 759 LEU A O 1
ATOM 5427 N N . VAL A 1 760 ? 25.740 8.644 -53.088 1.00 74.75 760 VAL A N 1
ATOM 5428 C CA . VAL A 1 760 ? 25.210 10.014 -53.124 1.00 74.75 760 VAL A CA 1
ATOM 5429 C C . VAL A 1 760 ? 25.592 10.731 -51.834 1.00 74.75 760 VAL A C 1
ATOM 5431 O O . VAL A 1 760 ? 25.281 10.270 -50.734 1.00 74.75 760 VAL A O 1
ATOM 5434 N N . VAL A 1 761 ? 26.300 11.851 -51.972 1.00 72.06 761 VAL A N 1
ATOM 5435 C CA . VAL A 1 761 ? 26.890 12.594 -50.852 1.00 72.06 761 VAL A CA 1
ATOM 5436 C C . VAL A 1 761 ? 26.456 14.060 -50.954 1.00 72.06 761 VAL A C 1
ATOM 5438 O O . VAL A 1 761 ? 27.102 14.865 -51.623 1.00 72.06 761 VAL A O 1
ATOM 5441 N N . ASP A 1 762 ? 25.326 14.386 -50.323 1.00 73.75 762 ASP A N 1
ATOM 5442 C CA . ASP A 1 762 ? 24.735 15.729 -50.304 1.00 73.75 762 ASP A CA 1
ATOM 5443 C C . ASP A 1 762 ? 25.248 16.516 -49.086 1.00 73.75 762 ASP A C 1
ATOM 5445 O O . ASP A 1 762 ? 24.709 16.416 -47.980 1.00 73.75 762 ASP A O 1
ATOM 5449 N N . VAL A 1 763 ? 26.393 17.186 -49.251 1.00 69.12 763 VAL A N 1
ATOM 5450 C CA . VAL A 1 763 ? 27.216 17.724 -48.151 1.00 69.12 763 VAL A CA 1
ATOM 5451 C C . VAL A 1 763 ? 27.934 19.007 -48.563 1.00 69.12 763 VAL A C 1
ATOM 5453 O O . VAL A 1 763 ? 28.152 19.247 -49.747 1.00 69.12 763 VAL A O 1
ATOM 5456 N N . ALA A 1 764 ? 28.394 19.800 -47.590 1.00 68.31 764 ALA A N 1
ATOM 5457 C CA . ALA A 1 764 ? 29.187 20.995 -47.890 1.00 68.31 764 ALA A CA 1
ATOM 5458 C C . ALA A 1 764 ? 30.624 20.654 -48.345 1.00 68.31 764 ALA A C 1
ATOM 5460 O O . ALA A 1 764 ? 31.171 21.333 -49.212 1.00 68.31 764 ALA A O 1
ATOM 5461 N N . LEU A 1 765 ? 31.230 19.610 -47.759 1.00 74.75 765 LEU A N 1
ATOM 5462 C CA . LEU A 1 765 ? 32.558 19.097 -48.122 1.00 74.75 765 LEU A CA 1
ATOM 5463 C C . LEU A 1 765 ? 32.680 17.588 -47.832 1.00 74.75 765 LEU A C 1
ATOM 5465 O O . LEU A 1 765 ? 32.562 17.166 -46.680 1.00 74.75 765 LEU A O 1
ATOM 5469 N N . ALA A 1 766 ? 32.987 16.776 -48.845 1.00 74.19 766 ALA A N 1
ATOM 5470 C CA . ALA A 1 766 ? 33.280 15.346 -48.717 1.00 74.19 766 ALA A CA 1
ATOM 5471 C C . ALA A 1 766 ? 34.796 15.085 -48.772 1.00 74.19 766 ALA A C 1
ATOM 5473 O O . ALA A 1 766 ? 35.441 15.325 -49.788 1.00 74.19 766 ALA A O 1
ATOM 5474 N N . THR A 1 767 ? 35.381 14.562 -47.693 1.00 77.31 767 THR A N 1
ATOM 5475 C CA . THR A 1 767 ? 36.831 14.348 -47.555 1.00 77.31 767 THR A CA 1
ATOM 5476 C C . THR A 1 767 ? 37.184 12.861 -47.500 1.00 77.31 767 THR A C 1
ATOM 5478 O O . THR A 1 767 ? 36.717 12.124 -46.630 1.00 77.31 767 THR A O 1
ATOM 5481 N N . PHE A 1 768 ? 38.088 12.430 -48.376 1.00 77.88 768 PHE A N 1
ATOM 5482 C CA . PHE A 1 768 ? 38.597 11.060 -48.472 1.00 77.88 768 PHE A CA 1
ATOM 5483 C C . PHE A 1 768 ? 40.127 11.062 -48.268 1.00 77.88 768 PHE A C 1
ATOM 5485 O O . PHE A 1 768 ? 40.887 11.006 -49.238 1.00 77.88 768 PHE A O 1
ATOM 5492 N N . PRO A 1 769 ? 40.619 11.189 -47.017 1.00 66.31 769 PRO A N 1
ATOM 5493 C CA . PRO A 1 769 ? 42.039 11.413 -46.730 1.00 66.31 769 PRO A CA 1
ATOM 5494 C C . PRO A 1 769 ? 42.919 10.155 -46.837 1.00 66.31 769 PRO A C 1
ATOM 5496 O O . PRO A 1 769 ? 44.147 10.274 -46.866 1.00 66.31 769 PRO A O 1
ATOM 5499 N N . ALA A 1 770 ? 42.336 8.953 -46.872 1.00 68.19 770 ALA A N 1
ATOM 5500 C CA . ALA A 1 770 ? 43.078 7.699 -46.982 1.00 68.19 770 ALA A CA 1
ATOM 5501 C C . ALA A 1 770 ? 43.416 7.376 -48.453 1.00 68.19 770 ALA A C 1
ATOM 5503 O O . ALA A 1 770 ? 42.506 7.401 -49.274 1.00 68.19 770 ALA A O 1
ATOM 5504 N N . PRO A 1 771 ? 44.664 6.979 -48.797 1.00 57.72 771 PRO A N 1
ATOM 5505 C CA . PRO A 1 771 ? 45.141 6.761 -50.177 1.00 57.72 771 PRO A CA 1
ATOM 5506 C C . PRO A 1 771 ? 44.572 5.497 -50.866 1.00 57.72 771 PRO A C 1
ATOM 5508 O O . PRO A 1 771 ? 45.220 4.880 -51.716 1.00 57.72 771 PRO A O 1
ATOM 5511 N N . THR A 1 772 ? 43.387 5.052 -50.457 1.00 58.66 772 THR A N 1
ATOM 5512 C CA . THR A 1 772 ? 42.703 3.846 -50.926 1.00 58.66 772 THR A CA 1
ATOM 5513 C C . THR A 1 772 ? 41.723 4.149 -52.052 1.00 58.66 772 THR A C 1
ATOM 5515 O O . THR A 1 772 ? 41.137 5.222 -52.117 1.00 58.66 772 THR A O 1
ATOM 5518 N N . ALA A 1 773 ? 41.520 3.174 -52.935 1.00 60.78 773 ALA A N 1
ATOM 5519 C CA . ALA A 1 773 ? 40.516 3.257 -53.987 1.00 60.78 773 ALA A CA 1
ATOM 5520 C C . ALA A 1 773 ? 39.089 3.288 -53.412 1.00 60.78 773 ALA A C 1
ATOM 5522 O O . ALA A 1 773 ? 38.740 2.417 -52.617 1.00 60.78 773 ALA A O 1
ATOM 5523 N N . ILE A 1 774 ? 38.268 4.225 -53.885 1.00 66.38 774 ILE A N 1
ATOM 5524 C CA . ILE A 1 774 ? 36.803 4.168 -53.796 1.00 66.38 774 ILE A CA 1
ATOM 5525 C C . ILE A 1 774 ? 36.335 3.382 -55.031 1.00 66.38 774 ILE A C 1
ATOM 5527 O O . ILE A 1 774 ? 36.493 3.895 -56.133 1.00 66.38 774 ILE A O 1
ATOM 5531 N N . ASP A 1 775 ? 35.834 2.147 -54.898 1.00 67.75 775 ASP A N 1
ATOM 5532 C CA . ASP A 1 775 ? 35.421 1.298 -56.045 1.00 67.75 775 ASP A CA 1
ATOM 5533 C C . ASP A 1 775 ? 33.909 1.022 -55.995 1.00 67.75 775 ASP A C 1
ATOM 5535 O O . ASP A 1 775 ? 33.443 0.063 -55.380 1.00 67.75 775 ASP A O 1
ATOM 5539 N N . VAL A 1 776 ? 33.148 1.920 -56.623 1.00 67.62 776 VAL A N 1
ATOM 5540 C CA . VAL A 1 776 ? 31.677 1.957 -56.653 1.00 67.62 776 VAL A CA 1
ATOM 5541 C C . VAL A 1 776 ? 31.149 1.247 -57.909 1.00 67.62 776 VAL A C 1
ATOM 5543 O O . VAL A 1 776 ? 31.820 1.151 -58.944 1.00 67.62 776 VAL A O 1
ATOM 5546 N N . THR A 1 777 ? 29.942 0.689 -57.827 1.00 63.78 777 THR A N 1
ATOM 5547 C CA . THR A 1 777 ? 29.348 -0.080 -58.926 1.00 63.78 777 THR A CA 1
ATOM 5548 C C . THR A 1 777 ? 28.670 0.838 -59.934 1.00 63.78 777 THR A C 1
ATOM 5550 O O . THR A 1 777 ? 29.074 0.865 -61.094 1.00 63.78 777 THR A O 1
ATOM 5553 N N . GLY A 1 778 ? 27.669 1.592 -59.494 1.00 69.19 778 GLY A N 1
ATOM 5554 C CA . GLY A 1 778 ? 26.923 2.591 -60.250 1.00 69.19 778 GLY A CA 1
ATOM 5555 C C . GLY A 1 778 ? 27.592 3.962 -60.211 1.00 69.19 778 GLY A C 1
ATOM 5556 O O . GLY A 1 778 ? 28.790 4.090 -60.486 1.00 69.19 778 GLY A O 1
ATOM 5557 N N . ASN A 1 779 ? 26.803 4.993 -59.940 1.00 71.56 779 ASN A N 1
ATOM 5558 C CA . ASN A 1 779 ? 27.216 6.387 -60.017 1.00 71.56 779 ASN A CA 1
ATOM 5559 C C . ASN A 1 779 ? 27.858 6.869 -58.712 1.00 71.56 779 ASN A C 1
ATOM 5561 O O . ASN A 1 779 ? 27.564 6.375 -57.622 1.00 71.56 779 ASN A O 1
ATOM 5565 N N . VAL A 1 780 ? 28.711 7.882 -58.841 1.00 75.44 780 VAL A N 1
ATOM 5566 C CA . VAL A 1 780 ? 29.178 8.707 -57.723 1.00 75.44 780 VAL A CA 1
ATOM 5567 C C . VAL A 1 780 ? 28.683 10.127 -57.970 1.00 75.44 780 VAL A C 1
ATOM 5569 O O . VAL A 1 780 ? 28.953 10.687 -59.033 1.00 75.44 780 VAL A O 1
ATOM 5572 N N . THR A 1 781 ? 27.951 10.695 -57.015 1.00 76.75 781 THR A N 1
ATOM 5573 C CA . THR A 1 781 ? 27.418 12.061 -57.099 1.00 76.75 781 THR A CA 1
ATOM 5574 C C . THR A 1 781 ? 27.641 12.792 -55.782 1.00 76.75 781 THR A C 1
ATOM 5576 O O . THR A 1 781 ? 27.214 12.316 -54.730 1.00 76.75 781 THR A O 1
ATOM 5579 N N . ALA A 1 782 ? 28.294 13.951 -55.845 1.00 77.69 782 ALA A N 1
ATOM 5580 C CA . ALA A 1 782 ? 28.463 14.861 -54.717 1.00 77.69 782 ALA A CA 1
ATOM 5581 C C . ALA A 1 782 ? 27.967 16.262 -55.096 1.00 77.69 782 ALA A C 1
ATOM 5583 O O . ALA A 1 782 ? 28.331 16.762 -56.158 1.00 77.69 782 ALA A O 1
ATOM 5584 N N . THR A 1 783 ? 27.146 16.880 -54.244 1.00 74.50 783 THR A N 1
ATOM 5585 C CA . THR A 1 783 ? 26.488 18.177 -54.524 1.00 74.50 783 THR A CA 1
ATOM 5586 C C . THR A 1 783 ? 27.327 19.398 -54.127 1.00 74.50 783 THR A C 1
ATOM 5588 O O . THR A 1 783 ? 27.014 20.522 -54.517 1.00 74.50 783 THR A O 1
ATOM 5591 N N . GLY A 1 784 ? 28.385 19.181 -53.341 1.00 78.56 784 GLY A N 1
ATOM 5592 C CA . GLY A 1 784 ? 29.333 20.195 -52.881 1.00 78.56 784 GLY A CA 1
ATOM 5593 C C . GLY A 1 784 ? 30.780 19.796 -53.162 1.00 78.56 784 GLY A C 1
ATOM 5594 O O . GLY A 1 784 ? 31.056 18.989 -54.053 1.00 78.56 784 GLY A O 1
ATOM 5595 N N . ASP A 1 785 ? 31.711 20.365 -52.398 1.00 79.44 785 ASP A N 1
ATOM 5596 C CA . ASP A 1 785 ? 33.146 20.185 -52.630 1.00 79.44 785 ASP A CA 1
ATOM 5597 C C . ASP A 1 785 ? 33.621 18.771 -52.251 1.00 79.44 785 ASP A C 1
ATOM 5599 O O . ASP A 1 785 ? 33.151 18.161 -51.288 1.00 79.44 785 ASP A O 1
ATOM 5603 N N . VAL A 1 786 ? 34.596 18.244 -52.993 1.00 81.12 786 VAL A N 1
ATOM 5604 C CA . VAL A 1 786 ? 35.153 16.896 -52.822 1.00 81.12 786 VAL A CA 1
ATOM 5605 C C . VAL A 1 786 ? 36.673 16.968 -52.716 1.00 81.12 786 VAL A C 1
ATOM 5607 O O . VAL A 1 786 ? 37.348 17.374 -53.654 1.00 81.12 786 VAL A O 1
ATOM 5610 N N . ALA A 1 787 ? 37.232 16.514 -51.596 1.00 81.50 787 ALA A N 1
ATOM 5611 C CA . ALA A 1 787 ? 38.670 16.478 -51.344 1.00 81.50 787 ALA A CA 1
ATOM 5612 C C . ALA A 1 787 ? 39.180 15.027 -51.269 1.00 81.50 787 ALA A C 1
ATOM 5614 O O . ALA A 1 787 ? 38.801 14.274 -50.369 1.00 81.50 787 ALA A O 1
ATOM 5615 N N . ILE A 1 788 ? 40.044 14.611 -52.202 1.00 82.31 788 ILE A N 1
ATOM 5616 C CA . ILE A 1 788 ? 40.437 13.203 -52.403 1.00 82.31 788 ILE A CA 1
ATOM 5617 C C . ILE A 1 788 ? 41.948 12.953 -52.343 1.00 82.31 788 ILE A C 1
ATOM 5619 O O . ILE A 1 788 ? 42.754 13.632 -52.975 1.00 82.31 788 ILE A O 1
ATOM 5623 N N . ASN A 1 789 ? 42.337 11.896 -51.628 1.00 77.19 789 ASN A N 1
ATOM 5624 C CA . ASN A 1 789 ? 43.678 11.318 -51.654 1.00 77.19 789 ASN A CA 1
ATOM 5625 C C . ASN A 1 789 ? 43.610 9.922 -52.292 1.00 77.19 789 ASN A C 1
ATOM 5627 O O . ASN A 1 789 ? 43.139 8.980 -51.667 1.00 77.19 789 ASN A O 1
ATOM 5631 N N . GLY A 1 790 ? 44.079 9.758 -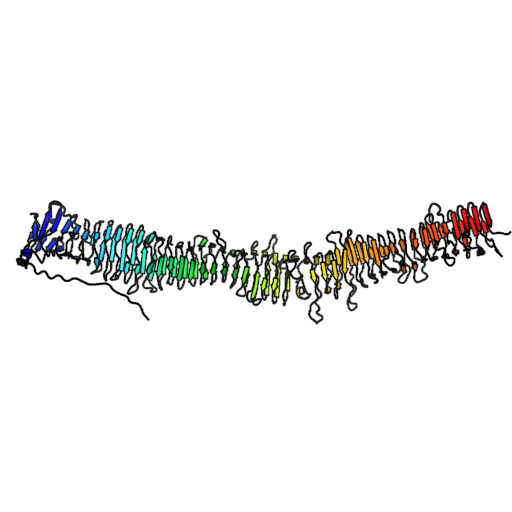53.530 1.00 78.44 790 GLY A N 1
ATOM 5632 C CA . GLY A 1 790 ? 44.013 8.473 -54.234 1.00 78.44 790 GLY A CA 1
ATOM 5633 C C . GLY A 1 790 ? 42.986 8.476 -55.364 1.00 78.44 790 GLY A C 1
ATOM 5634 O O . GLY A 1 790 ? 42.922 9.425 -56.129 1.00 78.44 790 GLY A O 1
ATOM 5635 N N . GLY A 1 791 ? 42.242 7.391 -55.579 1.00 71.81 791 GLY A N 1
ATOM 5636 C CA . GLY A 1 791 ? 41.446 7.236 -56.807 1.00 71.81 791 GLY A CA 1
ATOM 5637 C C . GLY A 1 791 ? 39.969 6.947 -56.576 1.00 71.81 791 GLY A C 1
ATOM 5638 O O . GLY A 1 791 ? 39.628 6.098 -55.752 1.00 71.81 791 GLY A O 1
ATOM 5639 N N . ILE A 1 792 ? 39.117 7.583 -57.384 1.00 74.25 792 ILE A N 1
ATOM 5640 C CA . ILE A 1 792 ? 37.717 7.188 -57.572 1.00 74.25 792 ILE A CA 1
ATOM 5641 C C . ILE A 1 792 ? 37.637 6.223 -58.758 1.00 74.25 792 ILE A C 1
ATOM 5643 O O . ILE A 1 792 ? 38.188 6.465 -59.835 1.00 74.25 792 ILE A O 1
ATOM 5647 N N . PHE A 1 793 ? 36.947 5.112 -58.562 1.00 73.38 793 PHE A N 1
ATOM 5648 C CA . PHE A 1 793 ? 36.728 4.070 -59.545 1.00 73.38 793 PHE A CA 1
ATOM 5649 C C . PHE A 1 793 ? 35.223 3.810 -59.579 1.00 73.38 793 PHE A C 1
ATOM 5651 O O . PHE A 1 793 ? 34.662 3.333 -58.599 1.00 73.38 793 PHE A O 1
ATOM 5658 N N . SER A 1 794 ? 34.570 4.085 -60.706 1.00 73.12 794 SER A N 1
ATOM 5659 C CA . SER A 1 794 ? 33.290 3.432 -60.992 1.00 73.12 794 SER A CA 1
ATOM 5660 C C . SER A 1 794 ? 33.546 2.187 -61.849 1.00 73.12 794 SER A C 1
ATOM 5662 O O . SER A 1 794 ? 34.589 2.044 -62.511 1.00 73.12 794 SER A O 1
ATOM 5664 N N . SER A 1 795 ? 32.626 1.227 -61.807 1.00 66.88 795 SER A N 1
ATOM 5665 C CA . SER A 1 795 ? 32.652 0.044 -62.669 1.00 66.88 795 SER A CA 1
ATOM 5666 C C . SER A 1 795 ? 31.509 -0.016 -63.685 1.00 66.88 795 SER A C 1
ATOM 5668 O O . SER A 1 795 ? 31.692 -0.682 -64.706 1.00 66.88 795 SER A O 1
ATOM 5670 N N . THR A 1 796 ? 30.407 0.722 -63.488 1.00 72.81 796 THR A N 1
ATOM 5671 C CA . THR A 1 796 ? 29.282 0.806 -64.442 1.00 72.81 796 THR A CA 1
ATOM 5672 C C . THR A 1 796 ? 28.597 2.177 -64.594 1.00 72.81 796 THR A C 1
ATOM 5674 O O . THR A 1 796 ? 27.895 2.326 -65.590 1.00 72.81 796 THR A O 1
ATOM 5677 N N . GLY A 1 797 ? 28.794 3.167 -63.707 1.00 79.00 797 GLY A N 1
ATOM 5678 C CA . GLY A 1 797 ? 28.151 4.501 -63.767 1.00 79.00 797 GLY A CA 1
ATOM 5679 C C . GLY A 1 797 ? 29.101 5.690 -64.001 1.00 79.00 797 GLY A C 1
ATOM 5680 O O . GLY A 1 797 ? 30.302 5.502 -64.205 1.00 79.00 797 GLY A O 1
ATOM 5681 N N . SER A 1 798 ? 28.552 6.908 -63.984 1.00 81.56 798 SER A N 1
ATOM 5682 C CA . SER A 1 798 ? 29.297 8.176 -64.127 1.00 81.56 798 SER A CA 1
ATOM 5683 C C . SER A 1 798 ? 29.859 8.680 -62.790 1.00 81.56 798 SER A C 1
ATOM 5685 O O . SER A 1 798 ? 29.503 8.177 -61.719 1.00 81.56 798 SER A O 1
ATOM 5687 N N . VAL A 1 799 ? 30.753 9.671 -62.845 1.00 83.81 799 VAL A N 1
ATOM 5688 C CA . VAL A 1 799 ? 31.303 10.359 -61.665 1.00 83.81 799 VAL A CA 1
ATOM 5689 C C . VAL A 1 799 ? 31.090 11.864 -61.822 1.00 83.81 799 VAL A C 1
ATOM 5691 O O . VAL A 1 799 ? 31.754 12.494 -62.645 1.00 83.81 799 VAL A O 1
ATOM 5694 N N . ASN A 1 800 ? 30.185 12.417 -61.014 1.00 84.12 800 ASN A N 1
ATOM 5695 C CA . ASN A 1 800 ? 29.787 13.822 -61.042 1.00 84.12 800 ASN A CA 1
ATOM 5696 C C . ASN A 1 800 ? 30.091 14.486 -59.689 1.00 84.12 800 ASN A C 1
ATOM 5698 O O . ASN A 1 800 ? 29.759 13.937 -58.635 1.00 84.12 800 ASN A O 1
ATOM 5702 N N . VAL A 1 801 ? 30.683 15.675 -59.727 1.00 85.00 801 VAL A N 1
ATOM 5703 C CA . VAL A 1 801 ? 30.902 16.549 -58.569 1.00 85.00 801 VAL A CA 1
ATOM 5704 C C . VAL A 1 801 ? 30.357 17.925 -58.933 1.00 85.00 801 VAL A C 1
ATOM 5706 O O . VAL A 1 801 ? 30.871 18.542 -59.856 1.00 85.00 801 VAL A O 1
ATOM 5709 N N . ASP A 1 802 ? 29.322 18.408 -58.254 1.00 81.25 802 ASP A N 1
ATOM 5710 C CA . ASP A 1 802 ? 28.708 19.701 -58.590 1.00 81.25 802 ASP A CA 1
ATOM 5711 C C . ASP A 1 802 ? 29.529 20.893 -58.043 1.00 81.25 802 ASP A C 1
ATOM 5713 O O . ASP A 1 802 ? 29.444 21.995 -58.585 1.00 81.25 802 ASP A O 1
ATOM 5717 N N . GLY A 1 803 ? 30.346 20.670 -57.003 1.00 85.00 803 GLY A N 1
ATOM 5718 C CA . GLY A 1 803 ? 31.299 21.637 -56.441 1.00 85.00 803 GLY A CA 1
ATOM 5719 C C . GLY A 1 803 ? 32.741 21.475 -56.947 1.00 85.00 803 GLY A C 1
ATOM 5720 O O . GLY A 1 803 ? 32.991 20.964 -58.040 1.00 85.00 803 GLY A O 1
ATOM 5721 N N . ASN A 1 804 ? 33.704 21.920 -56.135 1.00 85.00 804 ASN A N 1
ATOM 5722 C CA . ASN A 1 804 ? 35.140 21.846 -56.428 1.00 85.00 804 ASN A CA 1
ATOM 5723 C C . ASN A 1 804 ? 35.722 20.442 -56.173 1.00 85.00 804 ASN A C 1
ATOM 5725 O O . ASN A 1 804 ? 35.219 19.685 -55.341 1.00 85.00 804 ASN A O 1
ATOM 5729 N N . LEU A 1 805 ? 36.847 20.117 -56.817 1.00 88.38 805 LEU A N 1
ATOM 5730 C CA . LEU A 1 805 ? 37.596 18.869 -56.636 1.00 88.38 805 LEU A CA 1
ATOM 5731 C C . LEU A 1 805 ? 39.038 19.139 -56.160 1.00 88.38 805 LEU A C 1
ATOM 5733 O O . LEU A 1 805 ? 39.923 19.404 -56.973 1.00 88.38 805 LEU A O 1
ATOM 5737 N N . ASP A 1 806 ? 39.294 19.035 -54.852 1.00 87.25 806 ASP A N 1
ATOM 5738 C CA . ASP A 1 806 ? 40.631 19.172 -54.247 1.00 87.25 806 ASP A CA 1
ATOM 5739 C C . ASP A 1 806 ? 41.393 17.833 -54.261 1.00 87.25 806 ASP A C 1
ATOM 5741 O O . ASP A 1 806 ? 40.905 16.788 -53.817 1.00 87.25 806 ASP A O 1
ATOM 5745 N N . LEU A 1 807 ? 42.625 17.858 -54.764 1.00 87.19 807 LEU A N 1
ATOM 5746 C CA . LEU A 1 807 ? 43.532 16.719 -54.797 1.00 87.19 807 LEU A CA 1
ATOM 5747 C C . LEU A 1 807 ? 44.494 16.764 -53.604 1.00 87.19 807 LEU A C 1
ATOM 5749 O O . LEU A 1 807 ? 45.629 17.239 -53.696 1.00 87.19 807 LEU A O 1
ATOM 5753 N N . LEU A 1 808 ? 44.079 16.142 -52.500 1.00 84.88 808 LEU A N 1
ATOM 5754 C CA . LEU A 1 808 ? 44.904 15.909 -51.306 1.00 84.88 808 LEU A CA 1
ATOM 5755 C C . LEU A 1 808 ? 46.097 14.967 -51.573 1.00 84.88 808 LEU A C 1
ATOM 5757 O O . LEU A 1 808 ? 47.032 14.893 -50.773 1.00 84.88 808 LEU A O 1
ATOM 5761 N N . GLY A 1 809 ? 46.068 14.224 -52.683 1.00 86.75 809 GLY A N 1
ATOM 5762 C CA . GLY A 1 809 ? 47.136 13.322 -53.103 1.00 86.75 809 GLY A CA 1
ATOM 5763 C C . GLY A 1 809 ? 47.061 12.938 -54.582 1.00 86.75 809 GLY A C 1
ATOM 5764 O O . GLY A 1 809 ? 46.103 13.252 -55.288 1.00 86.75 809 GLY A O 1
ATOM 5765 N N . ASN A 1 810 ? 48.090 12.232 -55.062 1.00 84.69 810 ASN A N 1
ATOM 5766 C CA . ASN A 1 810 ? 48.181 11.771 -56.452 1.00 84.69 810 ASN A CA 1
ATOM 5767 C C . ASN A 1 810 ? 46.974 10.917 -56.855 1.00 84.69 810 ASN A C 1
ATOM 5769 O O . ASN A 1 810 ? 46.807 9.790 -56.382 1.00 84.69 810 ASN A O 1
ATOM 5773 N N . THR A 1 811 ? 46.184 11.442 -57.786 1.00 86.75 811 THR A N 1
ATOM 5774 C CA . THR A 1 811 ? 44.855 10.942 -58.109 1.00 86.75 811 THR A CA 1
ATOM 5775 C C . THR A 1 811 ? 44.808 10.197 -59.438 1.00 86.75 811 THR A C 1
ATOM 5777 O O . THR A 1 811 ? 45.436 10.558 -60.435 1.00 86.75 811 THR A O 1
ATOM 5780 N N . THR A 1 812 ? 44.046 9.104 -59.475 1.00 85.81 812 THR A N 1
ATOM 5781 C CA . THR A 1 812 ? 43.724 8.390 -60.717 1.00 85.81 812 THR A CA 1
ATOM 5782 C C . THR A 1 812 ? 42.257 8.010 -60.719 1.00 85.81 812 THR A C 1
ATOM 5784 O O . THR A 1 812 ? 41.849 7.137 -59.955 1.00 85.81 812 THR A O 1
ATOM 5787 N N . LEU A 1 813 ? 41.490 8.633 -61.609 1.00 86.00 813 LEU A N 1
ATOM 5788 C CA . LEU A 1 813 ? 40.073 8.351 -61.789 1.00 86.00 813 LEU A CA 1
ATOM 5789 C C . LEU A 1 813 ? 39.912 7.267 -62.860 1.00 86.00 813 LEU A C 1
ATOM 5791 O O . LEU A 1 813 ? 40.507 7.362 -63.939 1.00 86.00 813 LEU A O 1
ATOM 5795 N N . ARG A 1 814 ? 39.137 6.215 -62.576 1.00 84.25 814 ARG A N 1
ATOM 5796 C CA . ARG A 1 814 ? 38.816 5.168 -63.561 1.00 84.25 814 ARG A CA 1
ATOM 5797 C C . ARG A 1 814 ? 37.320 5.094 -63.797 1.00 84.25 814 ARG A C 1
ATOM 5799 O O . ARG A 1 814 ? 36.568 4.709 -62.907 1.00 84.25 814 ARG A O 1
ATOM 5806 N N . ILE A 1 815 ? 36.927 5.419 -65.022 1.00 82.81 815 ILE A N 1
ATOM 5807 C CA . ILE A 1 815 ? 35.532 5.640 -65.405 1.00 82.81 815 ILE A CA 1
ATOM 5808 C C . ILE A 1 815 ? 35.133 4.589 -66.451 1.00 82.81 815 ILE A C 1
ATOM 5810 O O . ILE A 1 815 ? 35.958 4.269 -67.313 1.00 82.81 815 ILE A O 1
ATOM 5814 N N . PRO A 1 816 ? 33.942 3.973 -66.368 1.00 81.06 816 PRO A N 1
ATOM 5815 C CA . PRO A 1 816 ? 33.508 2.920 -67.283 1.00 81.06 816 PRO A CA 1
ATOM 5816 C C . PRO A 1 816 ? 33.443 3.366 -68.745 1.00 81.06 816 PRO A C 1
ATOM 5818 O O . PRO A 1 816 ? 33.385 4.551 -69.067 1.00 81.06 816 PRO A O 1
ATOM 5821 N N . ALA A 1 817 ? 33.436 2.387 -69.650 1.00 78.56 817 ALA A N 1
ATOM 5822 C CA . ALA A 1 817 ? 33.267 2.657 -71.069 1.00 78.56 817 ALA A CA 1
ATOM 5823 C C . ALA A 1 817 ? 31.868 3.236 -71.357 1.00 78.56 817 ALA A C 1
ATOM 5825 O O . ALA A 1 817 ? 30.870 2.579 -71.069 1.00 78.56 817 ALA A O 1
ATOM 5826 N N . GLY A 1 818 ? 31.807 4.421 -71.967 1.00 80.50 818 GLY A N 1
ATOM 5827 C CA . GLY A 1 818 ? 30.560 5.097 -72.335 1.00 80.50 818 GLY A CA 1
ATOM 5828 C C . GLY A 1 818 ? 29.859 5.856 -71.203 1.00 80.50 818 GLY A C 1
ATOM 5829 O O . GLY A 1 818 ? 28.703 6.214 -71.389 1.00 80.50 818 GLY A O 1
ATOM 5830 N N . GLN A 1 819 ? 30.532 6.081 -70.070 1.00 87.62 819 GLN A N 1
ATOM 5831 C CA . GLN A 1 819 ? 30.050 6.933 -68.972 1.00 87.62 819 GLN A CA 1
ATOM 5832 C C . GLN A 1 819 ? 30.839 8.244 -68.896 1.00 87.62 819 GLN A C 1
ATOM 5834 O O . GLN A 1 819 ? 31.867 8.383 -69.568 1.00 87.62 819 GLN A O 1
ATOM 5839 N N . ASP A 1 820 ? 30.361 9.177 -68.075 1.00 86.31 820 ASP A N 1
ATOM 5840 C CA . ASP A 1 820 ? 30.835 10.561 -68.019 1.00 86.31 820 ASP A CA 1
ATOM 5841 C C . ASP A 1 820 ? 31.665 10.872 -66.764 1.00 86.31 820 ASP A C 1
ATOM 5843 O O . ASP A 1 820 ? 31.550 10.221 -65.718 1.00 86.31 820 ASP A O 1
ATOM 5847 N N . PHE A 1 821 ? 32.496 11.906 -66.889 1.00 88.44 821 PHE A N 1
ATOM 5848 C CA . PHE A 1 821 ? 33.070 12.673 -65.791 1.00 88.44 821 PHE A CA 1
ATOM 5849 C C . PHE A 1 821 ? 32.548 14.105 -65.863 1.00 88.44 821 PHE A C 1
ATOM 5851 O O . PHE A 1 821 ? 32.618 14.699 -66.939 1.00 88.44 821 PHE A O 1
ATOM 5858 N N . ALA A 1 822 ? 32.095 14.658 -64.742 1.00 86.81 822 ALA A N 1
ATOM 5859 C CA . ALA A 1 822 ? 31.720 16.064 -64.640 1.00 86.81 822 ALA A CA 1
ATOM 5860 C C . ALA A 1 822 ? 32.229 16.673 -63.327 1.00 86.81 822 ALA A C 1
ATOM 5862 O O . ALA A 1 822 ? 32.047 16.077 -62.261 1.00 86.81 822 ALA A O 1
ATOM 5863 N N . VAL A 1 823 ? 32.825 17.865 -63.404 1.00 87.19 823 VAL A N 1
ATOM 5864 C CA . VAL A 1 823 ? 33.094 18.737 -62.249 1.00 87.19 823 VAL A CA 1
ATOM 5865 C C . VAL A 1 823 ? 32.477 20.111 -62.519 1.00 87.19 823 VAL A C 1
ATOM 5867 O O . VAL A 1 823 ? 32.762 20.723 -63.548 1.00 87.19 823 VAL A O 1
ATOM 5870 N N . GLY A 1 824 ? 31.600 20.567 -61.623 1.00 83.44 824 GLY A N 1
ATOM 5871 C CA . GLY A 1 824 ? 30.863 21.828 -61.735 1.00 83.44 824 GLY A CA 1
ATOM 5872 C C . GLY A 1 824 ? 31.619 23.056 -61.219 1.00 83.44 824 GLY A C 1
ATOM 5873 O O . GLY A 1 824 ? 31.301 24.169 -61.633 1.00 83.44 824 GLY A O 1
ATOM 5874 N N . GLY A 1 825 ? 32.612 22.856 -60.347 1.00 87.81 825 GLY A N 1
ATOM 5875 C CA . GLY A 1 825 ? 33.545 23.880 -59.870 1.00 87.81 825 GLY A CA 1
ATOM 5876 C C . GLY A 1 825 ? 34.995 23.646 -60.312 1.00 87.81 825 GLY A C 1
ATOM 5877 O O . GLY A 1 825 ? 35.271 22.938 -61.283 1.00 87.81 825 GLY A O 1
ATOM 5878 N N . ASP A 1 826 ? 35.931 24.239 -59.571 1.00 87.88 826 ASP A N 1
ATOM 5879 C CA . ASP A 1 826 ? 37.366 24.204 -59.866 1.00 87.88 826 ASP A CA 1
ATOM 5880 C C . ASP A 1 826 ? 37.997 22.847 -59.509 1.00 87.88 826 ASP A C 1
ATOM 5882 O O . ASP A 1 826 ? 37.622 22.193 -58.532 1.00 87.88 826 ASP A O 1
ATOM 5886 N N . VAL A 1 827 ? 39.043 22.445 -60.235 1.00 90.56 827 VAL A N 1
ATOM 5887 C CA . VAL A 1 827 ? 39.886 21.289 -59.886 1.00 90.56 827 VAL A CA 1
ATOM 5888 C C . VAL A 1 827 ? 41.193 21.789 -59.271 1.00 90.56 827 VAL A C 1
ATOM 5890 O O . VAL A 1 827 ? 42.099 22.241 -59.972 1.00 90.56 827 VAL A O 1
ATOM 5893 N N . ILE A 1 828 ? 41.310 21.682 -57.948 1.00 89.94 828 ILE A N 1
ATOM 5894 C CA . ILE A 1 828 ? 42.408 22.248 -57.157 1.00 89.94 828 ILE A CA 1
ATOM 5895 C C . ILE A 1 828 ? 43.476 21.178 -56.919 1.00 89.94 828 ILE A C 1
ATOM 5897 O O . ILE A 1 828 ? 43.329 20.274 -56.102 1.00 89.94 828 ILE A O 1
ATOM 5901 N N . GLY A 1 829 ? 44.585 21.269 -57.648 1.00 85.00 829 GLY A N 1
ATOM 5902 C CA . GLY A 1 829 ? 45.567 20.194 -57.723 1.00 85.00 829 GLY A CA 1
ATOM 5903 C C . GLY A 1 829 ? 46.560 20.083 -56.567 1.00 85.00 829 GLY A C 1
ATOM 5904 O O . GLY A 1 829 ? 47.110 19.004 -56.360 1.00 85.00 829 GLY A O 1
ATOM 5905 N N . ASN A 1 830 ? 46.837 21.169 -55.838 1.00 86.44 830 ASN A N 1
ATOM 5906 C CA . ASN A 1 830 ? 47.794 21.206 -54.717 1.00 86.44 830 ASN A CA 1
ATOM 5907 C C . ASN A 1 830 ? 49.190 20.573 -55.009 1.00 86.44 830 ASN A C 1
ATOM 5909 O O . ASN A 1 830 ? 49.889 20.114 -54.103 1.00 86.44 830 ASN A O 1
ATOM 5913 N N . GLY A 1 831 ? 49.625 20.561 -56.277 1.00 85.69 831 GLY A N 1
ATOM 5914 C CA . GLY A 1 831 ? 50.866 19.939 -56.764 1.00 85.69 831 GLY A CA 1
ATOM 5915 C C . GLY A 1 831 ? 50.779 18.431 -57.056 1.00 85.69 831 GLY A C 1
ATOM 5916 O O . GLY A 1 831 ? 51.779 17.813 -57.422 1.00 85.69 831 GLY A O 1
ATOM 5917 N N . ASN A 1 832 ? 49.605 17.817 -56.902 1.00 90.75 832 ASN A N 1
ATOM 5918 C CA . ASN A 1 832 ? 49.352 16.402 -57.171 1.00 90.75 832 ASN A CA 1
ATOM 5919 C C . ASN A 1 832 ? 48.930 16.152 -58.625 1.00 90.75 832 ASN A C 1
ATOM 5921 O O . ASN A 1 832 ? 48.364 17.017 -59.288 1.00 90.75 832 ASN A O 1
ATOM 5925 N N . ASN A 1 833 ? 49.184 14.945 -59.135 1.00 90.50 833 ASN A N 1
ATOM 5926 C CA . ASN A 1 833 ? 48.741 14.538 -60.472 1.00 90.50 833 ASN A CA 1
ATOM 5927 C C . ASN A 1 833 ? 47.246 14.173 -60.480 1.00 90.50 833 ASN A C 1
ATOM 5929 O O . ASN A 1 833 ? 46.783 13.503 -59.557 1.00 90.50 833 ASN A O 1
ATOM 5933 N N . LEU A 1 834 ? 46.538 14.484 -61.568 1.00 91.94 834 LEU A N 1
ATOM 5934 C CA . LEU A 1 834 ? 45.190 13.996 -61.868 1.00 91.94 834 LEU A CA 1
ATOM 5935 C C . LEU A 1 834 ? 45.202 13.190 -63.162 1.00 91.94 834 LEU A C 1
ATOM 5937 O O . LEU A 1 834 ? 45.473 13.725 -64.237 1.00 91.94 834 LEU A O 1
ATOM 5941 N N . VAL A 1 835 ? 44.887 11.895 -63.072 1.00 89.81 835 VAL A N 1
ATOM 5942 C CA . VAL A 1 835 ? 44.906 11.004 -64.237 1.00 89.81 835 VAL A CA 1
ATOM 5943 C C . VAL A 1 835 ? 43.562 10.307 -64.452 1.00 89.81 835 VAL A C 1
ATOM 5945 O O . VAL A 1 835 ? 43.264 9.302 -63.810 1.00 89.81 835 VAL A O 1
ATOM 5948 N N . ILE A 1 836 ? 42.778 10.798 -65.407 1.00 88.94 836 ILE A N 1
ATOM 5949 C CA . ILE A 1 836 ? 41.456 10.279 -65.781 1.00 88.94 836 ILE A CA 1
ATOM 5950 C C . ILE A 1 836 ? 41.618 9.214 -66.879 1.00 88.94 836 ILE A C 1
ATOM 5952 O O . ILE A 1 836 ? 42.285 9.453 -67.889 1.00 88.94 836 ILE A O 1
ATOM 5956 N N . ARG A 1 837 ? 41.056 8.007 -66.695 1.00 84.62 837 ARG A N 1
ATOM 5957 C CA . ARG A 1 837 ? 41.202 6.884 -67.649 1.00 84.62 837 ARG A CA 1
ATOM 5958 C C . ARG A 1 837 ? 39.937 6.048 -67.833 1.00 84.62 837 ARG A C 1
ATOM 5960 O O . ARG A 1 837 ? 39.314 5.619 -66.865 1.00 84.62 837 ARG A O 1
ATOM 5967 N N . GLY A 1 838 ? 39.658 5.677 -69.083 1.00 79.75 838 GLY A N 1
ATOM 5968 C CA . GLY A 1 838 ? 38.598 4.725 -69.429 1.00 79.75 838 GLY A CA 1
ATOM 5969 C C . GLY A 1 838 ? 38.917 3.280 -69.004 1.00 79.75 838 GLY A C 1
ATOM 5970 O O . GLY A 1 838 ? 39.924 2.694 -69.429 1.00 79.75 838 GLY A O 1
ATOM 5971 N N . ARG A 1 839 ? 38.036 2.681 -68.193 1.00 75.69 839 ARG A N 1
ATOM 5972 C CA . ARG A 1 839 ? 38.048 1.286 -67.716 1.00 75.69 839 ARG A CA 1
ATOM 5973 C C . ARG A 1 839 ? 37.447 0.370 -68.790 1.00 75.69 839 ARG A C 1
ATOM 5975 O O . ARG A 1 839 ? 36.292 -0.029 -68.715 1.00 75.69 839 ARG A O 1
ATOM 5982 N N . GLY A 1 840 ? 38.256 0.027 -69.794 1.00 70.69 840 GLY A N 1
ATOM 5983 C CA . GLY A 1 840 ? 37.896 -0.938 -70.846 1.00 70.69 840 GLY A CA 1
ATOM 5984 C C . GLY A 1 840 ? 37.310 -0.343 -72.133 1.00 70.69 840 GLY A C 1
ATOM 5985 O O . GLY A 1 840 ? 36.907 -1.104 -73.008 1.00 70.69 840 GLY A O 1
ATOM 5986 N N . GLY A 1 841 ? 37.294 0.984 -72.285 1.00 74.00 841 GLY A N 1
ATOM 5987 C CA . GLY A 1 841 ? 36.815 1.660 -73.494 1.00 74.00 841 GLY A CA 1
ATOM 5988 C C . GLY A 1 841 ? 37.048 3.173 -73.471 1.00 74.00 841 GLY A C 1
ATOM 5989 O O . GLY A 1 841 ? 37.919 3.659 -72.745 1.00 74.00 841 GLY A O 1
ATOM 5990 N N . ALA A 1 842 ? 36.279 3.896 -74.285 1.00 77.12 842 ALA A N 1
ATOM 5991 C CA . ALA A 1 842 ? 36.193 5.356 -74.280 1.00 77.12 842 ALA A CA 1
ATOM 5992 C C . ALA A 1 842 ? 35.420 5.849 -73.046 1.00 77.12 842 ALA A C 1
ATOM 5994 O O . ALA A 1 842 ? 34.417 5.237 -72.694 1.00 77.12 842 ALA A O 1
ATOM 5995 N N . ILE A 1 843 ? 35.837 6.958 -72.436 1.00 82.69 843 ILE A N 1
ATOM 5996 C CA . ILE A 1 843 ? 34.921 7.784 -71.622 1.00 82.69 843 ILE A CA 1
ATOM 5997 C C . ILE A 1 843 ? 33.993 8.499 -72.621 1.00 82.69 843 ILE A C 1
ATOM 5999 O O . ILE A 1 843 ? 34.443 8.742 -73.741 1.00 82.69 843 ILE A O 1
ATOM 6003 N N . ASN A 1 844 ? 32.733 8.782 -72.292 1.00 84.69 844 ASN A N 1
ATOM 6004 C CA . ASN A 1 844 ? 31.838 9.510 -73.199 1.00 84.69 844 ASN A CA 1
ATOM 6005 C C . ASN A 1 844 ? 32.157 11.017 -73.158 1.00 84.69 844 ASN A C 1
ATOM 6007 O O . ASN A 1 844 ? 32.746 11.531 -74.111 1.00 84.69 844 ASN A O 1
ATOM 6011 N N . LEU A 1 845 ? 31.903 11.681 -72.030 1.00 87.50 845 LEU A N 1
ATOM 6012 C CA . LEU A 1 845 ? 32.307 13.063 -71.764 1.00 87.50 845 LEU A CA 1
ATOM 6013 C C . LEU A 1 845 ? 33.300 13.151 -70.591 1.00 87.50 845 LEU A C 1
ATOM 6015 O O . LEU A 1 845 ? 33.200 12.416 -69.609 1.00 87.50 845 LEU A O 1
ATOM 6019 N N . VAL A 1 846 ? 34.258 14.067 -70.696 1.00 87.50 846 VAL A N 1
ATOM 6020 C CA . VAL A 1 846 ? 35.048 14.606 -69.584 1.00 87.50 846 VAL A CA 1
ATOM 6021 C C . VAL A 1 846 ? 34.791 16.105 -69.561 1.00 87.50 846 VAL A C 1
ATOM 6023 O O . VAL A 1 846 ? 35.302 16.796 -70.433 1.00 87.50 846 VAL A O 1
ATOM 6026 N N . ASP A 1 847 ? 33.982 16.569 -68.614 1.00 88.94 847 ASP A N 1
ATOM 6027 C CA . ASP A 1 847 ? 33.548 17.962 -68.472 1.00 88.94 847 ASP A CA 1
ATOM 6028 C C . ASP A 1 847 ? 34.144 18.574 -67.197 1.00 88.94 847 ASP A C 1
ATOM 6030 O O . ASP A 1 847 ? 34.081 17.961 -66.125 1.00 88.94 847 ASP A O 1
ATOM 6034 N N . VAL A 1 848 ? 34.722 19.768 -67.301 1.00 86.06 848 VAL A N 1
ATOM 6035 C CA . VAL A 1 848 ? 35.130 20.587 -66.152 1.00 86.06 848 VAL A CA 1
ATOM 6036 C C . VAL A 1 848 ? 34.707 22.026 -66.431 1.00 86.06 848 VAL A C 1
ATOM 6038 O O . VAL A 1 848 ? 35.226 22.655 -67.353 1.00 86.06 848 VAL A O 1
ATOM 6041 N N . LEU A 1 849 ? 33.746 22.509 -65.641 1.00 82.25 849 LEU A N 1
ATOM 6042 C CA . LEU A 1 849 ? 33.075 23.805 -65.812 1.00 82.25 849 LEU A CA 1
ATOM 6043 C C . LEU A 1 849 ? 33.721 24.951 -65.006 1.00 82.25 849 LEU A C 1
ATOM 6045 O O . LEU A 1 849 ? 33.233 26.077 -65.064 1.00 82.25 849 LEU A O 1
ATOM 6049 N N . GLY A 1 850 ? 34.775 24.659 -64.239 1.00 86.06 850 GLY A N 1
ATOM 6050 C CA . GLY A 1 850 ? 35.622 25.633 -63.541 1.00 86.06 850 GLY A CA 1
ATOM 6051 C C . GLY A 1 850 ? 37.098 25.489 -63.923 1.00 86.06 850 GLY A C 1
ATOM 6052 O O . GLY A 1 850 ? 37.456 24.689 -64.791 1.00 86.06 850 GLY A O 1
ATOM 6053 N N . ASP A 1 851 ? 37.975 26.238 -63.258 1.00 88.50 851 ASP A N 1
ATOM 6054 C CA . ASP A 1 851 ? 39.404 26.254 -63.583 1.00 88.50 851 ASP A CA 1
ATOM 6055 C C . ASP A 1 851 ? 40.115 24.986 -63.047 1.00 88.50 851 ASP A C 1
ATOM 6057 O O . ASP A 1 851 ? 39.931 24.570 -61.900 1.00 88.50 851 ASP A O 1
ATOM 6061 N N . VAL A 1 852 ? 41.024 24.389 -63.825 1.00 90.62 852 VAL A N 1
ATOM 6062 C CA . VAL A 1 852 ? 41.916 23.306 -63.361 1.00 90.62 852 VAL A CA 1
ATOM 6063 C C . VAL A 1 852 ? 43.252 23.904 -62.913 1.00 90.62 852 VAL A C 1
ATOM 6065 O O . VAL A 1 852 ? 44.143 24.112 -63.732 1.00 90.62 852 VAL A O 1
ATOM 6068 N N . ILE A 1 853 ? 43.429 24.170 -61.616 1.00 91.12 853 ILE A N 1
ATOM 6069 C CA . ILE A 1 853 ? 44.553 24.964 -61.085 1.00 91.12 853 ILE A CA 1
ATOM 6070 C C . ILE A 1 853 ? 45.529 24.182 -60.202 1.00 91.12 853 ILE A C 1
ATOM 6072 O O . ILE A 1 853 ? 45.159 23.498 -59.251 1.00 91.12 853 ILE A O 1
ATOM 6076 N N . GLY A 1 854 ? 46.828 24.350 -60.459 1.00 85.62 854 GLY A N 1
ATOM 6077 C CA . GLY A 1 854 ? 47.895 23.852 -59.585 1.00 85.62 854 GLY A CA 1
ATOM 6078 C C . GLY A 1 854 ? 48.025 22.327 -59.561 1.00 85.62 854 GLY A C 1
ATOM 6079 O O . GLY A 1 854 ? 48.530 21.767 -58.588 1.00 85.62 854 GLY A O 1
ATOM 6080 N N . VAL A 1 855 ? 47.557 21.645 -60.607 1.00 90.00 855 VAL A N 1
ATOM 6081 C CA . VAL A 1 855 ? 47.771 20.206 -60.819 1.00 90.00 855 VAL A CA 1
ATOM 6082 C C . VAL A 1 855 ? 49.216 19.975 -61.278 1.00 90.00 855 VAL A C 1
ATOM 6084 O O . VAL A 1 855 ? 49.783 20.786 -62.003 1.00 90.00 855 VAL A O 1
ATOM 6087 N N . GLY A 1 856 ? 49.824 18.858 -60.875 1.00 89.94 856 GLY A N 1
ATOM 6088 C CA . GLY A 1 856 ? 51.093 18.388 -61.436 1.00 89.94 856 GLY A CA 1
ATOM 6089 C C . GLY A 1 856 ? 50.897 17.944 -62.890 1.00 89.94 856 GLY A C 1
ATOM 6090 O O . GLY A 1 856 ? 50.815 18.749 -63.810 1.00 89.94 856 GLY A O 1
ATOM 6091 N N . GLN A 1 857 ? 50.758 16.643 -63.126 1.00 91.31 857 GLN A N 1
ATOM 6092 C CA . GLN A 1 857 ? 50.289 16.132 -64.413 1.00 91.31 857 GLN A CA 1
ATOM 6093 C C . GLN A 1 857 ? 48.753 16.119 -64.460 1.00 91.31 857 GLN A C 1
ATOM 6095 O O . GLN A 1 857 ? 48.140 15.325 -63.744 1.00 91.31 857 GLN A O 1
ATOM 6100 N N . PHE A 1 858 ? 48.140 16.931 -65.328 1.00 92.69 858 PHE A N 1
ATOM 6101 C CA . PHE A 1 858 ? 46.723 16.817 -65.696 1.00 92.69 858 PHE A CA 1
ATOM 6102 C C . PHE A 1 858 ? 46.595 15.969 -66.963 1.00 92.69 858 PHE A C 1
ATOM 6104 O O . PHE A 1 858 ? 47.116 16.318 -68.025 1.00 92.69 858 PHE A O 1
ATOM 6111 N N . LYS A 1 859 ? 45.944 14.807 -66.859 1.00 91.81 859 LYS A N 1
ATOM 6112 C CA . LYS A 1 859 ? 45.999 13.805 -67.923 1.00 91.81 859 LYS A CA 1
ATOM 6113 C C . LYS A 1 859 ? 44.694 13.045 -68.135 1.00 91.81 859 LYS A C 1
ATOM 6115 O O . LYS A 1 859 ? 44.241 12.321 -67.253 1.00 91.81 859 LYS A O 1
ATOM 6120 N N . VAL A 1 860 ? 44.192 13.079 -69.369 1.00 89.38 860 VAL A N 1
ATOM 6121 C CA . VAL A 1 860 ? 43.052 12.281 -69.846 1.00 89.38 860 VAL A CA 1
ATOM 6122 C C . VAL A 1 860 ? 43.562 11.236 -70.845 1.00 89.38 860 VAL A C 1
ATOM 6124 O O . VAL A 1 860 ? 44.055 11.572 -71.920 1.00 89.38 860 VAL A O 1
ATOM 6127 N N . ASP A 1 861 ? 43.500 9.952 -70.477 1.00 79.88 861 ASP A N 1
ATOM 6128 C CA . ASP A 1 861 ? 44.182 8.851 -71.180 1.00 79.88 861 ASP A CA 1
ATOM 6129 C C . ASP A 1 861 ? 43.257 7.638 -71.357 1.00 79.88 861 ASP A C 1
ATOM 6131 O O . ASP A 1 861 ? 43.225 6.706 -70.544 1.00 79.88 861 ASP A O 1
ATOM 6135 N N . SER A 1 862 ? 42.492 7.647 -72.451 1.00 66.00 862 SER A N 1
ATOM 6136 C CA . SER A 1 862 ? 41.745 6.479 -72.921 1.00 66.00 862 SER A CA 1
ATOM 6137 C C . SER A 1 862 ? 42.720 5.356 -73.318 1.00 66.00 862 SER A C 1
ATOM 6139 O O . SER A 1 862 ? 43.675 5.550 -74.075 1.00 66.00 862 SER A O 1
ATOM 6141 N N . SER A 1 863 ? 42.503 4.155 -72.767 1.00 58.03 863 SER A N 1
ATOM 6142 C CA . SER A 1 863 ? 43.492 3.058 -72.732 1.00 58.03 863 SER A CA 1
ATOM 6143 C C . SER A 1 863 ? 43.631 2.252 -74.040 1.00 58.03 863 SER A C 1
ATOM 6145 O O . SER A 1 863 ? 44.116 1.121 -74.049 1.00 58.03 863 SER A O 1
ATOM 6147 N N . GLY A 1 864 ? 43.229 2.850 -75.160 1.00 58.00 864 GLY A N 1
ATOM 6148 C CA . GLY A 1 864 ? 43.285 2.311 -76.516 1.00 58.00 864 GLY A CA 1
ATOM 6149 C C . GLY A 1 864 ? 42.776 3.357 -77.509 1.00 58.00 864 GLY A C 1
ATOM 6150 O O . GLY A 1 864 ? 42.142 4.328 -77.101 1.00 58.00 864 GLY A O 1
ATOM 6151 N N . ALA A 1 865 ? 43.051 3.178 -78.804 1.00 52.56 865 ALA A N 1
ATOM 6152 C CA . ALA A 1 865 ? 42.582 4.098 -79.842 1.00 52.56 865 ALA A CA 1
ATOM 6153 C C . ALA A 1 865 ? 41.043 4.076 -79.924 1.00 52.56 865 ALA A C 1
ATOM 6155 O O . ALA A 1 865 ? 40.465 3.129 -80.454 1.00 52.56 865 ALA A O 1
ATOM 6156 N N . ASN A 1 866 ? 40.404 5.104 -79.365 1.00 49.34 866 ASN A N 1
ATOM 6157 C CA . ASN A 1 866 ? 38.959 5.218 -79.194 1.00 49.34 866 ASN A CA 1
ATOM 6158 C C . ASN A 1 866 ? 38.488 6.597 -79.669 1.00 49.34 866 ASN A C 1
ATOM 6160 O O . ASN A 1 866 ? 38.980 7.619 -79.203 1.00 49.34 866 ASN A O 1
ATOM 6164 N N . THR A 1 867 ? 37.526 6.609 -80.587 1.00 54.44 867 THR A N 1
ATOM 6165 C CA . THR A 1 867 ? 37.085 7.790 -81.350 1.00 54.44 867 THR A CA 1
ATOM 6166 C C . THR A 1 867 ? 35.714 8.279 -80.872 1.00 54.44 867 THR A C 1
ATOM 6168 O O . THR A 1 867 ? 34.785 8.407 -81.667 1.00 54.44 867 THR A O 1
ATOM 6171 N N . ALA A 1 868 ? 35.544 8.405 -79.551 1.00 64.75 868 ALA A N 1
ATOM 6172 C CA . ALA A 1 868 ? 34.250 8.705 -78.925 1.00 64.75 868 ALA A CA 1
ATOM 6173 C C . ALA A 1 868 ? 34.354 9.362 -77.530 1.00 64.75 868 ALA A C 1
ATOM 6175 O O . ALA A 1 868 ? 33.411 9.262 -76.756 1.00 64.75 868 ALA A O 1
ATOM 6176 N N . THR A 1 869 ? 35.495 9.971 -77.184 1.00 80.44 869 THR A N 1
ATOM 6177 C CA . THR A 1 869 ? 35.643 10.732 -75.930 1.00 80.44 869 THR A CA 1
ATOM 6178 C C . THR A 1 869 ? 35.659 12.217 -76.235 1.00 80.44 869 THR A C 1
ATOM 6180 O O . THR A 1 869 ? 36.600 12.698 -76.866 1.00 80.44 869 THR A O 1
ATOM 6183 N N . THR A 1 870 ? 34.640 12.925 -75.776 1.00 85.75 870 THR A N 1
ATOM 6184 C CA . THR A 1 870 ? 34.597 14.384 -75.745 1.00 85.75 870 THR A CA 1
ATOM 6185 C C . THR A 1 870 ? 35.304 14.863 -74.478 1.00 85.75 870 THR A C 1
ATOM 6187 O O . THR A 1 870 ? 35.098 14.299 -73.406 1.00 85.75 870 THR A O 1
ATOM 6190 N N . ILE A 1 871 ? 36.163 15.871 -74.595 1.00 87.50 871 ILE A N 1
ATOM 6191 C CA . ILE A 1 871 ? 36.817 16.543 -73.466 1.00 87.50 871 ILE A CA 1
ATOM 6192 C C . ILE A 1 871 ? 36.421 18.015 -73.553 1.00 87.50 871 ILE A C 1
ATOM 6194 O O . ILE A 1 871 ? 36.700 18.616 -74.580 1.00 87.50 871 ILE A O 1
ATOM 6198 N N . ALA A 1 872 ? 35.782 18.575 -72.531 1.00 87.94 872 ALA A N 1
ATOM 6199 C CA . ALA A 1 872 ? 35.424 19.986 -72.418 1.00 87.94 872 ALA A CA 1
ATOM 6200 C C . ALA A 1 872 ? 36.066 20.561 -71.149 1.00 87.94 872 ALA A C 1
ATOM 6202 O O . ALA A 1 872 ? 36.017 19.932 -70.091 1.00 87.94 872 ALA A O 1
ATOM 6203 N N . LEU A 1 873 ? 36.764 21.689 -71.292 1.00 88.50 873 LEU A N 1
ATOM 6204 C CA . LEU A 1 873 ? 37.589 22.284 -70.240 1.00 88.50 873 LEU A CA 1
ATOM 6205 C C . LEU A 1 873 ? 37.582 23.810 -70.354 1.00 88.50 873 LEU A C 1
ATOM 6207 O O . LEU A 1 873 ? 37.910 24.344 -71.420 1.00 88.50 873 LEU A O 1
ATOM 6211 N N . GLU A 1 874 ? 37.312 24.480 -69.237 1.00 87.69 874 GLU A N 1
ATOM 6212 C CA . GLU A 1 874 ? 37.730 25.863 -69.003 1.00 87.69 874 GLU A CA 1
ATOM 6213 C C . GLU A 1 874 ? 39.113 25.887 -68.296 1.00 87.69 874 GLU A C 1
ATOM 6215 O O . GLU A 1 874 ? 39.543 24.898 -67.697 1.00 87.69 874 GLU A O 1
ATOM 6220 N N . ASN A 1 875 ? 39.867 26.977 -68.487 1.00 89.12 875 ASN A N 1
ATOM 6221 C CA . ASN A 1 875 ? 41.222 27.290 -67.985 1.00 89.12 875 ASN A CA 1
ATOM 6222 C C . ASN A 1 875 ? 41.997 26.181 -67.216 1.00 89.12 875 ASN A C 1
ATOM 6224 O O . ASN A 1 875 ? 41.835 25.991 -66.011 1.00 89.12 875 ASN A O 1
ATOM 6228 N N . VAL A 1 876 ? 42.972 25.535 -67.864 1.00 90.62 876 VAL A N 1
ATOM 6229 C CA . VAL A 1 876 ? 43.874 24.546 -67.245 1.00 90.62 876 VAL A CA 1
ATOM 6230 C C . VAL A 1 876 ? 45.266 25.126 -66.992 1.00 90.62 876 VAL A C 1
ATOM 6232 O O . VAL A 1 876 ? 46.020 25.381 -67.927 1.00 90.62 876 VAL A O 1
ATOM 6235 N N . MET A 1 877 ? 45.670 25.229 -65.727 1.00 91.38 877 MET A N 1
ATOM 6236 C CA . MET A 1 877 ? 47.037 25.536 -65.293 1.00 91.38 877 MET A CA 1
ATOM 6237 C C . MET A 1 877 ? 47.630 24.355 -64.515 1.00 91.38 877 MET A C 1
ATOM 6239 O O . MET A 1 877 ? 47.381 24.184 -63.318 1.00 91.38 877 MET A O 1
ATOM 6243 N N . ALA A 1 878 ? 48.443 23.550 -65.198 1.00 91.31 878 ALA A N 1
ATOM 6244 C CA . ALA A 1 878 ? 49.083 22.362 -64.636 1.00 91.31 878 ALA A CA 1
ATOM 6245 C C . ALA A 1 878 ? 50.536 22.239 -65.112 1.00 91.31 878 ALA A C 1
ATOM 6247 O O . ALA A 1 878 ? 50.873 22.750 -66.175 1.00 91.31 878 ALA A O 1
ATOM 6248 N N . ASP A 1 879 ? 51.397 21.523 -64.388 1.00 89.88 879 ASP A N 1
ATOM 6249 C CA . ASP A 1 879 ? 52.791 21.344 -64.812 1.00 89.88 879 ASP A CA 1
ATOM 6250 C C . ASP A 1 879 ? 52.903 20.617 -66.162 1.00 89.88 879 ASP A C 1
ATOM 6252 O O . ASP A 1 879 ? 53.625 21.094 -67.034 1.00 89.88 879 ASP A O 1
ATOM 6256 N N . ASP A 1 880 ? 52.193 19.504 -66.366 1.00 90.31 880 ASP A N 1
ATOM 6257 C CA . ASP A 1 880 ? 52.246 18.686 -67.592 1.00 90.31 880 ASP A CA 1
ATOM 6258 C C . ASP A 1 880 ? 50.824 18.281 -68.028 1.00 90.31 880 ASP A C 1
ATOM 6260 O O . ASP A 1 880 ? 50.113 17.592 -67.296 1.00 90.31 880 ASP A O 1
ATOM 6264 N N . ILE A 1 881 ? 50.391 18.710 -69.215 1.00 92.25 881 ILE A N 1
ATOM 6265 C CA . ILE A 1 881 ? 49.031 18.522 -69.742 1.00 92.25 881 ILE A CA 1
ATOM 6266 C C . ILE A 1 881 ? 49.052 17.498 -70.885 1.00 92.25 881 ILE A C 1
ATOM 6268 O O . ILE A 1 881 ? 49.693 17.714 -71.915 1.00 92.25 881 ILE A O 1
ATOM 6272 N N . LEU A 1 882 ? 48.303 16.399 -70.746 1.00 92.00 882 LEU A N 1
ATOM 6273 C CA . LEU A 1 882 ? 48.134 15.385 -71.798 1.00 92.00 882 LEU A CA 1
ATOM 6274 C C . LEU A 1 882 ? 46.660 14.998 -71.972 1.00 92.00 882 LEU A C 1
ATOM 6276 O O . LEU A 1 882 ? 46.117 14.221 -71.186 1.00 92.00 882 LEU A O 1
ATOM 6280 N N . LEU A 1 883 ? 46.032 15.480 -73.044 1.00 91.56 883 LEU A N 1
ATOM 6281 C CA . LEU A 1 883 ? 44.625 15.226 -73.363 1.00 91.56 883 LEU A CA 1
ATOM 6282 C C . LEU A 1 883 ? 44.509 14.308 -74.585 1.00 91.56 883 LEU A C 1
ATOM 6284 O O . LEU A 1 883 ? 45.013 14.639 -75.659 1.00 91.56 883 LEU A O 1
ATOM 6288 N N . ARG A 1 884 ? 43.835 13.158 -74.443 1.00 88.44 884 ARG A N 1
ATOM 6289 C CA . ARG A 1 884 ? 43.497 12.266 -75.565 1.00 88.44 884 ARG A CA 1
ATOM 6290 C C . ARG A 1 884 ? 41.990 12.053 -75.694 1.00 88.44 884 ARG A C 1
ATOM 6292 O O . ARG A 1 884 ? 41.425 11.211 -74.993 1.00 88.44 884 ARG A O 1
ATOM 6299 N N . GLY A 1 885 ? 41.385 12.757 -76.645 1.00 85.44 885 GLY A N 1
ATOM 6300 C CA . GLY A 1 885 ? 39.967 12.670 -76.997 1.00 85.44 885 GLY A CA 1
ATOM 6301 C C . GLY A 1 885 ? 39.742 12.318 -78.470 1.00 85.44 885 GLY A C 1
ATOM 6302 O O . GLY A 1 885 ? 40.681 12.090 -79.233 1.00 85.44 885 GLY A O 1
ATOM 6303 N N . ASN A 1 886 ? 38.473 12.278 -78.869 1.00 83.50 886 ASN A N 1
ATOM 6304 C CA . ASN A 1 886 ? 38.069 12.439 -80.264 1.00 83.50 886 ASN A CA 1
ATOM 6305 C C . ASN A 1 886 ? 37.953 13.931 -80.584 1.00 83.50 886 ASN A C 1
ATOM 6307 O O . ASN A 1 886 ? 38.578 14.399 -81.531 1.00 83.50 886 ASN A O 1
ATOM 6311 N N . ASP A 1 887 ? 37.232 14.643 -79.715 1.00 85.19 887 ASP A N 1
ATOM 6312 C CA . ASP A 1 887 ? 36.975 16.076 -79.768 1.00 85.19 887 ASP A CA 1
ATOM 6313 C C . ASP A 1 887 ? 37.408 16.689 -78.427 1.00 85.19 887 ASP A C 1
ATOM 6315 O O . ASP A 1 887 ? 37.022 16.203 -77.361 1.00 85.19 887 ASP A O 1
ATOM 6319 N N . ILE A 1 888 ? 38.244 17.722 -78.482 1.00 89.19 888 ILE A N 1
ATOM 6320 C CA . ILE A 1 888 ? 38.793 18.451 -77.336 1.00 89.19 888 ILE A CA 1
ATOM 6321 C C . ILE A 1 888 ? 38.303 19.894 -77.461 1.00 89.19 888 ILE A C 1
ATOM 6323 O O . ILE A 1 888 ? 38.813 20.668 -78.269 1.00 89.19 888 ILE A O 1
ATOM 6327 N N . LEU A 1 889 ? 37.259 20.212 -76.711 1.00 90.00 889 LEU A N 1
ATOM 6328 C CA . LEU A 1 889 ? 36.616 21.509 -76.620 1.00 90.00 889 LEU A CA 1
ATOM 6329 C C . LEU A 1 889 ? 37.367 22.332 -75.570 1.00 90.00 889 LEU A C 1
ATOM 6331 O O . LEU A 1 889 ? 37.586 21.859 -74.454 1.00 90.00 889 LEU A O 1
ATOM 6335 N N . ILE A 1 890 ? 37.792 23.534 -75.946 1.00 88.31 890 ILE A N 1
ATOM 6336 C CA . ILE A 1 890 ? 38.587 24.424 -75.095 1.00 88.31 890 ILE A CA 1
ATOM 6337 C C . ILE A 1 890 ? 37.945 25.807 -75.080 1.00 88.31 890 ILE A C 1
ATOM 6339 O O . ILE A 1 890 ? 37.683 26.362 -76.149 1.00 88.31 890 ILE A O 1
ATOM 6343 N N . GLU A 1 891 ? 37.774 26.365 -73.885 1.00 86.19 891 GLU A N 1
ATOM 6344 C CA . GLU A 1 891 ? 37.490 27.782 -73.653 1.00 86.19 891 GLU A CA 1
ATOM 6345 C C . GLU A 1 891 ? 38.570 28.344 -72.703 1.00 86.19 891 GLU A C 1
ATOM 6347 O O . GLU A 1 891 ? 38.925 27.723 -71.699 1.00 86.19 891 GLU A O 1
ATOM 6352 N N . GLY A 1 892 ? 39.176 29.484 -73.052 1.00 89.44 892 GLY A N 1
ATOM 6353 C CA . GLY A 1 892 ? 40.236 30.106 -72.246 1.00 89.44 892 GLY A CA 1
ATOM 6354 C C . GLY A 1 892 ? 41.637 29.475 -72.374 1.00 89.44 892 GLY A C 1
ATOM 6355 O O . GLY A 1 892 ? 42.143 29.250 -73.476 1.00 89.44 892 GLY A O 1
ATOM 6356 N N . ILE A 1 893 ? 42.332 29.297 -71.245 1.00 91.31 893 ILE A N 1
ATOM 6357 C CA . ILE A 1 893 ? 43.800 29.128 -71.196 1.00 91.31 893 ILE A CA 1
ATOM 6358 C C . ILE A 1 893 ? 44.222 27.695 -70.831 1.00 91.31 893 ILE A C 1
ATOM 6360 O O . ILE A 1 893 ? 43.999 27.267 -69.708 1.00 91.31 893 ILE A O 1
ATOM 6364 N N . LEU A 1 894 ? 44.955 26.982 -71.693 1.00 92.25 894 LEU A N 1
ATOM 6365 C CA . LEU A 1 894 ? 45.711 25.773 -71.317 1.00 92.25 894 LEU A CA 1
ATOM 6366 C C . LEU A 1 894 ? 47.197 26.124 -71.179 1.00 92.25 894 LEU A C 1
ATOM 6368 O O . LEU A 1 894 ? 47.882 26.276 -72.186 1.00 92.25 894 LEU A O 1
ATOM 6372 N N . ASN A 1 895 ? 47.719 26.208 -69.954 1.00 92.06 895 ASN A N 1
ATOM 6373 C CA . ASN A 1 895 ? 49.128 26.484 -69.671 1.00 92.06 895 ASN A CA 1
ATOM 6374 C C . ASN A 1 895 ? 49.846 25.303 -68.999 1.00 92.06 895 ASN A C 1
ATOM 6376 O O . ASN A 1 895 ? 49.545 24.958 -67.855 1.00 92.06 895 ASN A O 1
ATOM 6380 N N . ALA A 1 896 ? 50.855 24.753 -69.683 1.00 90.38 896 ALA A N 1
ATOM 6381 C CA . ALA A 1 896 ? 51.812 23.806 -69.113 1.00 90.38 896 ALA A CA 1
ATOM 6382 C C . ALA A 1 896 ? 52.940 24.540 -68.355 1.00 90.38 896 ALA A C 1
ATOM 6384 O O . ALA A 1 896 ? 53.861 25.094 -68.966 1.00 90.38 896 ALA A O 1
ATOM 6385 N N . THR A 1 897 ? 52.896 24.551 -67.020 1.00 88.00 897 THR A N 1
ATOM 6386 C CA . THR A 1 897 ? 53.778 25.392 -66.189 1.00 88.00 897 THR A CA 1
ATOM 6387 C C . THR A 1 897 ? 55.211 24.882 -66.027 1.00 88.00 897 THR A C 1
ATOM 6389 O O . THR A 1 897 ? 56.092 25.695 -65.747 1.00 88.00 897 THR A O 1
ATOM 6392 N N . ALA A 1 898 ? 55.489 23.587 -66.238 1.00 84.31 898 ALA A N 1
ATOM 6393 C CA . ALA A 1 898 ? 56.842 23.016 -66.078 1.00 84.31 898 ALA A CA 1
ATOM 6394 C C . ALA A 1 898 ? 57.214 21.887 -67.067 1.00 84.31 898 ALA A C 1
ATOM 6396 O O . ALA A 1 898 ? 58.396 21.570 -67.231 1.00 84.31 898 ALA A O 1
ATOM 6397 N N . GLY A 1 899 ? 56.224 21.278 -67.717 1.00 87.38 899 GLY A N 1
ATOM 6398 C CA . GLY A 1 899 ? 56.310 20.131 -68.618 1.00 87.38 899 GLY A CA 1
ATOM 6399 C C . GLY A 1 899 ? 55.770 20.463 -70.008 1.00 87.38 899 GLY A C 1
ATOM 6400 O O . GLY A 1 899 ? 56.135 21.481 -70.588 1.00 87.38 899 GLY A O 1
ATOM 6401 N N . ASN A 1 900 ? 54.940 19.594 -70.582 1.00 88.69 900 ASN A N 1
ATOM 6402 C CA . ASN A 1 900 ? 54.462 19.702 -71.963 1.00 88.69 900 ASN A CA 1
ATOM 6403 C C . ASN A 1 900 ? 52.961 19.986 -72.021 1.00 88.69 900 ASN A C 1
ATOM 6405 O O . ASN A 1 900 ? 52.223 19.631 -71.110 1.00 88.69 900 ASN A O 1
ATOM 6409 N N . LEU A 1 901 ? 52.507 20.543 -73.142 1.00 92.00 901 LEU A N 1
ATOM 6410 C CA . LEU A 1 901 ? 51.098 20.582 -73.524 1.00 92.00 901 LEU A CA 1
ATOM 6411 C C . LEU A 1 901 ? 50.917 19.664 -74.737 1.00 92.00 901 LEU A C 1
ATOM 6413 O O . LEU A 1 901 ? 51.432 19.954 -75.816 1.00 92.00 901 LEU A O 1
ATOM 6417 N N . HIS A 1 902 ? 50.225 18.535 -74.570 1.00 92.88 902 HIS A N 1
ATOM 6418 C CA . HIS A 1 902 ? 49.998 17.553 -75.635 1.00 92.88 902 HIS A CA 1
ATOM 6419 C C . HIS A 1 902 ? 48.509 17.241 -75.806 1.00 92.88 902 HIS A C 1
ATOM 6421 O O . HIS A 1 902 ? 47.903 16.542 -74.995 1.00 92.88 902 HIS A O 1
ATOM 6427 N N . LEU A 1 903 ? 47.940 17.720 -76.908 1.00 91.50 903 LEU A N 1
ATOM 6428 C CA . LEU A 1 903 ? 46.585 17.417 -77.357 1.00 91.50 903 LEU A CA 1
ATOM 6429 C C . LEU A 1 903 ? 46.632 16.317 -78.429 1.00 91.50 903 LEU A C 1
ATOM 6431 O O . LEU A 1 903 ? 47.440 16.382 -79.358 1.00 91.50 903 LEU A O 1
ATOM 6435 N N . ILE A 1 904 ? 45.784 15.296 -78.305 1.00 89.12 904 ILE A N 1
ATOM 6436 C CA . ILE A 1 904 ? 45.659 14.175 -79.247 1.00 89.12 904 ILE A CA 1
ATOM 6437 C C . ILE A 1 904 ? 44.167 13.954 -79.525 1.00 89.12 904 ILE A C 1
ATOM 6439 O O . ILE A 1 904 ? 43.461 13.400 -78.684 1.00 89.12 904 ILE A O 1
ATOM 6443 N N . GLY A 1 905 ? 43.697 14.387 -80.691 1.00 86.94 905 GLY A N 1
ATOM 6444 C CA . GLY A 1 905 ? 42.273 14.516 -81.018 1.00 86.94 905 GLY A CA 1
ATOM 6445 C C . GLY A 1 905 ? 42.017 15.795 -81.817 1.00 86.94 905 GLY A C 1
ATOM 6446 O O . GLY A 1 905 ? 42.892 16.658 -81.885 1.00 86.94 905 GLY A O 1
ATOM 6447 N N . ALA A 1 906 ? 40.845 15.920 -82.439 1.00 87.75 906 ALA A N 1
ATOM 6448 C CA . ALA A 1 906 ? 40.424 17.187 -83.032 1.00 87.75 906 ALA A CA 1
ATOM 6449 C C . ALA A 1 906 ? 40.178 18.211 -81.917 1.00 87.75 906 ALA A C 1
ATOM 6451 O O . ALA A 1 906 ? 39.593 17.875 -80.891 1.00 87.75 906 ALA A O 1
ATOM 6452 N N . VAL A 1 907 ? 40.626 19.449 -82.103 1.00 89.50 907 VAL A N 1
ATOM 6453 C CA . VAL A 1 907 ? 40.462 20.539 -81.137 1.00 89.50 907 VAL A CA 1
ATOM 6454 C C . VAL A 1 907 ? 39.413 21.511 -81.665 1.00 89.50 907 VAL A C 1
ATOM 6456 O O . VAL A 1 907 ? 39.500 21.963 -82.805 1.00 89.50 907 VAL A O 1
ATOM 6459 N N . SER A 1 908 ? 38.420 21.826 -80.841 1.00 89.88 908 SER A N 1
ATOM 6460 C CA . SER A 1 908 ? 37.390 22.830 -81.118 1.00 89.88 908 SER A CA 1
ATOM 6461 C C . SER A 1 908 ? 37.554 23.973 -80.127 1.00 89.88 908 SER A C 1
ATOM 6463 O O . SER A 1 908 ? 37.398 23.756 -78.928 1.00 89.88 908 SER A O 1
ATOM 6465 N N . ILE A 1 909 ? 37.880 25.172 -80.604 1.00 89.00 909 ILE A N 1
ATOM 6466 C CA . ILE A 1 909 ? 38.032 26.335 -79.722 1.00 89.00 909 ILE A CA 1
ATOM 6467 C C . ILE A 1 909 ? 36.723 27.121 -79.614 1.00 89.00 909 ILE A C 1
ATOM 6469 O O . ILE A 1 909 ? 36.025 27.330 -80.611 1.00 89.00 909 ILE A O 1
ATOM 6473 N N . PHE A 1 910 ? 36.400 27.543 -78.394 1.00 83.25 910 PHE A N 1
ATOM 6474 C CA . PHE A 1 910 ? 35.239 28.349 -78.037 1.00 83.25 910 PHE A CA 1
ATOM 6475 C C . PHE A 1 910 ? 35.743 29.636 -77.385 1.00 83.25 910 PHE A C 1
ATOM 6477 O O . PHE A 1 910 ? 36.353 29.617 -76.322 1.00 83.25 910 PHE A O 1
ATOM 6484 N N . GLY A 1 911 ? 35.548 30.765 -78.070 1.00 85.75 911 GLY A N 1
ATOM 6485 C CA . GLY A 1 911 ? 36.146 32.028 -77.643 1.00 85.75 911 GLY A CA 1
ATOM 6486 C C . GLY A 1 911 ? 37.678 32.029 -77.737 1.00 85.75 911 GLY A C 1
ATOM 6487 O O . GLY A 1 911 ? 38.302 31.115 -78.279 1.00 85.75 911 GLY A O 1
ATOM 6488 N N . ASN A 1 912 ? 38.293 33.106 -77.253 1.00 87.94 912 ASN A N 1
ATOM 6489 C CA . ASN A 1 912 ? 39.737 33.288 -77.371 1.00 87.94 912 ASN A CA 1
ATOM 6490 C C . ASN A 1 912 ? 40.483 32.245 -76.530 1.00 87.94 912 ASN A C 1
ATOM 6492 O O . ASN A 1 912 ? 40.232 32.118 -75.334 1.00 87.94 912 ASN A O 1
ATOM 6496 N N . THR A 1 913 ? 41.390 31.512 -77.175 1.00 90.81 913 THR A N 1
ATOM 6497 C CA . THR A 1 913 ? 42.083 30.355 -76.602 1.00 90.81 913 THR A CA 1
ATOM 6498 C C . THR A 1 913 ? 43.593 30.570 -76.575 1.00 90.81 913 THR A C 1
ATOM 6500 O O . THR A 1 913 ? 44.203 30.859 -77.607 1.00 90.81 913 THR A O 1
ATOM 6503 N N . ASP A 1 914 ? 44.197 30.366 -75.406 1.00 90.81 914 ASP A N 1
ATOM 6504 C CA . ASP A 1 914 ? 45.639 30.457 -75.158 1.00 90.81 914 ASP A CA 1
ATOM 6505 C C . ASP A 1 914 ? 46.222 29.050 -74.911 1.00 90.81 914 ASP A C 1
ATOM 6507 O O . ASP A 1 914 ? 45.932 28.424 -73.895 1.00 90.81 914 ASP A O 1
ATOM 6511 N N . LEU A 1 915 ? 47.075 28.543 -75.809 1.00 92.31 915 LEU A N 1
ATOM 6512 C CA . LEU A 1 915 ? 47.807 27.277 -75.644 1.00 92.31 915 LEU A CA 1
ATOM 6513 C C . LEU A 1 915 ? 49.265 27.561 -75.247 1.00 92.31 915 LEU A C 1
ATOM 6515 O O . LEU A 1 915 ? 50.138 27.735 -76.099 1.00 92.31 915 LEU A O 1
ATOM 6519 N N . LEU A 1 916 ? 49.524 27.639 -73.945 1.00 90.00 916 LEU A N 1
ATOM 6520 C CA . LEU A 1 916 ? 50.772 28.134 -73.367 1.00 90.00 916 LEU A CA 1
ATOM 6521 C C . LEU A 1 916 ? 51.660 27.011 -72.803 1.00 90.00 916 LEU A C 1
ATOM 6523 O O . LEU A 1 916 ? 51.201 25.961 -72.348 1.00 90.00 916 LEU A O 1
ATOM 6527 N N . ASN A 1 917 ? 52.963 27.270 -72.774 1.00 87.44 917 ASN A N 1
ATOM 6528 C CA . ASN A 1 917 ? 53.955 26.500 -72.038 1.00 87.44 917 ASN A CA 1
ATOM 6529 C C . ASN A 1 917 ? 54.952 27.460 -71.374 1.00 87.44 917 ASN A C 1
ATOM 6531 O O . ASN A 1 917 ? 56.031 27.742 -71.901 1.00 87.44 917 ASN A O 1
ATOM 6535 N N . THR A 1 918 ? 54.599 27.984 -70.198 1.00 82.25 918 THR A N 1
ATOM 6536 C CA . THR A 1 918 ? 55.429 28.979 -69.495 1.00 82.25 918 THR A CA 1
ATOM 6537 C C . THR A 1 918 ? 56.648 28.384 -68.772 1.00 82.25 918 THR A C 1
ATOM 6539 O O . THR A 1 918 ? 57.288 29.083 -67.988 1.00 82.25 918 THR A O 1
ATOM 6542 N N . SER A 1 919 ? 56.996 27.114 -69.014 1.00 75.50 919 SER A N 1
ATOM 6543 C CA . SER A 1 919 ? 58.075 26.407 -68.301 1.00 75.50 919 SER A CA 1
ATOM 6544 C C . SER A 1 919 ? 59.477 26.991 -68.508 1.00 75.50 919 SER A C 1
ATOM 6546 O O . SER A 1 919 ? 60.352 26.828 -67.656 1.00 75.50 919 SER A O 1
ATOM 6548 N N . GLY A 1 920 ? 59.725 27.643 -69.649 1.00 65.50 920 GLY A N 1
ATOM 6549 C CA . GLY A 1 920 ? 61.044 28.171 -70.009 1.00 65.50 920 GLY A CA 1
ATOM 6550 C C . GLY A 1 920 ? 62.115 27.100 -70.273 1.00 65.50 920 GLY A C 1
ATOM 6551 O O . GLY A 1 920 ? 63.299 27.438 -70.372 1.00 65.50 920 GLY A O 1
ATOM 6552 N N . VAL A 1 921 ? 61.737 25.824 -70.417 1.00 71.44 921 VAL A N 1
ATOM 6553 C CA . VAL A 1 921 ? 62.664 24.713 -70.685 1.00 71.44 921 VAL A CA 1
ATOM 6554 C C . VAL A 1 921 ? 62.608 24.307 -72.161 1.00 71.44 921 VAL A C 1
ATOM 6556 O O . VAL A 1 921 ? 61.632 23.721 -72.617 1.00 71.44 921 VAL A O 1
ATOM 6559 N N . ALA A 1 922 ? 63.705 24.512 -72.896 1.00 63.78 922 ALA A N 1
ATOM 6560 C CA . ALA A 1 922 ? 63.769 24.311 -74.352 1.00 63.78 922 ALA A CA 1
ATOM 6561 C C . ALA A 1 922 ? 63.626 22.853 -74.860 1.00 63.78 922 ALA A C 1
ATOM 6563 O O . ALA A 1 922 ? 63.725 22.587 -76.056 1.00 63.78 922 ALA A O 1
ATOM 6564 N N . THR A 1 923 ? 63.420 21.877 -73.969 1.00 71.69 923 THR A N 1
ATOM 6565 C CA . THR A 1 923 ? 63.058 20.493 -74.340 1.00 71.69 923 THR A CA 1
ATOM 6566 C C . THR A 1 923 ? 61.554 20.239 -74.351 1.00 71.69 923 THR A C 1
ATOM 6568 O O . THR A 1 923 ? 61.132 19.183 -74.823 1.00 71.69 923 THR A O 1
ATOM 6571 N N . ASN A 1 924 ? 60.768 21.162 -73.801 1.00 81.06 924 ASN A N 1
ATOM 6572 C CA . ASN A 1 924 ? 59.325 21.032 -73.674 1.00 81.06 924 ASN A CA 1
ATOM 6573 C C . ASN A 1 924 ? 58.621 21.487 -74.960 1.00 81.06 924 ASN A C 1
ATOM 6575 O O . ASN A 1 924 ? 59.227 22.109 -75.839 1.00 81.06 924 ASN A O 1
ATOM 6579 N N . PHE A 1 925 ? 57.338 21.154 -75.098 1.00 85.06 925 PHE A N 1
ATOM 6580 C CA . PHE A 1 925 ? 56.576 21.474 -76.302 1.00 85.06 925 PHE A CA 1
ATOM 6581 C C . PHE A 1 925 ? 55.114 21.849 -76.042 1.00 85.06 925 PHE A C 1
ATOM 6583 O O . PHE A 1 925 ? 54.525 21.474 -75.025 1.00 85.06 925 PHE A O 1
ATOM 6590 N N . VAL A 1 926 ? 54.525 22.536 -77.024 1.00 88.38 926 VAL A N 1
ATOM 6591 C CA . VAL A 1 926 ? 53.078 22.564 -77.272 1.00 88.38 926 VAL A CA 1
ATOM 6592 C C . VAL A 1 926 ? 52.823 21.737 -78.529 1.00 88.38 926 VAL A C 1
ATOM 6594 O O . VAL A 1 926 ? 53.396 22.006 -79.584 1.00 88.38 926 VAL A O 1
ATOM 6597 N N . ARG A 1 927 ? 52.006 20.688 -78.440 1.00 90.25 927 ARG A N 1
ATOM 6598 C CA . ARG A 1 927 ? 51.783 19.741 -79.537 1.00 90.25 927 ARG A CA 1
ATOM 6599 C C . ARG A 1 927 ? 50.311 19.413 -79.709 1.00 90.25 927 ARG A C 1
ATOM 6601 O O . ARG A 1 927 ? 49.665 18.993 -78.755 1.00 90.25 927 ARG A O 1
ATOM 6608 N N . VAL A 1 928 ? 49.832 19.494 -80.949 1.00 89.75 928 VAL A N 1
ATOM 6609 C CA . VAL A 1 928 ? 48.472 19.099 -81.330 1.00 89.75 928 VAL A CA 1
ATOM 6610 C C . VAL A 1 928 ? 48.516 18.041 -82.431 1.00 89.75 928 VAL A C 1
ATOM 6612 O O . VAL A 1 928 ? 48.916 18.307 -83.569 1.00 89.75 928 VAL A O 1
ATOM 6615 N N . ASP A 1 929 ? 48.099 16.825 -82.074 1.00 87.31 929 ASP A N 1
ATOM 6616 C CA . ASP A 1 929 ? 47.897 15.691 -82.977 1.00 87.31 929 ASP A CA 1
ATOM 6617 C C . ASP A 1 929 ? 46.421 15.558 -83.388 1.00 87.31 929 ASP A C 1
ATOM 6619 O O . ASP A 1 929 ? 45.731 14.603 -83.026 1.00 87.31 929 ASP A O 1
ATOM 6623 N N . GLY A 1 930 ? 45.950 16.541 -84.156 1.00 85.69 930 GLY A N 1
ATOM 6624 C CA . GLY A 1 930 ? 44.614 16.607 -84.750 1.00 85.69 930 GLY A CA 1
ATOM 6625 C C . GLY A 1 930 ? 44.362 17.960 -85.419 1.00 85.69 930 GLY A C 1
ATOM 6626 O O . GLY A 1 930 ? 45.288 18.767 -85.534 1.00 85.69 930 GLY A O 1
ATOM 6627 N N . THR A 1 931 ? 43.145 18.193 -85.924 1.00 88.75 931 THR A N 1
ATOM 6628 C CA . THR A 1 931 ? 42.764 19.519 -86.446 1.00 88.75 931 THR A CA 1
ATOM 6629 C C . THR A 1 931 ? 42.554 20.521 -85.310 1.00 88.75 931 THR A C 1
ATOM 6631 O O . THR A 1 931 ? 42.409 20.121 -84.157 1.00 88.75 931 THR A O 1
ATOM 6634 N N . ILE A 1 932 ? 42.541 21.814 -85.635 1.00 89.88 932 ILE A N 1
ATOM 6635 C CA . ILE A 1 932 ? 42.081 22.880 -84.738 1.00 89.88 932 ILE A CA 1
ATOM 6636 C C . ILE A 1 932 ? 41.076 23.728 -85.516 1.00 89.88 932 ILE A C 1
ATOM 6638 O O . ILE A 1 932 ? 41.435 24.311 -86.537 1.00 89.88 932 ILE A O 1
ATOM 6642 N N . ASP A 1 933 ? 39.831 23.800 -85.067 1.00 89.38 933 ASP A N 1
ATOM 6643 C CA . ASP A 1 933 ? 38.750 24.496 -85.770 1.00 89.38 933 ASP A CA 1
ATOM 6644 C C . ASP A 1 933 ? 37.968 25.408 -84.805 1.00 89.38 933 ASP A C 1
ATOM 6646 O O . ASP A 1 933 ? 37.825 25.100 -83.621 1.00 89.38 933 ASP A O 1
ATOM 6650 N N . ASP A 1 934 ? 37.475 26.548 -85.298 1.00 87.12 934 ASP A N 1
ATOM 6651 C CA . ASP A 1 934 ? 36.683 27.496 -84.500 1.00 87.12 934 ASP A CA 1
ATOM 6652 C C . ASP A 1 934 ? 35.215 27.058 -84.420 1.00 87.12 934 ASP A C 1
ATOM 6654 O O . ASP A 1 934 ? 34.502 27.048 -85.426 1.00 87.12 934 ASP A O 1
ATOM 6658 N N . ALA A 1 935 ? 34.753 26.705 -83.222 1.00 84.38 935 ALA A N 1
ATOM 6659 C CA . ALA A 1 935 ? 33.371 26.302 -82.973 1.00 84.38 935 ALA A CA 1
ATOM 6660 C C . ALA A 1 935 ? 32.476 27.463 -82.491 1.00 84.38 935 ALA A C 1
ATOM 6662 O O . ALA A 1 935 ? 31.272 27.278 -82.284 1.00 84.38 935 ALA A O 1
ATOM 6663 N N . SER A 1 936 ? 33.035 28.665 -82.329 1.00 76.25 936 SER A N 1
ATOM 6664 C CA . SER A 1 936 ? 32.308 29.857 -81.904 1.00 76.25 936 SER A CA 1
ATOM 6665 C C . SER A 1 936 ? 31.409 30.435 -83.009 1.00 76.25 936 SER A C 1
ATOM 6667 O O . SER A 1 936 ? 31.574 30.203 -84.205 1.00 76.25 936 SER A O 1
ATOM 6669 N N . ILE A 1 937 ? 30.441 31.258 -82.600 1.00 69.56 937 ILE A N 1
ATOM 6670 C CA . ILE A 1 937 ? 29.529 31.974 -83.513 1.00 69.56 937 ILE A CA 1
ATOM 6671 C C . ILE A 1 937 ? 30.124 33.342 -83.936 1.00 69.56 937 ILE A C 1
ATOM 6673 O O . ILE A 1 937 ? 29.516 34.072 -84.721 1.00 69.56 937 ILE A O 1
ATOM 6677 N N . GLY A 1 938 ? 31.299 33.717 -83.410 1.00 65.81 938 GLY A N 1
ATOM 6678 C CA . GLY A 1 938 ? 31.843 35.080 -83.494 1.00 65.81 938 GLY A CA 1
ATOM 6679 C C . GLY A 1 938 ? 33.234 35.227 -84.112 1.00 65.81 938 GLY A C 1
ATOM 6680 O O . GLY A 1 938 ? 33.566 36.340 -84.519 1.00 65.81 938 GLY A O 1
ATOM 6681 N N . GLY A 1 939 ? 34.015 34.148 -84.207 1.00 77.25 939 GLY A N 1
ATOM 6682 C CA . GLY A 1 939 ? 35.442 34.215 -84.503 1.00 77.25 939 GLY A CA 1
ATOM 6683 C C . GLY A 1 939 ? 36.275 34.145 -83.218 1.00 77.25 939 GLY A C 1
ATOM 6684 O O . GLY A 1 939 ? 36.377 35.141 -82.506 1.00 77.25 939 GLY A O 1
ATOM 6685 N N . ALA A 1 940 ? 36.900 33.000 -82.958 1.00 87.25 940 ALA A N 1
ATOM 6686 C CA . ALA A 1 940 ? 37.811 32.761 -81.838 1.00 87.25 940 ALA A CA 1
ATOM 6687 C C . ALA A 1 940 ? 39.270 33.073 -82.207 1.00 87.25 940 ALA A C 1
ATOM 6689 O O . ALA A 1 940 ? 39.771 32.559 -83.210 1.00 87.25 940 ALA A O 1
ATOM 6690 N N . ASP A 1 941 ? 39.978 33.876 -81.407 1.00 89.75 941 ASP A N 1
ATOM 6691 C CA . ASP A 1 941 ? 41.432 34.030 -81.560 1.00 89.75 941 ASP A CA 1
ATOM 6692 C C . ASP A 1 941 ? 42.174 32.820 -80.968 1.00 89.75 941 ASP A C 1
ATOM 6694 O O . ASP A 1 941 ? 41.848 32.366 -79.872 1.00 89.75 941 ASP A O 1
ATOM 6698 N N . LEU A 1 942 ? 43.198 32.326 -81.668 1.00 91.06 942 LEU A N 1
ATOM 6699 C CA . LEU A 1 942 ? 44.053 31.225 -81.215 1.00 91.06 942 LEU A CA 1
ATOM 6700 C C . LEU A 1 942 ? 45.484 31.712 -80.981 1.00 91.06 942 LEU A C 1
ATOM 6702 O O . LEU A 1 942 ? 46.230 31.934 -81.935 1.00 91.06 942 LEU A O 1
ATOM 6706 N N . ASN A 1 943 ? 45.890 31.825 -79.723 1.00 91.56 943 ASN A N 1
ATOM 6707 C CA . ASN A 1 943 ? 47.268 32.111 -79.349 1.00 91.56 943 ASN A CA 1
ATOM 6708 C C . ASN A 1 943 ? 47.979 30.826 -78.898 1.00 91.56 943 ASN A C 1
ATOM 6710 O O . ASN A 1 943 ? 47.405 30.007 -78.187 1.00 91.56 943 ASN A O 1
ATOM 6714 N N . ILE A 1 944 ? 49.232 30.636 -79.308 1.00 90.12 944 ILE A N 1
ATOM 6715 C CA . ILE A 1 944 ? 50.061 29.487 -78.927 1.00 90.12 944 ILE A CA 1
ATOM 6716 C C . ILE A 1 944 ? 51.441 29.999 -78.510 1.00 90.12 944 ILE A C 1
ATOM 6718 O O . ILE A 1 944 ? 52.204 30.431 -79.365 1.00 90.12 944 ILE A O 1
ATOM 6722 N N . ASP A 1 945 ? 51.799 29.931 -77.229 1.00 88.50 945 ASP A N 1
ATOM 6723 C CA . ASP A 1 945 ? 53.131 30.333 -76.750 1.00 88.50 945 ASP A CA 1
ATOM 6724 C C . ASP A 1 945 ? 53.861 29.131 -76.150 1.00 88.50 945 ASP A C 1
ATOM 6726 O O . ASP A 1 945 ? 53.626 28.761 -75.000 1.00 88.50 945 ASP A O 1
ATOM 6730 N N . SER A 1 946 ? 54.761 28.508 -76.915 1.00 83.44 946 SER A N 1
ATOM 6731 C CA . SER A 1 946 ? 55.620 27.441 -76.392 1.00 83.44 946 SER A CA 1
ATOM 6732 C C . SER A 1 946 ? 56.872 27.959 -75.677 1.00 83.44 946 SER A C 1
ATOM 6734 O O . SER A 1 946 ? 57.693 27.147 -75.249 1.00 83.44 946 SER A O 1
ATOM 6736 N N . GLY A 1 947 ? 57.056 29.279 -75.553 1.00 80.19 947 GLY A N 1
ATOM 6737 C CA . GLY A 1 947 ? 58.227 29.902 -74.948 1.00 80.19 947 GLY A CA 1
ATOM 6738 C C . GLY A 1 947 ? 59.523 29.497 -75.655 1.00 80.19 947 GLY A C 1
ATOM 6739 O O . GLY A 1 947 ? 59.642 29.576 -76.879 1.00 80.19 947 GLY A O 1
ATOM 6740 N N . SER A 1 948 ? 60.497 29.011 -74.882 1.00 75.31 948 SER A N 1
ATOM 6741 C CA . SER A 1 948 ? 61.723 28.393 -75.413 1.00 75.31 948 SER A CA 1
ATOM 6742 C C . SER A 1 948 ? 61.519 26.973 -75.965 1.00 75.31 948 SER A C 1
ATOM 6744 O O . SER A 1 948 ? 62.438 26.378 -76.519 1.00 75.31 948 SER A O 1
ATOM 6746 N N . GLY A 1 949 ? 60.327 26.400 -75.805 1.00 78.69 949 GLY A N 1
ATOM 6747 C CA . GLY A 1 949 ? 59.959 25.085 -76.313 1.00 78.69 949 GLY A CA 1
ATOM 6748 C C . GLY A 1 949 ? 59.523 25.080 -77.780 1.00 78.69 949 GLY A C 1
ATOM 6749 O O . GLY A 1 949 ? 59.436 26.111 -78.454 1.00 78.69 949 GLY A O 1
ATOM 6750 N N . VAL A 1 950 ? 59.203 23.881 -78.270 1.00 82.38 950 VAL A N 1
ATOM 6751 C CA . VAL A 1 950 ? 58.798 23.632 -79.664 1.00 82.38 950 VAL A CA 1
ATOM 6752 C C . VAL A 1 950 ? 57.273 23.616 -79.802 1.00 82.38 950 VAL A C 1
ATOM 6754 O O . VAL A 1 950 ? 56.598 22.897 -79.070 1.00 82.38 950 VAL A O 1
ATOM 6757 N N . THR A 1 951 ? 56.721 24.311 -80.795 1.00 85.31 951 THR A N 1
ATOM 6758 C CA . THR A 1 951 ? 55.323 24.135 -81.221 1.00 85.31 951 THR A CA 1
ATOM 6759 C C . THR A 1 951 ? 55.234 23.104 -82.356 1.00 85.31 951 THR A C 1
ATOM 6761 O O . THR A 1 951 ? 55.970 23.177 -83.342 1.00 85.31 951 THR A O 1
ATOM 6764 N N . VAL A 1 952 ? 54.346 22.113 -82.240 1.00 86.44 952 VAL A N 1
ATOM 6765 C CA . VAL A 1 952 ? 54.210 21.000 -83.201 1.00 86.44 952 VAL A CA 1
ATOM 6766 C C . VAL A 1 952 ? 52.746 20.786 -83.579 1.00 86.44 952 VAL A C 1
ATOM 6768 O O . VAL A 1 952 ? 51.954 20.312 -82.769 1.00 86.44 952 VAL A O 1
ATOM 6771 N N . LEU A 1 953 ? 52.392 21.071 -84.833 1.00 86.31 953 LEU A N 1
ATOM 6772 C CA . LEU A 1 953 ? 51.025 20.922 -85.345 1.00 86.31 953 LEU A CA 1
ATOM 6773 C C . LEU A 1 953 ? 50.999 19.855 -86.447 1.00 86.31 953 LEU A C 1
ATOM 6775 O O . LEU A 1 953 ? 51.729 19.966 -87.438 1.00 86.31 953 LEU A O 1
ATOM 6779 N N . THR A 1 954 ? 50.194 18.799 -86.264 1.00 84.44 954 THR A N 1
ATOM 6780 C CA . THR A 1 954 ? 50.159 17.641 -87.186 1.00 84.44 954 THR A CA 1
ATOM 6781 C C . THR A 1 954 ? 48.819 17.421 -87.897 1.00 84.44 954 THR A C 1
ATOM 6783 O O . THR A 1 954 ? 48.785 16.686 -88.885 1.00 84.44 954 THR A O 1
ATOM 6786 N N . GLY A 1 955 ? 47.755 18.138 -87.508 1.00 84.06 955 GLY A N 1
ATOM 6787 C CA . GLY A 1 955 ? 46.541 18.333 -88.314 1.00 84.06 955 GLY A CA 1
ATOM 6788 C C . GLY A 1 955 ? 46.334 19.788 -88.767 1.00 84.06 955 GLY A C 1
ATOM 6789 O O . GLY A 1 955 ? 47.163 20.667 -88.519 1.00 84.06 955 GLY A O 1
ATOM 6790 N N . ALA A 1 956 ? 45.267 20.019 -89.535 1.00 85.25 956 ALA A N 1
ATOM 6791 C CA . ALA A 1 956 ? 44.968 21.310 -90.158 1.00 85.25 956 ALA A CA 1
ATOM 6792 C C . ALA A 1 956 ? 44.278 22.284 -89.191 1.00 85.25 956 ALA A C 1
ATOM 6794 O O . ALA A 1 956 ? 43.446 21.869 -88.391 1.00 85.25 956 ALA A O 1
ATOM 6795 N N . VAL A 1 957 ? 44.594 23.574 -89.308 1.00 86.94 957 VAL A N 1
ATOM 6796 C CA . VAL A 1 957 ? 43.972 24.655 -88.532 1.00 86.94 957 VAL A CA 1
ATOM 6797 C C . VAL A 1 957 ? 42.993 25.413 -89.428 1.00 86.94 957 VAL A C 1
ATOM 6799 O O . VAL A 1 957 ? 43.345 25.774 -90.552 1.00 86.94 957 VAL A O 1
ATOM 6802 N N . GLY A 1 958 ? 41.771 25.658 -88.962 1.00 83.62 958 GLY A N 1
ATOM 6803 C CA . GLY A 1 958 ? 40.753 26.380 -89.722 1.00 83.62 958 GLY A CA 1
ATOM 6804 C C . GLY A 1 958 ? 40.281 25.638 -90.976 1.00 83.62 958 GLY A C 1
ATOM 6805 O O . GLY A 1 958 ? 40.162 26.226 -92.052 1.00 83.62 958 GLY A O 1
ATOM 6806 N N . SER A 1 959 ? 40.103 24.322 -90.873 1.00 83.69 959 SER A N 1
ATOM 6807 C CA . SER A 1 959 ? 39.813 23.417 -91.991 1.00 83.69 959 SER A CA 1
ATOM 6808 C C . SER A 1 959 ? 38.315 23.202 -92.239 1.00 83.69 959 SER A C 1
ATOM 6810 O O . SER A 1 959 ? 37.889 23.056 -93.387 1.00 83.69 959 SER A O 1
ATOM 6812 N N . LEU A 1 960 ? 37.523 23.225 -91.167 1.00 85.31 960 LEU A N 1
ATOM 6813 C CA . LEU A 1 960 ? 36.062 23.199 -91.148 1.00 85.31 960 LEU A CA 1
ATOM 6814 C C . LEU A 1 960 ? 35.503 24.603 -90.886 1.00 85.31 960 LEU A C 1
ATOM 6816 O O . LEU A 1 960 ? 34.510 24.993 -91.500 1.00 85.31 960 LEU A O 1
ATOM 6820 N N . SER A 1 961 ? 36.164 25.357 -90.002 1.00 85.94 961 SER A N 1
ATOM 6821 C CA . SER A 1 961 ? 35.784 26.708 -89.582 1.00 85.94 961 SER A CA 1
ATOM 6822 C C . SER A 1 961 ? 37.048 27.516 -89.237 1.00 85.94 961 SER A C 1
ATOM 6824 O O . SER A 1 961 ? 37.749 27.138 -88.294 1.00 85.94 961 SER A O 1
ATOM 6826 N N . PRO A 1 962 ? 37.415 28.555 -90.018 1.00 85.69 962 PRO A N 1
ATOM 6827 C CA . PRO A 1 962 ? 38.644 29.322 -89.803 1.00 85.69 962 PRO A CA 1
ATOM 6828 C C . PRO A 1 962 ? 38.654 30.086 -88.477 1.00 85.69 962 PRO A C 1
ATOM 6830 O O . PRO A 1 962 ? 37.693 30.786 -88.173 1.00 85.69 962 PRO A O 1
ATOM 6833 N N . VAL A 1 963 ? 39.770 30.011 -87.746 1.00 88.75 963 VAL A N 1
ATOM 6834 C CA . VAL A 1 963 ? 39.992 30.808 -86.523 1.00 88.75 963 VAL A CA 1
ATOM 6835 C C . VAL A 1 963 ? 40.098 32.299 -86.865 1.00 88.75 963 VAL A C 1
ATOM 6837 O O . VAL A 1 963 ? 40.435 32.656 -87.993 1.00 88.75 963 VAL A O 1
ATOM 6840 N N . ASN A 1 964 ? 39.798 33.192 -85.927 1.00 89.44 964 ASN A N 1
ATOM 6841 C CA . ASN A 1 964 ? 39.704 34.627 -86.193 1.00 89.44 964 ASN A CA 1
ATOM 6842 C C . ASN A 1 964 ? 41.071 35.253 -86.486 1.00 89.44 964 ASN A C 1
ATOM 6844 O O . ASN A 1 964 ? 41.376 35.558 -87.640 1.00 89.44 964 ASN A O 1
ATOM 6848 N N . ASN A 1 965 ? 41.901 35.387 -85.456 1.00 89.56 965 ASN A N 1
ATOM 6849 C CA . ASN A 1 965 ? 43.337 35.590 -85.583 1.00 89.56 965 ASN A CA 1
ATOM 6850 C C . ASN A 1 965 ? 44.072 34.339 -85.096 1.00 89.56 965 ASN A C 1
ATOM 6852 O O . ASN A 1 965 ? 43.536 33.557 -84.308 1.00 89.56 965 ASN A O 1
ATOM 6856 N N . MET A 1 966 ? 45.321 34.171 -85.522 1.00 91.19 966 MET A N 1
ATOM 6857 C CA . MET A 1 966 ? 46.230 33.203 -84.914 1.00 91.19 966 MET A CA 1
ATOM 6858 C C . MET A 1 966 ? 47.562 33.870 -84.582 1.00 91.19 966 MET A C 1
ATOM 6860 O O . MET A 1 966 ? 48.170 34.498 -85.449 1.00 91.19 966 MET A O 1
ATOM 6864 N N . SER A 1 967 ? 48.034 33.714 -83.351 1.00 89.50 967 SER A N 1
ATOM 6865 C CA . SER A 1 967 ? 49.382 34.104 -82.936 1.00 89.50 967 SER A CA 1
ATOM 6866 C C . SER A 1 967 ? 50.159 32.891 -82.449 1.00 89.50 967 SER A C 1
ATOM 6868 O O . SER A 1 967 ? 49.619 32.030 -81.759 1.00 89.50 967 SER A O 1
ATOM 6870 N N . VAL A 1 968 ? 51.439 32.812 -82.811 1.00 86.44 968 VAL A N 1
ATOM 6871 C CA . VAL A 1 968 ? 52.358 31.806 -82.274 1.00 86.44 968 VAL A CA 1
ATOM 6872 C C . VAL A 1 968 ? 53.637 32.472 -81.770 1.00 86.44 968 VAL A C 1
ATOM 6874 O O . VAL A 1 968 ? 54.215 33.312 -82.462 1.00 86.44 968 VAL A O 1
ATOM 6877 N N . ALA A 1 969 ? 54.102 32.059 -80.596 1.00 84.75 969 ALA A N 1
ATOM 6878 C CA . ALA A 1 969 ? 55.392 32.401 -80.014 1.00 84.75 969 ALA A CA 1
ATOM 6879 C C . ALA A 1 969 ? 56.159 31.114 -79.663 1.00 84.75 969 ALA A C 1
ATOM 6881 O O . ALA A 1 969 ? 55.608 30.189 -79.070 1.00 84.75 969 ALA A O 1
ATOM 6882 N N . SER A 1 970 ? 57.413 30.998 -80.111 1.00 77.19 970 SER A N 1
ATOM 6883 C CA . SER A 1 970 ? 58.200 29.757 -79.965 1.00 77.19 970 SER A CA 1
ATOM 6884 C C . SER A 1 970 ? 59.667 29.948 -80.359 1.00 77.19 970 SER A C 1
ATOM 6886 O O . SER A 1 970 ? 59.917 30.612 -81.364 1.00 77.19 970 SER A O 1
ATOM 6888 N N . GLU A 1 971 ? 60.626 29.256 -79.740 1.00 70.69 971 GLU A N 1
ATOM 6889 C CA . GLU A 1 971 ? 61.970 29.093 -80.343 1.00 70.69 971 GLU A CA 1
ATOM 6890 C C . GLU A 1 971 ? 61.923 28.256 -81.647 1.00 70.69 971 GLU A C 1
ATOM 6892 O O . GLU A 1 971 ? 62.708 28.494 -82.566 1.00 70.69 971 GLU A O 1
ATOM 6897 N N . GLN A 1 972 ? 60.984 27.303 -81.787 1.00 64.75 972 GLN A N 1
ATOM 6898 C CA . GLN A 1 972 ? 60.815 26.485 -83.006 1.00 64.75 972 GLN A CA 1
ATOM 6899 C C . GLN A 1 972 ? 59.343 26.122 -83.286 1.00 64.75 972 GLN A C 1
ATOM 6901 O O . GLN A 1 972 ? 58.640 25.693 -82.373 1.00 64.75 972 GLN A O 1
ATOM 6906 N N . ILE A 1 973 ? 58.912 26.157 -84.560 1.00 64.56 973 ILE A N 1
ATOM 6907 C CA . ILE A 1 973 ? 57.686 25.472 -85.026 1.00 64.56 973 ILE A CA 1
ATOM 6908 C C . ILE A 1 973 ? 58.029 24.361 -86.022 1.00 64.56 973 ILE A C 1
ATOM 6910 O O . ILE A 1 973 ? 58.829 24.553 -86.940 1.00 64.56 973 ILE A O 1
ATOM 6914 N N . ASN A 1 974 ? 57.347 23.221 -85.892 1.00 64.19 974 ASN A N 1
ATOM 6915 C CA . ASN A 1 974 ? 57.326 22.144 -86.878 1.00 64.19 974 ASN A CA 1
ATOM 6916 C C . ASN A 1 974 ? 55.885 21.898 -87.379 1.00 64.19 974 ASN A C 1
ATOM 6918 O O . ASN A 1 974 ? 55.070 21.282 -86.687 1.00 64.19 974 ASN A O 1
ATOM 6922 N N . PHE A 1 975 ? 55.570 22.389 -88.583 1.00 62.12 975 PHE A N 1
ATOM 6923 C CA . PHE A 1 975 ? 54.270 22.207 -89.246 1.00 62.12 975 PHE A CA 1
ATOM 6924 C C . PHE A 1 975 ? 54.319 20.946 -90.115 1.00 62.12 975 PHE A C 1
ATOM 6926 O O . PHE A 1 975 ? 54.784 20.973 -91.260 1.00 62.12 975 PHE A O 1
ATOM 6933 N N . LEU A 1 976 ? 53.874 19.808 -89.580 1.00 54.84 976 LEU A N 1
ATOM 6934 C CA . LEU A 1 976 ? 54.316 18.520 -90.118 1.00 54.84 976 LEU A CA 1
ATOM 6935 C C . LEU A 1 976 ? 53.678 18.105 -91.455 1.00 54.84 976 LEU A C 1
ATOM 6937 O O . LEU A 1 976 ? 54.303 17.319 -92.170 1.00 54.84 976 LEU A O 1
ATOM 6941 N N . THR A 1 977 ? 52.490 18.602 -91.842 1.00 55.16 977 THR A N 1
ATOM 6942 C CA . THR A 1 977 ? 51.973 18.434 -93.232 1.00 55.16 977 THR A CA 1
ATOM 6943 C C . THR A 1 977 ? 50.814 19.363 -93.664 1.00 55.16 977 THR A C 1
ATOM 6945 O O . THR A 1 977 ? 50.087 19.045 -94.606 1.00 55.16 977 THR A O 1
ATOM 6948 N N . THR A 1 978 ? 50.543 20.459 -92.950 1.00 64.44 978 THR A N 1
ATOM 6949 C CA . THR A 1 978 ? 49.151 20.919 -92.767 1.00 64.44 978 THR A CA 1
ATOM 6950 C C . THR A 1 978 ? 48.830 22.319 -93.304 1.00 64.44 978 THR A C 1
ATOM 6952 O O . THR A 1 978 ? 49.711 23.148 -93.530 1.00 64.44 978 THR A O 1
ATOM 6955 N N . SER A 1 979 ? 47.541 22.578 -93.546 1.00 80.88 979 SER A N 1
ATOM 6956 C CA . SER A 1 979 ? 47.013 23.901 -93.900 1.00 80.88 979 SER A CA 1
ATOM 6957 C C . SER A 1 979 ? 46.548 24.663 -92.659 1.00 80.88 979 SER A C 1
ATOM 6959 O O . SER A 1 979 ? 45.958 24.062 -91.764 1.00 80.88 979 SER A O 1
ATOM 6961 N N . VAL A 1 980 ? 46.759 25.977 -92.651 1.00 84.31 980 VAL A N 1
ATOM 6962 C CA . VAL A 1 980 ? 46.250 26.934 -91.662 1.00 84.31 980 VAL A CA 1
ATOM 6963 C C . VAL A 1 980 ? 45.360 27.945 -92.388 1.00 84.31 980 VAL A C 1
ATOM 6965 O O . VAL A 1 980 ? 45.796 28.529 -93.383 1.00 84.31 980 VAL A O 1
ATOM 6968 N N . THR A 1 981 ? 44.147 28.175 -91.890 1.00 84.81 981 THR A N 1
ATOM 6969 C CA . THR A 1 981 ? 43.227 29.212 -92.384 1.00 84.81 981 THR A CA 1
ATOM 6970 C C . THR A 1 981 ? 42.785 30.104 -91.230 1.00 84.81 981 THR A C 1
ATOM 6972 O O . THR A 1 981 ? 42.260 29.597 -90.239 1.00 84.81 981 THR A O 1
ATOM 6975 N N . VAL A 1 982 ? 42.939 31.421 -91.379 1.00 86.75 982 VAL A N 1
ATOM 6976 C CA . VAL A 1 982 ? 42.460 32.427 -90.417 1.00 86.75 982 VAL A CA 1
ATOM 6977 C C . VAL A 1 982 ? 41.606 33.498 -91.110 1.00 86.75 982 VAL A C 1
ATOM 6979 O O . VAL A 1 982 ? 41.807 33.786 -92.293 1.00 86.75 982 VAL A O 1
ATOM 6982 N N . LEU A 1 983 ? 40.642 34.089 -90.398 1.00 87.50 983 LEU A N 1
ATOM 6983 C CA . LEU A 1 983 ? 39.721 35.103 -90.935 1.00 87.50 983 LEU A CA 1
ATOM 6984 C C . LEU A 1 983 ? 40.365 36.485 -91.079 1.00 87.50 983 LEU A C 1
ATOM 6986 O O . LEU A 1 983 ? 40.034 37.207 -92.015 1.00 87.50 983 LEU A O 1
ATOM 6990 N N . ASN A 1 984 ? 41.252 36.850 -90.156 1.00 90.12 984 ASN A N 1
ATOM 6991 C CA . ASN A 1 984 ? 41.912 38.147 -90.083 1.00 90.12 984 ASN A CA 1
ATOM 6992 C C . ASN A 1 984 ? 43.433 37.957 -90.175 1.00 90.12 984 ASN A C 1
ATOM 6994 O O . ASN A 1 984 ? 43.920 37.718 -91.283 1.00 90.12 984 ASN A O 1
ATOM 6998 N N . ASP A 1 985 ? 44.166 38.047 -89.061 1.00 88.06 985 ASP A N 1
ATOM 6999 C CA . ASP A 1 985 ? 45.631 38.094 -89.049 1.00 88.06 985 ASP A CA 1
ATOM 7000 C C . ASP A 1 985 ? 46.265 36.774 -88.576 1.00 88.06 985 ASP A C 1
ATOM 7002 O O . ASP A 1 985 ? 45.833 36.161 -87.597 1.00 88.06 985 ASP A O 1
ATOM 7006 N N . PHE A 1 986 ? 47.335 36.347 -89.252 1.00 88.69 986 PHE A N 1
ATOM 7007 C CA . PHE A 1 986 ? 48.243 35.306 -88.763 1.00 88.69 986 PHE A CA 1
ATOM 7008 C C . PHE A 1 986 ? 49.563 35.954 -88.349 1.00 88.69 986 PHE A C 1
ATOM 7010 O O . PHE A 1 986 ? 50.185 36.660 -89.144 1.00 88.69 986 PHE A O 1
ATOM 7017 N N . SER A 1 987 ? 50.047 35.658 -87.147 1.00 86.75 987 SER A N 1
ATOM 7018 C CA . SER A 1 987 ? 51.360 36.087 -86.672 1.00 86.75 987 SER A CA 1
ATOM 7019 C C . SER A 1 987 ? 52.171 34.920 -86.111 1.00 86.75 987 SER A C 1
ATOM 7021 O O . SER A 1 987 ? 51.661 34.077 -85.380 1.00 86.75 987 SER A O 1
ATOM 7023 N N . TRP A 1 988 ? 53.461 34.886 -86.432 1.00 84.56 988 TRP A N 1
ATOM 7024 C CA . TRP A 1 988 ? 54.450 34.067 -85.739 1.00 84.56 988 TRP A CA 1
ATOM 7025 C C . TRP A 1 988 ? 55.650 34.931 -85.369 1.00 84.56 988 TRP A C 1
ATOM 7027 O O . TRP A 1 988 ? 56.190 35.632 -86.226 1.00 84.56 988 TRP A O 1
ATOM 7037 N N . ILE A 1 989 ? 56.059 34.872 -84.104 1.00 76.75 989 ILE A N 1
ATOM 7038 C CA . ILE A 1 989 ? 57.216 35.584 -83.564 1.00 76.75 989 ILE A CA 1
ATOM 7039 C C . ILE A 1 989 ? 58.130 34.565 -82.878 1.00 76.75 989 ILE A C 1
ATOM 7041 O O . ILE A 1 989 ? 57.729 33.902 -81.921 1.00 76.75 989 ILE A O 1
ATOM 7045 N N . VAL A 1 990 ? 59.375 34.440 -83.338 1.00 69.75 990 VAL A N 1
ATOM 7046 C CA . VAL A 1 990 ? 60.386 33.649 -82.621 1.00 69.75 990 VAL A CA 1
ATOM 7047 C C . VAL A 1 990 ? 60.754 34.347 -81.308 1.00 69.75 990 VAL A C 1
ATOM 7049 O O . VAL A 1 990 ? 60.956 35.563 -81.268 1.00 69.75 990 VAL A O 1
ATOM 7052 N N . GLY A 1 991 ? 60.810 33.582 -80.214 1.00 60.47 991 GLY A N 1
ATOM 7053 C CA . GLY A 1 991 ? 60.984 34.118 -78.862 1.00 60.47 991 GLY A CA 1
ATOM 7054 C C . GLY A 1 991 ? 62.290 34.904 -78.695 1.00 60.47 991 GLY A C 1
ATOM 7055 O O . GLY A 1 991 ? 63.377 34.350 -78.797 1.00 60.47 991 GLY A O 1
ATOM 7056 N N . THR A 1 992 ? 62.211 36.200 -78.376 1.00 51.41 992 THR A N 1
ATOM 7057 C CA . THR A 1 992 ? 63.366 37.125 -78.385 1.00 51.41 992 THR A CA 1
ATOM 7058 C C . THR A 1 992 ? 64.319 36.985 -77.179 1.00 51.41 992 THR A C 1
ATOM 7060 O O . THR A 1 992 ? 64.805 37.988 -76.649 1.00 51.41 992 THR A O 1
ATOM 7063 N N . LEU A 1 993 ? 64.572 35.767 -76.687 1.00 47.59 993 LEU A N 1
ATOM 7064 C CA . LEU A 1 993 ? 65.237 35.494 -75.400 1.00 47.59 993 LEU A CA 1
ATOM 7065 C C . LEU A 1 993 ? 66.771 35.338 -75.447 1.00 47.59 993 LEU A C 1
ATOM 7067 O O . LEU A 1 993 ? 67.377 34.865 -74.487 1.00 47.59 993 LEU A O 1
ATOM 7071 N N . GLY A 1 994 ? 67.425 35.851 -76.496 1.00 48.00 994 GLY A N 1
ATOM 7072 C CA . GLY A 1 994 ? 68.802 36.372 -76.412 1.00 48.00 994 GLY A CA 1
ATOM 7073 C C . GLY A 1 994 ? 69.896 35.384 -75.980 1.00 48.00 994 GLY A C 1
ATOM 7074 O O . GLY A 1 994 ? 70.937 35.803 -75.471 1.00 48.00 994 GLY A O 1
ATOM 7075 N N . ASN A 1 995 ? 69.669 34.086 -76.169 1.00 48.75 995 ASN A N 1
ATOM 7076 C CA . ASN A 1 995 ? 70.559 32.996 -75.759 1.00 48.75 995 ASN A CA 1
ATOM 7077 C C . ASN A 1 995 ? 71.731 32.762 -76.748 1.00 48.75 995 ASN A C 1
ATOM 7079 O O . ASN A 1 995 ? 72.718 32.114 -76.391 1.00 48.75 995 ASN A O 1
ATOM 7083 N N . GLY A 1 996 ? 71.692 33.369 -77.943 1.00 51.06 996 GLY A N 1
ATOM 7084 C CA . GLY A 1 996 ? 72.844 33.517 -78.847 1.00 51.06 996 GLY A CA 1
ATOM 7085 C C . GLY A 1 996 ? 73.244 32.249 -79.608 1.00 51.06 996 GLY A C 1
ATOM 7086 O O . GLY A 1 996 ? 74.373 32.148 -80.096 1.00 51.06 996 GLY A O 1
ATOM 7087 N N . ILE A 1 997 ? 72.333 31.283 -79.696 1.00 49.69 997 ILE A N 1
ATOM 7088 C CA . ILE A 1 997 ? 72.421 30.106 -80.564 1.00 49.69 997 ILE A CA 1
ATOM 7089 C C . ILE A 1 997 ? 71.564 30.404 -81.805 1.00 49.69 997 ILE A C 1
ATOM 7091 O O . ILE A 1 997 ? 70.598 31.147 -81.708 1.00 49.69 997 ILE A O 1
ATOM 7095 N N . ASN A 1 998 ? 71.914 29.880 -82.986 1.00 48.66 998 ASN A N 1
ATOM 7096 C CA . ASN A 1 998 ? 71.044 30.030 -84.158 1.00 48.66 998 ASN A CA 1
ATOM 7097 C C . ASN A 1 998 ? 69.706 29.314 -83.914 1.00 48.66 998 ASN A C 1
ATOM 7099 O O . ASN A 1 998 ? 69.659 28.083 -84.043 1.00 48.66 998 ASN A O 1
ATOM 7103 N N . ASP A 1 999 ? 68.641 30.073 -83.667 1.00 49.72 999 ASP A N 1
ATOM 7104 C CA . ASP A 1 999 ? 67.270 29.591 -83.821 1.00 49.72 999 ASP A CA 1
ATOM 7105 C C . ASP A 1 999 ? 67.068 29.152 -85.271 1.00 49.72 999 ASP A C 1
ATOM 7107 O O . ASP A 1 999 ? 67.508 29.818 -86.216 1.00 49.72 999 ASP A O 1
ATOM 7111 N N . ARG A 1 1000 ? 66.519 27.949 -85.462 1.00 51.94 1000 ARG A N 1
ATOM 7112 C CA . ARG A 1 1000 ? 66.651 27.243 -86.737 1.00 51.94 1000 ARG A CA 1
ATOM 7113 C C . ARG A 1 1000 ? 65.358 26.665 -87.267 1.00 51.94 1000 ARG A C 1
ATOM 7115 O O . ARG A 1 1000 ? 64.834 25.693 -86.736 1.00 51.94 1000 ARG A O 1
ATOM 7122 N N . LEU A 1 1001 ? 65.088 27.128 -88.486 1.00 53.19 1001 LEU A N 1
ATOM 7123 C CA . LEU A 1 1001 ? 64.487 26.381 -89.582 1.00 53.19 1001 LEU A CA 1
ATOM 7124 C C . LEU A 1 1001 ? 63.008 26.039 -89.389 1.00 53.19 1001 LEU A C 1
ATOM 7126 O O . LEU A 1 1001 ? 62.627 25.053 -88.769 1.00 53.19 1001 LEU A O 1
ATOM 7130 N N . PHE A 1 1002 ? 62.200 26.830 -90.086 1.00 55.25 1002 PHE A N 1
ATOM 7131 C CA . PHE A 1 1002 ? 60.794 26.606 -90.395 1.00 55.25 1002 PHE A CA 1
ATOM 7132 C C . PHE A 1 1002 ? 60.618 25.293 -91.190 1.00 55.25 1002 PHE A C 1
ATOM 7134 O O . PHE A 1 1002 ? 60.599 25.283 -92.424 1.00 55.25 1002 PHE A O 1
ATOM 7141 N N . VAL A 1 1003 ? 60.537 24.152 -90.495 1.00 53.50 1003 VAL A N 1
ATOM 7142 C CA . VAL A 1 1003 ? 60.256 22.851 -91.122 1.00 53.50 1003 VAL A CA 1
ATOM 7143 C C . VAL A 1 1003 ? 58.755 22.760 -91.381 1.00 53.50 1003 VAL A C 1
ATOM 7145 O O . VAL A 1 1003 ? 57.968 22.513 -90.469 1.00 53.50 1003 VAL A O 1
ATOM 7148 N N . VAL A 1 1004 ? 58.362 22.964 -92.641 1.00 53.69 1004 VAL A N 1
ATOM 7149 C CA . VAL A 1 1004 ? 56.959 22.891 -93.069 1.00 53.69 1004 VAL A CA 1
ATOM 7150 C C . VAL A 1 1004 ? 56.775 21.868 -94.183 1.00 53.69 1004 VAL A C 1
ATOM 7152 O O . VAL A 1 1004 ? 57.311 22.005 -95.286 1.00 53.69 1004 VAL A O 1
ATOM 7155 N N . GLY A 1 1005 ? 55.969 20.844 -93.908 1.00 53.94 1005 GLY A N 1
ATOM 7156 C CA . GLY A 1 1005 ? 55.626 19.784 -94.850 1.00 53.94 1005 GLY A CA 1
ATOM 7157 C C . GLY A 1 1005 ? 54.601 20.213 -95.903 1.00 53.94 1005 GLY A C 1
ATOM 7158 O O . GLY A 1 1005 ? 53.459 19.779 -95.845 1.00 53.94 1005 GLY A O 1
ATOM 7159 N N . GLY A 1 1006 ? 54.990 21.035 -96.883 1.00 58.78 1006 GLY A N 1
ATOM 7160 C CA . GLY A 1 1006 ? 54.196 21.261 -98.109 1.00 58.78 1006 GLY A CA 1
ATOM 7161 C C . GLY A 1 1006 ? 52.824 21.937 -97.932 1.00 58.78 1006 GLY A C 1
ATOM 7162 O O . GLY A 1 1006 ? 51.966 21.795 -98.804 1.00 58.78 1006 GLY A O 1
ATOM 7163 N N . GLY A 1 1007 ? 52.603 22.604 -96.797 1.00 66.38 1007 GLY A N 1
ATOM 7164 C CA . GLY A 1 1007 ? 51.319 23.180 -96.397 1.00 66.38 1007 GLY A CA 1
ATOM 7165 C C . GLY A 1 1007 ? 50.980 24.543 -97.015 1.00 66.38 1007 GLY A C 1
ATOM 7166 O O . GLY A 1 1007 ? 51.597 25.019 -97.973 1.00 66.38 1007 GLY A O 1
ATOM 7167 N N . SER A 1 1008 ? 49.987 25.210 -96.430 1.00 77.19 1008 SER A N 1
ATOM 7168 C CA . SER A 1 1008 ? 49.581 26.564 -96.824 1.00 77.19 1008 SER A CA 1
ATOM 7169 C C . SER A 1 1008 ? 49.026 27.353 -95.646 1.00 77.19 1008 SER A C 1
ATOM 7171 O O . SER A 1 1008 ? 48.175 26.827 -94.935 1.00 77.19 1008 SER A O 1
ATOM 7173 N N . ILE A 1 1009 ? 49.436 28.611 -95.492 1.00 82.88 1009 ILE A N 1
ATOM 7174 C CA . ILE A 1 1009 ? 48.861 29.553 -94.524 1.00 82.88 1009 ILE A CA 1
ATOM 7175 C C . ILE A 1 1009 ? 48.023 30.563 -95.309 1.00 82.88 1009 ILE A C 1
ATOM 7177 O O . ILE A 1 1009 ? 48.544 31.246 -96.190 1.00 82.88 1009 ILE A O 1
ATOM 7181 N N . THR A 1 1010 ? 46.731 30.638 -95.007 1.00 83.56 1010 THR A N 1
ATOM 7182 C CA . THR A 1 1010 ? 45.788 31.587 -95.607 1.00 83.56 1010 THR A CA 1
ATOM 7183 C C . THR A 1 1010 ? 45.250 32.511 -94.522 1.00 83.56 1010 THR A C 1
ATOM 7185 O O . THR A 1 1010 ? 44.737 32.019 -93.522 1.00 83.56 1010 THR A O 1
ATOM 7188 N N . ALA A 1 1011 ? 45.344 33.824 -94.723 1.00 83.81 1011 ALA A N 1
ATOM 7189 C CA . ALA A 1 1011 ? 44.809 34.838 -93.817 1.00 83.81 1011 ALA A CA 1
ATOM 7190 C C . ALA A 1 1011 ? 43.975 35.864 -94.595 1.00 83.81 1011 ALA A C 1
ATOM 7192 O O . ALA A 1 1011 ? 44.272 36.167 -95.755 1.00 83.81 1011 ALA A O 1
ATOM 7193 N N . GLY A 1 1012 ? 42.915 36.389 -93.980 1.00 82.31 1012 GLY A N 1
ATOM 7194 C CA . GLY A 1 1012 ? 42.030 37.357 -94.632 1.00 82.31 1012 GLY A CA 1
ATOM 7195 C C . GLY A 1 1012 ? 42.612 38.767 -94.745 1.00 82.31 1012 GLY A C 1
ATOM 7196 O O . GLY A 1 1012 ? 42.222 39.485 -95.665 1.00 82.31 1012 GLY A O 1
ATOM 7197 N N . ASN A 1 1013 ? 43.563 39.129 -93.875 1.00 88.75 1013 ASN A N 1
ATOM 7198 C CA . ASN A 1 1013 ? 44.208 40.444 -93.806 1.00 88.75 1013 ASN A CA 1
ATOM 7199 C C . ASN A 1 1013 ? 45.742 40.327 -93.952 1.00 88.75 1013 ASN A C 1
ATOM 7201 O O . ASN A 1 1013 ? 46.256 40.388 -95.074 1.00 88.75 1013 ASN A O 1
ATOM 7205 N N . ASP A 1 1014 ? 46.470 40.130 -92.846 1.00 86.25 1014 ASP A N 1
ATOM 7206 C CA . ASP A 1 1014 ? 47.934 40.147 -92.818 1.00 86.25 1014 ASP A CA 1
ATOM 7207 C C . ASP A 1 1014 ? 48.528 38.801 -92.343 1.00 86.25 1014 ASP A C 1
ATOM 7209 O O . ASP A 1 1014 ? 48.037 38.157 -91.417 1.00 86.25 1014 ASP A O 1
ATOM 7213 N N . ILE A 1 1015 ? 49.637 38.380 -92.963 1.00 85.44 1015 ILE A N 1
ATOM 7214 C CA . ILE A 1 1015 ? 50.546 37.346 -92.436 1.00 85.44 1015 ILE A CA 1
ATOM 7215 C C . ILE A 1 1015 ? 51.828 38.039 -91.970 1.00 85.44 1015 ILE A C 1
ATOM 7217 O O . ILE A 1 1015 ? 52.525 38.640 -92.787 1.00 85.44 1015 ILE A O 1
ATOM 7221 N N . LEU A 1 1016 ? 52.175 37.917 -90.690 1.00 85.75 1016 LEU A N 1
ATOM 7222 C CA . LEU A 1 1016 ? 53.434 38.380 -90.105 1.00 85.75 1016 LEU A CA 1
ATOM 7223 C C . LEU A 1 1016 ? 54.281 37.179 -89.668 1.00 85.75 1016 LEU A C 1
ATOM 7225 O O . LEU A 1 1016 ? 53.871 36.433 -88.786 1.00 85.75 1016 LEU A O 1
ATOM 7229 N N . LEU A 1 1017 ? 55.473 37.008 -90.242 1.00 82.94 1017 LEU A N 1
ATOM 7230 C CA . LEU A 1 1017 ? 56.465 36.033 -89.770 1.00 82.94 1017 LEU A CA 1
ATOM 7231 C C . LEU A 1 1017 ? 57.728 36.778 -89.323 1.00 82.94 1017 LEU A C 1
ATOM 7233 O O . LEU A 1 1017 ? 58.355 37.466 -90.131 1.00 82.94 1017 LEU A O 1
ATOM 7237 N N . GLU A 1 1018 ? 58.107 36.636 -88.056 1.00 79.50 1018 GLU A N 1
ATOM 7238 C CA . GLU A 1 1018 ? 59.292 37.256 -87.460 1.00 79.50 1018 GLU A CA 1
ATOM 7239 C C . GLU A 1 1018 ? 60.233 36.195 -86.870 1.00 79.50 1018 GLU A C 1
ATOM 7241 O O . GLU A 1 1018 ? 59.825 35.408 -86.019 1.00 79.50 1018 GLU A O 1
ATOM 7246 N N . ALA A 1 1019 ? 61.492 36.172 -87.319 1.00 70.94 1019 ALA A N 1
ATOM 7247 C CA . ALA A 1 1019 ? 62.479 35.162 -86.930 1.00 70.94 1019 ALA A CA 1
ATOM 7248 C C . ALA A 1 1019 ? 63.921 35.702 -86.918 1.00 70.94 1019 ALA A C 1
ATOM 7250 O O . ALA A 1 1019 ? 64.240 36.677 -87.597 1.00 70.94 1019 ALA A O 1
ATOM 7251 N N . ASP A 1 1020 ? 64.818 35.030 -86.190 1.00 61.78 1020 ASP A N 1
ATOM 7252 C CA . ASP A 1 1020 ? 66.244 35.389 -86.155 1.00 61.78 1020 ASP A CA 1
ATOM 7253 C C . ASP A 1 1020 ? 67.047 34.814 -87.343 1.00 61.78 1020 ASP A C 1
ATOM 7255 O O . ASP A 1 1020 ? 68.063 35.400 -87.718 1.00 61.78 1020 ASP A O 1
ATOM 7259 N N . GLN A 1 1021 ? 66.592 33.714 -87.975 1.00 61.75 1021 GLN A N 1
ATOM 7260 C CA . GLN A 1 1021 ? 67.163 33.227 -89.244 1.00 61.75 1021 GLN A CA 1
ATOM 7261 C C . GLN A 1 1021 ? 66.172 32.441 -90.144 1.00 61.75 1021 GLN A C 1
ATOM 7263 O O . GLN A 1 1021 ? 65.742 31.336 -89.800 1.00 61.75 1021 GLN A O 1
ATOM 7268 N N . LEU A 1 1022 ? 65.880 32.936 -91.355 1.00 58.72 1022 LEU A N 1
ATOM 7269 C CA . LEU A 1 1022 ? 64.970 32.325 -92.345 1.00 58.72 1022 LEU A CA 1
ATOM 7270 C C . LEU A 1 1022 ? 65.679 31.321 -93.280 1.00 58.72 1022 LEU A C 1
ATOM 7272 O O . LEU A 1 1022 ? 65.641 31.412 -94.508 1.00 58.72 1022 LEU A O 1
ATOM 7276 N N . VAL A 1 1023 ? 66.317 30.304 -92.697 1.00 55.25 1023 VAL A N 1
ATOM 7277 C CA . VAL A 1 1023 ? 66.938 29.204 -93.462 1.00 55.25 1023 VAL A CA 1
ATOM 7278 C C . VAL A 1 1023 ? 65.868 28.304 -94.102 1.00 55.25 1023 VAL A C 1
ATOM 7280 O O . VAL A 1 1023 ? 64.888 27.960 -93.446 1.00 55.25 1023 VAL A O 1
ATOM 7283 N N . GLY A 1 1024 ? 66.087 27.824 -95.336 1.00 49.78 1024 GLY A N 1
ATOM 7284 C CA . GLY A 1 1024 ? 65.257 26.765 -95.929 1.00 49.78 1024 GLY A CA 1
ATOM 7285 C C . GLY A 1 1024 ? 65.685 26.300 -97.328 1.00 49.78 1024 GLY A C 1
ATOM 7286 O O . GLY A 1 1024 ? 65.436 26.986 -98.314 1.00 49.78 1024 GLY A O 1
ATOM 7287 N N . ASP A 1 1025 ? 66.241 25.085 -97.443 1.00 47.38 1025 ASP A N 1
ATOM 7288 C CA . ASP A 1 1025 ? 66.674 24.495 -98.730 1.00 47.38 1025 ASP A CA 1
ATOM 7289 C C . ASP A 1 1025 ? 65.513 24.090 -99.673 1.00 47.38 1025 ASP A C 1
ATOM 7291 O O . ASP A 1 1025 ? 65.756 23.722 -100.821 1.00 47.38 1025 ASP A O 1
ATOM 7295 N N . ASN A 1 1026 ? 64.256 24.134 -99.212 1.00 49.44 1026 ASN A N 1
ATOM 7296 C CA . ASN A 1 1026 ? 63.032 24.131 -100.031 1.00 49.44 1026 ASN A CA 1
ATOM 7297 C C . ASN A 1 1026 ? 61.849 24.631 -99.175 1.00 49.44 1026 ASN A C 1
ATOM 7299 O O . ASN A 1 1026 ? 61.265 23.856 -98.418 1.00 49.44 1026 ASN A O 1
ATOM 7303 N N . VAL A 1 1027 ? 61.469 25.907 -99.296 1.00 51.41 1027 VAL A N 1
ATOM 7304 C CA . VAL A 1 1027 ? 60.260 26.437 -98.635 1.00 51.41 1027 VAL A CA 1
ATOM 7305 C C . VAL A 1 1027 ? 59.025 26.016 -99.436 1.00 51.41 1027 VAL A C 1
ATOM 7307 O O . VAL A 1 1027 ? 58.721 26.584 -100.482 1.00 51.41 1027 VAL A O 1
ATOM 7310 N N . GLY A 1 1028 ? 58.327 24.987 -98.956 1.00 56.25 1028 GLY A N 1
ATOM 7311 C CA . GLY A 1 1028 ? 57.159 24.390 -99.616 1.00 56.25 1028 GLY A CA 1
ATOM 7312 C C . GLY A 1 1028 ? 55.804 24.983 -99.215 1.00 56.25 1028 GLY A C 1
ATOM 7313 O O . GLY A 1 1028 ? 54.804 24.284 -99.341 1.00 56.25 1028 GLY A O 1
ATOM 7314 N N . VAL A 1 1029 ? 55.763 26.208 -98.681 1.00 63.00 1029 VAL A N 1
ATOM 7315 C CA . VAL A 1 1029 ? 54.553 26.803 -98.081 1.00 63.00 1029 VAL A CA 1
ATOM 7316 C C . VAL A 1 1029 ? 53.911 27.808 -99.026 1.00 63.00 1029 VAL A C 1
ATOM 7318 O O . VAL A 1 1029 ? 54.562 28.763 -99.448 1.00 63.00 1029 VAL A O 1
ATOM 7321 N N . ASN A 1 1030 ? 52.619 27.647 -99.310 1.00 72.00 1030 ASN A N 1
ATOM 7322 C CA . ASN A 1 1030 ? 51.849 28.709 -99.957 1.00 72.00 1030 ASN A CA 1
ATOM 7323 C C . ASN A 1 1030 ? 51.335 29.685 -98.890 1.00 72.00 1030 ASN A C 1
ATOM 7325 O O . ASN A 1 1030 ? 50.503 29.306 -98.071 1.00 72.00 1030 ASN A O 1
ATOM 7329 N N . LEU A 1 1031 ? 51.815 30.929 -98.906 1.00 80.75 1031 LEU A N 1
ATOM 7330 C CA . LEU A 1 1031 ? 51.269 32.022 -98.096 1.00 80.75 1031 LEU A CA 1
ATOM 7331 C C . LEU A 1 1031 ? 50.243 32.798 -98.937 1.00 80.75 1031 LEU A C 1
ATOM 7333 O O . LEU A 1 1031 ? 50.570 33.239 -100.041 1.00 80.75 1031 LEU A O 1
ATOM 7337 N N . LEU A 1 1032 ? 49.013 32.950 -98.441 1.00 81.56 1032 LEU A N 1
ATOM 7338 C CA . LEU A 1 1032 ? 47.925 33.659 -99.122 1.00 81.56 1032 LEU A CA 1
ATOM 7339 C C . LEU A 1 1032 ? 47.266 34.676 -98.184 1.00 81.56 1032 LEU A C 1
ATOM 7341 O O . LEU A 1 1032 ? 46.440 34.306 -97.357 1.00 81.56 1032 LEU A O 1
ATOM 7345 N N . ALA A 1 1033 ? 47.599 35.954 -98.348 1.00 83.19 1033 ALA A N 1
ATOM 7346 C CA . ALA A 1 1033 ? 46.950 37.069 -97.658 1.00 83.19 1033 ALA A CA 1
ATOM 7347 C C . ALA A 1 1033 ? 47.094 38.370 -98.471 1.00 83.19 1033 ALA A C 1
ATOM 7349 O O . ALA A 1 1033 ? 48.010 38.458 -99.299 1.00 83.19 1033 ALA A O 1
ATOM 7350 N N . PRO A 1 1034 ? 46.222 39.377 -98.271 1.00 85.88 1034 PRO A N 1
ATOM 7351 C CA . PRO A 1 1034 ? 46.415 40.730 -98.797 1.00 85.88 1034 PRO A CA 1
ATOM 7352 C C . PRO A 1 1034 ? 47.788 41.340 -98.488 1.00 85.88 1034 PRO A C 1
ATOM 7354 O O . PRO A 1 1034 ? 48.390 41.935 -99.388 1.00 85.88 1034 PRO A O 1
ATOM 7357 N N . THR A 1 1035 ? 48.302 41.145 -97.270 1.00 85.69 1035 THR A N 1
ATOM 7358 C CA . THR A 1 1035 ? 49.657 41.555 -96.873 1.00 85.69 1035 THR A CA 1
ATOM 7359 C C . THR A 1 1035 ? 50.452 40.359 -96.360 1.00 85.69 1035 THR A C 1
ATOM 7361 O O . THR A 1 1035 ? 49.947 39.541 -95.597 1.00 85.69 1035 THR A O 1
ATOM 7364 N N . ILE A 1 1036 ? 51.727 40.270 -96.739 1.00 84.75 1036 ILE A N 1
ATOM 7365 C CA . ILE A 1 1036 ? 52.681 39.316 -96.163 1.00 84.75 1036 ILE A CA 1
ATOM 7366 C C . ILE A 1 1036 ? 53.915 40.111 -95.739 1.00 84.75 1036 ILE A C 1
ATOM 7368 O O . ILE A 1 1036 ? 54.593 40.709 -96.577 1.00 84.75 1036 ILE A O 1
ATOM 7372 N N . THR A 1 1037 ? 54.195 40.110 -94.441 1.00 82.25 1037 THR A N 1
ATOM 7373 C CA . THR A 1 1037 ? 55.321 40.792 -93.804 1.00 82.25 1037 THR A CA 1
ATOM 7374 C C . THR A 1 1037 ? 56.280 39.744 -93.251 1.00 82.25 1037 THR A C 1
ATOM 7376 O O . THR A 1 1037 ? 55.907 38.930 -92.410 1.00 82.25 1037 THR A O 1
ATOM 7379 N N . LEU A 1 1038 ? 57.524 39.770 -93.725 1.00 80.69 1038 LEU A N 1
ATOM 7380 C CA . LEU A 1 1038 ? 58.611 38.924 -93.235 1.00 80.69 1038 LEU A CA 1
ATOM 7381 C C . LEU A 1 1038 ? 59.634 39.825 -92.538 1.00 80.69 1038 LEU A C 1
ATOM 7383 O O . LEU A 1 1038 ? 60.082 40.806 -93.135 1.00 80.69 1038 LEU A O 1
ATOM 7387 N N . ILE A 1 1039 ? 59.981 39.513 -91.290 1.00 77.19 1039 ILE A N 1
ATOM 7388 C CA . ILE A 1 1039 ? 60.944 40.274 -90.486 1.00 77.19 1039 ILE A CA 1
ATOM 7389 C C . ILE A 1 1039 ? 62.050 39.330 -90.021 1.00 77.19 1039 ILE A C 1
ATOM 7391 O O . ILE A 1 1039 ? 61.854 38.516 -89.123 1.00 77.19 1039 ILE A O 1
ATOM 7395 N N . GLU A 1 1040 ? 63.228 39.462 -90.620 1.00 73.75 1040 GLU A N 1
ATOM 7396 C CA . GLU A 1 1040 ? 64.434 38.773 -90.165 1.00 73.75 1040 GLU A CA 1
ATOM 7397 C C . GLU A 1 1040 ? 65.235 39.709 -89.250 1.00 73.75 1040 GLU A C 1
ATOM 7399 O O . GLU A 1 1040 ? 65.510 40.856 -89.615 1.00 73.75 1040 GLU A O 1
ATOM 7404 N N . ARG A 1 1041 ? 65.546 39.255 -88.030 1.00 67.44 1041 ARG A N 1
ATOM 7405 C CA . ARG A 1 1041 ? 66.208 40.070 -86.990 1.00 67.44 1041 ARG A CA 1
ATOM 7406 C C . ARG A 1 1041 ? 67.690 39.739 -86.770 1.00 67.44 1041 ARG A C 1
ATOM 7408 O O . ARG A 1 1041 ? 68.379 40.487 -86.071 1.00 67.44 1041 ARG A O 1
ATOM 7415 N N . GLY A 1 1042 ? 68.195 38.687 -87.416 1.00 60.56 1042 GLY A N 1
ATOM 7416 C CA . GLY A 1 1042 ? 69.593 38.265 -87.353 1.00 60.56 1042 GLY A CA 1
ATOM 7417 C C . GLY A 1 1042 ? 70.596 39.258 -87.959 1.00 60.56 1042 GLY A C 1
ATOM 7418 O O . GLY A 1 1042 ? 70.271 40.135 -88.760 1.00 60.56 1042 GLY A O 1
ATOM 7419 N N . ILE A 1 1043 ? 71.872 39.106 -87.590 1.00 51.41 1043 ILE A N 1
ATOM 7420 C CA . ILE A 1 1043 ? 72.966 39.973 -88.063 1.00 51.41 1043 ILE A CA 1
ATOM 7421 C C . ILE A 1 1043 ? 73.638 39.375 -89.315 1.00 51.41 1043 ILE A C 1
ATOM 7423 O O . ILE A 1 1043 ? 74.779 38.910 -89.244 1.00 51.41 1043 ILE A O 1
ATOM 7427 N N . GLY A 1 1044 ? 72.962 39.433 -90.469 1.00 53.03 1044 GLY A N 1
ATOM 7428 C CA . GLY A 1 1044 ? 73.614 39.301 -91.783 1.00 53.03 1044 GLY A CA 1
ATOM 7429 C C . GLY A 1 1044 ? 72.800 38.642 -92.903 1.00 53.03 1044 GLY A C 1
ATOM 7430 O O . GLY A 1 1044 ? 72.717 37.419 -92.917 1.00 53.03 1044 GLY A O 1
ATOM 7431 N N . ASP A 1 1045 ? 72.374 39.484 -93.858 1.00 33.59 1045 ASP A N 1
ATOM 7432 C CA . ASP A 1 1045 ? 71.827 39.219 -95.212 1.00 33.59 1045 ASP A CA 1
ATOM 7433 C C . ASP A 1 1045 ? 70.672 38.205 -95.363 1.00 33.59 1045 ASP A C 1
ATOM 7435 O O . ASP A 1 1045 ? 70.943 36.997 -95.557 1.00 33.59 1045 ASP A O 1
#

Foldseek 3Di:
DDDDDDDDDDDDDDDDDDDDDDDDPPPPPDPVVLLAWEWEFAQDPQLETETDTPHAESAWEWEDPQFKIKIFGPRYFYHYHDPFPQWDCPPPRRIIIGGCVRDPHANAEYEYEHEEHQYEYEYLEADAADPHQYEYHYDDPVYPYQYEYHYNYEQYDPVGAHNEEYHDDGQYYEAEEEHAYPLEEYEAQYEYEYPEAYEYHNDQYEYYANEEYAYAEEYHYHYQEYYAQYEYNVPHAYQEYHYAHVAEYAHQEEHGHLAEYAHAHAAEYEYNAEYYENPNHFYEYHAHHQEYEYEYLEEYEYETNQDQDYEYEHNHEYEYPHQYAYEYENNAYEYEYQEYERHAEAYDPEYQEYYHVHEYEHLEYYHAHNAEYEYQEYHNDNEEHHARHQEYEHPYDQAYEYDHQEEYEHQHEYEDCAHHYAYENYQEYAHNYEYENYAEAYADYDDPHFHQEYHDAEYEYQEYEHAHDQHEYEYNEEYEHCAEHAAHYEYEYNAAYEYEYNFEAPGEYHHHEHYEHPVFAAYEYEYADHNNDDDDDDGTYEYAHDPYEYTYQEYEYHTAEYAHEHYDHAEEYHYEYQEYEYEAEHDYDYEQAYHHVAAQGEAEYEYDLPDPPGDAHEDELRNQVHDDPGHQAYEYYAQRGAEHEYAYDPDPDPDPRAAEDDAHYEYAHQYYEAAEHHEDAAHEYEYAYLEYEQDDYREYHYQEEYEYHYPLDQGEYEYHDEHEDDPPDDPDGEYEYAYAAANYEYEDADEHDQGHAEYEANYQEYEDLDQYERHYAEEYEYCHEYEDRHEYHYAHYEYEYLYEYHDPAAYEYEDEAAYEYEYNEEHHACAHAYHYEYPPAEHQEYYYNYAHPNRAEDYYDYPDDHQHYEYADEHYDYQHYYDAYQEYEYEEEDENQAAEAHAAHEYEYEAEYEAYYNNQDAAYEYEHNHEYAYPYPPAHEAEYEDASYEYEYAEEYCPVHAHAEYEYEYLYYAAPAYEHEHAAEYYYAYHPPPPPDASDDDHHRLYEYAHAAEYYYEHQDHDDPDDNYHYHYPYYHYHHDHDDD

Secondary structure (DSSP, 8-state):
-------------------------PPPPPGGGGGG--EEEEE-TTSEEEEE-S-S----EEEE-SS-EEEE-SSS-EEEES--TTEEE-SSTTEEEE-GGG-SS---EEEEE--SSS-EEEES-----SS----EEEE--S-SS--EEEE-S-BSBTTB-BSS-EEEE-SEEEE-S-EEBSS--EEE-S-EEESS-EEEE-TTSEEEESS-EEESSEEEEEEEEEEE-S-BSSSS-BSEEEEEEEEEEEESS-EEBSS-EEEEESSEEEESS-EE--SSS---EEEE-SEEEE--SSEEEEE----TT-EEEESSEEEESS--EEEEE-TTSEEEES-EES-SEEEEEEEEEEEESS-EEESEEEEEEEEEEEESEEEESSS-EEEE-SEEEE--SSEEEEE-SS-EEE-SEEE-TT-EEEEES-SEEEEEEEEEEEEEEEE---BTB--SEEEEEEEEEEEEEEEEEEEEEEESS-EEESS-EEEEEEEEESSSEEEE----TT-EEEEES-EE-TTSS--EEEEE------SS-S---EEEEESS-EEESEEEEE-SEEEEEEEEESS-EEEEESEEEEEEEEE-SS-EEEEESSTTEEEEEE--TT-TTSPP-EE-TTTTTT--BTEEEEEEE-TT--EEEE---S-SS-----EEPPTTEEEEEEEEEE-SEEEEETS-EEEEEEEEEE-TT-EEEESS-EEEE--SSS-EEEEEE-----TT---S--EEEEEEEEEEEEEE-SPPPTTEEEEEEEEEEEEE-SSS-EEESS-EEESSEEEESS-EEESSS-EEESS-EEESS-EEEEEETT--EEESS-EE-TT--EEEEEESS--SEEEEEEEEEEEEEEEEE-SS--S--EEEEEEEEEEEEEEEEEEEEEEEEEEESSS-EEEEEEEEEEEEEEEE-TT--TT-EEEEES-EEE-SSS---EEEE-TTSEEEE-S-BSSSS-BS-EEEEESEEEE-S-EEEESS-EEEEE------S-----EE-S-EEEESSEEEEEES----SS---EEESSEEEEEE-SS--

Organism: NCBI:txid1265738

Radius of gyration: 63.28 Å; chains: 1; bounding box: 129×64×197 Å

pLDDT: mean 78.77, std 16.6, range [32.22, 98.56]